Protein AF-A0A317CF37-F1 (afdb_monomer)

Organism: NCBI:txid1481894

Nearest PDB structures (foldseek):
  3x17-assembly2_A  TM=9.361E-01  e=3.477E-43  uncultured bacterium
  5u2o-assembly1_A  TM=9.368E-01  e=4.829E-37  Thermobacillus composti KWC4
  5u0h-assembly1_A  TM=9.350E-01  e=5.138E-36  Thermobacillus composti KWC4
  6dht-assembly1_A  TM=8.889E-01  e=1.097E-35  Bacteroides ovatus ATCC 8483
  4jgg-assembly2_B  TM=7.522E-01  e=2.903E-05  Pseudomonas aeruginosa PAO1

Sequence (832 aa):
MSYLTTQLSSRVRLSALFVTLSMVVLLPFKAHAEGIKPVIVVNQAGYHPDWPKRAMIMNKAGREPIALINAENGELVQMLSAQDSVTGPEDSTVQVLDLSAVKDTGRFYLEGDDLRSATFSIDKNTYKEATRLLLRSFYLQRCGHELRDAETGLSHLACHLDDGVYPRDDEANKDGQHRDATGGWHDAGDYGKYIAPAAVTVNRLMSLYLMAPERYPDGALSIPESGNGQSDLLDELTVELDWMLKMQRSDGAVYRKVSGTKWTSAIAPEDDSQTRYVYGISSPETGKFISSMAMAARVFKSSDAARAKRYLTAAEKSWSWLKFQSEQTVDWKKEDDSGSGSYLSSDTDQEVQLDTDHDDRLTAVIELFLTTNQQTYLEYIKTFEPEQTFSLYEWKDASSLSLLHLMEQDTTPELKDIREDIQKKLIARADMLLEKVTASSLNLANDKFIWGSNKMTAEEGITLAHAWRLSGDKKYLNAAIDQLDFIMGRNPFNLSFVTGVGENAVKNPVHLFGRAIKRTLPGLMVGGPNNAAQDNIAPKNKGMMSYVDNERAYSVNEYAIDYNSALIGLLEVLAIYQQQIDESDEIGNYSTVDTANNDVAKKVLFIGNSFTYYNNSLHYHVEQLRRNTMSTKAFADYNFRAATIAGGYWFEQQASLDSLTHKKGWSVVVMQGHSREAIDESKQLTFKSALSESLELLHERGIKPMLFMTWAYKHRPEMIKQLEPRYIELAHELETTLVPVGSAFARALERRPDLTLHAKDGIHPSRAGTYLAASVFYAMLYKESPVGLKYTMGLDLKDATFLQEVAHSTVAEVATLQSDYARSKSLAMKDQ

Structure (mmCIF, N/CA/C/O backbone):
data_AF-A0A317CF37-F1
#
_entry.id   AF-A0A317CF37-F1
#
loop_
_atom_site.group_PDB
_atom_site.id
_atom_site.type_symbol
_atom_site.label_atom_id
_atom_site.label_alt_id
_atom_site.label_comp_id
_atom_site.label_asym_id
_atom_site.label_entity_id
_atom_site.label_seq_id
_atom_site.pdbx_PDB_ins_code
_atom_site.Cartn_x
_atom_site.Cartn_y
_atom_site.Cartn_z
_atom_site.occupancy
_atom_site.B_iso_or_equiv
_atom_site.auth_seq_id
_atom_site.auth_comp_id
_atom_site.auth_asym_id
_atom_site.auth_atom_id
_atom_site.pdbx_PDB_model_num
ATOM 1 N N . MET A 1 1 ? 35.698 -60.235 29.004 1.00 33.81 1 MET A N 1
ATOM 2 C CA . MET A 1 1 ? 36.298 -61.369 28.264 1.00 33.81 1 MET A CA 1
ATOM 3 C C . MET A 1 1 ? 36.759 -60.812 26.921 1.00 33.81 1 MET A C 1
ATOM 5 O O . MET A 1 1 ? 35.893 -60.534 26.115 1.00 33.81 1 MET A O 1
ATOM 9 N N . SER A 1 2 ? 37.980 -60.324 26.699 1.00 30.66 2 SER A N 1
ATOM 10 C CA . SER A 1 2 ? 39.358 -60.810 26.914 1.00 30.66 2 SER A CA 1
ATOM 11 C C . SER A 1 2 ? 40.000 -61.226 25.579 1.00 30.66 2 SER A C 1
ATOM 13 O O . SER A 1 2 ? 39.352 -61.908 24.794 1.00 30.66 2 SER A O 1
ATOM 15 N N . TYR A 1 3 ? 41.287 -60.869 25.446 1.00 29.16 3 TYR A N 1
ATOM 16 C CA . TYR A 1 3 ? 42.331 -61.301 24.490 1.00 29.16 3 TYR A CA 1
ATOM 17 C C . TYR A 1 3 ? 42.510 -60.467 23.200 1.00 29.16 3 TYR A C 1
ATOM 19 O O . TYR A 1 3 ? 41.621 -60.432 22.361 1.00 29.16 3 TYR A O 1
ATOM 27 N N . LEU A 1 4 ? 43.542 -59.601 23.101 1.00 32.72 4 LEU A N 1
ATOM 28 C CA . LEU A 1 4 ? 45.023 -59.784 22.953 1.00 32.72 4 LEU A CA 1
ATOM 29 C C . LEU A 1 4 ? 45.430 -59.803 21.453 1.00 32.72 4 LEU A C 1
ATOM 31 O O . LEU A 1 4 ? 44.904 -60.617 20.709 1.00 32.72 4 LEU A O 1
ATOM 35 N N . THR A 1 5 ? 46.149 -58.798 20.913 1.00 34.62 5 THR A N 1
ATOM 36 C CA . THR A 1 5 ? 47.636 -58.633 20.809 1.00 34.62 5 THR A CA 1
ATOM 37 C C . THR A 1 5 ? 48.333 -59.792 20.047 1.00 34.62 5 THR A C 1
ATOM 39 O O . THR A 1 5 ? 47.916 -60.929 20.177 1.00 34.62 5 THR A O 1
ATOM 42 N N . THR A 1 6 ? 49.408 -59.683 19.245 1.00 33.22 6 THR A N 1
ATOM 43 C CA . THR A 1 6 ? 50.588 -58.792 19.225 1.00 33.22 6 THR A CA 1
ATOM 44 C C . THR A 1 6 ? 51.507 -59.180 18.029 1.00 33.22 6 THR A C 1
ATOM 46 O O . THR A 1 6 ? 51.558 -60.354 17.689 1.00 33.22 6 THR A O 1
ATOM 49 N N . GLN A 1 7 ? 52.289 -58.214 17.508 1.00 29.86 7 GLN A N 1
ATOM 50 C CA . GLN A 1 7 ? 53.734 -58.268 17.130 1.00 29.86 7 GLN A CA 1
ATOM 51 C C . GLN A 1 7 ? 54.290 -59.229 16.039 1.00 29.86 7 GLN A C 1
ATOM 53 O O . GLN A 1 7 ? 54.049 -60.425 16.057 1.00 29.86 7 GLN A O 1
ATOM 58 N N . LEU A 1 8 ? 54.987 -58.676 15.018 1.00 27.59 8 LEU A N 1
ATOM 59 C CA . LEU A 1 8 ? 56.467 -58.660 14.781 1.00 27.59 8 LEU A CA 1
ATOM 60 C C . LEU A 1 8 ? 57.102 -60.068 14.656 1.00 27.59 8 LEU A C 1
ATOM 62 O O . LEU A 1 8 ? 56.892 -60.913 15.501 1.00 27.59 8 LEU A O 1
ATOM 66 N N . SER A 1 9 ? 57.985 -60.423 13.719 1.00 28.22 9 SER A N 1
ATOM 67 C CA . SER A 1 9 ? 58.965 -59.691 12.914 1.00 28.22 9 SER A CA 1
ATOM 68 C C . SER A 1 9 ? 59.669 -60.678 11.961 1.00 28.22 9 SER A C 1
ATOM 70 O O . SER A 1 9 ? 59.636 -61.886 12.182 1.00 28.22 9 SER A O 1
ATOM 72 N N . SER A 1 10 ? 60.401 -60.136 10.985 1.00 28.67 10 SER A N 1
ATOM 73 C CA . SER A 1 10 ? 61.794 -60.483 10.630 1.00 28.67 10 SER A CA 1
ATOM 74 C C . SER A 1 10 ? 62.042 -60.652 9.126 1.00 28.67 10 SER A C 1
ATOM 76 O O . SER A 1 10 ? 61.253 -61.198 8.365 1.00 28.67 10 SER A O 1
ATOM 78 N N . ARG A 1 11 ? 63.151 -60.035 8.715 1.00 31.14 11 ARG A N 1
ATOM 79 C CA . ARG A 1 11 ? 63.608 -59.750 7.354 1.00 31.14 11 ARG A CA 1
ATOM 80 C C . ARG A 1 11 ? 64.646 -60.783 6.924 1.00 31.14 11 ARG A C 1
ATOM 82 O O . ARG A 1 11 ? 65.524 -61.061 7.730 1.00 31.14 11 ARG A O 1
ATOM 89 N N . VAL A 1 12 ? 64.689 -61.124 5.632 1.00 31.73 12 VAL A N 1
ATOM 90 C CA . VAL A 1 12 ? 65.937 -61.330 4.861 1.00 31.73 12 VAL A CA 1
ATOM 91 C C . VAL A 1 12 ? 65.709 -60.848 3.416 1.00 31.73 12 VAL A C 1
ATOM 93 O O . VAL A 1 12 ? 64.654 -61.088 2.837 1.00 31.73 12 VAL A O 1
ATOM 96 N N . ARG A 1 13 ? 66.680 -60.098 2.871 1.00 29.47 13 ARG A N 1
ATOM 97 C CA . ARG A 1 13 ? 66.731 -59.486 1.524 1.00 29.47 13 ARG A CA 1
ATOM 98 C C . ARG A 1 13 ? 67.696 -60.250 0.601 1.00 29.47 13 ARG A C 1
ATOM 100 O O . ARG A 1 13 ? 68.639 -60.827 1.129 1.00 29.47 13 ARG A O 1
ATOM 107 N N . LEU A 1 14 ? 67.512 -60.038 -0.718 1.00 30.58 14 LEU A N 1
ATOM 108 C CA . LEU A 1 14 ? 68.448 -59.944 -1.881 1.00 30.58 14 LEU A CA 1
ATOM 109 C C . LEU A 1 14 ? 67.923 -60.803 -3.070 1.00 30.58 14 LEU A C 1
ATOM 111 O O . LEU A 1 14 ? 67.593 -61.954 -2.840 1.00 30.58 14 LEU A O 1
ATOM 115 N N . SER A 1 15 ? 67.791 -60.385 -4.346 1.00 30.38 15 SER A N 1
ATOM 116 C CA . SER A 1 15 ? 68.310 -59.231 -5.117 1.00 30.38 15 SER A CA 1
ATOM 117 C C . SER A 1 15 ? 67.549 -59.020 -6.455 1.00 30.38 15 SER A C 1
ATOM 119 O O . SER A 1 15 ? 67.203 -60.014 -7.079 1.00 30.38 15 SER A O 1
ATOM 121 N N . ALA A 1 16 ? 67.442 -57.747 -6.895 1.00 30.42 16 ALA A N 1
ATOM 122 C CA . ALA A 1 16 ? 67.492 -57.178 -8.274 1.00 30.42 16 ALA A CA 1
ATOM 123 C C . ALA A 1 16 ? 66.519 -57.685 -9.386 1.00 30.42 16 ALA A C 1
ATOM 125 O O . ALA A 1 16 ? 66.372 -58.879 -9.572 1.00 30.42 16 ALA A O 1
ATOM 126 N N . LEU A 1 17 ? 65.869 -56.870 -10.241 1.00 28.78 17 LEU A N 1
ATOM 127 C CA . LEU A 1 17 ? 66.208 -55.546 -10.800 1.00 28.78 17 LEU A CA 1
ATOM 128 C C . LEU A 1 17 ? 64.962 -54.872 -11.471 1.00 28.78 17 LEU A C 1
ATOM 130 O O . LEU A 1 17 ? 64.083 -55.573 -11.957 1.00 28.78 17 LEU A O 1
ATOM 134 N N . PHE A 1 18 ? 64.978 -53.528 -11.562 1.00 28.78 18 PHE A N 1
ATOM 135 C CA . PHE A 1 18 ? 64.104 -52.579 -12.303 1.00 28.78 18 PHE A CA 1
ATOM 136 C C . PHE A 1 18 ? 62.705 -52.187 -11.763 1.00 28.78 18 PHE A C 1
ATOM 138 O O . PHE A 1 18 ? 61.679 -52.666 -12.227 1.00 28.78 18 PHE A O 1
ATOM 145 N N . VAL A 1 19 ? 62.674 -51.147 -10.913 1.00 31.91 19 VAL A N 1
ATOM 146 C CA . VAL A 1 19 ? 61.614 -50.113 -10.903 1.00 31.91 19 VAL A CA 1
ATOM 147 C C . VAL A 1 19 ? 62.302 -48.752 -10.788 1.00 31.91 19 VAL A C 1
ATOM 149 O O . VAL A 1 19 ? 63.004 -48.484 -9.813 1.00 31.91 19 VAL A O 1
ATOM 152 N N . THR A 1 20 ? 62.145 -47.901 -11.799 1.00 31.27 20 THR A N 1
ATOM 153 C CA . THR A 1 20 ? 62.609 -46.512 -11.767 1.00 31.27 20 THR A CA 1
ATOM 154 C C . THR A 1 20 ? 61.702 -45.661 -10.886 1.00 31.27 20 THR A C 1
ATOM 156 O O . THR A 1 20 ? 60.483 -45.642 -11.024 1.00 31.27 20 THR A O 1
ATOM 159 N N . LEU A 1 21 ? 62.366 -44.961 -9.976 1.00 30.95 21 LEU A N 1
ATOM 160 C CA . LEU A 1 21 ? 61.873 -44.010 -8.996 1.00 30.95 21 LEU A CA 1
ATOM 161 C C . LEU A 1 21 ? 61.359 -42.739 -9.695 1.00 30.95 21 LEU A C 1
ATOM 163 O O . LEU A 1 21 ? 62.085 -42.130 -10.476 1.00 30.95 21 LEU A O 1
ATOM 167 N N . SER A 1 22 ? 60.145 -42.293 -9.381 1.00 31.48 22 SER A N 1
ATOM 168 C CA . SER A 1 22 ? 59.756 -40.887 -9.535 1.00 31.48 22 SER A CA 1
ATOM 169 C C . SER A 1 22 ? 59.209 -40.389 -8.205 1.00 31.48 22 SER A C 1
ATOM 171 O O . SER A 1 22 ? 58.325 -41.001 -7.611 1.00 31.48 22 SER A O 1
ATOM 173 N N . MET A 1 23 ? 59.824 -39.312 -7.718 1.00 29.70 23 MET A N 1
ATOM 174 C CA . MET A 1 23 ? 59.418 -38.522 -6.560 1.00 29.70 23 MET A CA 1
ATOM 175 C C . MET A 1 23 ? 57.910 -38.250 -6.592 1.00 29.70 23 MET A C 1
ATOM 177 O O . MET A 1 23 ? 57.432 -37.510 -7.448 1.00 29.70 23 MET A O 1
ATOM 181 N N . VAL A 1 24 ? 57.171 -38.792 -5.625 1.00 35.25 24 VAL A N 1
ATOM 182 C CA . VAL A 1 24 ? 55.838 -38.284 -5.293 1.00 35.25 24 VAL A CA 1
ATOM 183 C C . VAL A 1 24 ? 56.052 -37.015 -4.478 1.00 35.25 24 VAL A C 1
ATOM 185 O O . VAL A 1 24 ? 56.343 -37.060 -3.284 1.00 35.25 24 VAL A O 1
ATOM 188 N N . VAL A 1 25 ? 55.966 -35.873 -5.153 1.00 35.69 25 VAL A N 1
ATOM 189 C CA . VAL A 1 25 ? 55.750 -34.584 -4.501 1.00 35.69 25 VAL A CA 1
ATOM 190 C C . VAL A 1 25 ? 54.359 -34.648 -3.871 1.00 35.69 25 VAL A C 1
ATOM 192 O O . VAL A 1 25 ? 53.360 -34.778 -4.575 1.00 35.69 25 VAL A O 1
ATOM 195 N N . LEU A 1 26 ? 54.296 -34.587 -2.541 1.00 39.00 26 LEU A N 1
ATOM 196 C CA . LEU A 1 26 ? 53.075 -34.281 -1.798 1.00 39.00 26 LEU A CA 1
ATOM 197 C C . LEU A 1 26 ? 52.641 -32.860 -2.180 1.00 39.00 26 LEU A C 1
ATOM 199 O O . LEU A 1 26 ? 53.077 -31.881 -1.579 1.00 39.00 26 LEU A O 1
ATOM 203 N N . LEU A 1 27 ? 51.818 -32.746 -3.222 1.00 33.50 27 LEU A N 1
ATOM 204 C CA . LEU A 1 27 ? 51.060 -31.532 -3.484 1.00 33.50 27 LEU A CA 1
ATOM 205 C C . LEU A 1 27 ? 49.997 -31.406 -2.382 1.00 33.50 27 LEU A C 1
ATOM 207 O O . LEU A 1 27 ? 49.279 -32.377 -2.126 1.00 33.50 27 LEU A O 1
ATOM 211 N N . PRO A 1 28 ? 49.875 -30.247 -1.716 1.00 35.94 28 PRO A N 1
ATOM 212 C CA . PRO A 1 28 ? 48.754 -30.015 -0.826 1.00 35.94 28 PRO A CA 1
ATOM 213 C C . PRO A 1 28 ? 47.481 -30.071 -1.673 1.00 35.94 28 PRO A C 1
ATOM 215 O O . PRO A 1 28 ? 47.368 -29.365 -2.677 1.00 35.94 28 PRO A O 1
ATOM 218 N N . PHE A 1 29 ? 46.520 -30.905 -1.273 1.00 34.19 29 PHE A N 1
ATOM 219 C CA . PHE A 1 29 ? 45.144 -30.775 -1.738 1.00 34.19 29 PHE A CA 1
ATOM 220 C C . PHE A 1 29 ? 44.657 -29.386 -1.307 1.00 34.19 29 PHE A C 1
ATOM 222 O O . PHE A 1 29 ? 44.198 -29.190 -0.184 1.00 34.19 29 PHE A O 1
ATOM 229 N N . LYS A 1 30 ? 44.788 -28.393 -2.193 1.00 32.56 30 LYS A N 1
ATOM 230 C CA . LYS A 1 30 ? 43.943 -27.206 -2.143 1.00 32.56 30 LYS A CA 1
ATOM 231 C C . LYS A 1 30 ? 42.534 -27.702 -2.430 1.00 32.56 30 LYS A C 1
ATOM 233 O O . LYS A 1 30 ? 42.199 -27.963 -3.586 1.00 32.56 30 LYS A O 1
ATOM 238 N N . ALA A 1 31 ? 41.735 -27.855 -1.377 1.00 33.03 31 ALA A N 1
ATOM 239 C CA . ALA A 1 31 ? 40.293 -27.763 -1.508 1.00 33.03 31 ALA A CA 1
ATOM 240 C C . ALA A 1 31 ? 40.024 -26.456 -2.265 1.00 33.03 31 ALA A C 1
ATOM 242 O O . ALA A 1 31 ? 40.288 -25.369 -1.752 1.00 33.03 31 ALA A O 1
ATOM 243 N N . HIS A 1 32 ? 39.638 -26.566 -3.534 1.00 31.86 32 HIS A N 1
ATOM 244 C CA . HIS A 1 32 ? 39.066 -25.431 -4.229 1.00 31.86 32 HIS A CA 1
ATOM 245 C C . HIS A 1 32 ? 37.741 -25.184 -3.521 1.00 31.86 32 HIS A C 1
ATOM 247 O O . HIS A 1 32 ? 36.900 -26.081 -3.478 1.00 31.86 32 HIS A O 1
ATOM 253 N N . ALA A 1 33 ? 37.588 -24.012 -2.905 1.00 35.84 33 ALA A N 1
ATOM 254 C CA . ALA A 1 33 ? 36.260 -23.498 -2.632 1.00 35.84 33 ALA A CA 1
ATOM 255 C C . ALA A 1 33 ? 35.502 -23.575 -3.965 1.00 35.84 33 ALA A C 1
ATOM 257 O O . ALA A 1 33 ? 35.985 -23.031 -4.961 1.00 35.84 33 ALA A O 1
ATOM 258 N N . GLU A 1 34 ? 34.396 -24.318 -4.027 1.00 40.53 34 GLU A N 1
ATOM 259 C CA . GLU A 1 34 ? 33.471 -24.170 -5.148 1.00 40.53 34 GLU A CA 1
ATOM 260 C C . GLU A 1 34 ? 33.036 -22.704 -5.127 1.00 40.53 34 GLU A C 1
ATOM 262 O O . GLU A 1 34 ? 32.319 -22.275 -4.226 1.00 40.53 34 GLU A O 1
ATOM 267 N N . GLY A 1 35 ? 33.583 -21.903 -6.044 1.00 54.75 35 GLY A N 1
ATOM 268 C CA . GLY A 1 35 ? 33.215 -20.500 -6.169 1.00 54.75 35 GLY A CA 1
ATOM 269 C C . GLY A 1 35 ? 31.713 -20.381 -6.412 1.00 54.75 35 GLY A C 1
ATOM 270 O O . GLY A 1 35 ? 31.109 -21.259 -7.035 1.00 54.75 35 GLY A O 1
ATOM 271 N N . ILE A 1 36 ? 31.107 -19.301 -5.917 1.00 70.38 36 ILE A N 1
ATOM 272 C CA . ILE A 1 36 ? 29.697 -19.003 -6.180 1.00 70.38 36 ILE A CA 1
ATOM 273 C C . ILE A 1 36 ? 29.510 -18.961 -7.702 1.00 70.38 36 ILE A C 1
ATOM 275 O O . ILE A 1 36 ? 30.273 -18.301 -8.409 1.00 70.38 36 ILE A O 1
ATOM 279 N N . LYS A 1 37 ? 28.542 -19.723 -8.219 1.00 86.50 37 LYS A N 1
ATOM 280 C CA . LYS A 1 37 ? 28.370 -19.878 -9.666 1.00 86.50 37 LYS A CA 1
ATOM 281 C C . LYS A 1 37 ? 27.967 -18.541 -10.310 1.00 86.50 37 LYS A C 1
ATOM 283 O O . LYS A 1 37 ? 27.132 -17.830 -9.741 1.00 86.50 37 LYS A O 1
ATOM 288 N N . PRO A 1 38 ? 28.521 -18.213 -11.491 1.00 92.44 38 PRO A N 1
ATOM 289 C CA . PRO A 1 38 ? 28.015 -17.136 -12.330 1.00 92.44 38 PRO A CA 1
ATOM 290 C C . PRO A 1 38 ? 26.508 -17.267 -12.586 1.00 92.44 38 PRO A C 1
ATOM 292 O O . PRO A 1 38 ? 26.027 -18.370 -12.849 1.00 92.44 38 PRO A O 1
ATOM 295 N N . VAL A 1 39 ? 25.764 -16.162 -12.520 1.00 95.00 39 VAL A N 1
ATOM 296 C CA . VAL A 1 39 ? 24.306 -16.157 -12.737 1.00 95.00 39 VAL A CA 1
ATOM 297 C C . VAL A 1 39 ? 23.821 -14.800 -13.251 1.00 95.00 39 VAL A C 1
ATOM 299 O O . VAL A 1 39 ? 24.391 -13.768 -12.902 1.00 95.00 39 VAL A O 1
ATOM 302 N N . ILE A 1 40 ? 22.764 -14.802 -14.071 1.00 97.00 40 ILE A N 1
ATOM 303 C CA . ILE A 1 40 ? 22.005 -13.597 -14.433 1.00 97.00 40 ILE A CA 1
ATOM 304 C C . ILE A 1 40 ? 20.711 -13.599 -13.620 1.00 97.00 40 ILE A C 1
ATOM 306 O O . ILE A 1 40 ? 19.894 -14.509 -13.766 1.00 97.00 40 ILE A O 1
ATOM 310 N N . VAL A 1 41 ? 20.529 -12.587 -12.777 1.00 97.75 41 VAL A N 1
ATOM 311 C CA . VAL A 1 41 ? 19.360 -12.435 -11.903 1.00 97.75 41 VAL A CA 1
ATOM 312 C C . VAL A 1 41 ? 18.479 -11.287 -12.383 1.00 97.75 41 VAL A C 1
ATOM 314 O O . VAL A 1 41 ? 18.967 -10.237 -12.811 1.00 97.75 41 VAL A O 1
ATOM 317 N N . VAL A 1 42 ? 17.169 -11.507 -12.339 1.00 98.69 42 VAL A N 1
ATOM 318 C CA . VAL A 1 42 ? 16.128 -10.636 -12.906 1.00 98.69 42 VAL A CA 1
ATOM 319 C C . VAL A 1 42 ? 14.949 -10.551 -11.943 1.00 98.69 42 VAL A C 1
ATOM 321 O O . VAL A 1 42 ? 14.796 -11.414 -11.079 1.00 98.69 42 VAL A O 1
ATOM 324 N N . ASN A 1 43 ? 14.084 -9.555 -12.127 1.00 98.56 43 ASN A N 1
ATOM 325 C CA . ASN A 1 43 ? 12.748 -9.585 -11.546 1.00 98.56 43 ASN A CA 1
ATOM 326 C C . ASN A 1 43 ? 11.941 -10.687 -12.249 1.00 98.56 43 ASN A C 1
ATOM 328 O O . ASN A 1 43 ? 11.640 -10.586 -13.438 1.00 98.56 43 ASN A O 1
ATOM 332 N N . GLN A 1 44 ? 11.636 -11.765 -11.532 1.00 98.25 44 GLN A N 1
ATOM 333 C CA . GLN A 1 44 ? 10.994 -12.951 -12.100 1.00 98.25 44 GLN A CA 1
ATOM 334 C C . GLN A 1 44 ? 9.474 -12.803 -12.227 1.00 98.25 44 GLN A C 1
ATOM 336 O O . GLN A 1 44 ? 8.859 -13.581 -12.954 1.00 98.25 44 GLN A O 1
ATOM 341 N N . ALA A 1 45 ? 8.866 -11.814 -11.561 1.00 96.56 45 ALA A N 1
ATOM 342 C CA . ALA A 1 45 ? 7.482 -11.431 -11.836 1.00 96.56 45 ALA A CA 1
ATOM 343 C C . ALA A 1 45 ? 7.391 -10.707 -13.192 1.00 96.56 45 ALA A C 1
ATOM 345 O O . ALA A 1 45 ? 6.492 -10.978 -13.988 1.00 96.56 45 ALA A O 1
ATOM 346 N N . GLY A 1 46 ? 8.379 -9.860 -13.493 1.00 97.31 46 GLY A N 1
ATOM 347 C CA . GLY A 1 46 ? 8.514 -9.145 -14.757 1.00 97.31 46 GLY A CA 1
ATOM 348 C C . GLY A 1 46 ? 8.843 -7.674 -14.558 1.00 97.31 46 GLY A C 1
ATOM 349 O O . GLY A 1 46 ? 9.280 -7.259 -13.487 1.00 97.31 46 GLY A O 1
ATOM 350 N N . TYR A 1 47 ? 8.603 -6.883 -15.599 1.00 98.31 47 TYR A N 1
ATOM 351 C CA . TYR A 1 47 ? 8.786 -5.440 -15.598 1.00 98.31 47 TYR A CA 1
ATOM 352 C C . TYR A 1 47 ? 7.576 -4.714 -16.195 1.00 98.31 47 TYR A C 1
ATOM 354 O O . TYR A 1 47 ? 6.951 -5.195 -17.143 1.00 98.31 47 TYR A O 1
ATOM 362 N N . HIS A 1 48 ? 7.284 -3.518 -15.683 1.00 96.75 48 HIS A N 1
ATOM 363 C CA . HIS A 1 48 ? 6.382 -2.578 -16.348 1.00 96.75 48 HIS A CA 1
ATOM 364 C C . HIS A 1 48 ? 7.126 -1.866 -17.502 1.00 96.75 48 HIS A C 1
ATOM 366 O O . HIS A 1 48 ? 8.281 -1.460 -17.313 1.00 96.75 48 HIS A O 1
ATOM 372 N N . PRO A 1 49 ? 6.511 -1.654 -18.684 1.00 95.69 49 PRO A N 1
ATOM 373 C CA . PRO A 1 49 ? 7.158 -1.011 -19.829 1.00 95.69 49 PRO A CA 1
ATOM 374 C C . PRO A 1 49 ? 7.735 0.370 -19.508 1.00 95.69 49 PRO A C 1
ATOM 376 O O . PRO A 1 49 ? 8.803 0.725 -20.006 1.00 95.69 49 PRO A O 1
ATOM 379 N N . ASP A 1 50 ? 7.091 1.141 -18.636 1.00 93.31 50 ASP A N 1
ATOM 380 C CA . ASP A 1 50 ? 7.491 2.522 -18.319 1.00 93.31 50 ASP A CA 1
ATOM 381 C C . ASP A 1 50 ? 8.391 2.688 -17.103 1.00 93.31 50 ASP A C 1
ATOM 383 O O . ASP A 1 50 ? 8.900 3.779 -16.849 1.00 93.31 50 ASP A O 1
ATOM 387 N N . TRP A 1 51 ? 8.691 1.587 -16.424 1.00 95.75 51 TRP A N 1
ATOM 388 C CA . TRP A 1 51 ? 9.611 1.577 -15.297 1.00 95.75 51 TRP A CA 1
ATOM 389 C C . TRP A 1 51 ? 11.044 1.266 -15.743 1.00 95.75 51 TRP A C 1
ATOM 391 O O . TRP A 1 51 ? 11.262 0.737 -16.846 1.00 95.75 51 TRP A O 1
ATOM 401 N N . PRO A 1 52 ? 12.046 1.614 -14.916 1.00 96.50 52 PRO A N 1
ATOM 402 C CA . PRO A 1 52 ? 13.395 1.096 -15.086 1.00 96.50 52 PRO A CA 1
ATOM 403 C C . PRO A 1 52 ? 13.388 -0.433 -15.028 1.00 96.50 52 PRO A C 1
ATOM 405 O O . PRO A 1 52 ? 12.645 -1.040 -14.262 1.00 96.50 52 PRO A O 1
ATOM 408 N N . LYS A 1 53 ? 14.238 -1.053 -15.842 1.00 97.88 53 LYS A N 1
ATOM 409 C CA . LYS A 1 53 ? 14.330 -2.507 -15.988 1.00 97.88 53 LYS A CA 1
ATOM 410 C C . LYS A 1 53 ? 15.790 -2.878 -15.900 1.00 97.88 53 LYS A C 1
ATOM 412 O O . LYS A 1 53 ? 16.565 -2.594 -16.815 1.00 97.88 53 LYS A O 1
ATOM 417 N N . ARG A 1 54 ? 16.180 -3.452 -14.767 1.00 97.19 54 ARG A N 1
ATOM 418 C CA . ARG A 1 54 ? 17.574 -3.788 -14.489 1.00 97.19 54 ARG A CA 1
ATOM 419 C C . ARG A 1 54 ? 17.689 -5.254 -14.116 1.00 97.19 54 ARG A C 1
ATOM 421 O O . ARG A 1 54 ? 17.008 -5.732 -13.212 1.00 97.19 54 ARG A O 1
ATOM 428 N N . ALA A 1 55 ? 18.573 -5.944 -14.815 1.00 97.81 55 ALA A N 1
ATOM 429 C CA . ALA A 1 55 ? 19.070 -7.258 -14.445 1.00 97.81 55 ALA A CA 1
ATOM 430 C C . ALA A 1 55 ? 20.482 -7.118 -13.866 1.00 97.81 55 ALA A C 1
ATOM 432 O O . ALA A 1 55 ? 21.121 -6.071 -14.006 1.00 97.81 55 ALA A O 1
ATOM 433 N N . MET A 1 56 ? 20.984 -8.166 -13.219 1.00 96.62 56 MET A N 1
ATOM 434 C CA . MET A 1 56 ? 22.354 -8.192 -12.710 1.00 96.62 56 MET A CA 1
ATOM 435 C C . MET A 1 56 ? 23.063 -9.482 -13.105 1.00 96.62 56 MET A C 1
ATOM 437 O O . MET A 1 56 ? 22.487 -10.564 -13.026 1.00 96.62 56 MET A O 1
ATOM 441 N N . ILE A 1 57 ? 24.326 -9.369 -13.508 1.00 95.62 57 ILE A N 1
ATOM 442 C CA . ILE A 1 57 ? 25.239 -10.504 -13.642 1.00 95.62 57 ILE A CA 1
ATOM 443 C C . ILE A 1 57 ? 26.029 -10.592 -12.342 1.00 95.62 57 ILE A C 1
ATOM 445 O O . ILE A 1 57 ? 26.658 -9.612 -11.937 1.00 95.62 57 ILE A O 1
ATOM 449 N N . MET A 1 58 ? 26.000 -11.752 -11.695 1.00 94.00 58 MET A N 1
ATOM 450 C CA . MET A 1 58 ? 26.719 -11.999 -10.450 1.00 94.00 58 MET A CA 1
ATOM 451 C C . MET A 1 58 ? 27.807 -13.055 -10.627 1.00 94.00 58 MET A C 1
ATOM 453 O O . MET A 1 58 ? 27.657 -13.981 -11.423 1.00 94.00 58 MET A O 1
ATOM 457 N N . ASN A 1 59 ? 28.888 -12.925 -9.853 1.00 91.19 59 ASN A N 1
ATOM 458 C CA . ASN A 1 59 ? 30.019 -13.864 -9.769 1.00 91.19 59 ASN A CA 1
ATOM 459 C C . ASN A 1 59 ? 30.726 -14.134 -11.100 1.00 91.19 59 ASN A C 1
ATOM 461 O O . ASN A 1 59 ? 31.343 -15.181 -11.297 1.00 91.19 59 ASN A O 1
ATOM 465 N N . LYS A 1 60 ? 30.641 -13.180 -12.022 1.00 84.19 60 LYS A N 1
ATOM 466 C CA . LYS A 1 60 ? 31.357 -13.195 -13.287 1.00 84.19 60 LYS A CA 1
ATOM 467 C C . LYS A 1 60 ? 32.076 -11.871 -13.499 1.00 84.19 60 LYS A C 1
ATOM 469 O O . LYS A 1 60 ? 31.601 -10.825 -13.062 1.00 84.19 60 LYS A O 1
ATOM 474 N N . ALA A 1 61 ? 33.231 -11.942 -14.149 1.00 70.56 61 ALA A N 1
ATOM 475 C CA . ALA A 1 61 ? 33.955 -10.788 -14.655 1.00 70.56 61 ALA A CA 1
ATOM 476 C C . ALA A 1 61 ? 33.948 -10.853 -16.184 1.00 70.56 61 ALA A C 1
ATOM 478 O O . ALA A 1 61 ? 34.190 -11.921 -16.745 1.00 70.56 61 ALA A O 1
ATOM 479 N N . GLY A 1 62 ? 33.663 -9.731 -16.840 1.00 74.62 62 GLY A N 1
ATOM 480 C CA . GLY A 1 62 ? 33.556 -9.673 -18.295 1.00 74.62 62 GLY A CA 1
ATOM 481 C C . GLY A 1 62 ? 32.667 -8.525 -18.763 1.00 74.62 62 GLY A C 1
ATOM 482 O O . GLY A 1 62 ? 32.021 -7.862 -17.957 1.00 74.62 62 GLY A O 1
ATOM 483 N N . ARG A 1 63 ? 32.668 -8.228 -20.060 1.00 76.12 63 ARG A N 1
ATOM 484 C CA . ARG A 1 63 ? 31.739 -7.259 -20.686 1.00 76.12 63 ARG A CA 1
ATOM 485 C C . ARG A 1 63 ? 31.192 -7.806 -21.999 1.00 76.12 63 ARG A C 1
ATOM 487 O O . ARG A 1 63 ? 30.865 -7.047 -22.911 1.00 76.12 63 ARG A O 1
ATOM 494 N N . GLU A 1 64 ? 31.167 -9.126 -22.114 1.00 86.44 64 GLU A N 1
ATOM 495 C CA . GLU A 1 64 ? 30.593 -9.820 -23.247 1.00 86.44 64 GLU A CA 1
ATOM 496 C C . GLU A 1 64 ? 29.115 -9.420 -23.374 1.00 86.44 64 GLU A C 1
ATOM 498 O O . GLU A 1 64 ? 28.403 -9.351 -22.365 1.00 86.44 64 GLU A O 1
ATOM 503 N N . PRO A 1 65 ? 28.648 -9.098 -24.591 1.00 90.62 65 PRO A N 1
ATOM 504 C CA . PRO A 1 65 ? 27.259 -8.727 -24.794 1.00 90.62 65 PRO A CA 1
ATOM 505 C C . PRO A 1 65 ? 26.298 -9.854 -24.394 1.00 90.62 65 PRO A C 1
ATOM 507 O O . PRO A 1 65 ? 26.477 -11.000 -24.799 1.00 90.62 65 PRO A O 1
ATOM 510 N N . ILE A 1 66 ? 25.245 -9.508 -23.656 1.00 96.38 66 ILE A N 1
ATOM 511 C CA . ILE A 1 66 ? 24.158 -10.416 -23.274 1.00 96.38 66 ILE A CA 1
ATOM 512 C C . ILE A 1 66 ? 22.973 -10.185 -24.209 1.00 96.38 66 ILE A C 1
ATOM 514 O O . ILE A 1 66 ? 22.539 -9.050 -24.401 1.00 96.38 66 ILE A O 1
ATOM 518 N N . ALA A 1 67 ? 22.446 -11.249 -24.799 1.00 97.69 67 ALA A N 1
ATOM 519 C CA . ALA A 1 67 ? 21.277 -11.196 -25.660 1.00 97.69 67 ALA A CA 1
ATOM 520 C C . ALA A 1 67 ? 19.988 -11.173 -24.830 1.00 97.69 67 ALA A C 1
ATOM 522 O O . ALA A 1 67 ? 19.800 -12.003 -23.945 1.00 97.69 67 ALA A O 1
ATOM 523 N N . LEU A 1 68 ? 19.080 -10.254 -25.147 1.00 98.25 68 LEU A N 1
ATOM 524 C CA . LEU A 1 68 ? 17.674 -10.330 -24.766 1.00 98.25 68 LEU A CA 1
ATOM 525 C C . LEU A 1 68 ? 16.920 -11.082 -25.861 1.00 98.25 68 LEU A C 1
ATOM 527 O O . LEU A 1 68 ? 16.875 -10.623 -27.004 1.00 98.25 68 LEU A O 1
ATOM 531 N N . ILE A 1 69 ? 16.331 -12.219 -25.509 1.00 98.50 69 ILE A N 1
ATOM 532 C CA . ILE A 1 69 ? 15.637 -13.112 -26.437 1.00 98.50 69 ILE A CA 1
ATOM 533 C C . ILE A 1 69 ? 14.150 -13.155 -26.092 1.00 98.50 69 ILE A C 1
ATOM 535 O O . ILE A 1 69 ? 13.787 -13.281 -24.920 1.00 98.50 69 ILE A O 1
ATOM 539 N N . ASN A 1 70 ? 13.288 -13.084 -27.105 1.00 97.88 70 ASN A N 1
ATOM 540 C CA . ASN A 1 70 ? 11.863 -13.354 -26.950 1.00 97.88 70 ASN A CA 1
ATOM 541 C C . ASN A 1 70 ? 11.652 -14.861 -26.716 1.00 97.88 70 ASN A C 1
ATOM 543 O O . ASN A 1 70 ? 12.055 -15.706 -27.515 1.00 97.88 70 ASN A O 1
ATOM 547 N N . ALA A 1 71 ? 11.028 -15.203 -25.593 1.00 97.19 71 ALA A N 1
ATOM 548 C CA . ALA A 1 71 ? 10.877 -16.576 -25.128 1.00 97.19 71 ALA A CA 1
ATOM 549 C C . ALA A 1 71 ? 9.878 -17.404 -25.954 1.00 97.19 71 ALA A C 1
ATOM 551 O O . ALA A 1 71 ? 9.895 -18.630 -25.864 1.00 97.19 71 ALA A O 1
ATOM 552 N N . GLU A 1 72 ? 9.003 -16.760 -26.726 1.00 95.50 72 GLU A N 1
ATOM 553 C CA . GLU A 1 72 ? 7.955 -17.430 -27.500 1.00 95.50 72 GLU A CA 1
ATOM 554 C C . GLU A 1 72 ? 8.444 -17.855 -28.885 1.00 95.50 72 GLU A C 1
ATOM 556 O O . GLU A 1 72 ? 8.141 -18.962 -29.331 1.00 95.50 72 GLU A O 1
ATOM 561 N N . ASN A 1 73 ? 9.215 -17.001 -29.563 1.00 95.50 73 ASN A N 1
ATOM 562 C CA . ASN A 1 73 ? 9.673 -17.243 -30.934 1.00 95.50 73 ASN A CA 1
ATOM 563 C C . ASN A 1 73 ? 11.199 -17.429 -31.068 1.00 95.50 73 ASN A C 1
ATOM 565 O O . ASN A 1 73 ? 11.668 -17.822 -32.136 1.00 95.50 73 ASN A O 1
ATOM 569 N N . GLY A 1 74 ? 11.969 -17.193 -30.000 1.00 96.12 74 GLY A N 1
ATOM 570 C CA . GLY A 1 74 ? 13.429 -17.316 -29.989 1.00 96.12 74 GLY A CA 1
ATOM 571 C C . GLY A 1 74 ? 14.165 -16.180 -30.707 1.00 96.12 74 GLY A C 1
ATOM 572 O O . GLY A 1 74 ? 15.360 -16.305 -30.973 1.00 96.12 74 GLY A O 1
ATOM 573 N N . GLU A 1 75 ? 13.481 -15.088 -31.053 1.00 96.75 75 GLU A N 1
ATOM 574 C CA . GLU A 1 75 ? 14.086 -13.961 -31.760 1.00 96.75 75 GLU A CA 1
ATOM 575 C C . GLU A 1 75 ? 14.947 -13.100 -30.830 1.00 96.75 75 GLU A C 1
ATOM 577 O O . GLU A 1 75 ? 14.580 -12.797 -29.691 1.00 96.75 75 GLU A O 1
ATOM 582 N N . LEU A 1 76 ? 16.098 -12.665 -31.348 1.00 96.88 76 LEU A N 1
ATOM 583 C CA . LEU A 1 76 ? 16.941 -11.665 -30.701 1.00 96.88 76 LEU A CA 1
ATOM 584 C C . LEU A 1 76 ? 16.248 -10.300 -30.736 1.00 96.88 76 LEU A C 1
ATOM 586 O O . LEU A 1 76 ? 16.023 -9.748 -31.810 1.00 96.88 76 LEU A O 1
ATOM 590 N N . VAL A 1 77 ? 15.992 -9.736 -29.558 1.00 96.62 77 VAL A N 1
ATOM 591 C CA . VAL A 1 77 ? 15.378 -8.412 -29.385 1.00 96.62 77 VAL A CA 1
ATOM 592 C C . VAL A 1 77 ? 16.455 -7.336 -29.318 1.00 96.62 77 VAL A C 1
ATOM 594 O O . VAL A 1 77 ? 16.412 -6.347 -30.045 1.00 96.62 77 VAL A O 1
ATOM 597 N N . GLN A 1 78 ? 17.454 -7.530 -28.452 1.00 96.00 78 GLN A N 1
ATOM 598 C CA . GLN A 1 78 ? 18.519 -6.554 -28.235 1.00 96.00 78 GLN A CA 1
ATOM 599 C C . GLN A 1 78 ? 19.787 -7.220 -27.691 1.00 96.00 78 GLN A C 1
ATOM 601 O O . GLN A 1 78 ? 19.711 -8.143 -26.887 1.00 96.00 78 GLN A O 1
ATOM 606 N N . MET A 1 79 ? 20.960 -6.713 -28.080 1.00 96.06 79 MET A N 1
ATOM 607 C CA . MET A 1 79 ? 22.220 -7.000 -27.384 1.00 96.06 79 MET A CA 1
ATOM 608 C C . MET A 1 79 ? 22.476 -5.929 -26.321 1.00 96.06 79 MET A C 1
ATOM 610 O O . MET A 1 79 ? 22.459 -4.733 -26.622 1.00 96.06 79 MET A O 1
ATOM 614 N N . LEU A 1 80 ? 22.725 -6.357 -25.089 1.00 94.81 80 LEU A N 1
ATOM 615 C CA . LEU A 1 80 ? 22.959 -5.510 -23.926 1.00 94.81 80 LEU A CA 1
ATOM 616 C C . LEU A 1 80 ? 24.423 -5.592 -23.502 1.00 94.81 80 LEU A C 1
ATOM 618 O O . LEU A 1 80 ? 25.025 -6.664 -23.515 1.00 94.81 80 LEU A O 1
ATOM 622 N N . SER A 1 81 ? 24.978 -4.465 -23.071 1.00 92.62 81 SER A N 1
ATOM 623 C CA . SER A 1 81 ? 26.323 -4.405 -22.501 1.00 92.62 81 SER A CA 1
ATOM 624 C C . SER A 1 81 ? 26.230 -4.200 -20.997 1.00 92.62 81 SER A C 1
ATOM 626 O O . SER A 1 81 ? 25.552 -3.280 -20.537 1.00 92.62 81 SER A O 1
ATOM 628 N N . ALA A 1 82 ? 26.930 -5.037 -20.236 1.00 92.19 82 ALA A N 1
ATOM 629 C CA . ALA A 1 82 ? 27.026 -4.885 -18.792 1.00 92.19 82 ALA A CA 1
ATOM 630 C C . ALA A 1 82 ? 27.787 -3.604 -18.419 1.00 92.19 82 ALA A C 1
ATOM 632 O O . ALA A 1 82 ? 28.781 -3.240 -19.057 1.00 92.19 82 ALA A O 1
ATOM 633 N N . GLN A 1 83 ? 27.326 -2.939 -17.361 1.00 92.62 83 GLN A N 1
ATOM 634 C CA . GLN A 1 83 ? 28.050 -1.841 -16.733 1.00 92.62 83 GLN A CA 1
ATOM 635 C C . GLN A 1 83 ? 29.322 -2.346 -16.030 1.00 92.62 83 GLN A C 1
ATOM 637 O O . GLN A 1 83 ? 29.590 -3.551 -15.922 1.00 92.62 83 GLN A O 1
ATOM 642 N N . ASP A 1 84 ? 30.125 -1.396 -15.559 1.00 91.31 84 ASP A N 1
ATOM 643 C CA . ASP A 1 84 ? 31.331 -1.664 -14.786 1.00 91.31 84 ASP A CA 1
ATOM 644 C C . ASP A 1 84 ? 31.004 -2.514 -13.548 1.00 91.31 84 ASP A C 1
ATOM 646 O O . ASP A 1 84 ? 29.992 -2.310 -12.878 1.00 91.31 84 ASP A O 1
ATOM 650 N N . SER A 1 85 ? 31.862 -3.495 -13.262 1.00 92.06 85 SER A N 1
ATOM 651 C CA . SER A 1 85 ? 31.679 -4.378 -12.115 1.00 92.06 85 SER A CA 1
ATOM 652 C C . SER A 1 85 ? 31.969 -3.666 -10.805 1.00 92.06 85 SER A C 1
ATOM 654 O O . SER A 1 85 ? 33.004 -3.008 -10.676 1.00 92.06 85 SER A O 1
ATOM 656 N N . VAL A 1 86 ? 31.118 -3.903 -9.815 1.00 93.75 86 VAL A N 1
ATOM 657 C CA . VAL A 1 86 ? 31.319 -3.495 -8.423 1.00 93.75 86 VAL A CA 1
ATOM 658 C C . VAL A 1 86 ? 31.478 -4.722 -7.528 1.00 93.75 86 VAL A C 1
ATOM 660 O O . VAL A 1 86 ? 31.053 -5.827 -7.881 1.00 93.75 86 VAL A O 1
ATOM 663 N N . THR A 1 87 ? 32.099 -4.533 -6.364 1.00 93.75 87 THR A N 1
ATOM 664 C CA . THR A 1 87 ? 32.187 -5.580 -5.341 1.00 93.75 87 THR A CA 1
ATOM 665 C C . THR A 1 87 ? 30.835 -5.734 -4.650 1.00 93.75 87 THR A C 1
ATOM 667 O O . THR A 1 87 ? 30.290 -4.788 -4.081 1.00 93.75 87 THR A O 1
ATOM 670 N N . GLY A 1 88 ? 30.293 -6.939 -4.731 1.00 90.56 88 GLY A N 1
ATOM 671 C CA . GLY A 1 88 ? 29.063 -7.377 -4.102 1.00 90.56 88 GLY A CA 1
ATOM 672 C C . GLY A 1 88 ? 29.261 -7.947 -2.693 1.00 90.56 88 GLY A C 1
ATOM 673 O O . GLY A 1 88 ? 30.361 -7.915 -2.138 1.00 90.56 88 GLY A O 1
ATOM 674 N N . PRO A 1 89 ? 28.191 -8.501 -2.102 1.00 87.81 89 PRO A N 1
ATOM 675 C CA . PRO A 1 89 ? 28.254 -9.229 -0.835 1.00 87.81 89 PRO A CA 1
ATOM 676 C C . PRO A 1 89 ? 29.240 -10.400 -0.906 1.00 87.81 89 PRO A C 1
ATOM 678 O O . PRO A 1 89 ? 29.318 -11.062 -1.941 1.00 87.81 89 PRO A O 1
ATOM 681 N N . GLU A 1 90 ? 29.947 -10.686 0.191 1.00 88.50 90 GLU A N 1
ATOM 682 C CA . GLU A 1 90 ? 30.897 -11.815 0.282 1.00 88.50 90 GLU A CA 1
ATOM 683 C C . GLU A 1 90 ? 31.937 -11.832 -0.860 1.00 88.50 90 GLU A C 1
ATOM 685 O O . GLU A 1 90 ? 32.244 -12.884 -1.419 1.00 88.50 90 GLU A O 1
ATOM 690 N N . ASP A 1 91 ? 32.449 -10.652 -1.232 1.00 87.31 91 ASP A N 1
ATOM 691 C CA . ASP A 1 91 ? 33.421 -10.445 -2.319 1.00 87.31 91 ASP A CA 1
ATOM 692 C C . ASP A 1 91 ? 32.953 -10.953 -3.700 1.00 87.31 91 ASP A C 1
ATOM 694 O O . ASP A 1 91 ? 33.765 -11.187 -4.601 1.00 87.31 91 ASP A O 1
ATOM 698 N N . SER A 1 92 ? 31.637 -11.105 -3.897 1.00 90.69 92 SER A N 1
ATOM 699 C CA . SER A 1 92 ? 31.061 -11.377 -5.217 1.00 90.69 92 SER A CA 1
ATOM 700 C C . SER A 1 92 ? 31.321 -10.220 -6.184 1.00 90.69 92 SER A C 1
ATOM 702 O O . SER A 1 92 ? 31.596 -9.089 -5.788 1.00 90.69 92 SER A O 1
ATOM 704 N N . THR A 1 93 ? 31.229 -10.480 -7.484 1.00 93.44 93 THR A N 1
ATOM 705 C CA . THR A 1 93 ? 31.197 -9.419 -8.498 1.00 93.44 93 THR A CA 1
ATOM 706 C C . THR A 1 93 ? 29.758 -9.183 -8.923 1.00 93.44 93 THR A C 1
ATOM 708 O O . THR A 1 93 ? 29.020 -10.145 -9.122 1.00 93.44 93 THR A O 1
ATOM 711 N N . VAL A 1 94 ? 29.358 -7.920 -9.071 1.00 95.38 94 VAL A N 1
ATOM 712 C CA . VAL A 1 94 ? 28.027 -7.536 -9.562 1.00 95.38 94 VAL A CA 1
ATOM 713 C C . VAL A 1 94 ? 28.180 -6.582 -10.735 1.00 95.38 94 VAL A C 1
ATOM 715 O O . VAL A 1 94 ? 28.955 -5.629 -10.668 1.00 95.38 94 VAL A O 1
ATOM 718 N N . GLN A 1 95 ? 27.433 -6.826 -11.807 1.00 94.62 95 GLN A N 1
ATOM 719 C CA . GLN A 1 95 ? 27.339 -5.936 -12.961 1.00 94.62 95 GLN A CA 1
ATOM 720 C C . GLN A 1 95 ? 25.878 -5.690 -13.307 1.00 94.62 95 GLN A C 1
ATOM 722 O O . GLN A 1 95 ? 25.103 -6.639 -13.409 1.00 94.62 95 GLN A O 1
ATOM 727 N N . VAL A 1 96 ? 25.504 -4.433 -13.529 1.00 95.31 96 VAL A N 1
ATOM 728 C CA . VAL A 1 96 ? 24.137 -4.072 -13.920 1.00 95.31 96 VAL A CA 1
ATOM 729 C C . VAL A 1 96 ? 23.972 -4.192 -15.434 1.00 95.31 96 VAL A C 1
ATOM 731 O O . VAL A 1 96 ? 24.815 -3.730 -16.204 1.00 95.31 96 VAL A O 1
ATOM 734 N N . LEU A 1 97 ? 22.856 -4.781 -15.854 1.00 95.44 97 LEU A N 1
ATOM 735 C CA . LEU A 1 97 ? 22.350 -4.770 -17.222 1.00 95.44 97 LEU A CA 1
ATOM 736 C C . LEU A 1 97 ? 21.081 -3.921 -17.253 1.00 95.44 97 LEU A C 1
ATOM 738 O O . LEU A 1 97 ? 20.094 -4.261 -16.603 1.00 95.44 97 LEU A O 1
ATOM 742 N N . ASP A 1 98 ? 21.106 -2.825 -18.005 1.00 96.19 98 ASP A N 1
ATOM 743 C CA . ASP A 1 98 ? 19.950 -1.945 -18.168 1.00 96.19 98 ASP A CA 1
ATOM 744 C C . ASP A 1 98 ? 19.233 -2.259 -19.485 1.00 96.19 98 ASP A C 1
ATOM 746 O O . ASP A 1 98 ? 19.803 -2.107 -20.566 1.00 96.19 98 ASP A O 1
ATOM 750 N N . LEU A 1 99 ? 17.981 -2.701 -19.381 1.00 96.62 99 LEU A N 1
ATOM 751 C CA . LEU A 1 99 ? 17.090 -2.977 -20.507 1.00 96.62 99 LEU A CA 1
ATOM 752 C C . LEU A 1 99 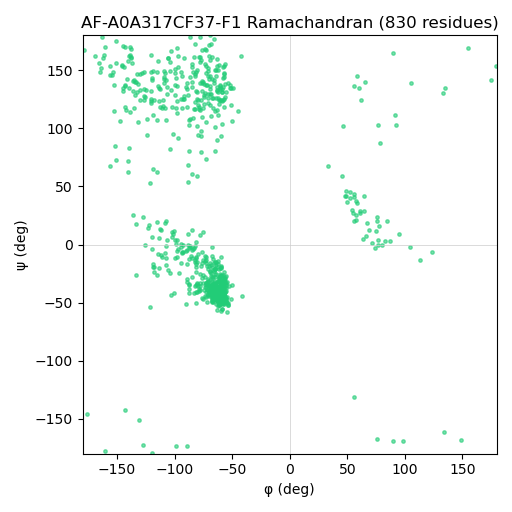? 15.881 -2.027 -20.518 1.00 96.62 99 LEU A C 1
ATOM 754 O O . LEU A 1 99 ? 14.870 -2.301 -21.158 1.00 96.62 99 LEU A O 1
ATOM 758 N N . SER A 1 100 ? 15.969 -0.883 -19.831 1.00 96.38 100 SER A N 1
ATOM 759 C CA . SER A 1 100 ? 14.867 0.079 -19.688 1.00 96.38 100 SER A CA 1
ATOM 760 C C . SER A 1 100 ? 14.377 0.643 -21.023 1.00 96.38 100 SER A C 1
ATOM 762 O O . SER A 1 100 ? 13.209 1.026 -21.121 1.00 96.38 100 SER A O 1
ATOM 764 N N . ALA A 1 101 ? 15.245 0.664 -22.042 1.00 95.19 101 ALA A N 1
ATOM 765 C CA . ALA A 1 101 ? 14.919 1.082 -23.405 1.00 95.19 101 ALA A CA 1
ATOM 766 C C . ALA A 1 101 ? 13.935 0.136 -24.116 1.00 95.19 101 ALA A C 1
ATOM 768 O O . ALA A 1 101 ? 13.264 0.562 -25.053 1.00 95.19 101 ALA A O 1
ATOM 769 N N . VAL A 1 102 ? 13.827 -1.119 -23.671 1.00 94.44 102 VAL A N 1
ATOM 770 C CA . VAL A 1 102 ? 12.897 -2.098 -24.238 1.00 94.44 102 VAL A CA 1
ATOM 771 C C . VAL A 1 102 ? 11.491 -1.802 -23.736 1.00 94.44 102 VAL A C 1
ATOM 773 O O . VAL A 1 102 ? 11.249 -1.714 -22.529 1.00 94.44 102 VAL A O 1
ATOM 776 N N . LYS A 1 103 ? 10.572 -1.625 -24.684 1.00 92.31 103 LYS A N 1
ATOM 777 C CA . LYS A 1 103 ? 9.155 -1.327 -24.438 1.00 92.31 103 LYS A CA 1
ATOM 778 C C . LYS A 1 103 ? 8.217 -2.398 -24.983 1.00 92.31 103 LYS A C 1
ATOM 780 O O . LYS A 1 103 ? 7.060 -2.423 -24.574 1.00 92.31 103 LYS A O 1
ATOM 785 N N . ASP A 1 104 ? 8.715 -3.254 -25.873 1.00 91.88 104 ASP A N 1
ATOM 786 C CA . ASP A 1 104 ? 7.938 -4.331 -26.474 1.00 91.88 104 ASP A CA 1
ATOM 787 C C . ASP A 1 104 ? 7.400 -5.255 -25.388 1.00 91.88 104 ASP A C 1
ATOM 789 O O . ASP A 1 104 ? 8.134 -5.681 -24.489 1.00 91.88 104 ASP A O 1
ATOM 793 N N . THR A 1 105 ? 6.105 -5.543 -25.474 1.00 96.69 105 THR A N 1
ATOM 794 C CA . THR A 1 105 ? 5.462 -6.453 -24.540 1.00 96.69 105 THR A CA 1
ATOM 795 C C . THR A 1 105 ? 5.705 -7.898 -24.945 1.00 96.69 105 THR A C 1
ATOM 797 O O . THR A 1 105 ? 5.852 -8.225 -26.125 1.00 96.69 105 THR A O 1
ATOM 800 N N . GLY A 1 106 ? 5.771 -8.782 -23.955 1.00 96.50 106 GLY A N 1
ATOM 801 C CA . GLY A 1 106 ? 5.988 -10.205 -24.190 1.00 96.50 106 GLY A CA 1
ATOM 802 C C . GLY A 1 106 ? 6.758 -10.883 -23.071 1.00 96.50 106 GLY A C 1
ATOM 803 O O . GLY A 1 106 ? 6.952 -10.331 -21.986 1.00 96.50 106 GLY A O 1
ATOM 804 N N . ARG A 1 107 ? 7.196 -12.112 -23.344 1.00 97.81 107 ARG A N 1
ATOM 805 C CA . ARG A 1 107 ? 8.031 -12.906 -22.441 1.00 97.81 107 ARG A CA 1
ATOM 806 C C . ARG A 1 107 ? 9.449 -12.970 -22.971 1.00 97.81 107 ARG A C 1
ATOM 808 O O . ARG A 1 107 ? 9.655 -13.244 -24.149 1.00 97.81 107 ARG A O 1
ATOM 815 N N . PHE A 1 108 ? 10.421 -12.780 -22.091 1.00 98.50 108 PHE A N 1
ATOM 816 C CA . PHE A 1 108 ? 11.824 -12.684 -22.460 1.00 98.50 108 PHE A CA 1
ATOM 817 C C . PHE A 1 108 ? 12.722 -13.454 -21.497 1.00 98.50 108 PHE A C 1
ATOM 819 O O . PHE A 1 108 ? 12.342 -13.759 -20.365 1.00 98.50 108 PHE A O 1
ATOM 826 N N . TYR A 1 109 ? 13.932 -13.750 -21.954 1.00 98.50 109 TYR A N 1
ATOM 827 C CA . TYR A 1 109 ? 15.042 -14.162 -21.104 1.00 98.50 109 TYR A CA 1
ATOM 828 C C . TYR A 1 109 ? 16.344 -13.524 -21.596 1.00 98.50 109 TYR A C 1
ATOM 830 O O . TYR A 1 109 ? 16.461 -13.128 -22.757 1.00 98.50 109 TYR A O 1
ATOM 838 N N . LEU A 1 110 ? 17.320 -13.419 -20.699 1.00 98.31 110 LEU A N 1
ATOM 839 C CA . LEU A 1 110 ? 18.675 -12.975 -21.007 1.00 98.31 110 LEU A CA 1
ATOM 840 C C . LEU A 1 110 ? 19.585 -14.189 -21.186 1.00 98.31 110 LEU A C 1
ATOM 842 O O . LEU A 1 110 ? 19.512 -15.122 -20.387 1.00 98.31 110 LEU A O 1
ATOM 846 N N . GLU A 1 111 ? 20.444 -14.175 -22.201 1.00 97.12 111 GLU A N 1
ATOM 847 C CA . GLU A 1 111 ? 21.368 -15.270 -22.505 1.00 97.12 111 GLU A CA 1
ATOM 848 C C . GLU A 1 111 ? 22.723 -14.760 -23.005 1.00 97.12 111 GLU A C 1
ATOM 850 O O . GLU A 1 111 ? 22.803 -13.835 -23.812 1.00 97.12 111 GLU A O 1
ATOM 855 N N . GLY A 1 112 ? 23.808 -15.365 -22.526 1.00 92.75 112 GLY A N 1
ATOM 856 C CA . GLY A 1 112 ? 25.162 -15.068 -22.987 1.00 92.75 112 GLY A CA 1
ATOM 857 C C . GLY A 1 112 ? 26.217 -15.807 -22.173 1.00 92.75 112 GLY A C 1
ATOM 858 O O . GLY A 1 112 ? 26.077 -15.944 -20.957 1.00 92.75 112 GLY A O 1
ATOM 859 N N . ASP A 1 113 ? 27.271 -16.281 -22.848 1.00 80.62 113 ASP A N 1
ATOM 860 C CA . ASP A 1 113 ? 28.399 -17.016 -22.256 1.00 80.62 113 ASP A CA 1
ATOM 861 C C . ASP A 1 113 ? 27.968 -18.114 -21.264 1.00 80.62 113 ASP A C 1
ATOM 863 O O . ASP A 1 113 ? 28.306 -18.082 -20.075 1.00 80.62 113 ASP A O 1
ATOM 867 N N . ASP A 1 114 ? 27.175 -19.058 -21.768 1.00 86.25 114 ASP A N 1
ATOM 868 C CA . ASP A 1 114 ? 26.620 -20.210 -21.045 1.00 86.25 114 ASP A CA 1
ATOM 869 C C . ASP A 1 114 ? 25.652 -19.873 -19.892 1.00 86.25 114 ASP A C 1
ATOM 871 O O . ASP A 1 114 ? 25.182 -20.777 -19.196 1.00 86.25 114 ASP A O 1
ATOM 875 N N . LEU A 1 115 ? 25.312 -18.595 -19.687 1.00 93.44 115 LEU A N 1
ATOM 876 C CA . LEU A 1 115 ? 24.320 -18.162 -18.705 1.00 93.44 115 LEU A CA 1
ATOM 877 C C . LEU A 1 115 ? 22.974 -17.898 -19.361 1.00 93.44 115 LEU A C 1
ATOM 879 O O . LEU A 1 115 ? 22.901 -17.320 -20.443 1.00 93.44 115 LEU A O 1
ATOM 883 N N . ARG A 1 116 ? 21.909 -18.249 -18.639 1.00 95.69 116 ARG A N 1
ATOM 884 C CA . ARG A 1 116 ? 20.529 -17.909 -18.976 1.00 95.69 116 ARG A CA 1
ATOM 885 C C . ARG A 1 116 ? 19.796 -17.443 -17.720 1.00 95.69 116 ARG A C 1
ATOM 887 O O . ARG A 1 116 ? 19.907 -18.092 -16.679 1.00 95.69 116 ARG A O 1
ATOM 894 N N . SER A 1 117 ? 19.083 -16.322 -17.798 1.00 98.25 117 SER A N 1
ATOM 895 C CA . SER A 1 117 ? 18.226 -15.855 -16.700 1.00 98.25 117 SER A CA 1
ATOM 896 C C . SER A 1 117 ? 16.954 -16.697 -16.584 1.00 98.25 117 SER A C 1
ATOM 898 O O . SER A 1 117 ? 16.588 -17.422 -17.510 1.00 98.25 117 SER A O 1
ATOM 900 N N . ALA A 1 118 ? 16.223 -16.527 -15.480 1.00 98.12 118 ALA A N 1
ATOM 901 C CA . ALA A 1 118 ? 14.808 -16.887 -15.450 1.00 98.12 118 ALA A CA 1
ATOM 902 C C . ALA A 1 118 ? 14.035 -16.137 -16.551 1.00 98.12 118 ALA A C 1
ATOM 904 O O . ALA A 1 118 ? 14.438 -15.046 -16.978 1.00 98.12 118 ALA A O 1
ATOM 905 N N . THR A 1 119 ? 12.924 -16.718 -16.995 1.00 98.00 119 THR A N 1
ATOM 906 C CA . THR A 1 119 ? 11.994 -16.057 -17.917 1.00 98.00 119 THR A CA 1
ATOM 907 C C . THR A 1 119 ? 11.190 -14.994 -17.173 1.00 98.00 119 THR A C 1
ATOM 909 O O . THR A 1 119 ? 10.701 -15.250 -16.075 1.00 98.00 119 THR A O 1
ATOM 912 N N . PHE A 1 120 ? 10.994 -13.830 -17.785 1.00 98.12 120 PHE A N 1
ATOM 913 C CA . PHE A 1 120 ? 10.228 -12.722 -17.213 1.00 98.12 120 PHE A CA 1
ATOM 914 C C . PHE A 1 120 ? 9.320 -12.071 -18.262 1.00 98.12 120 PHE A C 1
ATOM 916 O O . PHE A 1 120 ? 9.520 -12.250 -19.464 1.00 98.12 120 PHE A O 1
ATOM 923 N N . SER A 1 121 ? 8.299 -11.341 -17.815 1.00 97.56 121 SER A N 1
ATOM 924 C CA . SER A 1 121 ? 7.393 -10.595 -18.695 1.00 97.56 121 SER A CA 1
ATOM 925 C C . SER A 1 121 ? 7.758 -9.109 -18.749 1.00 97.56 121 SER A C 1
ATOM 927 O O . SER A 1 121 ? 8.314 -8.566 -17.795 1.00 97.56 121 SER A O 1
ATOM 929 N N . ILE A 1 122 ? 7.470 -8.446 -19.867 1.00 98.31 122 ILE A N 1
ATOM 930 C CA . ILE A 1 122 ? 7.368 -6.986 -19.944 1.00 98.31 122 ILE A CA 1
ATOM 931 C C . ILE A 1 122 ? 5.933 -6.693 -20.376 1.00 98.31 122 ILE A C 1
ATOM 933 O O . ILE A 1 122 ? 5.547 -7.046 -21.485 1.00 98.31 122 ILE A O 1
ATOM 937 N N . ASP A 1 123 ? 5.124 -6.120 -19.490 1.00 96.62 123 ASP A N 1
ATOM 938 C CA . ASP A 1 123 ? 3.712 -5.807 -19.741 1.00 96.62 123 ASP A CA 1
ATOM 939 C C . ASP A 1 123 ? 3.187 -4.822 -18.689 1.00 96.62 123 ASP A C 1
ATOM 941 O O . ASP A 1 123 ? 3.661 -4.807 -17.549 1.00 96.62 123 ASP A O 1
ATOM 945 N N . LYS A 1 124 ? 2.192 -3.999 -19.042 1.00 94.12 124 LYS A N 1
ATOM 946 C CA . LYS A 1 124 ? 1.560 -3.086 -18.074 1.00 94.12 124 LYS A CA 1
ATOM 947 C C . LYS A 1 124 ? 0.883 -3.841 -16.919 1.00 94.12 124 LYS A C 1
ATOM 949 O O . LYS A 1 124 ? 0.825 -3.341 -15.802 1.00 94.12 124 LYS A O 1
ATOM 954 N N . ASN A 1 125 ? 0.423 -5.066 -17.167 1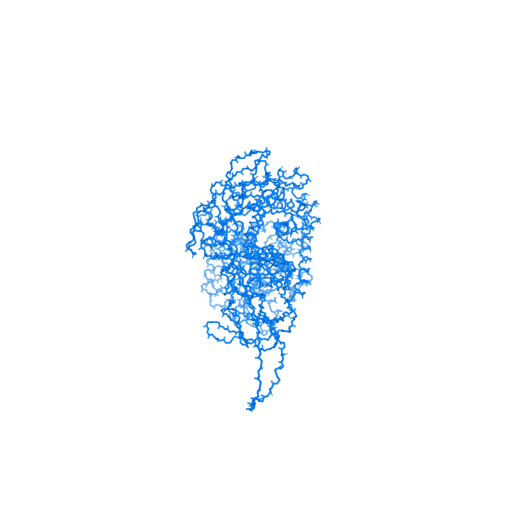.00 93.06 125 ASN A N 1
ATOM 955 C CA . ASN A 1 125 ? -0.248 -5.936 -16.203 1.00 93.06 125 ASN A CA 1
ATOM 956 C C . ASN A 1 125 ? 0.666 -7.014 -15.602 1.00 93.06 125 ASN A C 1
ATOM 958 O O . ASN A 1 125 ? 0.161 -7.912 -14.930 1.00 93.06 125 ASN A O 1
ATOM 962 N N . THR A 1 126 ? 1.985 -6.930 -15.810 1.00 95.19 126 THR A N 1
ATOM 963 C CA . THR A 1 126 ? 2.997 -7.875 -15.298 1.00 95.19 126 THR A CA 1
ATOM 964 C C . THR A 1 126 ? 2.740 -8.319 -13.852 1.00 95.19 126 THR A C 1
ATOM 966 O O . THR A 1 126 ? 2.829 -9.502 -13.535 1.00 95.19 126 THR A O 1
ATOM 969 N N . TYR A 1 127 ? 2.396 -7.379 -12.964 1.00 97.06 127 TYR A N 1
ATOM 970 C CA . TYR A 1 127 ? 2.259 -7.656 -11.532 1.00 97.06 127 TYR A CA 1
ATOM 971 C C . TYR A 1 127 ? 0.839 -8.032 -11.101 1.00 97.06 127 TYR A C 1
ATOM 973 O O . TYR A 1 127 ? 0.656 -8.433 -9.957 1.00 97.06 127 TYR A O 1
ATOM 981 N N . LYS A 1 128 ? -0.163 -7.960 -11.991 1.00 94.94 128 LYS A N 1
ATOM 982 C CA . LYS A 1 128 ? -1.578 -8.168 -11.634 1.00 94.94 128 LYS A CA 1
ATOM 983 C C . LYS A 1 128 ? -1.811 -9.526 -10.972 1.00 94.94 128 LYS A C 1
ATOM 985 O O . LYS A 1 128 ? -2.504 -9.614 -9.964 1.00 94.94 128 LYS A O 1
ATOM 990 N N . GLU A 1 129 ? -1.210 -10.576 -11.525 1.00 95.81 129 GLU A N 1
ATOM 991 C CA . GLU A 1 129 ? -1.336 -11.925 -10.975 1.00 95.81 129 GLU A CA 1
ATOM 992 C C . GLU A 1 129 ? -0.571 -12.084 -9.656 1.00 95.81 129 GLU A C 1
ATOM 994 O O . GLU A 1 129 ? -1.086 -12.690 -8.721 1.00 95.81 129 GLU A O 1
ATOM 999 N N . ALA A 1 130 ? 0.619 -11.487 -9.536 1.00 97.62 130 ALA A N 1
ATOM 1000 C CA . ALA A 1 130 ? 1.373 -11.499 -8.284 1.00 97.62 130 ALA A CA 1
ATOM 1001 C C . ALA A 1 130 ? 0.592 -10.801 -7.157 1.00 97.62 130 ALA A C 1
ATOM 1003 O O . ALA A 1 130 ? 0.437 -11.383 -6.084 1.00 97.62 130 ALA A O 1
ATOM 1004 N N . THR A 1 131 ? 0.027 -9.613 -7.413 1.00 97.88 131 THR A N 1
ATOM 1005 C CA . THR A 1 131 ? -0.850 -8.916 -6.459 1.00 97.88 131 THR A CA 1
ATOM 1006 C C . THR A 1 131 ? -2.070 -9.772 -6.108 1.00 97.88 131 THR A C 1
ATOM 1008 O O . THR A 1 131 ? -2.403 -9.899 -4.932 1.00 97.88 131 THR A O 1
ATOM 1011 N N . ARG A 1 132 ? -2.722 -10.407 -7.095 1.00 97.75 132 ARG A N 1
ATOM 1012 C CA . ARG A 1 132 ? -3.886 -11.278 -6.857 1.00 97.75 132 ARG A CA 1
ATOM 1013 C C . ARG A 1 132 ? -3.545 -12.443 -5.930 1.00 97.75 132 ARG A C 1
ATOM 1015 O O . ARG A 1 132 ? -4.303 -12.708 -5.002 1.00 97.75 132 ARG A O 1
ATOM 1022 N N . LEU A 1 133 ? -2.418 -13.122 -6.153 1.00 98.31 133 LEU A N 1
ATOM 1023 C CA . LEU A 1 133 ? -1.966 -14.219 -5.293 1.00 98.31 133 LEU A CA 1
ATOM 1024 C C . LEU A 1 133 ? -1.640 -13.735 -3.875 1.00 98.31 133 LEU A C 1
ATOM 1026 O O . LEU A 1 133 ? -2.050 -14.383 -2.916 1.00 98.31 133 LEU A O 1
ATOM 1030 N N . LEU A 1 134 ? -0.958 -12.592 -3.741 1.00 98.69 134 LEU A N 1
ATOM 1031 C CA . LEU A 1 134 ? -0.656 -11.985 -2.440 1.00 98.69 134 LEU A CA 1
ATOM 1032 C C . LEU A 1 134 ? -1.933 -11.612 -1.670 1.00 98.69 134 LEU A C 1
ATOM 1034 O O . LEU A 1 134 ? -2.010 -11.852 -0.474 1.00 98.69 134 LEU A O 1
ATOM 1038 N N . LEU A 1 135 ? -2.948 -11.059 -2.342 1.00 98.56 135 LEU A N 1
ATOM 1039 C CA . LEU A 1 135 ? -4.244 -10.747 -1.727 1.00 98.56 135 LEU A CA 1
ATOM 1040 C C . LEU A 1 135 ? -5.031 -12.014 -1.369 1.00 98.56 135 LEU A C 1
ATOM 1042 O O . LEU A 1 135 ? -5.626 -12.100 -0.298 1.00 98.56 135 LEU A O 1
ATOM 1046 N N . ARG A 1 136 ? -5.007 -13.031 -2.237 1.00 97.81 136 ARG A N 1
ATOM 1047 C CA . ARG A 1 136 ? -5.654 -14.326 -1.979 1.00 97.81 136 ARG A CA 1
ATOM 1048 C C . ARG A 1 136 ? -5.033 -15.085 -0.815 1.00 97.81 136 ARG A C 1
ATOM 1050 O O . ARG A 1 136 ? -5.707 -15.947 -0.258 1.00 97.81 136 ARG A O 1
ATOM 1057 N N . SER A 1 137 ? -3.791 -14.796 -0.425 1.00 98.12 137 SER A N 1
ATOM 1058 C CA . SER A 1 137 ? -3.188 -15.477 0.722 1.00 98.12 137 SER A CA 1
ATOM 1059 C C . SER A 1 137 ? -3.979 -15.241 2.007 1.00 98.12 137 SER A C 1
ATOM 1061 O O . SER A 1 137 ? -4.079 -16.160 2.807 1.00 98.12 137 SER A O 1
ATOM 1063 N N . PHE A 1 138 ? -4.601 -14.069 2.186 1.00 98.75 138 PHE A N 1
ATOM 1064 C CA . PHE A 1 138 ? -5.422 -13.774 3.363 1.00 98.75 138 PHE A CA 1
ATOM 1065 C C . PHE A 1 138 ? -6.626 -14.723 3.474 1.00 98.75 138 PHE A C 1
ATOM 1067 O O . PHE A 1 138 ? -6.869 -15.276 4.546 1.00 98.75 138 PHE A O 1
ATOM 1074 N N . TYR A 1 139 ? -7.278 -15.046 2.348 1.00 98.62 139 TYR A N 1
ATOM 1075 C CA . TYR A 1 139 ? -8.320 -16.079 2.299 1.00 98.62 139 TYR A CA 1
ATOM 1076 C C . TYR A 1 139 ? -7.793 -17.449 2.757 1.00 98.62 139 TYR A C 1
ATOM 1078 O O . TYR A 1 139 ? -8.450 -18.147 3.532 1.00 98.62 139 TYR A O 1
ATOM 1086 N N . LEU A 1 140 ? -6.587 -17.822 2.317 1.00 98.12 140 LEU A N 1
ATOM 1087 C CA . LEU A 1 140 ? -5.949 -19.086 2.705 1.00 98.12 140 LEU A CA 1
ATOM 1088 C C . LEU A 1 140 ? -5.518 -19.118 4.182 1.00 98.12 140 LEU A C 1
ATOM 1090 O O . LEU A 1 140 ? -5.276 -20.203 4.705 1.00 98.12 140 LEU A O 1
ATOM 1094 N N . GLN A 1 141 ? -5.457 -17.955 4.836 1.00 98.44 141 GLN A N 1
ATOM 1095 C CA . GLN A 1 141 ? -5.111 -17.788 6.247 1.00 98.44 141 GLN A CA 1
ATOM 1096 C C . GLN A 1 141 ? -6.327 -17.633 7.167 1.00 98.44 141 GLN A C 1
ATOM 1098 O O . GLN A 1 141 ? -6.147 -17.457 8.371 1.00 98.44 141 GLN A O 1
ATOM 1103 N N . ARG A 1 142 ? -7.567 -17.669 6.662 1.00 98.69 142 ARG A N 1
ATOM 1104 C CA . ARG A 1 142 ? -8.752 -17.463 7.513 1.00 98.69 142 ARG A CA 1
ATOM 1105 C C . ARG A 1 142 ? -8.852 -18.521 8.622 1.00 98.69 142 ARG A C 1
ATOM 1107 O O . ARG A 1 142 ? -8.945 -19.721 8.374 1.00 98.69 142 ARG A O 1
ATOM 1114 N N . CYS A 1 143 ? -8.928 -18.053 9.861 1.00 98.75 143 CYS A N 1
ATOM 1115 C CA . CYS A 1 143 ? -9.157 -18.836 11.070 1.00 98.75 143 CYS A CA 1
ATOM 1116 C C . CYS A 1 143 ? -10.655 -18.874 11.411 1.00 98.75 143 CYS A C 1
ATOM 1118 O O . CYS A 1 143 ? -11.362 -17.891 11.210 1.00 98.75 143 CYS A O 1
ATOM 1120 N N . GLY A 1 144 ? -11.179 -19.980 11.948 1.00 98.06 144 GLY A N 1
ATOM 1121 C CA . GLY A 1 144 ? -12.615 -20.099 12.256 1.00 98.06 144 GLY A CA 1
ATOM 1122 C C . GLY A 1 144 ? -13.508 -20.425 11.055 1.00 98.06 144 GLY A C 1
ATOM 1123 O O . GLY A 1 144 ? -14.717 -20.584 11.221 1.00 98.06 144 GLY A O 1
ATOM 1124 N N . HIS A 1 145 ? -12.931 -20.559 9.859 1.00 97.06 145 HIS A N 1
ATOM 1125 C CA . HIS A 1 145 ? -13.647 -20.827 8.614 1.00 97.06 145 HIS A CA 1
ATOM 1126 C C . HIS A 1 145 ? -13.181 -22.133 7.975 1.00 97.06 145 HIS A C 1
ATOM 1128 O O . HIS A 1 145 ? -12.027 -22.534 8.103 1.00 97.06 145 HIS A O 1
ATOM 1134 N N . GLU A 1 146 ? -14.096 -22.804 7.279 1.00 97.19 146 GLU A N 1
ATOM 1135 C CA . GLU A 1 146 ? -13.733 -23.918 6.408 1.00 97.19 146 GLU A CA 1
ATOM 1136 C C . GLU A 1 146 ? -13.045 -23.377 5.149 1.00 97.19 146 GLU A C 1
ATOM 1138 O O . GLU A 1 146 ? -13.580 -22.485 4.485 1.00 97.19 146 GLU A O 1
ATOM 1143 N N . LEU A 1 147 ? -11.892 -23.945 4.792 1.00 97.81 147 LEU A N 1
ATOM 1144 C CA . LEU A 1 147 ? -11.216 -23.642 3.535 1.00 97.81 147 LEU A CA 1
ATOM 1145 C C . LEU A 1 147 ? -11.657 -24.645 2.467 1.00 97.81 147 LEU A C 1
ATOM 1147 O O . LEU A 1 147 ? -11.528 -25.858 2.642 1.00 97.81 147 LEU A O 1
ATOM 1151 N N . ARG A 1 148 ? -12.157 -24.135 1.340 1.00 95.88 148 ARG A N 1
ATOM 1152 C CA . ARG A 1 148 ? -12.509 -24.916 0.145 1.00 95.88 148 ARG A CA 1
ATOM 1153 C C . ARG A 1 148 ? -12.109 -24.145 -1.103 1.00 95.88 148 ARG A C 1
ATOM 1155 O O . ARG A 1 148 ? -12.961 -23.625 -1.821 1.00 95.88 148 ARG A O 1
ATOM 1162 N N . ASP A 1 149 ? -10.811 -24.069 -1.354 1.00 96.88 149 ASP A N 1
ATOM 1163 C CA . ASP A 1 149 ? -10.310 -23.314 -2.491 1.00 96.88 149 ASP A CA 1
ATOM 1164 C C . ASP A 1 149 ? -10.351 -24.160 -3.766 1.00 96.88 149 ASP A C 1
ATOM 1166 O O . ASP A 1 149 ? -9.570 -25.097 -3.932 1.00 96.88 149 ASP A O 1
ATOM 1170 N N . ALA A 1 150 ? -11.258 -23.834 -4.685 1.00 92.81 150 ALA A N 1
ATOM 1171 C CA . ALA A 1 150 ? -11.380 -24.546 -5.956 1.00 92.81 150 ALA A CA 1
ATOM 1172 C C . ALA A 1 150 ? -10.178 -24.309 -6.886 1.00 92.81 150 ALA A C 1
ATOM 1174 O O . ALA A 1 150 ? -9.871 -25.171 -7.709 1.00 92.81 150 ALA A O 1
ATOM 1175 N N . GLU A 1 151 ? -9.496 -23.166 -6.755 1.00 94.25 151 GLU A N 1
ATOM 1176 C CA . GLU A 1 151 ? -8.375 -22.797 -7.622 1.00 94.25 151 GLU A CA 1
ATOM 1177 C C . GLU A 1 151 ? -7.135 -23.645 -7.325 1.00 94.25 151 GLU A C 1
ATOM 1179 O O . GLU A 1 151 ? -6.537 -24.229 -8.229 1.00 94.25 151 GLU A O 1
ATOM 1184 N N . THR A 1 152 ? -6.760 -23.760 -6.050 1.00 94.12 152 THR A N 1
ATOM 1185 C CA . THR A 1 152 ? -5.605 -24.566 -5.640 1.00 94.12 152 THR A CA 1
ATOM 1186 C C . THR A 1 152 ? -5.991 -25.986 -5.224 1.00 94.12 152 THR A C 1
ATOM 1188 O O . THR A 1 152 ? -5.120 -26.850 -5.104 1.00 94.12 152 THR A O 1
ATOM 1191 N N . GLY A 1 153 ? -7.266 -26.270 -4.958 1.00 95.69 153 GLY A N 1
ATOM 1192 C CA . GLY A 1 153 ? -7.712 -27.517 -4.332 1.00 95.69 153 GLY A CA 1
ATOM 1193 C C . GLY A 1 153 ? -7.255 -27.665 -2.876 1.00 95.69 153 GLY A C 1
ATOM 1194 O O . GLY A 1 153 ? -7.158 -28.790 -2.385 1.00 95.69 153 GLY A O 1
ATOM 1195 N N . LEU A 1 154 ? -6.856 -26.575 -2.213 1.00 96.69 154 LEU A N 1
ATOM 1196 C CA . LEU A 1 154 ? -6.548 -26.573 -0.784 1.00 96.69 154 LEU A CA 1
ATOM 1197 C C . LEU A 1 154 ? -7.841 -26.623 0.029 1.00 96.69 154 LEU A C 1
ATOM 1199 O O . LEU A 1 154 ? -8.827 -25.962 -0.299 1.00 96.69 154 LEU A O 1
ATOM 1203 N N . SER A 1 155 ? -7.826 -27.405 1.106 1.00 97.00 155 SER A N 1
ATOM 1204 C CA . SER A 1 155 ? -8.970 -27.507 2.001 1.00 97.00 155 SER A CA 1
ATOM 1205 C C . SER A 1 155 ? -8.575 -27.916 3.408 1.00 97.00 155 SER A C 1
ATOM 1207 O O . SER A 1 155 ? -7.687 -28.755 3.570 1.00 97.00 155 SER A O 1
ATOM 1209 N N . HIS A 1 156 ? -9.303 -27.396 4.386 1.00 97.94 156 HIS A N 1
ATOM 1210 C CA . HIS A 1 156 ? -9.299 -27.849 5.772 1.00 97.94 156 HIS A CA 1
ATOM 1211 C C . HIS A 1 156 ? -10.671 -27.567 6.398 1.00 97.94 156 HIS A C 1
ATOM 1213 O O . HIS A 1 156 ? -11.399 -26.683 5.935 1.00 97.94 156 HIS A O 1
ATOM 1219 N N . LEU A 1 157 ? -11.042 -28.312 7.441 1.00 98.12 157 LEU A N 1
ATOM 1220 C CA . LEU A 1 157 ? -12.266 -28.036 8.199 1.00 98.12 157 LEU A CA 1
ATOM 1221 C C . LEU A 1 157 ? -12.147 -26.713 8.962 1.00 98.12 157 LEU A C 1
ATOM 1223 O O . LEU A 1 157 ? -11.047 -26.221 9.205 1.00 98.12 157 LEU A O 1
ATOM 1227 N N . ALA A 1 158 ? -13.277 -26.139 9.376 1.00 98.00 158 ALA A N 1
ATOM 1228 C CA . ALA A 1 158 ? -13.248 -24.947 10.214 1.00 98.00 158 ALA A CA 1
ATOM 1229 C C . ALA A 1 158 ? -12.449 -25.201 11.505 1.00 98.00 158 ALA A C 1
ATOM 1231 O O . ALA A 1 158 ? -12.712 -26.158 12.235 1.00 98.00 158 ALA A O 1
ATOM 1232 N N . CYS A 1 159 ? -11.456 -24.352 11.754 1.00 98.31 159 CYS A N 1
ATOM 1233 C CA . CYS A 1 159 ? -10.462 -24.512 12.811 1.00 98.31 159 CYS A CA 1
ATOM 1234 C C . CYS A 1 159 ? -10.707 -23.557 13.986 1.00 98.31 159 CYS A C 1
ATOM 1236 O O . CYS A 1 159 ? -11.411 -22.562 13.840 1.00 98.31 159 CYS A O 1
ATOM 1238 N N . HIS A 1 160 ? -10.135 -23.863 15.158 1.00 98.44 160 HIS A N 1
ATOM 1239 C CA . HIS A 1 160 ? -10.125 -22.973 16.336 1.00 98.44 160 HIS A CA 1
ATOM 1240 C C . HIS A 1 160 ? -11.502 -22.394 16.734 1.00 98.44 160 HIS A C 1
ATOM 1242 O O . HIS A 1 160 ? -11.614 -21.262 17.199 1.00 98.44 160 HIS A O 1
ATOM 1248 N N . LEU A 1 161 ? -12.570 -23.186 16.582 1.00 97.75 161 LEU A N 1
ATOM 1249 C CA . LEU A 1 161 ? -13.956 -22.770 16.860 1.00 97.75 161 LEU A CA 1
ATOM 1250 C C . LEU A 1 161 ? -14.254 -22.498 18.347 1.00 97.75 161 LEU A C 1
ATOM 1252 O O . LEU A 1 161 ? -15.324 -21.985 18.664 1.00 97.75 161 LEU A O 1
ATOM 1256 N N . ASP A 1 162 ? -13.330 -22.856 19.241 1.00 97.25 162 ASP A N 1
ATOM 1257 C CA . ASP A 1 162 ? -13.417 -22.612 20.687 1.00 97.25 162 ASP A CA 1
ATOM 1258 C C . ASP A 1 162 ? -12.552 -21.422 21.147 1.00 97.25 162 ASP A C 1
ATOM 1260 O O . ASP A 1 162 ? -12.369 -21.217 22.345 1.00 97.25 162 ASP A O 1
ATOM 1264 N N . ASP A 1 163 ? -12.015 -20.624 20.215 1.00 98.31 163 ASP A N 1
ATOM 1265 C CA . ASP A 1 163 ? -11.378 -19.349 20.558 1.00 98.31 163 ASP A CA 1
ATOM 1266 C C . ASP A 1 163 ? -12.390 -18.465 21.316 1.00 98.31 163 ASP A C 1
ATOM 1268 O O . ASP A 1 163 ? -13.428 -18.093 20.767 1.00 98.31 163 ASP A O 1
ATOM 1272 N N . GLY A 1 164 ? -12.143 -18.069 22.565 1.00 96.75 164 GLY A N 1
ATOM 1273 C CA . GLY A 1 164 ? -10.997 -18.351 23.423 1.00 96.75 164 GLY A CA 1
ATOM 1274 C C . GLY A 1 164 ? -11.293 -18.133 24.910 1.00 96.75 164 GLY A C 1
ATOM 1275 O O . GLY A 1 164 ? -12.408 -17.813 25.326 1.00 96.75 164 GLY A O 1
ATOM 1276 N N . VAL A 1 165 ? -10.265 -18.326 25.735 1.00 98.31 165 VAL A N 1
ATOM 1277 C CA . VAL A 1 165 ? -10.364 -18.326 27.202 1.00 98.31 165 VAL A CA 1
ATOM 1278 C C . VAL A 1 165 ? -9.494 -17.226 27.806 1.00 98.31 165 VAL A C 1
ATOM 1280 O O . VAL A 1 165 ? -8.377 -16.986 27.353 1.00 98.31 165 VAL A O 1
ATOM 1283 N N . TYR A 1 166 ? -9.957 -16.555 28.855 1.00 98.06 166 TYR A N 1
ATOM 1284 C CA . TYR A 1 166 ? -9.102 -15.625 29.591 1.00 98.06 166 TYR A CA 1
ATOM 1285 C C . TYR A 1 166 ? -8.090 -16.380 30.467 1.00 98.06 166 TYR A C 1
ATOM 1287 O O . TYR A 1 166 ? -8.503 -17.223 31.262 1.00 98.06 166 TYR A O 1
ATOM 1295 N N . PRO A 1 167 ? -6.775 -16.096 30.362 1.00 96.38 167 PRO A N 1
ATOM 1296 C CA . PRO A 1 167 ? -5.740 -16.811 31.115 1.00 96.38 167 PRO A CA 1
ATOM 1297 C C . PRO A 1 167 ? -5.539 -16.277 32.545 1.00 96.38 167 PRO A C 1
ATOM 1299 O O . PRO A 1 167 ? -4.640 -16.736 33.252 1.00 96.38 167 PRO A O 1
ATOM 1302 N N . ARG A 1 168 ? -6.263 -15.215 32.922 1.00 95.69 168 ARG A N 1
ATOM 1303 C CA . ARG A 1 168 ? -6.195 -14.540 34.225 1.00 95.69 168 ARG A CA 1
ATOM 1304 C C . ARG A 1 168 ? -7.352 -13.553 34.391 1.00 95.69 168 ARG A C 1
ATOM 1306 O O . ARG A 1 168 ? -7.954 -13.135 33.406 1.00 95.69 168 ARG A O 1
ATOM 1313 N N . ASP A 1 169 ? -7.611 -13.160 35.636 1.00 96.81 169 ASP A N 1
ATOM 1314 C CA . ASP A 1 169 ? -8.505 -12.047 35.969 1.00 96.81 169 ASP A CA 1
ATOM 1315 C C . ASP A 1 169 ? -7.992 -10.727 35.368 1.00 96.81 169 ASP A C 1
ATOM 1317 O O . ASP A 1 169 ? -6.806 -10.409 35.486 1.00 96.81 169 ASP A O 1
ATOM 1321 N N . ASP A 1 170 ? -8.905 -9.932 34.809 1.00 94.69 170 ASP A N 1
ATOM 1322 C CA . ASP A 1 170 ? -8.697 -8.517 34.495 1.00 94.69 170 ASP A CA 1
ATOM 1323 C C . ASP A 1 170 ? -9.828 -7.656 35.100 1.00 94.69 170 ASP A C 1
ATOM 1325 O O . ASP A 1 170 ? -10.639 -8.130 35.900 1.00 94.69 170 ASP A O 1
ATOM 1329 N N . GLU A 1 171 ? -9.872 -6.362 34.779 1.00 93.25 171 GLU A N 1
ATOM 1330 C CA . GLU A 1 171 ? -10.874 -5.440 35.339 1.00 93.25 171 GLU A CA 1
ATOM 1331 C C . GLU A 1 171 ? -12.321 -5.763 34.929 1.00 93.25 171 GLU A C 1
ATOM 1333 O O . GLU A 1 171 ? -13.258 -5.336 35.605 1.00 93.25 171 GLU A O 1
ATOM 1338 N N . ALA A 1 172 ? -12.521 -6.505 33.836 1.00 94.50 172 ALA A N 1
AT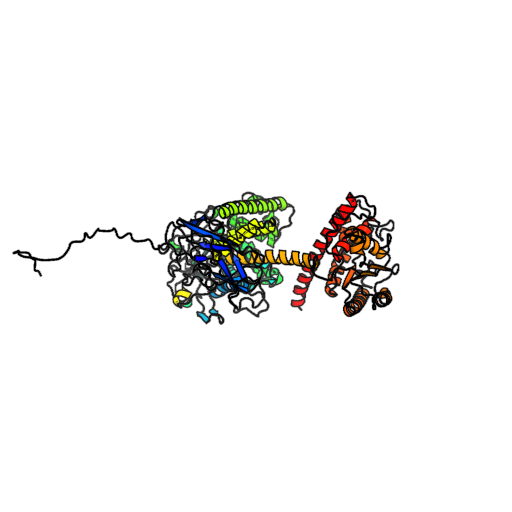OM 1339 C CA . ALA A 1 172 ? -13.833 -6.792 33.263 1.00 94.50 172 ALA A CA 1
ATOM 1340 C C . ALA A 1 172 ? -14.188 -8.289 33.229 1.00 94.50 172 ALA A C 1
ATOM 1342 O O . ALA A 1 172 ? -15.370 -8.618 33.118 1.00 94.50 172 ALA A O 1
ATOM 1343 N N . ASN A 1 173 ? -13.207 -9.187 33.325 1.00 95.75 173 ASN A N 1
ATOM 1344 C CA . ASN A 1 173 ? -13.362 -10.619 33.080 1.00 95.75 173 ASN A CA 1
ATOM 1345 C C . ASN A 1 173 ? -12.583 -11.468 34.092 1.00 95.75 173 ASN A C 1
ATOM 1347 O O . ASN A 1 173 ? -11.686 -10.991 34.791 1.00 95.75 173 ASN A O 1
ATOM 1351 N N . LYS A 1 174 ? -12.956 -12.747 34.185 1.00 97.25 174 LYS A N 1
ATOM 1352 C CA . LYS A 1 174 ? -12.386 -13.712 35.134 1.00 97.25 174 LYS A CA 1
ATOM 1353 C C . LYS A 1 174 ? -11.521 -14.765 34.459 1.00 97.25 174 LYS A C 1
ATOM 1355 O O . LYS A 1 174 ? -11.798 -15.165 33.334 1.00 97.25 174 LYS A O 1
ATOM 1360 N N . ASP A 1 175 ? -10.516 -15.249 35.181 1.00 97.06 175 ASP A N 1
ATOM 1361 C CA . ASP A 1 175 ? -9.724 -16.407 34.774 1.00 97.06 175 ASP A CA 1
ATOM 1362 C C . ASP A 1 175 ? -10.632 -17.597 34.419 1.00 97.06 175 ASP A C 1
ATOM 1364 O O . ASP A 1 175 ? -11.605 -17.896 35.119 1.00 97.06 175 ASP A O 1
ATOM 1368 N N . GLY A 1 176 ? -10.340 -18.251 33.295 1.00 97.19 176 GLY A N 1
ATOM 1369 C CA . GLY A 1 176 ? -11.113 -19.374 32.772 1.00 97.19 176 GLY A CA 1
ATOM 1370 C C . GLY A 1 176 ? -12.461 -19.001 32.145 1.00 97.19 176 GLY A C 1
ATOM 1371 O O . GLY A 1 176 ? -13.145 -19.884 31.627 1.00 97.19 176 GLY A O 1
ATOM 1372 N N . GLN A 1 177 ? -12.867 -17.726 32.159 1.00 97.69 177 GLN A N 1
ATOM 1373 C CA . GLN A 1 177 ? -14.070 -17.289 31.456 1.00 97.69 177 GLN A CA 1
ATOM 1374 C C . GLN A 1 177 ? -13.850 -17.371 29.939 1.00 97.69 177 GLN A C 1
ATOM 1376 O O . GLN A 1 177 ? -12.833 -16.919 29.413 1.00 97.69 177 GLN A O 1
ATOM 1381 N N . HIS A 1 178 ? -14.832 -17.942 29.242 1.00 97.56 178 HIS A N 1
ATOM 1382 C CA . HIS A 1 178 ? -14.848 -18.036 27.783 1.00 97.56 178 HIS A CA 1
ATOM 1383 C C . HIS A 1 178 ? -15.358 -16.741 27.138 1.00 97.56 178 HIS A C 1
ATOM 1385 O O . HIS A 1 178 ? -16.246 -16.070 27.681 1.00 97.56 178 HIS A O 1
ATOM 1391 N N . ARG A 1 179 ? -14.815 -16.413 25.966 1.00 93.69 179 ARG A N 1
ATOM 1392 C CA . ARG A 1 179 ? -15.249 -15.327 25.086 1.00 93.69 179 ARG A CA 1
ATOM 1393 C C . ARG A 1 179 ? -15.115 -15.766 23.636 1.00 93.69 179 ARG A C 1
ATOM 1395 O O . ARG A 1 179 ? -14.054 -16.232 23.260 1.00 93.69 179 ARG A O 1
ATOM 1402 N N . ASP A 1 180 ? -16.112 -15.484 22.799 1.00 97.88 180 ASP A N 1
ATOM 1403 C CA . ASP A 1 180 ? -15.942 -15.629 21.348 1.00 97.88 180 ASP A CA 1
ATOM 1404 C C . ASP A 1 180 ? -14.844 -14.684 20.831 1.00 97.88 180 ASP A C 1
ATOM 1406 O O . ASP A 1 180 ? -15.007 -13.460 20.819 1.00 97.88 180 ASP A O 1
ATOM 1410 N N . ALA A 1 181 ? -13.740 -15.282 20.393 1.00 98.06 181 ALA A N 1
ATOM 1411 C CA . ALA A 1 181 ? -12.627 -14.650 19.700 1.00 98.06 181 ALA A CA 1
ATOM 1412 C C . ALA A 1 181 ? -12.300 -15.385 18.381 1.00 98.06 181 ALA A C 1
ATOM 1414 O O . ALA A 1 181 ? -11.177 -15.298 17.878 1.00 98.06 181 ALA A O 1
ATOM 1415 N N . THR A 1 182 ? -13.275 -16.111 17.818 1.00 98.50 182 THR A N 1
ATOM 1416 C CA . THR A 1 182 ? -13.175 -16.824 16.530 1.00 98.50 182 THR A CA 1
ATOM 1417 C C . THR A 1 182 ? -13.105 -15.854 15.342 1.00 98.50 182 THR A C 1
ATOM 1419 O O . THR A 1 182 ? -13.558 -14.710 15.449 1.00 98.50 182 THR A O 1
ATOM 1422 N N . GLY A 1 183 ? -12.590 -16.311 14.196 1.00 98.25 183 GLY A N 1
ATOM 1423 C CA . GLY A 1 183 ? -12.412 -15.492 12.988 1.00 98.25 183 GLY A CA 1
ATOM 1424 C C . GLY A 1 183 ? -10.986 -14.958 12.828 1.00 98.25 183 GLY A C 1
ATOM 1425 O O . GLY A 1 183 ? -10.089 -15.352 13.585 1.00 98.25 183 GLY A O 1
ATOM 1426 N N . GLY A 1 184 ? -10.820 -14.034 11.880 1.00 98.62 184 GLY A N 1
ATOM 1427 C CA . GLY A 1 184 ? -9.557 -13.364 11.564 1.00 98.62 184 GLY A CA 1
ATOM 1428 C C . GLY A 1 184 ? -8.590 -14.239 10.773 1.00 98.62 184 GLY A C 1
ATOM 1429 O O . GLY A 1 184 ? -8.971 -15.305 10.285 1.00 98.62 184 GLY A O 1
ATOM 1430 N N . TRP A 1 185 ? -7.338 -13.813 10.669 1.00 98.88 185 TRP A N 1
ATOM 1431 C CA . TRP A 1 185 ? -6.279 -14.516 9.953 1.00 98.88 185 TRP A CA 1
ATOM 1432 C C . TRP A 1 185 ? -5.273 -15.156 10.907 1.00 98.88 185 TRP A C 1
ATOM 1434 O O . TRP A 1 185 ? -4.891 -14.578 11.923 1.00 98.88 185 TRP A O 1
ATOM 1444 N N . HIS A 1 186 ? -4.807 -16.354 10.557 1.00 98.88 186 HIS A N 1
ATOM 1445 C CA . HIS A 1 186 ? -3.544 -16.881 11.061 1.00 98.88 186 HIS A CA 1
ATOM 1446 C C . HIS A 1 186 ? -2.417 -15.944 10.620 1.00 98.88 186 HIS A C 1
ATOM 1448 O O . HIS A 1 186 ? -2.224 -15.700 9.426 1.00 98.88 186 HIS A O 1
ATOM 1454 N N . ASP A 1 187 ? -1.703 -15.407 11.600 1.00 98.62 187 ASP A N 1
ATOM 1455 C CA . ASP A 1 187 ? -0.755 -14.307 11.431 1.00 98.62 187 ASP A CA 1
ATOM 1456 C C . ASP A 1 187 ? 0.411 -14.649 10.513 1.00 98.62 187 ASP A C 1
ATOM 1458 O O . ASP A 1 187 ? 0.803 -13.852 9.662 1.00 98.62 187 ASP A O 1
ATOM 1462 N N . ALA A 1 188 ? 0.953 -15.851 10.681 1.00 98.25 188 ALA A N 1
ATOM 1463 C CA . ALA A 1 188 ? 2.195 -16.240 10.052 1.00 98.25 188 ALA A CA 1
ATOM 1464 C C . ALA A 1 188 ? 2.167 -17.708 9.620 1.00 98.25 188 ALA A C 1
ATOM 1466 O O . ALA A 1 188 ? 1.156 -18.221 9.129 1.00 98.25 188 ALA A O 1
ATOM 1467 N N . GLY A 1 189 ? 3.302 -18.393 9.755 1.00 96.38 189 GLY A N 1
ATOM 1468 C CA . GLY A 1 189 ? 3.370 -19.832 9.580 1.00 96.38 189 GLY A CA 1
ATOM 1469 C C . GLY A 1 189 ? 2.659 -20.594 10.700 1.00 96.38 189 GLY A C 1
ATOM 1470 O O . GLY A 1 189 ? 2.272 -21.744 10.471 1.00 96.38 189 GLY A O 1
ATOM 1471 N N . ASP A 1 190 ? 2.489 -19.983 11.878 1.00 97.50 190 ASP A N 1
ATOM 1472 C CA . ASP A 1 190 ? 1.714 -20.490 13.009 1.00 97.50 190 ASP A CA 1
ATOM 1473 C C . ASP A 1 190 ? 0.222 -20.124 12.922 1.00 97.50 190 ASP A C 1
ATOM 1475 O O . ASP A 1 190 ? -0.233 -19.467 11.992 1.00 97.50 190 ASP A O 1
ATOM 1479 N N . TYR A 1 191 ? -0.563 -20.572 13.905 1.00 98.44 191 TYR A N 1
ATOM 1480 C CA . TYR A 1 191 ? -2.002 -20.299 13.958 1.00 98.44 191 TYR A CA 1
ATOM 1481 C C . TYR A 1 191 ? -2.381 -19.152 14.904 1.00 98.44 191 TYR A C 1
ATOM 1483 O O . TYR A 1 191 ? -3.573 -18.899 15.103 1.00 98.44 191 TYR A O 1
ATOM 1491 N N . GLY A 1 192 ? -1.411 -18.467 15.518 1.00 98.50 192 GLY A N 1
ATOM 1492 C CA . GLY A 1 192 ? -1.617 -17.276 16.340 1.00 98.50 192 GLY A CA 1
ATOM 1493 C C . GLY A 1 192 ? -2.341 -16.153 15.593 1.00 98.50 192 GLY A C 1
ATOM 1494 O O . GLY A 1 192 ? -2.327 -16.100 14.368 1.00 98.50 192 GLY A O 1
ATOM 1495 N N . LYS A 1 193 ? -3.010 -15.273 16.344 1.00 98.81 193 LYS A N 1
ATOM 1496 C CA . LYS A 1 193 ? -3.681 -14.072 15.818 1.00 98.81 193 LYS A CA 1
ATOM 1497 C C . LYS A 1 193 ? -3.329 -12.891 16.710 1.00 98.81 193 LYS A C 1
ATOM 1499 O O . LYS A 1 193 ? -3.478 -13.012 17.928 1.00 98.81 193 LYS A O 1
ATOM 1504 N N . TYR A 1 194 ? -2.868 -11.775 16.153 1.00 98.88 194 TYR A N 1
ATOM 1505 C CA . TYR A 1 194 ? -2.262 -10.689 16.934 1.00 98.88 194 TYR A CA 1
ATOM 1506 C C . TYR A 1 194 ? -2.717 -9.326 16.409 1.00 98.88 194 TYR A C 1
ATOM 1508 O O . TYR A 1 194 ? -2.701 -9.086 15.208 1.00 98.88 194 TYR A O 1
ATOM 1516 N N . ILE A 1 195 ? -3.102 -8.412 17.305 1.00 98.81 195 ILE A N 1
ATOM 1517 C CA . ILE A 1 195 ? -3.635 -7.100 16.910 1.00 98.81 195 ILE A CA 1
ATOM 1518 C C . ILE A 1 195 ? -2.571 -6.216 16.256 1.00 98.81 195 ILE A C 1
ATOM 1520 O O . ILE A 1 195 ? -2.895 -5.490 15.322 1.00 98.81 195 ILE A O 1
ATOM 1524 N N . ALA A 1 196 ? -1.317 -6.265 16.712 1.00 98.38 196 ALA A N 1
ATOM 1525 C CA . ALA A 1 196 ? -0.254 -5.413 16.178 1.00 98.38 196 ALA A CA 1
ATOM 1526 C C . ALA A 1 196 ? 0.005 -5.624 14.663 1.00 98.38 196 ALA A C 1
ATOM 1528 O O . ALA A 1 196 ? -0.142 -4.653 13.915 1.00 98.38 196 ALA A O 1
ATOM 1529 N N . PRO A 1 197 ? 0.323 -6.842 14.173 1.00 98.62 197 PRO A N 1
ATOM 1530 C CA . PRO A 1 197 ? 0.475 -7.106 12.737 1.00 98.62 197 PRO A CA 1
ATOM 1531 C C . PRO A 1 197 ? -0.854 -7.015 11.969 1.00 98.62 197 PRO A C 1
ATOM 1533 O O . PRO A 1 197 ? -0.870 -6.507 10.845 1.00 98.62 197 PRO A O 1
ATOM 1536 N N . ALA A 1 198 ? -1.982 -7.411 12.573 1.00 98.88 198 ALA A N 1
ATOM 1537 C CA . ALA A 1 198 ? -3.304 -7.270 11.961 1.00 98.88 198 ALA A CA 1
ATOM 1538 C C . ALA A 1 198 ? -3.630 -5.813 11.624 1.00 98.88 198 ALA A C 1
ATOM 1540 O O . ALA A 1 198 ? -4.004 -5.504 10.494 1.00 98.88 198 ALA A O 1
ATOM 1541 N N . ALA A 1 199 ? -3.431 -4.902 12.580 1.00 98.88 199 ALA A N 1
ATOM 1542 C CA . ALA A 1 199 ? -3.744 -3.490 12.418 1.00 98.88 199 ALA A CA 1
ATOM 1543 C C . ALA A 1 199 ? -2.944 -2.850 11.279 1.00 98.88 199 ALA A C 1
ATOM 1545 O O . ALA A 1 199 ? -3.517 -2.152 10.445 1.00 98.88 199 ALA A O 1
ATOM 1546 N N . VAL A 1 200 ? -1.634 -3.105 11.193 1.00 98.75 200 VAL A N 1
ATOM 1547 C CA . VAL A 1 200 ? -0.825 -2.541 10.099 1.00 98.75 200 VAL A CA 1
ATOM 1548 C C . VAL A 1 200 ? -1.174 -3.152 8.740 1.00 98.75 200 VAL A C 1
ATOM 1550 O O . VAL A 1 200 ? -1.212 -2.441 7.736 1.00 98.75 200 VAL A O 1
ATOM 1553 N N . THR A 1 201 ? -1.541 -4.436 8.721 1.00 98.94 201 THR A N 1
ATOM 1554 C CA . THR A 1 201 ? -2.008 -5.137 7.518 1.00 98.94 201 THR A CA 1
ATOM 1555 C C . THR A 1 201 ? -3.300 -4.514 6.990 1.00 98.94 201 THR A C 1
ATOM 1557 O O . THR A 1 201 ? -3.348 -4.058 5.845 1.00 98.94 201 THR A O 1
ATOM 1560 N N . VAL A 1 202 ? -4.348 -4.432 7.820 1.00 98.94 202 VAL A N 1
ATOM 1561 C CA . VAL A 1 202 ? -5.645 -3.890 7.383 1.00 98.94 202 VAL A CA 1
ATOM 1562 C C . VAL A 1 202 ? -5.549 -2.406 7.046 1.00 98.94 202 VAL A C 1
ATOM 1564 O O . VAL A 1 202 ? -6.166 -1.968 6.078 1.00 98.94 202 VAL A O 1
ATOM 1567 N N . ASN A 1 203 ? -4.742 -1.629 7.775 1.00 98.94 203 ASN A N 1
ATOM 1568 C CA . ASN A 1 203 ? -4.553 -0.205 7.503 1.00 98.94 203 ASN A CA 1
ATOM 1569 C C . ASN A 1 203 ? -3.891 0.035 6.146 1.00 98.94 203 ASN A C 1
ATOM 1571 O O . ASN A 1 203 ? -4.367 0.878 5.383 1.00 98.94 203 ASN A O 1
ATOM 1575 N N . ARG A 1 204 ? -2.848 -0.729 5.799 1.00 98.81 204 ARG A N 1
ATOM 1576 C CA . ARG A 1 204 ? -2.210 -0.648 4.478 1.00 98.81 204 ARG A CA 1
ATOM 1577 C C . ARG A 1 204 ? -3.202 -0.971 3.361 1.00 98.81 204 ARG A C 1
ATOM 1579 O O . ARG A 1 204 ? -3.318 -0.201 2.411 1.00 98.81 204 ARG A O 1
ATOM 1586 N N . LEU A 1 205 ? -3.956 -2.061 3.491 1.00 98.88 205 LEU A N 1
ATOM 1587 C CA . LEU A 1 205 ? -4.942 -2.480 2.490 1.00 98.88 205 LEU A CA 1
ATOM 1588 C C . LEU A 1 205 ? -6.106 -1.482 2.350 1.00 98.88 205 LEU A C 1
ATOM 1590 O O . LEU A 1 205 ? -6.504 -1.140 1.237 1.00 98.88 205 LEU A O 1
ATOM 1594 N N . MET A 1 206 ? -6.615 -0.949 3.464 1.00 98.81 206 MET A N 1
ATOM 1595 C CA . MET A 1 206 ? -7.639 0.100 3.460 1.00 98.81 206 MET A CA 1
ATOM 1596 C C . MET A 1 206 ? -7.126 1.410 2.853 1.00 98.81 206 MET A C 1
ATOM 1598 O O . MET A 1 206 ? -7.874 2.076 2.141 1.00 98.81 206 MET A O 1
ATOM 1602 N N . SER A 1 207 ? -5.865 1.776 3.099 1.00 98.62 207 SER A N 1
ATOM 1603 C CA . SER A 1 207 ? -5.227 2.943 2.477 1.00 98.62 207 SER A CA 1
ATOM 1604 C C . SER A 1 207 ? -5.214 2.816 0.951 1.00 98.62 207 SER A C 1
ATOM 1606 O O . SER A 1 207 ? -5.692 3.709 0.253 1.00 98.62 207 SER A O 1
ATOM 1608 N N . LEU A 1 208 ? -4.796 1.657 0.429 1.00 98.44 208 LEU A N 1
ATOM 1609 C CA . LEU A 1 208 ? -4.823 1.374 -1.007 1.00 98.44 208 LEU A CA 1
ATOM 1610 C C . LEU A 1 208 ? -6.240 1.436 -1.594 1.00 98.44 208 LEU A C 1
ATOM 1612 O O . LEU A 1 208 ? -6.436 1.997 -2.673 1.00 98.44 208 LEU A O 1
ATOM 1616 N N . TYR A 1 209 ? -7.237 0.897 -0.884 1.00 97.56 209 TYR A N 1
ATOM 1617 C CA . TYR A 1 209 ? -8.636 0.992 -1.304 1.00 97.56 209 TYR A CA 1
ATOM 1618 C C . TYR A 1 209 ? -9.127 2.445 -1.339 1.00 97.56 209 TYR A C 1
ATOM 1620 O O . TYR A 1 209 ? -9.834 2.826 -2.265 1.00 97.56 209 TYR A O 1
ATOM 1628 N N . LEU A 1 210 ? -8.747 3.282 -0.367 1.00 94.75 210 LEU A N 1
ATOM 1629 C CA . LEU A 1 210 ? -9.098 4.707 -0.362 1.00 94.75 210 LEU A CA 1
ATOM 1630 C C . LEU A 1 210 ? -8.427 5.474 -1.511 1.00 94.75 210 LEU A C 1
ATOM 1632 O O . LEU A 1 210 ? -9.033 6.398 -2.053 1.00 94.75 210 LEU A O 1
ATOM 1636 N N . MET A 1 211 ? -7.209 5.086 -1.900 1.00 93.75 211 MET A N 1
ATOM 1637 C CA . MET A 1 211 ? -6.506 5.673 -3.043 1.00 93.75 211 MET A CA 1
ATOM 1638 C C . MET A 1 211 ? -7.179 5.325 -4.380 1.00 93.75 211 MET A C 1
ATOM 1640 O O . MET A 1 211 ? -7.322 6.202 -5.233 1.00 93.75 211 MET A O 1
ATOM 1644 N N . ALA A 1 212 ? -7.580 4.063 -4.570 1.00 91.56 212 ALA A N 1
ATOM 1645 C CA . ALA A 1 212 ? -8.071 3.548 -5.852 1.00 91.56 212 ALA A CA 1
ATOM 1646 C C . ALA A 1 212 ? -9.088 2.389 -5.677 1.00 91.56 212 ALA A C 1
ATOM 1648 O O . ALA A 1 212 ? -8.764 1.227 -5.941 1.00 91.56 212 ALA A O 1
ATOM 1649 N N . PRO A 1 213 ? -10.329 2.666 -5.229 1.00 89.06 213 PRO A N 1
ATOM 1650 C CA . PRO A 1 213 ? -11.337 1.646 -4.920 1.00 89.06 213 PRO A CA 1
ATOM 1651 C C . PRO A 1 213 ? -11.720 0.784 -6.132 1.00 89.06 213 PRO A C 1
ATOM 1653 O O . PRO A 1 213 ? -12.005 -0.402 -5.990 1.00 89.06 213 PRO A O 1
ATOM 1656 N N . GLU A 1 214 ? -11.689 1.349 -7.340 1.00 86.19 214 GLU A N 1
ATOM 1657 C CA . GLU A 1 214 ? -11.991 0.636 -8.586 1.00 86.19 214 GLU A CA 1
ATOM 1658 C C . GLU A 1 214 ? -10.981 -0.466 -8.950 1.00 86.19 214 GLU A C 1
ATOM 1660 O O . GLU A 1 214 ? -11.306 -1.333 -9.762 1.00 86.19 214 GLU A O 1
ATOM 1665 N N . ARG A 1 215 ? -9.786 -0.475 -8.340 1.00 88.69 215 ARG A N 1
ATOM 1666 C CA . ARG A 1 215 ? -8.770 -1.518 -8.569 1.00 88.69 215 ARG A CA 1
ATOM 1667 C C . ARG A 1 215 ? -9.117 -2.858 -7.927 1.00 88.69 215 ARG A C 1
ATOM 1669 O O . ARG A 1 215 ? -8.555 -3.877 -8.324 1.00 88.69 215 ARG A O 1
ATOM 1676 N N . TYR A 1 216 ? -10.066 -2.872 -6.992 1.00 90.31 216 TYR A N 1
ATOM 1677 C CA . TYR A 1 216 ? -10.453 -4.056 -6.228 1.00 90.31 216 TYR A CA 1
ATOM 1678 C C . TYR A 1 216 ? -11.926 -4.410 -6.474 1.00 90.31 216 TYR A C 1
ATOM 1680 O O . TYR A 1 216 ? -12.745 -4.277 -5.566 1.00 90.31 216 TYR A O 1
ATOM 1688 N N . PRO A 1 217 ? -12.320 -4.801 -7.698 1.00 92.94 217 PRO A N 1
ATOM 1689 C CA . PRO A 1 217 ? -13.713 -5.114 -7.992 1.00 92.94 217 PRO A CA 1
ATOM 1690 C C . PRO A 1 217 ? -14.153 -6.446 -7.367 1.00 92.94 217 PRO A C 1
ATOM 1692 O O . PRO A 1 217 ? -13.333 -7.265 -6.950 1.00 92.94 217 PRO A O 1
ATOM 1695 N N . ASP A 1 218 ? -15.467 -6.663 -7.363 1.00 96.06 218 ASP A N 1
ATOM 1696 C CA . ASP A 1 218 ? -16.081 -7.971 -7.118 1.00 96.06 218 ASP A CA 1
ATOM 1697 C C . ASP A 1 218 ? -15.504 -9.039 -8.067 1.00 96.06 218 ASP A C 1
ATOM 1699 O O . ASP A 1 218 ? -15.271 -8.779 -9.256 1.00 96.06 218 ASP A O 1
ATOM 1703 N N . GLY A 1 219 ? -15.254 -10.236 -7.542 1.00 94.44 219 GLY A N 1
ATOM 1704 C CA . GLY A 1 219 ? -14.769 -11.398 -8.281 1.00 94.44 219 GLY A CA 1
ATOM 1705 C C . GLY A 1 219 ? -13.281 -11.373 -8.633 1.00 94.44 219 GLY A C 1
ATOM 1706 O O . GLY A 1 219 ? -12.806 -12.276 -9.327 1.00 94.44 219 GLY A O 1
ATOM 1707 N N . ALA A 1 220 ? -12.528 -10.367 -8.179 1.00 93.31 220 ALA A N 1
ATOM 1708 C CA . ALA A 1 220 ? -11.097 -10.238 -8.453 1.00 93.31 220 ALA A CA 1
ATOM 1709 C C . ALA A 1 220 ? -10.247 -11.322 -7.776 1.00 93.31 220 ALA A C 1
ATOM 1711 O O . ALA A 1 220 ? -9.195 -11.704 -8.297 1.00 93.31 220 ALA A O 1
ATOM 1712 N N . LEU A 1 221 ? -10.684 -11.802 -6.613 1.00 95.75 221 LEU A N 1
ATOM 1713 C CA . LEU A 1 221 ? -9.927 -12.695 -5.756 1.00 95.75 221 LEU A CA 1
ATOM 1714 C C . LEU A 1 221 ? -10.470 -14.110 -5.748 1.00 95.75 221 LEU A C 1
ATOM 1716 O O . LEU A 1 221 ? -9.762 -14.931 -5.207 1.00 95.75 221 LEU A O 1
ATOM 1720 N N . SER A 1 222 ? -11.621 -14.450 -6.341 1.00 94.31 222 SER A N 1
ATOM 1721 C CA . SER A 1 222 ? -12.154 -15.835 -6.352 1.00 94.31 222 SER A CA 1
ATOM 1722 C C . SER A 1 222 ? -12.246 -16.465 -4.948 1.00 94.31 222 SER A C 1
ATOM 1724 O O . SER A 1 222 ? -11.821 -17.602 -4.721 1.00 94.31 222 SER A O 1
ATOM 1726 N N . ILE A 1 223 ? -12.760 -15.686 -4.001 1.00 96.06 223 ILE A N 1
ATOM 1727 C CA . ILE A 1 223 ? -13.020 -16.065 -2.606 1.00 96.06 223 ILE A CA 1
ATOM 1728 C C . ILE A 1 223 ? -14.505 -16.443 -2.438 1.00 96.06 223 ILE A C 1
ATOM 1730 O O . ILE A 1 223 ? -15.288 -16.237 -3.367 1.00 96.06 223 ILE A O 1
ATOM 1734 N N . PRO A 1 224 ? -14.937 -17.024 -1.302 1.00 96.75 224 PRO A N 1
ATOM 1735 C CA . PRO A 1 224 ? -16.328 -17.448 -1.119 1.00 96.75 224 PRO A CA 1
ATOM 1736 C C . PRO A 1 224 ? -17.363 -16.333 -1.306 1.00 96.75 224 PRO A C 1
ATOM 1738 O O . PRO A 1 224 ? -18.491 -16.613 -1.708 1.00 96.75 224 PRO A O 1
ATOM 1741 N N . GLU A 1 225 ? -16.986 -15.093 -1.001 1.00 97.19 225 GLU A N 1
ATOM 1742 C CA . GLU A 1 225 ? -17.831 -13.909 -1.129 1.00 97.19 225 GLU A CA 1
ATOM 1743 C C . GLU A 1 225 ? -17.910 -13.357 -2.564 1.00 97.19 225 GLU A C 1
ATOM 1745 O O . GLU A 1 225 ? -18.845 -12.618 -2.864 1.00 97.19 225 GLU A O 1
ATOM 1750 N N . SER A 1 226 ? -17.012 -13.767 -3.469 1.00 96.75 226 SER A N 1
ATOM 1751 C CA . SER A 1 226 ? -17.000 -13.303 -4.860 1.00 96.75 226 SER A CA 1
ATOM 1752 C C . SER A 1 226 ? -18.345 -13.538 -5.565 1.00 96.75 226 SER A C 1
ATOM 1754 O O . SER A 1 226 ? -18.887 -14.647 -5.585 1.00 96.75 226 SER A O 1
ATOM 1756 N N . GLY A 1 227 ? -18.849 -12.501 -6.227 1.00 96.00 227 GLY A N 1
ATOM 1757 C CA . GLY A 1 227 ? -20.141 -12.441 -6.909 1.00 96.00 227 GLY A CA 1
ATOM 1758 C C . GLY A 1 227 ? -21.272 -11.853 -6.059 1.00 96.00 227 GLY A C 1
ATOM 1759 O O . GLY A 1 227 ? -22.437 -11.943 -6.461 1.00 96.00 227 GLY A O 1
ATOM 1760 N N . ASN A 1 228 ? -20.966 -11.286 -4.888 1.00 94.38 228 ASN A N 1
ATOM 1761 C CA . ASN A 1 228 ? -21.943 -10.662 -3.989 1.00 94.38 228 ASN A CA 1
ATOM 1762 C C . ASN A 1 228 ? -22.220 -9.175 -4.311 1.00 94.38 228 ASN A C 1
ATOM 1764 O O . ASN A 1 228 ? -23.061 -8.560 -3.650 1.00 94.38 228 ASN A O 1
ATOM 1768 N N . GLY A 1 229 ? -21.548 -8.595 -5.312 1.00 91.31 229 GLY A N 1
ATOM 1769 C CA . GLY A 1 229 ? -21.641 -7.181 -5.680 1.00 91.31 229 GLY A CA 1
ATOM 1770 C C . GLY A 1 229 ? -20.761 -6.233 -4.854 1.00 91.31 229 GLY A C 1
ATOM 1771 O O . GLY A 1 229 ? -20.821 -5.020 -5.072 1.00 91.31 229 GLY A O 1
ATOM 1772 N N . GLN A 1 230 ? -19.952 -6.746 -3.924 1.00 92.69 230 GLN A N 1
ATOM 1773 C CA . GLN A 1 230 ? -18.982 -6.012 -3.113 1.00 92.69 230 GLN A CA 1
ATOM 1774 C C . GLN A 1 230 ? -17.554 -6.263 -3.618 1.00 92.69 230 GLN A C 1
ATOM 1776 O O . GLN A 1 230 ? -17.265 -7.219 -4.319 1.00 92.69 230 GLN A O 1
ATOM 1781 N N . SER A 1 231 ? -16.652 -5.332 -3.316 1.00 96.62 231 SER A N 1
ATOM 1782 C CA . SER A 1 231 ? -15.221 -5.528 -3.528 1.00 96.62 231 SER A CA 1
ATOM 1783 C C . SER A 1 231 ? -14.724 -6.737 -2.735 1.00 96.62 231 SER A C 1
ATOM 1785 O O . SER A 1 231 ? -14.804 -6.717 -1.507 1.00 96.62 231 SER A O 1
ATOM 1787 N N . ASP A 1 232 ? -14.095 -7.701 -3.410 1.00 97.69 232 ASP A N 1
ATOM 1788 C CA . ASP A 1 232 ? -13.487 -8.862 -2.747 1.00 97.69 232 ASP A CA 1
ATOM 1789 C C . ASP A 1 232 ? -12.440 -8.452 -1.686 1.00 97.69 232 ASP A C 1
ATOM 1791 O O . ASP A 1 232 ? -12.232 -9.157 -0.701 1.00 97.69 232 ASP A O 1
ATOM 1795 N N . LEU A 1 233 ? -11.778 -7.296 -1.852 1.00 98.25 233 LEU A N 1
ATOM 1796 C CA . LEU A 1 233 ? -10.864 -6.763 -0.835 1.00 98.25 233 LEU A CA 1
ATOM 1797 C C . LEU A 1 233 ? -11.617 -6.342 0.434 1.00 98.25 233 LEU A C 1
ATOM 1799 O O . LEU A 1 233 ? -11.126 -6.565 1.538 1.00 98.25 233 LEU A O 1
ATOM 1803 N N . LEU A 1 234 ? -12.795 -5.727 0.295 1.00 98.31 234 LEU A N 1
ATOM 1804 C CA . LEU A 1 234 ? -13.623 -5.356 1.443 1.00 98.31 234 LEU A CA 1
ATOM 1805 C C . LEU A 1 234 ? -14.226 -6.580 2.136 1.00 98.31 234 LEU A C 1
ATOM 1807 O O . LEU A 1 234 ? -14.340 -6.575 3.365 1.00 98.31 234 LEU A O 1
ATOM 1811 N N . ASP A 1 235 ? -14.566 -7.620 1.376 1.00 98.50 235 ASP A N 1
ATOM 1812 C CA . ASP A 1 235 ? -14.997 -8.903 1.931 1.00 98.50 235 ASP A CA 1
ATOM 1813 C C . ASP A 1 235 ? -13.881 -9.544 2.765 1.00 98.50 235 ASP A C 1
ATOM 1815 O O . ASP A 1 235 ? -14.101 -9.921 3.916 1.00 98.50 235 ASP A O 1
ATOM 1819 N N . GLU A 1 236 ? -12.654 -9.591 2.240 1.00 98.75 236 GLU A N 1
ATOM 1820 C CA . GLU A 1 236 ? -11.513 -10.139 2.976 1.00 98.75 236 GLU A CA 1
ATOM 1821 C C . GLU A 1 236 ? -11.170 -9.286 4.211 1.00 98.75 236 GLU A C 1
ATOM 1823 O O . GLU A 1 236 ? -11.025 -9.818 5.310 1.00 98.75 236 GLU A O 1
ATOM 1828 N N . LEU A 1 237 ? -11.144 -7.952 4.085 1.00 98.75 237 LEU A N 1
ATOM 1829 C CA . LEU A 1 237 ? -10.945 -7.034 5.218 1.00 98.75 237 LEU A CA 1
ATOM 1830 C C . LEU A 1 237 ? -12.007 -7.201 6.309 1.00 98.75 237 LEU A C 1
ATOM 1832 O O . LEU A 1 237 ? -11.706 -7.041 7.492 1.00 98.75 237 LEU A O 1
ATOM 1836 N N . THR A 1 238 ? -13.245 -7.520 5.930 1.00 98.62 238 THR A N 1
ATOM 1837 C CA . THR A 1 238 ? -14.336 -7.749 6.879 1.00 98.62 238 THR A CA 1
ATOM 1838 C C . THR A 1 238 ? -14.031 -8.915 7.817 1.00 98.62 238 THR A C 1
ATOM 1840 O O . THR A 1 238 ? -14.347 -8.821 9.005 1.00 98.62 238 THR A O 1
ATOM 1843 N N . VAL A 1 239 ? -13.377 -9.976 7.332 1.00 98.81 239 VAL A N 1
ATOM 1844 C CA . VAL A 1 239 ? -13.007 -11.137 8.158 1.00 98.81 239 VAL A CA 1
ATOM 1845 C C . VAL A 1 239 ? -12.084 -10.732 9.304 1.00 98.81 239 VAL A C 1
ATOM 1847 O O . VAL A 1 239 ? -12.328 -11.110 10.455 1.00 98.81 239 VAL A O 1
ATOM 1850 N N . GLU A 1 240 ? -11.069 -9.919 9.014 1.00 98.94 240 GLU A N 1
ATOM 1851 C CA . GLU A 1 240 ? -10.112 -9.473 10.025 1.00 98.94 240 GLU A CA 1
ATOM 1852 C C . GLU A 1 240 ? -10.687 -8.386 10.932 1.00 98.94 240 GLU A C 1
ATOM 1854 O O . GLU A 1 240 ? -10.611 -8.491 12.156 1.00 98.94 240 GLU A O 1
ATOM 1859 N N . LEU A 1 241 ? -11.342 -7.367 10.367 1.00 98.94 241 LEU A N 1
ATOM 1860 C CA . LEU A 1 241 ? -11.926 -6.270 11.144 1.00 98.94 241 LEU A CA 1
ATOM 1861 C C . LEU A 1 241 ? -13.006 -6.765 12.119 1.00 98.94 241 LEU A C 1
ATOM 1863 O O . LEU A 1 241 ? -13.110 -6.259 13.242 1.00 98.94 241 LEU A O 1
ATOM 1867 N N . ASP A 1 242 ? -13.796 -7.771 11.731 1.00 98.62 242 ASP A N 1
ATOM 1868 C CA . ASP A 1 242 ? -14.801 -8.360 12.616 1.00 98.62 242 ASP A CA 1
ATOM 1869 C C . ASP A 1 242 ? -14.169 -9.199 13.734 1.00 98.62 242 ASP A C 1
ATOM 1871 O O . ASP A 1 242 ? -14.696 -9.195 14.852 1.00 98.62 242 ASP A O 1
ATOM 1875 N N . TRP A 1 243 ? -13.022 -9.846 13.496 1.00 98.88 243 TRP A N 1
ATOM 1876 C CA . TRP A 1 243 ? -12.231 -10.459 14.566 1.00 98.88 243 TRP A CA 1
ATOM 1877 C C . TRP A 1 243 ? -11.622 -9.408 15.499 1.00 98.88 243 TRP A C 1
ATOM 1879 O O . TRP A 1 243 ? -11.770 -9.518 16.718 1.00 98.88 243 TRP A O 1
ATOM 1889 N N . MET A 1 244 ? -11.031 -8.337 14.962 1.00 98.94 244 MET A N 1
ATOM 1890 C CA . MET A 1 244 ? -10.479 -7.246 15.769 1.00 98.94 244 MET A CA 1
ATOM 1891 C C . MET A 1 244 ? -11.543 -6.646 16.703 1.00 98.94 244 MET A C 1
ATOM 1893 O O . MET A 1 244 ? -11.268 -6.401 17.877 1.00 98.94 244 MET A O 1
ATOM 1897 N N . LEU A 1 245 ? -12.791 -6.469 16.243 1.00 98.88 245 LEU A N 1
ATOM 1898 C CA . LEU A 1 245 ? -13.902 -6.025 17.101 1.00 98.88 245 LEU A CA 1
ATOM 1899 C C . LEU A 1 245 ? -14.144 -6.960 18.298 1.00 98.88 245 LEU A C 1
ATOM 1901 O O . LEU A 1 245 ? -14.492 -6.493 19.387 1.00 98.88 245 LEU A O 1
ATOM 1905 N N . LYS A 1 246 ? -13.957 -8.275 18.128 1.00 98.75 246 LYS A N 1
ATOM 1906 C CA . LYS A 1 246 ? -14.067 -9.254 19.221 1.00 98.75 246 LYS A CA 1
ATOM 1907 C C . LYS A 1 246 ? -12.925 -9.133 20.229 1.00 98.75 246 LYS A C 1
ATOM 1909 O O . LYS A 1 246 ? -13.105 -9.556 21.371 1.00 98.75 246 LYS A O 1
ATOM 1914 N N . MET A 1 247 ? -11.814 -8.494 19.875 1.00 98.81 247 MET A N 1
ATOM 1915 C CA . MET A 1 247 ? -10.679 -8.243 20.771 1.00 98.81 247 MET A CA 1
ATOM 1916 C C . MET A 1 247 ? -10.843 -6.980 21.633 1.00 98.81 247 MET A C 1
ATOM 1918 O O . MET A 1 247 ? -10.037 -6.742 22.532 1.00 98.81 247 MET A O 1
ATOM 1922 N N . GLN A 1 248 ? -11.904 -6.190 21.434 1.00 98.75 248 GLN A N 1
ATOM 1923 C CA . GLN A 1 248 ? -12.206 -5.034 22.280 1.00 98.75 248 GLN A CA 1
ATOM 1924 C C . GLN A 1 248 ? -12.892 -5.455 23.594 1.00 98.75 248 GLN A C 1
ATOM 1926 O O . GLN A 1 248 ? -13.963 -6.077 23.606 1.00 98.75 248 GLN A O 1
ATOM 1931 N N . ARG A 1 249 ? -12.315 -5.066 24.731 1.00 97.94 249 ARG A N 1
ATOM 1932 C CA . ARG A 1 249 ? -12.891 -5.226 26.070 1.00 97.94 249 ARG A CA 1
ATOM 1933 C C . ARG A 1 249 ? -14.094 -4.296 26.275 1.00 97.94 249 ARG A C 1
ATOM 1935 O O . ARG A 1 249 ? -14.330 -3.332 25.544 1.00 97.94 249 ARG A O 1
ATOM 1942 N N . SER A 1 250 ? -14.915 -4.596 27.278 1.00 96.81 250 SER A N 1
ATOM 1943 C CA . SER A 1 250 ? -16.166 -3.879 27.552 1.00 96.81 250 SER A CA 1
ATOM 1944 C C . SER A 1 250 ? -15.985 -2.393 27.886 1.00 96.81 250 SER A C 1
ATOM 1946 O O . SER A 1 250 ? -16.931 -1.634 27.682 1.00 96.81 250 SER A O 1
ATOM 1948 N N . ASP A 1 251 ? -14.804 -1.962 28.315 1.00 97.44 251 ASP A N 1
ATOM 1949 C CA . ASP A 1 251 ? -14.448 -0.575 28.631 1.00 97.44 251 ASP A CA 1
ATOM 1950 C C . ASP A 1 251 ? -13.705 0.157 27.499 1.00 97.44 251 ASP A C 1
ATOM 1952 O O . ASP A 1 251 ? -13.601 1.377 27.544 1.00 97.44 251 ASP A O 1
ATOM 1956 N N . GLY A 1 252 ? -13.257 -0.558 26.461 1.00 98.44 252 GLY A N 1
ATOM 1957 C CA . GLY A 1 252 ? -12.562 0.005 25.300 1.00 98.44 252 GLY A CA 1
ATOM 1958 C C . GLY A 1 252 ? -11.092 -0.399 25.169 1.00 98.44 252 GLY A C 1
ATOM 1959 O O . GLY A 1 252 ? -10.539 -0.225 24.086 1.00 98.44 252 GLY A O 1
ATOM 1960 N N . ALA A 1 253 ? -10.466 -0.978 26.197 1.00 98.56 253 ALA A N 1
ATOM 1961 C CA . ALA A 1 253 ? -9.129 -1.559 26.053 1.00 98.56 253 ALA A CA 1
ATOM 1962 C C . ALA A 1 253 ? -9.131 -2.708 25.028 1.00 98.56 253 ALA A C 1
ATOM 1964 O O . ALA A 1 253 ? -10.164 -3.351 24.829 1.00 98.56 253 ALA A O 1
ATOM 1965 N N . VAL A 1 254 ? -7.998 -2.994 24.392 1.00 98.81 254 VAL A N 1
ATOM 1966 C CA . VAL A 1 254 ? -7.897 -4.041 23.360 1.00 98.81 254 VAL A CA 1
ATOM 1967 C C . VAL A 1 254 ? -6.877 -5.095 23.766 1.00 98.81 254 VAL A C 1
ATOM 1969 O O . VAL A 1 254 ? -5.776 -4.761 24.197 1.00 98.81 254 VAL A O 1
ATOM 1972 N N . TYR A 1 255 ? -7.270 -6.366 23.656 1.00 98.75 255 TYR A N 1
ATOM 1973 C CA . TYR A 1 255 ? -6.409 -7.523 23.915 1.00 98.75 255 TYR A CA 1
ATOM 1974 C C . TYR A 1 255 ? -5.350 -7.679 22.827 1.00 98.75 255 TYR A C 1
ATOM 1976 O O . TYR A 1 255 ? -5.628 -7.448 21.655 1.00 98.75 255 TYR A O 1
ATOM 1984 N N . ARG A 1 256 ? -4.151 -8.130 23.197 1.00 98.38 256 ARG A N 1
ATOM 1985 C CA . ARG A 1 256 ? -2.997 -8.183 22.288 1.00 98.38 256 ARG A CA 1
ATOM 1986 C C . ARG A 1 256 ? -3.090 -9.289 21.246 1.00 98.38 256 ARG A C 1
ATOM 1988 O O . ARG A 1 256 ? -2.758 -9.075 20.082 1.00 98.38 256 ARG A O 1
ATOM 1995 N N . LYS A 1 257 ? -3.492 -10.492 21.666 1.00 98.56 257 LYS A N 1
ATOM 1996 C CA . LYS A 1 257 ? -3.413 -11.696 20.827 1.00 98.56 257 LYS A CA 1
ATOM 1997 C C . LYS A 1 257 ? -4.311 -12.835 21.295 1.00 98.56 257 LYS A C 1
ATOM 1999 O O . LYS A 1 257 ? -4.728 -12.874 22.452 1.00 98.56 257 LYS A O 1
ATOM 2004 N N . VAL A 1 258 ? -4.543 -13.786 20.394 1.00 98.75 258 VAL A N 1
ATOM 2005 C CA . VAL A 1 258 ? -5.138 -15.095 20.671 1.00 98.75 258 VAL A CA 1
ATOM 2006 C C . VAL A 1 258 ? -4.155 -16.182 20.267 1.00 98.75 258 VAL A C 1
ATOM 2008 O O . VAL A 1 258 ? -3.754 -16.250 19.106 1.00 98.75 258 VAL A O 1
ATOM 2011 N N . SER A 1 259 ? -3.787 -17.075 21.181 1.00 98.31 259 SER A N 1
ATOM 2012 C CA . SER A 1 259 ? -2.871 -18.187 20.885 1.00 98.31 259 SER A CA 1
ATOM 2013 C C . SER A 1 259 ? -2.967 -19.308 21.916 1.00 98.31 259 SER A C 1
ATOM 2015 O O . SER A 1 259 ? -3.634 -19.180 22.940 1.00 98.31 259 SER A O 1
ATOM 2017 N N . GLY A 1 260 ? -2.340 -20.443 21.621 1.00 97.69 260 GLY A N 1
ATOM 2018 C CA . GLY A 1 260 ? -2.185 -21.537 22.571 1.00 97.69 260 GLY A CA 1
ATOM 2019 C C . GLY A 1 260 ? -1.012 -21.334 23.535 1.00 97.69 260 GLY A C 1
ATOM 2020 O O . GLY A 1 260 ? -0.182 -20.442 23.371 1.00 97.69 260 GLY A O 1
ATOM 2021 N N . THR A 1 261 ? -0.901 -22.219 24.526 1.00 96.56 261 THR A N 1
ATOM 2022 C CA . THR A 1 261 ? 0.228 -22.221 25.485 1.00 96.56 261 THR A CA 1
ATOM 2023 C C . THR A 1 261 ? 1.461 -22.955 24.960 1.00 96.56 261 THR A C 1
ATOM 2025 O O . THR A 1 261 ? 2.488 -23.027 25.635 1.00 96.56 261 THR A O 1
ATOM 2028 N N . LYS A 1 262 ? 1.367 -23.569 23.776 1.00 97.06 262 LYS A N 1
ATOM 2029 C CA . LYS A 1 262 ? 2.471 -24.278 23.132 1.00 97.06 262 LYS A CA 1
ATOM 2030 C C . LYS A 1 262 ? 2.445 -24.019 21.637 1.00 97.06 262 LYS A C 1
ATOM 2032 O O . LYS A 1 262 ? 1.383 -24.028 21.022 1.00 97.06 262 LYS A O 1
ATOM 2037 N N . TRP A 1 263 ? 3.632 -23.882 21.058 1.00 96.19 263 TRP A N 1
ATOM 2038 C CA . TRP A 1 263 ? 3.793 -23.842 19.612 1.00 96.19 263 TRP A CA 1
ATOM 2039 C C . TRP A 1 263 ? 3.251 -25.130 18.988 1.00 96.19 263 TRP A C 1
ATOM 2041 O O . TRP A 1 263 ? 3.660 -26.237 19.360 1.00 96.19 263 TRP A O 1
ATOM 2051 N N . THR A 1 264 ? 2.310 -24.980 18.060 1.00 95.38 264 THR A N 1
ATOM 2052 C CA . THR A 1 264 ? 1.649 -26.098 17.387 1.00 95.38 264 THR A CA 1
ATOM 2053 C C . THR A 1 264 ? 2.644 -26.836 16.485 1.00 95.38 264 THR A C 1
ATOM 2055 O O . THR A 1 264 ? 3.534 -26.249 15.870 1.00 95.38 264 THR A O 1
ATOM 2058 N N . SER A 1 265 ? 2.526 -28.164 16.419 1.00 93.81 265 SER A N 1
ATOM 2059 C CA . SER A 1 265 ? 3.293 -28.966 15.454 1.00 93.81 265 SER A CA 1
ATOM 2060 C C . SER A 1 265 ? 2.789 -28.735 14.022 1.00 93.81 265 SER A C 1
ATOM 2062 O O . SER A 1 265 ? 1.755 -28.111 13.819 1.00 93.81 265 SER A O 1
ATOM 2064 N N . ALA A 1 266 ? 3.488 -29.255 13.009 1.00 95.00 266 ALA A N 1
ATOM 2065 C CA . ALA A 1 266 ? 3.033 -29.196 11.613 1.00 95.00 266 ALA A CA 1
ATOM 2066 C C . ALA A 1 266 ? 1.851 -30.156 11.367 1.00 95.00 266 ALA A C 1
ATOM 2068 O O . ALA A 1 266 ? 2.013 -31.227 10.783 1.00 95.00 266 ALA A O 1
ATOM 2069 N N . ILE A 1 267 ? 0.683 -29.775 11.878 1.00 97.31 267 ILE A N 1
ATOM 2070 C CA . ILE A 1 267 ? -0.617 -30.440 11.732 1.00 97.31 267 ILE A CA 1
ATOM 2071 C C . ILE A 1 267 ? -1.605 -29.479 11.067 1.00 97.31 267 ILE A C 1
ATOM 2073 O O . ILE A 1 267 ? -1.350 -28.274 11.021 1.00 97.31 267 ILE A O 1
ATOM 2077 N N . ALA A 1 268 ? -2.709 -30.003 10.537 1.00 97.19 268 ALA A N 1
ATOM 2078 C CA . ALA A 1 268 ? -3.766 -29.171 9.972 1.00 97.19 268 ALA A CA 1
ATOM 2079 C C . ALA A 1 268 ? -4.420 -28.311 11.079 1.00 97.19 268 ALA A C 1
ATOM 2081 O O . ALA A 1 268 ? -4.396 -28.711 12.248 1.00 97.19 268 ALA A O 1
ATOM 2082 N N . PRO A 1 269 ? -4.940 -27.110 10.773 1.00 97.94 269 PRO A N 1
ATOM 2083 C CA . PRO A 1 269 ? -5.415 -26.182 11.801 1.00 97.94 269 PRO A CA 1
ATOM 2084 C C . PRO A 1 269 ? -6.623 -26.707 12.592 1.00 97.94 269 PRO A C 1
ATOM 2086 O O . PRO A 1 269 ? -6.781 -26.365 13.760 1.00 97.94 269 PRO A O 1
ATOM 2089 N N . GLU A 1 270 ? -7.458 -27.564 12.005 1.00 97.81 270 GLU A N 1
ATOM 2090 C CA . GLU A 1 270 ? -8.567 -28.240 12.689 1.00 97.81 270 GLU A CA 1
ATOM 2091 C C . GLU A 1 270 ? -8.111 -29.317 13.687 1.00 97.81 270 GLU A C 1
ATOM 2093 O O . GLU A 1 270 ? -8.857 -29.651 14.608 1.00 97.81 270 GLU A O 1
ATOM 2098 N N . ASP A 1 271 ? -6.888 -29.832 13.535 1.00 98.06 271 ASP A N 1
ATOM 2099 C CA . ASP A 1 271 ? -6.298 -30.821 14.442 1.00 98.06 271 ASP A CA 1
ATOM 2100 C C . ASP A 1 271 ? -5.611 -30.160 15.655 1.00 98.06 271 ASP A C 1
ATOM 2102 O O . ASP A 1 271 ? -5.224 -30.845 16.608 1.00 98.06 271 ASP A O 1
ATOM 2106 N N . ASP A 1 272 ? -5.452 -28.831 15.651 1.00 97.69 272 ASP A N 1
ATOM 2107 C CA . ASP A 1 272 ? -4.921 -28.066 16.780 1.00 97.69 272 ASP A CA 1
ATOM 2108 C C . ASP A 1 272 ? -5.983 -27.898 17.873 1.00 97.69 272 ASP A C 1
ATOM 2110 O O . ASP A 1 272 ? -6.644 -26.869 18.010 1.00 97.69 272 ASP A O 1
ATOM 2114 N N . SER A 1 273 ? -6.152 -28.954 18.666 1.00 95.38 273 SER A N 1
ATOM 2115 C CA . SER A 1 273 ? -7.179 -29.041 19.704 1.00 95.38 273 SER A CA 1
ATOM 2116 C C . SER A 1 273 ? -6.774 -28.406 21.042 1.00 95.38 273 SER A C 1
ATOM 2118 O O . SER A 1 273 ? -7.382 -28.719 22.070 1.00 95.38 273 SER A O 1
ATOM 2120 N N . GLN A 1 274 ? -5.689 -27.626 21.095 1.00 97.06 274 GLN A N 1
ATOM 2121 C CA . GLN A 1 274 ? -5.267 -27.004 22.349 1.00 97.06 274 GLN A CA 1
ATOM 2122 C C . GLN A 1 274 ? -6.208 -25.858 22.732 1.00 97.06 274 GLN A C 1
ATOM 2124 O O . GLN A 1 274 ? -6.714 -25.142 21.872 1.00 97.06 274 GLN A O 1
ATOM 2129 N N . THR A 1 275 ? -6.401 -25.638 24.034 1.00 97.88 275 THR A N 1
ATOM 2130 C CA . THR A 1 275 ? -7.085 -24.429 24.502 1.00 97.88 275 THR A CA 1
ATOM 2131 C C . THR A 1 275 ? -6.283 -23.201 24.093 1.00 97.88 275 THR A C 1
ATOM 2133 O O . THR A 1 275 ? -5.071 -23.135 24.328 1.00 97.88 275 THR A O 1
ATOM 2136 N N . ARG A 1 276 ? -6.977 -22.224 23.510 1.00 98.56 276 ARG A N 1
ATOM 2137 C CA . ARG A 1 276 ? -6.411 -20.940 23.115 1.00 98.56 276 ARG A CA 1
ATOM 2138 C C . ARG A 1 276 ? -6.928 -19.824 24.004 1.00 98.56 276 ARG A C 1
ATOM 2140 O O . ARG A 1 276 ? -8.076 -19.833 24.448 1.00 98.56 276 ARG A O 1
ATOM 2147 N N . TYR A 1 277 ? -6.051 -18.869 24.269 1.00 98.62 277 TYR A N 1
ATOM 2148 C CA . TYR A 1 277 ? -6.253 -17.832 25.259 1.00 98.62 277 TYR A CA 1
ATOM 2149 C C . TYR A 1 277 ? -6.228 -16.449 24.634 1.00 98.62 277 TYR A C 1
ATOM 2151 O O . TYR A 1 277 ? -5.436 -16.186 23.732 1.00 98.62 277 TYR A O 1
ATOM 2159 N N . VAL A 1 278 ? -7.080 -15.566 25.150 1.00 98.56 278 VAL A N 1
ATOM 2160 C CA . VAL A 1 278 ? -7.091 -14.136 24.833 1.00 98.56 278 VAL A CA 1
ATOM 2161 C C . VAL A 1 278 ? -6.124 -13.447 25.794 1.00 98.56 278 VAL A C 1
ATOM 2163 O O . VAL A 1 278 ? -6.422 -13.286 26.979 1.00 98.56 278 VAL A O 1
ATOM 2166 N N . TYR A 1 279 ? -4.937 -13.095 25.307 1.00 98.38 279 TYR A N 1
ATOM 2167 C CA . TYR A 1 279 ? -3.865 -12.535 26.128 1.00 98.38 279 TYR A CA 1
ATOM 2168 C C . TYR A 1 279 ? -4.008 -11.026 26.310 1.00 98.38 279 TYR A C 1
ATOM 2170 O O . TYR A 1 279 ? -4.586 -10.354 25.459 1.00 98.38 279 TYR A O 1
ATOM 2178 N N . GLY A 1 280 ? -3.471 -10.546 27.437 1.00 97.25 280 GLY A N 1
ATOM 2179 C CA . GLY A 1 280 ? -3.735 -9.257 28.084 1.00 97.25 280 GLY A CA 1
ATOM 2180 C C . GLY A 1 280 ? -3.831 -8.022 27.189 1.00 97.25 280 GLY A C 1
ATOM 2181 O O . GLY A 1 280 ? -3.407 -8.012 26.038 1.00 97.25 280 GLY A O 1
ATOM 2182 N N . ILE A 1 281 ? -4.431 -6.969 27.738 1.00 98.06 281 ILE A N 1
ATOM 2183 C CA . ILE A 1 281 ? -4.619 -5.694 27.042 1.00 98.06 281 ILE A CA 1
ATOM 2184 C C . ILE A 1 281 ? -3.341 -4.856 26.998 1.00 98.06 281 ILE A C 1
ATOM 2186 O O . ILE A 1 281 ? -2.441 -5.023 27.823 1.00 98.06 281 ILE A O 1
ATOM 2190 N N . SER A 1 282 ? -3.291 -3.894 26.088 1.00 98.25 282 SER A N 1
ATOM 2191 C CA . SER A 1 282 ? -2.198 -2.923 26.039 1.00 98.25 282 SER A CA 1
ATOM 2192 C C . SER A 1 282 ? -2.612 -1.626 25.347 1.00 98.25 282 SER A C 1
ATOM 2194 O O . SER A 1 282 ? -3.529 -1.594 24.517 1.00 98.25 282 SER A O 1
ATOM 2196 N N . SER A 1 283 ? -1.951 -0.527 25.705 1.00 98.50 283 SER A N 1
ATOM 2197 C CA . SER A 1 283 ? -2.215 0.777 25.105 1.00 98.50 283 SER A CA 1
ATOM 2198 C C . SER A 1 283 ? -1.697 0.936 23.663 1.00 98.50 283 SER A C 1
ATOM 2200 O O . SER A 1 283 ? -2.468 1.503 22.882 1.00 98.50 283 SER A O 1
ATOM 2202 N N . PRO A 1 284 ? -0.537 0.374 23.247 1.00 98.12 284 PRO A N 1
ATOM 2203 C CA . PRO A 1 284 ? -0.117 0.325 21.841 1.00 98.12 284 PRO A CA 1
ATOM 2204 C C . PRO A 1 284 ? -1.164 -0.322 20.921 1.00 98.12 284 PRO A C 1
ATOM 2206 O O . PRO A 1 284 ? -1.705 0.321 20.020 1.00 98.12 284 PRO A O 1
ATOM 2209 N N . GLU A 1 285 ? -1.556 -1.572 21.193 1.00 98.56 285 GLU A N 1
ATOM 2210 C CA . GLU A 1 285 ? -2.562 -2.295 20.405 1.00 98.56 285 GLU A CA 1
ATOM 2211 C C . GLU A 1 285 ? -3.934 -1.613 20.446 1.00 98.56 285 GLU A C 1
ATOM 2213 O O . GLU A 1 285 ? -4.662 -1.638 19.453 1.00 98.56 285 GLU A O 1
ATOM 2218 N N . THR A 1 286 ? -4.280 -0.936 21.547 1.00 98.88 286 THR A N 1
ATOM 2219 C CA . THR A 1 286 ? -5.494 -0.111 21.596 1.00 98.88 286 THR A CA 1
ATOM 2220 C C . THR A 1 286 ? -5.404 1.085 20.639 1.00 98.88 286 THR A C 1
ATOM 2222 O O . THR A 1 286 ? -6.379 1.367 19.944 1.00 98.88 286 THR A O 1
ATOM 2225 N N . GLY A 1 287 ? -4.257 1.766 20.545 1.00 98.75 287 GLY A N 1
ATOM 2226 C CA . GLY A 1 287 ? -4.025 2.842 19.572 1.00 98.75 287 GLY A CA 1
ATOM 2227 C C . GLY A 1 287 ? -4.134 2.360 18.120 1.00 98.75 287 GLY A C 1
ATOM 2228 O O . GLY A 1 287 ? -4.896 2.920 17.328 1.00 98.75 287 GLY A O 1
ATOM 2229 N N . LYS A 1 288 ? -3.471 1.245 17.798 1.00 98.75 288 LYS A N 1
ATOM 2230 C CA . LYS A 1 288 ? -3.520 0.606 16.469 1.00 98.75 288 LYS A CA 1
ATOM 2231 C C . LYS A 1 288 ? -4.920 0.108 16.091 1.00 98.75 288 LYS A C 1
ATOM 2233 O O . LYS A 1 288 ? -5.346 0.197 14.938 1.00 98.75 288 LYS A O 1
ATOM 2238 N N . PHE A 1 289 ? -5.680 -0.390 17.061 1.00 98.94 289 PHE A N 1
ATOM 2239 C CA . PHE A 1 289 ? -7.077 -0.755 16.854 1.00 98.94 289 PHE A CA 1
ATOM 2240 C C . PHE A 1 289 ? -7.944 0.469 16.541 1.00 98.94 289 PHE A C 1
ATOM 2242 O O . PHE A 1 289 ? -8.770 0.415 15.630 1.00 98.94 289 PHE A O 1
ATOM 2249 N N . ILE A 1 290 ? -7.756 1.584 17.258 1.00 98.94 290 ILE A N 1
ATOM 2250 C CA . ILE A 1 290 ? -8.506 2.823 17.004 1.00 98.94 290 ILE A CA 1
ATOM 2251 C C . ILE A 1 290 ? -8.274 3.308 15.574 1.00 98.94 290 ILE A C 1
ATOM 2253 O O . ILE A 1 290 ? -9.251 3.635 14.899 1.00 98.94 290 ILE A O 1
ATOM 2257 N N . SER A 1 291 ? -7.021 3.326 15.106 1.00 98.88 291 SER A N 1
ATOM 2258 C CA . SER A 1 291 ? -6.708 3.741 13.735 1.00 98.88 291 SER A CA 1
ATOM 2259 C C . SER A 1 291 ? -7.405 2.845 12.710 1.00 98.88 291 SER A C 1
ATOM 2261 O O . SER A 1 291 ? -8.116 3.351 11.842 1.00 98.88 291 SER A O 1
ATOM 2263 N N . SER A 1 292 ? -7.341 1.526 12.907 1.00 98.94 292 SER A N 1
ATOM 2264 C CA . SER A 1 292 ? -8.008 0.536 12.050 1.00 98.94 292 SER A CA 1
ATOM 2265 C C . SER A 1 292 ? -9.518 0.732 11.985 1.00 98.94 292 SER A C 1
ATOM 2267 O O . SER A 1 292 ? -10.104 0.817 10.907 1.00 98.94 292 SER A O 1
ATOM 2269 N N . MET A 1 293 ? -10.170 0.878 13.136 1.00 98.94 293 MET A N 1
ATOM 2270 C CA . MET A 1 293 ? -11.617 1.062 13.196 1.00 98.94 293 MET A CA 1
ATOM 2271 C C . MET A 1 293 ? -12.060 2.425 12.638 1.00 98.94 293 MET A C 1
ATOM 2273 O O . MET A 1 293 ? -13.104 2.525 11.988 1.00 98.94 293 MET A O 1
ATOM 2277 N N . ALA A 1 294 ? -11.275 3.485 12.850 1.00 98.94 294 ALA A N 1
ATOM 2278 C CA . ALA A 1 294 ? -11.559 4.804 12.292 1.00 98.94 294 ALA A CA 1
ATOM 2279 C C . ALA A 1 294 ? -11.408 4.821 10.762 1.00 98.94 294 ALA A C 1
ATOM 2281 O O . ALA A 1 294 ? -12.261 5.398 10.082 1.00 98.94 294 ALA A O 1
ATOM 2282 N N . MET A 1 295 ? -10.381 4.162 10.217 1.00 98.81 295 MET A N 1
ATOM 2283 C CA . MET A 1 295 ? -10.195 3.983 8.774 1.00 98.81 295 MET A CA 1
ATOM 2284 C C . MET A 1 295 ? -11.318 3.144 8.163 1.00 98.81 295 MET A C 1
ATOM 2286 O O . MET A 1 295 ? -11.932 3.568 7.180 1.00 98.81 295 MET A O 1
ATOM 2290 N N . ALA A 1 296 ? -11.662 2.013 8.785 1.00 98.88 296 ALA A N 1
ATOM 2291 C CA . ALA A 1 296 ? -12.752 1.151 8.336 1.00 98.88 296 ALA A CA 1
ATOM 2292 C C . ALA A 1 296 ? -14.086 1.910 8.279 1.00 98.88 296 ALA A C 1
ATOM 2294 O O . ALA A 1 296 ? -14.850 1.778 7.323 1.00 98.88 296 ALA A O 1
ATOM 2295 N N . ALA A 1 297 ? -14.352 2.792 9.244 1.00 98.81 297 ALA A N 1
ATOM 2296 C CA . ALA A 1 297 ? -15.531 3.648 9.199 1.00 98.81 297 ALA A CA 1
ATOM 2297 C C . ALA A 1 297 ? -15.576 4.580 7.973 1.00 98.81 297 ALA A C 1
ATOM 2299 O O . ALA A 1 297 ? -16.668 4.867 7.484 1.00 98.81 297 ALA A O 1
ATOM 2300 N N . ARG A 1 298 ? -14.430 5.047 7.450 1.00 96.75 298 ARG A N 1
ATOM 2301 C CA . ARG A 1 298 ? -14.386 5.830 6.198 1.00 96.75 298 ARG A CA 1
ATOM 2302 C C . ARG A 1 298 ? -14.585 4.942 4.979 1.00 96.75 298 ARG A C 1
ATOM 2304 O O . ARG A 1 298 ? -15.403 5.277 4.127 1.00 96.75 298 ARG A O 1
ATOM 2311 N N . VAL A 1 299 ? -13.881 3.812 4.936 1.00 97.56 299 VAL A N 1
ATOM 2312 C CA . VAL A 1 299 ? -13.909 2.844 3.829 1.00 97.56 299 VAL A CA 1
ATOM 2313 C C . VAL A 1 299 ? -15.320 2.314 3.574 1.00 97.56 299 VAL A C 1
ATOM 2315 O O . VAL A 1 299 ? -15.794 2.343 2.442 1.00 97.56 299 VAL A O 1
ATOM 2318 N N . PHE A 1 300 ? -16.023 1.891 4.626 1.00 97.12 300 PHE A N 1
ATOM 2319 C CA . PHE A 1 300 ? -17.351 1.282 4.510 1.00 97.12 300 PHE A CA 1
ATOM 2320 C C . PHE A 1 300 ? -18.499 2.300 4.486 1.00 97.12 300 PHE A C 1
ATOM 2322 O O . PHE A 1 300 ? -19.659 1.914 4.383 1.00 97.12 300 PHE A O 1
ATOM 2329 N N . LYS A 1 301 ? -18.227 3.609 4.589 1.00 93.25 301 LYS A N 1
ATOM 2330 C CA . LYS A 1 301 ? -19.273 4.633 4.766 1.00 93.25 301 LYS A CA 1
ATOM 2331 C C . LYS A 1 301 ? -20.341 4.610 3.670 1.00 93.25 301 LYS A C 1
ATOM 2333 O O . LYS A 1 301 ? -21.514 4.824 3.973 1.00 93.25 301 LYS A O 1
ATOM 2338 N N . SER A 1 302 ? -19.931 4.409 2.418 1.00 87.50 302 SER A N 1
ATOM 2339 C CA . SER A 1 302 ? -20.827 4.385 1.257 1.00 87.50 302 SER A CA 1
ATOM 2340 C C . SER A 1 302 ? -21.425 3.006 0.987 1.00 87.50 302 SER A C 1
ATOM 2342 O O . SER A 1 302 ? -22.573 2.941 0.566 1.00 87.50 302 SER A O 1
ATOM 2344 N N . SER A 1 303 ? -20.683 1.924 1.234 1.00 89.19 303 SER A N 1
ATOM 2345 C CA . SER A 1 303 ? -21.111 0.552 0.925 1.00 89.19 303 SER A CA 1
ATOM 2346 C C . SER A 1 303 ? -21.917 -0.114 2.046 1.00 89.19 303 SER A C 1
ATOM 2348 O O . SER A 1 303 ? -22.825 -0.888 1.765 1.00 89.19 303 SER A O 1
ATOM 2350 N N . ASP A 1 304 ? -21.620 0.188 3.313 1.00 94.81 304 ASP A N 1
ATOM 2351 C CA . ASP A 1 304 ? -22.307 -0.352 4.491 1.00 94.81 304 ASP A CA 1
ATOM 2352 C C . ASP A 1 304 ? -22.248 0.647 5.662 1.00 94.81 304 ASP A C 1
ATOM 2354 O O . ASP A 1 304 ? -21.405 0.586 6.566 1.00 94.81 304 ASP A O 1
ATOM 2358 N N . ALA A 1 305 ? -23.190 1.592 5.667 1.00 95.00 305 ALA A N 1
ATOM 2359 C CA . ALA A 1 305 ? -23.254 2.645 6.679 1.00 95.00 305 ALA A CA 1
ATOM 2360 C C . ALA A 1 305 ? -23.456 2.112 8.115 1.00 95.00 305 ALA A C 1
ATOM 2362 O O . ALA A 1 305 ? -23.040 2.759 9.083 1.00 95.00 305 ALA A O 1
ATOM 2363 N N . ALA A 1 306 ? -24.095 0.947 8.283 1.00 97.50 306 ALA A N 1
ATOM 2364 C CA . ALA A 1 306 ? -24.321 0.351 9.598 1.00 97.50 306 ALA A CA 1
ATOM 2365 C C . ALA A 1 306 ? -23.017 -0.218 10.170 1.00 97.50 306 ALA A C 1
ATOM 2367 O O . ALA A 1 306 ? -22.677 0.054 11.328 1.00 97.50 306 ALA A O 1
ATOM 2368 N N . ARG A 1 307 ? -22.257 -0.943 9.345 1.00 98.00 307 ARG A N 1
ATOM 2369 C CA . ARG A 1 307 ? -20.920 -1.438 9.680 1.00 98.00 307 ARG A CA 1
ATOM 2370 C C . ARG A 1 307 ? -19.940 -0.295 9.915 1.00 98.00 307 ARG A C 1
ATOM 2372 O O . ARG A 1 307 ? -19.270 -0.283 10.945 1.00 98.00 307 ARG A O 1
ATOM 2379 N N . ALA A 1 308 ? -19.939 0.722 9.055 1.00 98.44 308 ALA A N 1
ATOM 2380 C CA . ALA A 1 308 ? -19.121 1.918 9.241 1.00 98.44 308 ALA A CA 1
ATOM 2381 C C . ALA A 1 308 ? -19.367 2.583 10.607 1.00 98.44 308 ALA A C 1
ATOM 2383 O O . ALA A 1 308 ? -18.428 2.898 11.341 1.00 98.44 308 ALA A O 1
ATOM 2384 N N . LYS A 1 309 ? -20.639 2.731 11.005 1.00 98.50 309 LYS A N 1
ATOM 2385 C CA . LYS A 1 309 ? -21.005 3.259 12.326 1.00 98.50 309 LYS A CA 1
ATOM 2386 C C . LYS A 1 309 ? -20.531 2.357 13.468 1.00 98.50 309 LYS A C 1
ATOM 2388 O O . LYS A 1 309 ? -20.115 2.872 14.509 1.00 98.50 309 LYS A O 1
ATOM 2393 N N . ARG A 1 310 ? -20.601 1.032 13.304 1.00 98.81 310 ARG A N 1
ATOM 2394 C CA . ARG A 1 310 ? -20.116 0.061 14.298 1.00 98.81 310 ARG A CA 1
ATOM 2395 C C . ARG A 1 310 ? -18.611 0.207 14.520 1.00 98.81 310 ARG A C 1
ATOM 2397 O O . ARG A 1 310 ? -18.200 0.290 15.675 1.00 98.81 310 ARG A O 1
ATOM 2404 N N . TYR A 1 311 ? -17.825 0.307 13.449 1.00 98.88 311 TYR A N 1
ATOM 2405 C CA . TYR A 1 311 ? -16.382 0.531 13.547 1.00 98.88 311 TYR A CA 1
ATOM 2406 C C . TYR A 1 311 ? -16.064 1.877 14.207 1.00 98.88 311 TYR A C 1
ATOM 2408 O O . TYR A 1 311 ? -15.330 1.905 15.191 1.00 98.88 311 TYR A O 1
ATOM 2416 N N . LEU A 1 312 ? -16.708 2.975 13.793 1.00 98.88 312 LEU A N 1
ATOM 2417 C CA . LEU A 1 312 ? -16.477 4.279 14.429 1.00 98.88 312 LEU A CA 1
ATOM 2418 C C . LEU A 1 312 ? -16.808 4.267 15.930 1.00 98.88 312 LEU A C 1
ATOM 2420 O O . LEU A 1 312 ? -16.036 4.767 16.742 1.00 98.88 312 LEU A O 1
ATOM 2424 N N . THR A 1 313 ? -17.923 3.635 16.309 1.00 98.88 313 THR A N 1
ATOM 2425 C CA . THR A 1 313 ? -18.318 3.502 17.720 1.00 98.88 313 THR A CA 1
ATOM 2426 C C . THR A 1 313 ? -17.263 2.736 18.523 1.00 98.88 313 THR A C 1
ATOM 2428 O O . THR A 1 313 ? -16.967 3.097 19.663 1.00 98.88 313 THR A O 1
ATOM 2431 N N . ALA A 1 314 ? -16.679 1.684 17.942 1.00 98.94 314 ALA A N 1
ATOM 2432 C CA . ALA A 1 314 ? -15.595 0.945 18.576 1.00 98.94 314 ALA A CA 1
ATOM 2433 C C . ALA A 1 314 ? -14.337 1.818 18.728 1.00 98.94 314 ALA A C 1
ATOM 2435 O O . ALA A 1 314 ? -13.774 1.861 19.821 1.00 98.94 314 ALA A O 1
ATOM 2436 N N . ALA A 1 315 ? -13.950 2.568 17.692 1.00 98.94 315 ALA A N 1
ATOM 2437 C CA . ALA A 1 315 ? -12.813 3.490 17.734 1.00 98.94 315 ALA A CA 1
ATOM 2438 C C . ALA A 1 315 ? -12.963 4.545 18.849 1.00 98.94 315 ALA A C 1
ATOM 2440 O O . ALA A 1 315 ? -12.081 4.703 19.692 1.00 98.94 315 ALA A O 1
ATOM 2441 N N . GLU A 1 316 ? -14.109 5.229 18.917 1.00 98.81 316 GLU A N 1
ATOM 2442 C CA . GLU A 1 316 ? -14.378 6.268 19.924 1.00 98.81 316 GLU A CA 1
ATOM 2443 C C . GLU A 1 316 ? -14.424 5.706 21.354 1.00 98.81 316 GLU A C 1
ATOM 2445 O O . GLU A 1 316 ? -13.998 6.364 22.314 1.00 98.81 316 GLU A O 1
ATOM 2450 N N . LYS A 1 317 ? -14.907 4.468 21.512 1.00 98.81 317 LYS A N 1
ATOM 2451 C CA . LYS A 1 317 ? -14.907 3.762 22.795 1.00 98.81 317 LYS A CA 1
ATOM 2452 C C . LYS A 1 317 ? -13.488 3.428 23.253 1.00 98.81 317 LYS A C 1
ATOM 2454 O O . LYS A 1 317 ? -13.148 3.711 24.399 1.00 98.81 317 LYS A O 1
ATOM 2459 N N . SER A 1 318 ? -12.651 2.894 22.367 1.00 98.88 318 SER A N 1
ATOM 2460 C CA . SER A 1 318 ? -11.243 2.632 22.676 1.00 98.88 318 SER A CA 1
ATOM 2461 C C . SER A 1 318 ? -10.474 3.915 22.972 1.00 98.88 318 SER A C 1
ATOM 2463 O O . SER A 1 318 ? -9.726 3.963 23.946 1.00 98.88 318 SER A O 1
ATOM 2465 N N . TRP A 1 319 ? -10.728 4.997 22.230 1.00 98.62 319 TRP A N 1
ATOM 2466 C CA . TRP A 1 319 ? -10.153 6.305 22.549 1.00 98.62 319 TRP A CA 1
ATOM 2467 C C . TRP A 1 319 ? -10.579 6.807 23.931 1.00 98.62 319 TRP A C 1
ATOM 2469 O O . TRP A 1 319 ? -9.782 7.385 24.670 1.00 98.62 319 TRP A O 1
ATOM 2479 N N . SER A 1 320 ? -11.835 6.559 24.311 1.00 97.88 320 SER A N 1
ATOM 2480 C CA . SER A 1 320 ? -12.349 6.937 25.627 1.00 97.88 320 SER A CA 1
ATOM 2481 C C . SER A 1 320 ? -11.650 6.217 26.778 1.00 97.88 320 SER A C 1
ATOM 2483 O O . SER A 1 320 ? -11.602 6.796 27.858 1.00 97.88 320 SER A O 1
ATOM 2485 N N . TRP A 1 321 ? -11.085 5.027 26.554 1.00 98.19 321 TRP A N 1
ATOM 2486 C CA . TRP A 1 321 ? -10.192 4.352 27.499 1.00 98.19 321 TRP A CA 1
ATOM 2487 C C . TRP A 1 321 ? -8.754 4.888 27.406 1.00 98.19 321 TRP A C 1
ATOM 2489 O O . TRP A 1 321 ? -8.177 5.294 28.416 1.00 98.19 321 TRP A O 1
ATOM 2499 N N . LEU A 1 322 ? -8.196 4.957 26.192 1.00 98.38 322 LEU A N 1
ATOM 2500 C CA . LEU A 1 322 ? -6.784 5.277 25.951 1.00 98.38 322 LEU A CA 1
ATOM 2501 C C . LEU A 1 322 ? -6.399 6.679 26.440 1.00 98.38 322 LEU A C 1
ATOM 2503 O O . LEU A 1 322 ? -5.333 6.861 27.026 1.00 98.38 322 LEU A O 1
ATOM 2507 N N . LYS A 1 323 ? -7.278 7.672 26.267 1.00 95.38 323 LYS A N 1
ATOM 2508 C CA . LYS A 1 323 ? -7.017 9.066 26.671 1.00 95.38 323 LYS A CA 1
ATOM 2509 C C . LYS A 1 323 ? -6.808 9.265 28.179 1.00 95.38 323 LYS A C 1
ATOM 2511 O O . LYS A 1 323 ? -6.337 10.325 28.578 1.00 95.38 323 LYS A O 1
ATOM 2516 N N . PHE A 1 324 ? -7.196 8.294 29.010 1.00 95.12 324 PHE A N 1
ATOM 2517 C CA . PHE A 1 324 ? -6.985 8.334 30.462 1.00 95.12 324 PHE A CA 1
ATOM 2518 C C . PHE A 1 324 ? -5.749 7.551 30.920 1.00 95.12 324 PHE A C 1
ATOM 2520 O O . PHE A 1 324 ? -5.401 7.622 32.095 1.00 95.12 324 PHE A O 1
ATOM 2527 N N . GLN A 1 325 ? -5.072 6.846 30.012 1.00 95.69 325 GLN A N 1
ATOM 2528 C CA . GLN A 1 325 ? -3.791 6.203 30.292 1.00 95.69 325 GLN A CA 1
ATOM 2529 C C . GLN A 1 325 ? -2.677 7.242 30.142 1.00 95.69 325 GLN A C 1
ATOM 2531 O O . GLN A 1 325 ? -2.495 7.777 29.050 1.00 95.69 325 GLN A O 1
ATOM 2536 N N . SER A 1 326 ? -1.955 7.547 31.223 1.00 91.44 326 SER A N 1
ATOM 2537 C CA . SER A 1 326 ? -0.903 8.579 31.236 1.00 91.44 326 SER A CA 1
ATOM 2538 C C . SER A 1 326 ? 0.445 8.119 30.680 1.00 91.44 326 SER A C 1
ATOM 2540 O O . SER A 1 326 ? 1.274 8.957 30.349 1.00 91.44 326 SER A O 1
ATOM 2542 N N . GLU A 1 327 ? 0.667 6.810 30.613 1.00 93.94 327 GLU A N 1
ATOM 2543 C CA . GLU A 1 327 ? 1.882 6.169 30.110 1.00 93.94 327 GLU A CA 1
ATOM 2544 C C . GLU A 1 327 ? 1.514 4.889 29.350 1.00 93.94 327 GLU A C 1
ATOM 2546 O O . GLU A 1 327 ? 0.356 4.448 29.393 1.00 93.94 327 GLU A O 1
ATOM 2551 N N . GLN A 1 328 ? 2.490 4.296 28.658 1.00 95.88 328 GLN A N 1
ATOM 2552 C CA . GLN A 1 328 ? 2.316 2.990 28.034 1.00 95.88 328 GLN A CA 1
ATOM 2553 C C . GLN A 1 328 ? 1.952 1.944 29.093 1.00 95.88 328 GLN A C 1
ATOM 2555 O O . GLN A 1 328 ? 2.624 1.802 30.112 1.00 95.88 328 GLN A O 1
ATOM 2560 N N . THR A 1 329 ? 0.909 1.165 28.820 1.00 95.69 329 THR A N 1
ATOM 2561 C CA . THR A 1 329 ? 0.474 0.056 29.672 1.00 95.69 329 THR A CA 1
ATOM 2562 C C . THR A 1 329 ? 0.422 -1.228 28.860 1.00 95.69 329 THR A C 1
ATOM 2564 O O . THR A 1 329 ? -0.113 -1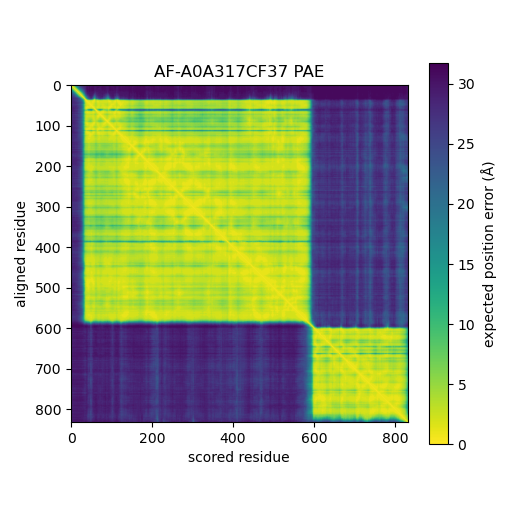.256 27.754 1.00 95.69 329 THR A O 1
ATOM 2567 N N . VAL A 1 330 ? 0.988 -2.305 29.405 1.00 96.88 330 VAL A N 1
ATOM 2568 C CA . VAL A 1 330 ? 0.997 -3.630 28.776 1.00 96.88 330 VAL A CA 1
ATOM 2569 C C . VAL A 1 330 ? 0.734 -4.683 29.852 1.00 96.88 330 VAL A C 1
ATOM 2571 O O . VAL A 1 330 ? 1.559 -4.885 30.742 1.00 96.88 330 VAL A O 1
ATOM 2574 N N . ASP A 1 331 ? -0.407 -5.372 29.778 1.00 96.56 331 ASP A N 1
ATOM 2575 C CA . ASP A 1 331 ? -0.648 -6.594 30.549 1.00 96.56 331 ASP A CA 1
ATOM 2576 C C . ASP A 1 331 ? 0.051 -7.762 29.850 1.00 96.56 331 ASP A C 1
ATOM 2578 O O . ASP A 1 331 ? -0.480 -8.403 28.938 1.00 96.56 331 ASP A O 1
ATOM 2582 N N . TRP A 1 332 ? 1.272 -8.028 30.300 1.00 96.00 332 TRP A N 1
ATOM 2583 C CA . TRP A 1 332 ? 2.103 -9.103 29.790 1.00 96.00 332 TRP A CA 1
ATOM 2584 C C . TRP A 1 332 ? 2.740 -9.898 30.922 1.00 96.00 332 TRP A C 1
ATOM 2586 O O . TRP A 1 332 ? 3.228 -9.355 31.918 1.00 96.00 332 TRP A O 1
ATOM 2596 N N . LYS A 1 333 ? 2.769 -11.215 30.730 1.00 95.50 333 LYS A N 1
ATOM 2597 C CA . LYS A 1 333 ? 3.589 -12.142 31.501 1.00 95.50 333 LYS A CA 1
ATOM 2598 C C . LYS A 1 333 ? 4.416 -12.977 30.542 1.00 95.50 333 LYS A C 1
ATOM 2600 O O . LYS A 1 333 ? 3.953 -13.332 29.465 1.00 95.50 333 LYS A O 1
ATOM 2605 N N . LYS A 1 334 ? 5.613 -13.372 30.970 1.00 94.25 334 LYS A N 1
ATOM 2606 C CA . LYS A 1 334 ? 6.525 -14.183 30.153 1.00 94.25 334 LYS A CA 1
ATOM 2607 C C . LYS A 1 334 ? 5.880 -15.479 29.643 1.00 94.25 334 LYS A C 1
ATOM 2609 O O . LYS A 1 334 ? 6.214 -15.952 28.562 1.00 94.25 334 LYS A O 1
ATOM 2614 N N . GLU A 1 335 ? 4.965 -16.066 30.411 1.00 95.00 335 GLU A N 1
ATOM 2615 C CA . GLU A 1 335 ? 4.256 -17.292 30.037 1.00 95.00 335 GLU A CA 1
ATOM 2616 C C . GLU A 1 335 ? 3.301 -17.099 28.846 1.00 95.00 335 GLU A C 1
ATOM 2618 O O . GLU A 1 335 ? 2.977 -18.080 28.175 1.00 95.00 335 GLU A O 1
ATOM 2623 N N . ASP A 1 336 ? 2.899 -15.862 28.539 1.00 96.25 336 ASP A N 1
ATOM 2624 C CA . ASP A 1 336 ? 2.034 -15.536 27.396 1.00 96.25 336 ASP A CA 1
ATOM 2625 C C . ASP A 1 336 ? 2.705 -15.842 26.050 1.00 96.25 336 ASP A C 1
ATOM 2627 O O . ASP A 1 336 ? 2.033 -16.027 25.036 1.00 96.25 336 ASP A O 1
ATOM 2631 N N . ASP A 1 337 ? 4.035 -15.927 26.038 1.00 95.88 337 ASP A N 1
ATOM 2632 C CA . ASP A 1 337 ? 4.844 -16.145 24.835 1.00 95.88 337 ASP A CA 1
ATOM 2633 C C . ASP A 1 337 ? 5.318 -17.605 24.710 1.00 95.88 337 ASP A C 1
ATOM 2635 O O . ASP A 1 337 ? 6.130 -17.957 23.858 1.00 95.88 337 ASP A O 1
ATOM 2639 N N . SER A 1 338 ? 4.803 -18.498 25.564 1.00 95.44 338 SER A N 1
ATOM 2640 C CA . SER A 1 338 ? 5.174 -19.922 25.575 1.00 95.44 338 SER A CA 1
ATOM 2641 C C . SER A 1 338 ? 4.773 -20.685 24.304 1.00 95.44 338 SER A C 1
ATOM 2643 O O . SER A 1 338 ? 5.420 -21.676 23.951 1.00 95.44 338 SER A O 1
ATOM 2645 N N . GLY A 1 339 ? 3.739 -20.214 23.604 1.00 96.19 339 GLY A N 1
ATOM 2646 C CA . GLY A 1 339 ? 3.252 -20.793 22.352 1.00 96.19 339 GLY A CA 1
ATOM 2647 C C . GLY A 1 339 ? 2.985 -19.788 21.239 1.00 96.19 339 GLY A C 1
ATOM 2648 O O . GLY A 1 339 ? 2.226 -20.106 20.331 1.00 96.19 339 GLY A O 1
ATOM 2649 N N . SER A 1 340 ? 3.529 -18.572 21.342 1.00 96.38 340 SER A N 1
ATOM 2650 C CA . SER A 1 340 ? 3.277 -17.492 20.381 1.00 96.38 340 SER A CA 1
ATOM 2651 C C . SER A 1 340 ? 4.318 -16.376 20.461 1.00 96.38 340 SER A C 1
ATOM 2653 O O . SER A 1 340 ? 4.984 -16.227 21.486 1.00 96.38 340 SER A O 1
ATOM 2655 N N . GLY A 1 341 ? 4.429 -15.567 19.403 1.00 94.06 341 GLY A N 1
ATOM 2656 C CA . GLY A 1 341 ? 5.299 -14.387 19.375 1.00 94.06 341 GLY A CA 1
ATOM 2657 C C . GLY A 1 341 ? 4.861 -13.320 20.385 1.00 94.06 341 GLY A C 1
ATOM 2658 O O . GLY A 1 341 ? 3.677 -13.220 20.724 1.00 94.06 341 GLY A O 1
ATOM 2659 N N . SER A 1 342 ? 5.805 -12.527 20.901 1.00 93.81 342 SER A N 1
ATOM 2660 C CA . SER A 1 342 ? 5.504 -11.507 21.917 1.00 93.81 342 SER A CA 1
ATOM 2661 C C . SER A 1 342 ? 4.878 -10.242 21.330 1.00 93.81 342 SER A C 1
ATOM 2663 O O . SER A 1 342 ? 3.981 -9.684 21.969 1.00 93.81 342 SER A O 1
ATOM 2665 N N . TYR A 1 343 ? 5.338 -9.818 20.141 1.00 95.56 343 TYR A N 1
ATOM 2666 C CA . TYR A 1 343 ? 5.083 -8.495 19.549 1.00 95.56 343 TYR A CA 1
ATOM 2667 C C . TYR A 1 343 ? 5.348 -7.356 20.549 1.00 95.56 343 TYR A C 1
ATOM 2669 O O . TYR A 1 343 ? 4.543 -6.452 20.736 1.00 95.56 343 TYR A O 1
ATOM 2677 N N . LEU A 1 344 ? 6.486 -7.449 21.242 1.00 94.75 344 LEU A N 1
ATOM 2678 C CA . LEU A 1 344 ? 6.968 -6.501 22.250 1.00 94.75 344 LEU A CA 1
ATOM 2679 C C . LEU A 1 344 ? 8.474 -6.280 22.076 1.00 94.75 344 LEU A C 1
ATOM 2681 O O . LEU A 1 344 ? 9.135 -7.047 21.372 1.00 94.75 344 LEU A O 1
ATOM 2685 N N . SER A 1 345 ? 9.010 -5.282 22.782 1.00 91.25 345 SER A N 1
ATOM 2686 C CA . SER A 1 345 ? 10.456 -5.079 22.944 1.00 91.25 345 SER A CA 1
ATOM 2687 C C . SER A 1 345 ? 11.161 -6.377 23.360 1.00 91.25 345 SER A C 1
ATOM 2689 O O . SER A 1 345 ? 10.677 -7.127 24.218 1.00 91.25 345 SER A O 1
ATOM 2691 N N . SER A 1 346 ? 12.290 -6.670 22.717 1.00 88.12 346 SER A N 1
ATOM 2692 C CA . SER A 1 346 ? 13.051 -7.906 22.897 1.00 88.12 346 SER A CA 1
ATOM 2693 C C . SER A 1 346 ? 14.546 -7.687 22.638 1.00 88.12 346 SER A C 1
ATOM 2695 O O . SER A 1 346 ? 14.974 -6.629 22.181 1.00 88.12 346 SER A O 1
ATOM 2697 N N . ASP A 1 347 ? 15.370 -8.716 22.862 1.00 84.00 347 ASP A N 1
ATOM 2698 C CA . ASP A 1 347 ? 16.798 -8.659 22.515 1.00 84.00 347 ASP A CA 1
ATOM 2699 C C . ASP A 1 347 ? 17.035 -8.411 21.011 1.00 84.00 347 ASP A C 1
ATOM 2701 O O . ASP A 1 347 ? 18.120 -7.970 20.631 1.00 84.00 347 ASP A O 1
ATOM 2705 N N . THR A 1 348 ? 16.043 -8.686 20.156 1.00 81.25 348 THR A N 1
ATOM 2706 C CA . THR A 1 348 ? 16.109 -8.486 18.700 1.00 81.25 348 THR A CA 1
ATOM 2707 C C . THR A 1 348 ? 15.219 -7.358 18.182 1.00 81.25 348 THR A C 1
ATOM 2709 O O . THR A 1 348 ? 15.383 -6.963 17.030 1.00 81.25 348 THR A O 1
ATOM 2712 N N . ASP A 1 349 ? 14.333 -6.817 19.019 1.00 86.88 349 ASP A N 1
ATOM 2713 C CA . ASP A 1 349 ? 13.396 -5.737 18.699 1.00 86.88 349 ASP A CA 1
ATOM 2714 C C . ASP A 1 349 ? 13.607 -4.600 19.698 1.00 86.88 349 ASP A C 1
ATOM 2716 O O . ASP A 1 349 ? 13.096 -4.635 20.813 1.00 86.88 349 ASP A O 1
ATOM 2720 N N . GLN A 1 350 ? 14.437 -3.633 19.311 1.00 88.56 350 GLN A N 1
ATOM 2721 C CA . GLN A 1 350 ? 15.001 -2.606 20.200 1.00 88.56 350 GLN A CA 1
ATOM 2722 C C . GLN A 1 350 ? 14.655 -1.182 19.746 1.00 88.56 350 GLN A C 1
ATOM 2724 O O . GLN A 1 350 ? 15.323 -0.213 20.110 1.00 88.56 350 GLN A O 1
ATOM 2729 N N . GLU A 1 351 ? 13.664 -1.047 18.872 1.00 90.69 351 GLU A N 1
ATOM 2730 C CA . GLU A 1 351 ? 13.149 0.237 18.429 1.00 90.69 351 GLU A CA 1
ATOM 2731 C C . GLU A 1 351 ? 12.552 0.995 19.620 1.00 90.69 351 GLU A C 1
ATOM 2733 O O . GLU A 1 351 ? 11.776 0.440 20.393 1.00 90.69 351 GLU A O 1
ATOM 2738 N N . VAL A 1 352 ? 12.902 2.278 19.757 1.00 90.06 352 VAL A N 1
ATOM 2739 C CA . VAL A 1 352 ? 12.479 3.123 20.890 1.00 90.06 352 VAL A CA 1
ATOM 2740 C C . VAL A 1 352 ? 10.955 3.243 20.999 1.00 90.06 352 VAL A C 1
ATOM 2742 O O . VAL A 1 352 ? 10.426 3.426 22.090 1.00 90.06 352 VAL A O 1
ATOM 2745 N N . GLN A 1 353 ? 10.245 3.083 19.883 1.00 91.25 353 GLN A N 1
ATOM 2746 C CA . GLN A 1 353 ? 8.785 3.038 19.817 1.00 91.25 353 GLN A CA 1
ATOM 2747 C C . GLN A 1 353 ? 8.177 1.840 20.557 1.00 91.25 353 GLN A C 1
ATOM 2749 O O . GLN A 1 353 ? 6.997 1.847 20.850 1.00 91.25 353 GLN A O 1
ATOM 2754 N N . LEU A 1 354 ? 8.953 0.815 20.918 1.00 93.50 354 LEU A N 1
ATOM 2755 C CA . LEU A 1 354 ? 8.445 -0.287 21.743 1.00 93.50 354 LEU A CA 1
ATOM 2756 C C . LEU A 1 354 ? 8.436 0.046 23.246 1.00 93.50 354 LEU A C 1
ATOM 2758 O O . LEU A 1 354 ? 7.801 -0.665 24.033 1.00 93.50 354 LEU A O 1
ATOM 2762 N N . ASP A 1 355 ? 9.109 1.130 23.643 1.00 91.88 355 ASP A N 1
ATOM 2763 C CA . ASP A 1 355 ? 9.188 1.604 25.027 1.00 91.88 355 ASP A CA 1
ATOM 2764 C C . ASP A 1 355 ? 8.159 2.718 25.338 1.00 91.88 355 ASP A C 1
ATOM 2766 O O . ASP A 1 355 ? 8.069 3.179 26.479 1.00 91.88 355 ASP A O 1
ATOM 2770 N N . THR A 1 356 ? 7.391 3.178 24.341 1.00 92.44 356 THR A N 1
ATOM 2771 C CA . THR A 1 356 ? 6.382 4.252 24.450 1.00 92.44 356 THR A CA 1
ATOM 2772 C C . THR A 1 356 ? 5.199 3.977 23.517 1.00 92.44 356 THR A C 1
ATOM 2774 O O . THR A 1 356 ? 5.395 3.404 22.463 1.00 92.44 356 THR A O 1
ATOM 2777 N N . ASP A 1 357 ? 4.002 4.489 23.816 1.00 94.75 357 ASP A N 1
ATOM 2778 C CA . ASP A 1 357 ? 2.826 4.373 22.934 1.00 94.75 357 ASP A CA 1
ATOM 2779 C C . ASP A 1 357 ? 2.453 5.699 22.235 1.00 94.75 357 ASP A C 1
ATOM 2781 O O . ASP A 1 357 ? 1.307 5.908 21.823 1.00 94.75 357 ASP A O 1
ATOM 2785 N N . HIS A 1 358 ? 3.393 6.648 2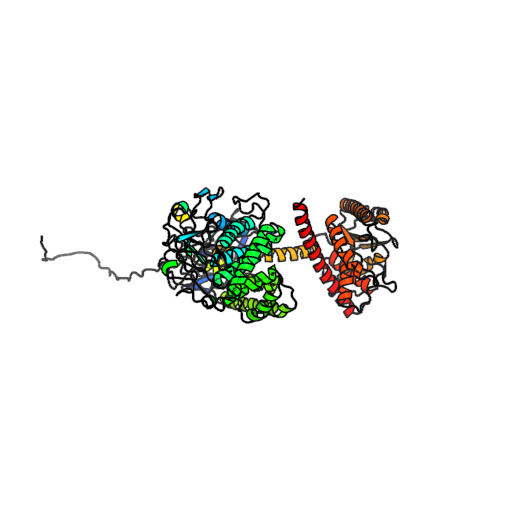2.145 1.00 94.19 358 HIS A N 1
ATOM 2786 C CA . HIS A 1 358 ? 3.137 7.980 21.589 1.00 94.19 358 HIS A CA 1
ATOM 2787 C C . HIS A 1 358 ? 2.774 7.950 20.099 1.00 94.19 358 HIS A C 1
ATOM 2789 O O . HIS A 1 358 ? 1.844 8.646 19.684 1.00 94.19 358 HIS A O 1
ATOM 2795 N N . ASP A 1 359 ? 3.485 7.156 19.300 1.00 94.25 359 ASP A N 1
ATOM 2796 C CA . ASP A 1 359 ? 3.213 6.971 17.873 1.00 94.25 359 ASP A CA 1
ATOM 2797 C C . ASP A 1 359 ? 1.846 6.302 17.656 1.00 94.25 359 ASP A C 1
ATOM 2799 O O . ASP A 1 359 ? 1.066 6.738 16.805 1.00 94.25 359 ASP A O 1
ATOM 2803 N N . ASP A 1 360 ? 1.484 5.336 18.500 1.00 97.00 360 ASP A N 1
ATOM 2804 C CA . ASP A 1 360 ? 0.187 4.660 18.458 1.00 97.00 360 ASP A CA 1
ATOM 2805 C C . ASP A 1 360 ? -0.981 5.581 18.802 1.00 97.00 360 ASP A C 1
ATOM 2807 O O . ASP A 1 360 ? -2.022 5.570 18.135 1.00 97.00 360 ASP A O 1
ATOM 2811 N N . ARG A 1 361 ? -0.812 6.427 19.824 1.00 97.69 361 ARG A N 1
ATOM 2812 C CA . ARG A 1 361 ? -1.792 7.463 20.173 1.00 97.69 361 ARG A CA 1
ATOM 2813 C C . ARG A 1 361 ? -1.937 8.481 19.058 1.00 97.69 361 ARG A C 1
ATOM 2815 O O . ARG A 1 361 ? -3.061 8.878 18.751 1.00 97.69 361 ARG A O 1
ATOM 2822 N N . LEU A 1 362 ? -0.832 8.903 18.447 1.00 96.25 362 LEU A N 1
ATOM 2823 C CA . LEU A 1 362 ? -0.892 9.852 17.347 1.00 96.25 362 LEU A CA 1
ATOM 2824 C C . LEU A 1 362 ? -1.612 9.248 16.137 1.00 96.25 362 LEU A C 1
ATOM 2826 O O . LEU A 1 362 ? -2.519 9.881 15.600 1.00 96.25 362 LEU A O 1
ATOM 2830 N N . THR A 1 363 ? -1.273 8.013 15.766 1.00 97.69 363 THR A N 1
ATOM 2831 C CA . THR A 1 363 ? -1.944 7.248 14.703 1.00 97.69 363 THR A CA 1
ATOM 2832 C C . THR A 1 363 ? -3.453 7.183 14.957 1.00 97.69 363 THR A C 1
ATOM 2834 O O . THR A 1 363 ? -4.254 7.551 14.097 1.00 97.69 363 THR A O 1
ATOM 2837 N N . ALA A 1 364 ? -3.863 6.803 16.171 1.00 98.75 364 ALA A N 1
ATOM 2838 C CA . ALA A 1 364 ? -5.265 6.749 16.581 1.00 98.75 364 ALA A CA 1
ATOM 2839 C C . ALA A 1 364 ? -5.995 8.091 16.400 1.00 98.75 364 ALA A C 1
ATOM 2841 O O . ALA A 1 364 ? -7.098 8.146 15.851 1.00 98.75 364 ALA A O 1
ATOM 2842 N N . VAL A 1 365 ? -5.381 9.180 16.867 1.00 98.44 365 VAL A N 1
ATOM 2843 C CA . VAL A 1 365 ? -5.966 10.524 16.830 1.00 98.44 365 VAL A CA 1
ATOM 2844 C C . VAL A 1 365 ? -6.060 11.060 15.410 1.00 98.44 365 VAL A C 1
ATOM 2846 O O . VAL A 1 365 ? -7.084 11.651 15.069 1.00 98.44 365 VAL A O 1
ATOM 2849 N N . ILE A 1 366 ? -5.028 10.866 14.587 1.00 98.75 366 ILE A N 1
ATOM 2850 C CA . ILE A 1 366 ? -5.040 11.307 13.190 1.00 98.75 366 ILE A CA 1
ATOM 2851 C C . ILE A 1 366 ? -6.192 10.641 12.446 1.00 98.75 366 ILE A C 1
ATOM 2853 O O . ILE A 1 366 ? -6.995 11.329 11.817 1.00 98.75 366 ILE A O 1
ATOM 2857 N N . GLU A 1 367 ? -6.337 9.323 12.564 1.00 98.81 367 GLU A N 1
ATOM 2858 C CA . GLU A 1 367 ? -7.403 8.631 11.847 1.00 98.81 367 GLU A CA 1
ATOM 2859 C C . GLU A 1 367 ? -8.794 9.001 12.367 1.00 98.81 367 GLU A C 1
ATOM 2861 O O . GLU A 1 367 ? -9.718 9.189 11.574 1.00 98.81 367 GLU A O 1
ATOM 2866 N N . LEU A 1 368 ? -8.956 9.191 13.680 1.00 98.88 368 LEU A N 1
ATOM 2867 C CA . LEU A 1 368 ? -10.199 9.714 14.250 1.00 98.88 368 LEU A CA 1
ATOM 2868 C C . LEU A 1 368 ? -10.511 11.129 13.754 1.00 98.88 368 LEU A C 1
ATOM 2870 O O . LEU A 1 368 ? -11.670 11.425 13.449 1.00 98.88 368 LEU A O 1
ATOM 2874 N N . PHE A 1 369 ? -9.506 11.999 13.646 1.00 98.81 369 PHE A N 1
ATOM 2875 C CA . PHE A 1 369 ? -9.664 13.341 13.097 1.00 98.81 369 PHE A CA 1
ATOM 2876 C C . PHE A 1 369 ? -10.127 13.288 11.640 1.00 98.81 369 PHE A C 1
ATOM 2878 O O . PHE A 1 369 ? -11.166 13.863 11.324 1.00 98.81 369 PHE A O 1
ATOM 2885 N N . LEU A 1 370 ? -9.439 12.529 10.783 1.00 98.50 370 LEU A N 1
ATOM 2886 C CA . LEU A 1 370 ? -9.798 12.381 9.369 1.00 98.50 370 LEU A CA 1
ATOM 2887 C C . LEU A 1 370 ? -11.201 11.784 9.176 1.00 98.50 370 LEU A C 1
ATOM 2889 O O . LEU A 1 370 ? -11.894 12.102 8.210 1.00 98.50 370 LEU A O 1
ATOM 2893 N N . THR A 1 371 ? -11.658 10.937 10.102 1.00 98.44 371 THR A N 1
ATOM 2894 C CA . THR A 1 371 ? -12.997 10.330 10.043 1.00 98.44 371 THR A CA 1
ATOM 2895 C C . THR A 1 371 ? -14.107 11.240 10.568 1.00 98.44 371 THR A C 1
ATOM 2897 O O . THR A 1 371 ? -15.229 11.189 10.059 1.00 98.44 371 THR A O 1
ATOM 2900 N N . THR A 1 372 ? -13.835 12.054 11.591 1.00 97.44 372 THR A N 1
ATOM 2901 C CA . THR A 1 372 ? -14.886 12.747 12.362 1.00 97.44 372 THR A CA 1
ATOM 2902 C C . THR A 1 372 ? -14.830 14.269 12.304 1.00 97.44 372 THR A C 1
ATOM 2904 O O . THR A 1 372 ? -15.827 14.921 12.615 1.00 97.44 372 THR A O 1
ATOM 2907 N N . ASN A 1 373 ? -13.685 14.839 11.929 1.00 95.81 373 ASN A N 1
ATOM 2908 C CA . ASN A 1 373 ? -13.393 16.270 11.951 1.00 95.81 373 ASN A CA 1
ATOM 2909 C C . ASN A 1 373 ? -13.633 16.941 13.326 1.00 95.81 373 ASN A C 1
ATOM 2911 O O . ASN A 1 373 ? -14.019 18.107 13.410 1.00 95.81 373 ASN A O 1
ATOM 2915 N N . GLN A 1 374 ? -13.469 16.203 14.433 1.00 96.50 374 GLN A N 1
ATOM 2916 C CA . GLN A 1 374 ? -13.677 16.749 15.780 1.00 96.50 374 GLN A CA 1
ATOM 2917 C C . GLN A 1 374 ? -12.460 17.555 16.266 1.00 96.50 374 GLN A C 1
ATOM 2919 O O . GLN A 1 374 ? -11.332 17.060 16.282 1.00 96.50 374 GLN A O 1
ATOM 2924 N N . GLN A 1 375 ? -12.713 18.765 16.783 1.00 95.69 375 GLN A N 1
ATOM 2925 C CA . GLN A 1 375 ? -11.681 19.703 17.258 1.00 95.69 375 GLN A CA 1
ATOM 2926 C C . GLN A 1 375 ? -10.746 19.110 18.324 1.00 95.69 375 GLN A C 1
ATOM 2928 O O . GLN A 1 375 ? -9.569 19.451 18.376 1.00 95.69 375 GLN A O 1
ATOM 2933 N N . THR A 1 376 ? -11.248 18.215 19.182 1.00 95.00 376 THR A N 1
ATOM 2934 C CA . THR A 1 376 ? -10.427 17.614 20.245 1.00 95.00 376 THR A CA 1
ATOM 2935 C C . THR A 1 376 ? -9.252 16.805 19.700 1.00 95.00 376 THR A C 1
ATOM 2937 O O . THR A 1 376 ? -8.221 16.737 20.362 1.00 95.00 376 THR A O 1
ATOM 2940 N N . TYR A 1 377 ? -9.402 16.193 18.523 1.00 97.50 377 TYR A N 1
ATOM 2941 C CA . TYR A 1 377 ? -8.336 15.429 17.884 1.00 97.50 377 TYR A CA 1
ATOM 2942 C C . TYR A 1 377 ? -7.345 16.363 17.194 1.00 97.50 377 TYR A C 1
ATOM 2944 O O . TYR A 1 377 ? -6.140 16.186 17.334 1.00 97.50 377 TYR A O 1
ATOM 2952 N N . LEU A 1 378 ? -7.848 17.423 16.554 1.00 96.56 378 LEU A N 1
ATOM 2953 C CA . LEU A 1 378 ? -7.030 18.472 15.947 1.00 96.56 378 LEU A CA 1
ATOM 2954 C C . LEU A 1 378 ? -6.053 19.092 16.960 1.00 96.56 378 LEU A C 1
ATOM 2956 O O . LEU A 1 378 ? -4.861 19.194 16.675 1.00 96.56 378 LEU A O 1
ATOM 2960 N N . GLU A 1 379 ? -6.516 19.472 18.157 1.00 95.06 379 GLU A N 1
ATOM 2961 C CA . GLU A 1 379 ? -5.617 20.055 19.170 1.00 95.06 379 GLU A CA 1
ATOM 2962 C C . GLU A 1 379 ? -4.572 19.054 19.684 1.00 95.06 379 GLU A C 1
ATOM 2964 O O . GLU A 1 379 ? -3.442 19.440 19.993 1.00 95.06 379 GLU A O 1
ATOM 2969 N N . TYR A 1 380 ? -4.914 17.763 19.733 1.00 95.19 380 TYR A N 1
ATOM 2970 C CA . TYR A 1 380 ? -3.957 16.720 20.090 1.00 95.19 380 TYR A CA 1
ATOM 2971 C C . TYR A 1 380 ? -2.873 16.589 19.009 1.00 95.19 380 TYR A C 1
ATOM 2973 O O . TYR A 1 380 ? -1.689 16.627 19.334 1.00 95.19 380 TYR A O 1
ATOM 2981 N N . ILE A 1 381 ? -3.252 16.546 17.726 1.00 97.06 381 ILE A N 1
ATOM 2982 C CA . ILE A 1 381 ? -2.305 16.513 16.595 1.00 97.06 381 ILE A CA 1
ATOM 2983 C C . ILE A 1 381 ? -1.338 17.697 16.671 1.00 97.06 381 ILE A C 1
ATOM 2985 O O . ILE A 1 381 ? -0.128 17.500 16.634 1.00 97.06 381 ILE A O 1
ATOM 2989 N N . LYS A 1 382 ? -1.851 18.919 16.867 1.00 95.81 382 LYS A N 1
ATOM 2990 C CA . LYS A 1 382 ? -1.009 20.124 16.986 1.00 95.81 382 LYS A CA 1
ATOM 2991 C C . LYS A 1 382 ? 0.006 20.059 18.117 1.00 95.81 382 LYS A C 1
ATOM 2993 O O . LYS A 1 382 ? 1.055 20.688 18.022 1.00 95.81 382 LYS A O 1
ATOM 2998 N N . THR A 1 383 ? -0.333 19.359 19.193 1.00 91.50 383 THR A N 1
ATOM 2999 C CA . THR A 1 383 ? 0.531 19.260 20.366 1.00 91.50 383 THR A CA 1
ATOM 3000 C C . THR A 1 383 ? 1.624 18.214 20.167 1.00 91.50 383 THR A C 1
ATOM 3002 O O . THR A 1 383 ? 2.758 18.466 20.555 1.00 91.50 383 THR A O 1
ATOM 3005 N N . PHE A 1 384 ? 1.297 17.063 19.571 1.00 89.06 384 PHE A N 1
ATOM 3006 C CA . PHE A 1 384 ? 2.153 15.873 19.631 1.00 89.06 384 PHE A CA 1
ATOM 3007 C C . PHE A 1 384 ? 2.760 15.439 18.292 1.00 89.06 384 PHE A C 1
ATOM 3009 O O . PHE A 1 384 ? 3.758 14.726 18.301 1.00 89.06 384 PHE A O 1
ATOM 3016 N N . GLU A 1 385 ? 2.212 15.851 17.143 1.00 90.88 385 GLU A N 1
ATOM 3017 C CA . GLU A 1 385 ? 2.820 15.524 15.842 1.00 90.88 385 GLU A CA 1
ATOM 3018 C C . GLU A 1 385 ? 4.199 16.167 15.636 1.00 90.88 385 GLU A C 1
ATOM 3020 O O . GLU A 1 385 ? 5.086 15.444 15.183 1.00 90.88 385 GLU A O 1
ATOM 3025 N N . PRO A 1 386 ? 4.453 17.451 15.979 1.00 82.94 386 PRO A N 1
ATOM 3026 C CA . PRO A 1 386 ? 5.720 18.097 15.621 1.00 82.94 386 PRO A CA 1
ATOM 3027 C C . PRO A 1 386 ? 6.976 17.385 16.146 1.00 82.94 386 PRO A C 1
ATOM 3029 O O . PRO A 1 386 ? 8.053 17.536 15.572 1.00 82.94 386 PRO A O 1
ATOM 3032 N N . GLU A 1 387 ? 6.846 16.594 17.213 1.00 78.25 387 GLU A N 1
ATOM 3033 C CA . GLU A 1 387 ? 7.931 15.812 17.816 1.00 78.25 387 GLU A CA 1
ATOM 3034 C C . GLU A 1 387 ? 8.205 14.479 17.097 1.00 78.25 387 GLU A C 1
ATOM 3036 O O . GLU A 1 387 ? 9.224 13.839 17.362 1.00 78.25 387 GLU A O 1
ATOM 3041 N N . GLN A 1 388 ? 7.331 14.056 16.180 1.00 84.50 388 GLN A N 1
ATOM 3042 C CA . GLN A 1 388 ? 7.443 12.768 15.506 1.00 84.50 388 GLN A CA 1
ATOM 3043 C C . GLN A 1 388 ? 8.368 12.788 14.299 1.00 84.50 388 GLN A C 1
ATOM 3045 O O . GLN A 1 388 ? 8.477 13.764 13.556 1.00 84.50 388 GLN A O 1
ATOM 3050 N N . THR A 1 389 ? 9.010 11.647 14.070 1.00 87.88 389 THR A N 1
ATOM 3051 C CA . THR A 1 389 ? 9.811 11.397 12.870 1.00 87.88 389 THR A CA 1
ATOM 3052 C C . THR A 1 389 ? 9.000 10.633 11.834 1.00 87.88 389 THR A C 1
ATOM 3054 O O . THR A 1 389 ? 8.128 9.851 12.193 1.00 87.88 389 THR A O 1
ATOM 3057 N N . PHE A 1 390 ? 9.333 10.793 10.552 1.00 94.25 390 PHE A N 1
ATOM 3058 C CA . PHE A 1 390 ? 8.834 9.882 9.523 1.00 94.25 390 PHE A CA 1
ATOM 3059 C C . PHE A 1 390 ? 9.702 8.613 9.544 1.00 94.25 390 PHE A C 1
ATOM 3061 O O . PHE A 1 390 ? 10.863 8.615 9.117 1.00 94.25 390 PHE A O 1
ATOM 3068 N N . SER A 1 391 ? 9.174 7.553 10.143 1.00 93.69 391 SER A N 1
ATOM 3069 C CA . SER A 1 391 ? 9.856 6.292 10.439 1.00 93.69 391 SER A CA 1
ATOM 3070 C C . SER A 1 391 ? 9.542 5.207 9.394 1.00 93.69 391 SER A C 1
ATOM 3072 O O . SER A 1 391 ? 8.986 5.486 8.334 1.00 93.69 391 SER A O 1
ATOM 3074 N N . LEU A 1 392 ? 9.995 3.973 9.638 1.00 95.56 392 LEU A N 1
ATOM 3075 C CA . LEU A 1 392 ? 9.569 2.822 8.842 1.00 95.56 392 LEU A CA 1
ATOM 3076 C C . LEU A 1 392 ? 8.159 2.442 9.301 1.00 95.56 392 LEU A C 1
ATOM 3078 O O . LEU A 1 392 ? 7.945 2.307 10.500 1.00 95.56 392 LEU A O 1
ATOM 3082 N N . TYR A 1 393 ? 7.225 2.242 8.374 1.00 97.62 393 TYR A N 1
ATOM 3083 C CA . TYR A 1 393 ? 5.898 1.749 8.731 1.00 97.62 393 TYR A CA 1
ATOM 3084 C C . TYR A 1 393 ? 5.946 0.250 9.044 1.00 97.62 393 TYR A C 1
ATOM 3086 O O . TYR A 1 393 ? 6.286 -0.558 8.181 1.00 97.62 393 TYR A O 1
ATOM 3094 N N . GLU A 1 394 ? 5.619 -0.132 10.277 1.00 96.31 394 GLU A N 1
ATOM 3095 C CA . GLU A 1 394 ? 5.540 -1.532 10.701 1.00 96.31 394 GLU A CA 1
ATOM 3096 C C . GLU A 1 394 ? 4.747 -1.691 12.007 1.00 96.31 394 GLU A C 1
ATOM 3098 O O . GLU A 1 394 ? 4.309 -0.719 12.612 1.00 96.31 394 GLU A O 1
ATOM 3103 N N . TRP A 1 395 ? 4.578 -2.925 12.492 1.00 95.88 395 TRP A N 1
ATOM 3104 C CA . TRP A 1 395 ? 3.871 -3.192 13.753 1.00 95.88 395 TRP A CA 1
ATOM 3105 C C . TRP A 1 395 ? 4.505 -2.509 14.981 1.00 95.88 395 TRP A C 1
ATOM 3107 O O . TRP A 1 395 ? 3.838 -2.352 16.000 1.00 95.88 395 TRP A O 1
ATOM 3117 N N . LYS A 1 396 ? 5.778 -2.106 14.901 1.00 95.50 396 LYS A N 1
ATOM 3118 C CA . LYS A 1 396 ? 6.492 -1.374 15.958 1.00 95.50 396 LYS A CA 1
ATOM 3119 C C . LYS A 1 396 ? 6.164 0.117 15.962 1.00 95.50 396 LYS A C 1
ATOM 3121 O O . LYS A 1 396 ? 6.142 0.707 17.028 1.00 95.50 396 LYS A O 1
ATOM 3126 N N . ASP A 1 397 ? 5.921 0.692 14.785 1.00 95.94 397 ASP A N 1
ATOM 3127 C CA . ASP A 1 397 ? 5.587 2.103 14.590 1.00 95.94 397 ASP A CA 1
ATOM 3128 C C . ASP A 1 397 ? 4.641 2.241 13.388 1.00 95.94 397 ASP A C 1
ATOM 3130 O O . ASP A 1 397 ? 5.029 2.095 12.223 1.00 95.94 397 ASP A O 1
ATOM 3134 N N . ALA A 1 398 ? 3.371 2.516 13.682 1.00 95.44 398 ALA A N 1
ATOM 3135 C CA . ALA A 1 398 ? 2.324 2.641 12.672 1.00 95.44 398 ALA A CA 1
ATOM 3136 C C . ALA A 1 398 ? 2.122 4.091 12.186 1.00 95.44 398 ALA A C 1
ATOM 3138 O O . ALA A 1 398 ? 1.281 4.336 11.314 1.00 95.44 398 ALA A O 1
ATOM 3139 N N . SER A 1 399 ? 2.875 5.059 12.720 1.00 96.25 399 SER A N 1
ATOM 3140 C CA . SER A 1 399 ? 2.577 6.486 12.548 1.00 96.25 399 SER A CA 1
ATOM 3141 C C . SER A 1 399 ? 2.749 6.981 11.119 1.00 96.25 399 SER A C 1
ATOM 3143 O O . SER A 1 399 ? 1.935 7.774 10.646 1.00 96.25 399 SER A O 1
ATOM 3145 N N . SER A 1 400 ? 3.751 6.482 10.394 1.00 97.12 400 SER A N 1
ATOM 3146 C CA . SER A 1 400 ? 4.114 7.001 9.069 1.00 97.12 400 SER A CA 1
ATOM 3147 C C . SER A 1 400 ? 2.977 6.916 8.041 1.00 97.12 400 SER A C 1
ATOM 3149 O O . SER A 1 400 ? 2.834 7.817 7.213 1.00 97.12 400 SER A O 1
ATOM 3151 N N . LEU A 1 401 ? 2.113 5.895 8.123 1.00 98.38 401 LEU A N 1
ATOM 3152 C CA . LEU A 1 401 ? 0.939 5.794 7.250 1.00 98.38 401 LEU A CA 1
ATOM 3153 C C . LEU A 1 401 ? -0.129 6.844 7.595 1.00 98.38 401 LEU A C 1
ATOM 3155 O O . LEU A 1 401 ? -0.678 7.484 6.702 1.00 98.38 401 LEU A O 1
ATOM 3159 N N . SER A 1 402 ? -0.406 7.067 8.880 1.00 98.44 402 SER A N 1
ATOM 3160 C CA . SER A 1 402 ? -1.372 8.088 9.299 1.00 98.44 402 SER A CA 1
ATOM 3161 C C . SER A 1 402 ? -0.857 9.506 9.058 1.00 98.44 402 SER A C 1
ATOM 3163 O O . SER A 1 402 ? -1.622 10.364 8.625 1.00 98.44 402 SER A O 1
ATOM 3165 N N . LEU A 1 403 ? 0.442 9.759 9.245 1.00 98.31 403 LEU A N 1
ATOM 3166 C CA . LEU A 1 403 ? 1.070 11.029 8.865 1.00 98.31 403 LEU A CA 1
ATOM 3167 C C . LEU A 1 403 ? 0.892 11.307 7.366 1.00 98.31 403 LEU A C 1
ATOM 3169 O O . LEU A 1 403 ? 0.508 12.415 6.990 1.00 98.31 403 LEU A O 1
ATOM 3173 N N . LEU A 1 404 ? 1.095 10.294 6.517 1.00 98.00 404 LEU A N 1
ATOM 3174 C CA . LEU A 1 404 ? 0.815 10.390 5.084 1.00 98.00 404 LEU A CA 1
ATOM 3175 C C . LEU A 1 404 ? -0.662 10.727 4.822 1.00 98.00 404 LEU A C 1
ATOM 3177 O O . LEU A 1 404 ? -0.941 11.665 4.078 1.00 98.00 404 LEU A O 1
ATOM 3181 N N . HIS A 1 405 ? -1.610 10.030 5.458 1.00 98.44 405 HIS A N 1
ATOM 3182 C CA . HIS A 1 405 ? -3.033 10.342 5.299 1.00 98.44 405 HIS A CA 1
ATOM 3183 C C . HIS A 1 405 ? -3.368 11.771 5.728 1.00 98.44 405 HIS A C 1
ATOM 3185 O O . HIS A 1 405 ? -4.130 12.443 5.040 1.00 98.44 405 HIS A O 1
ATOM 3191 N N . LEU A 1 406 ? -2.793 12.263 6.831 1.00 98.19 406 LEU A N 1
ATOM 3192 C CA . LEU A 1 406 ? -2.995 13.642 7.265 1.00 98.19 406 LEU A CA 1
ATOM 3193 C C . LEU A 1 406 ? -2.469 14.629 6.219 1.00 98.19 406 LEU A C 1
ATOM 3195 O O . LEU A 1 406 ? -3.148 15.594 5.885 1.00 98.19 406 LEU A O 1
ATOM 3199 N N . MET A 1 407 ? -1.278 14.382 5.675 1.00 96.75 407 MET A N 1
ATOM 3200 C CA . MET A 1 407 ? -0.687 15.222 4.635 1.00 96.75 407 MET A CA 1
ATOM 3201 C C . MET A 1 407 ? -1.528 15.236 3.347 1.00 96.75 407 MET A C 1
ATOM 3203 O O . MET A 1 407 ? -1.686 16.298 2.747 1.00 96.75 407 MET A O 1
ATOM 3207 N N . GLU A 1 408 ? -2.065 14.089 2.923 1.00 92.12 408 GLU A N 1
ATOM 3208 C CA . GLU A 1 408 ? -2.760 13.944 1.635 1.00 92.12 408 GLU A CA 1
ATOM 3209 C C . GLU A 1 408 ? -4.267 14.245 1.688 1.00 92.12 408 GLU A C 1
ATOM 3211 O O . GLU A 1 408 ? -4.827 14.716 0.698 1.00 92.12 408 GLU A O 1
ATOM 3216 N N . GLN A 1 409 ? -4.940 13.959 2.806 1.00 93.12 409 GLN A N 1
ATOM 3217 C CA . GLN A 1 409 ? -6.409 13.967 2.895 1.00 93.12 409 GLN A CA 1
ATOM 3218 C C . GLN A 1 409 ? -6.967 15.175 3.657 1.00 93.12 409 GLN A C 1
ATOM 3220 O O . GLN A 1 409 ? -8.133 15.523 3.467 1.00 93.12 409 GLN A O 1
ATOM 3225 N N . ASP A 1 410 ? -6.174 15.822 4.517 1.00 94.50 410 ASP A N 1
ATOM 3226 C CA . ASP A 1 410 ? -6.628 16.986 5.279 1.00 94.50 410 ASP A CA 1
ATOM 3227 C C . ASP A 1 410 ? -6.385 18.312 4.540 1.00 94.50 410 ASP A C 1
ATOM 3229 O O . ASP A 1 410 ? -5.329 18.576 3.967 1.00 94.50 410 ASP A O 1
ATOM 3233 N N . THR A 1 411 ? -7.371 19.204 4.621 1.00 89.75 411 THR A N 1
ATOM 3234 C CA . THR A 1 411 ? -7.314 20.558 4.049 1.00 89.75 411 THR A CA 1
ATOM 3235 C C . THR A 1 411 ? -7.470 21.655 5.100 1.00 89.75 411 THR A C 1
ATOM 3237 O O . THR A 1 411 ? -7.577 22.833 4.755 1.00 89.75 411 THR A O 1
ATOM 3240 N N . THR A 1 412 ? -7.505 21.301 6.385 1.00 91.00 412 THR A N 1
ATOM 3241 C CA . THR A 1 412 ? -7.773 22.233 7.483 1.00 91.00 412 THR A CA 1
ATOM 3242 C C . THR A 1 412 ? -6.663 23.291 7.581 1.00 91.00 412 THR A C 1
ATOM 3244 O O . THR A 1 412 ? -5.482 22.932 7.645 1.00 91.00 412 THR A O 1
ATOM 3247 N N . PRO A 1 413 ? -6.970 24.603 7.566 1.00 92.31 413 PRO A N 1
ATOM 3248 C CA . PRO A 1 413 ? -5.943 25.650 7.588 1.00 92.31 413 PRO A CA 1
ATOM 3249 C C . PRO A 1 413 ? -4.984 25.567 8.784 1.00 92.31 413 PRO A C 1
ATOM 3251 O O . PRO A 1 413 ? -3.791 25.813 8.633 1.00 92.31 413 PRO A O 1
ATOM 3254 N N . GLU A 1 414 ? -5.487 25.175 9.952 1.00 94.56 414 GLU A N 1
ATOM 3255 C CA . GLU A 1 414 ? -4.765 25.100 11.225 1.00 94.56 414 GLU A CA 1
ATOM 3256 C C . GLU A 1 414 ? -3.654 24.044 11.242 1.00 94.56 414 GLU A C 1
ATOM 3258 O O . GLU A 1 414 ? -2.724 24.158 12.037 1.00 94.56 414 GLU A O 1
ATOM 3263 N N . LEU A 1 415 ? -3.745 23.030 10.378 1.00 94.56 415 LEU A N 1
ATOM 3264 C CA . LEU A 1 415 ? -2.761 21.950 10.264 1.00 94.56 415 LEU A CA 1
ATOM 3265 C C . LEU A 1 415 ? -1.825 22.131 9.061 1.00 94.56 415 LEU A C 1
ATOM 3267 O O . LEU A 1 415 ? -1.011 21.256 8.785 1.00 94.56 415 LEU A O 1
ATOM 3271 N N . LYS A 1 416 ? -1.906 23.262 8.344 1.00 94.50 416 LYS A N 1
ATOM 3272 C CA . LYS A 1 416 ? -1.109 23.497 7.131 1.00 94.50 416 LYS A CA 1
ATOM 3273 C C . LYS A 1 416 ? 0.391 23.315 7.371 1.00 94.50 416 LYS A C 1
ATOM 3275 O O . LYS A 1 416 ? 1.029 22.578 6.625 1.00 94.50 416 LYS A O 1
ATOM 3280 N N . ASP A 1 417 ? 0.931 23.955 8.403 1.00 95.00 417 ASP A N 1
ATOM 3281 C CA . ASP A 1 417 ? 2.369 23.906 8.688 1.00 95.00 417 ASP A CA 1
ATOM 3282 C C . ASP A 1 417 ? 2.817 22.489 9.083 1.00 95.00 417 ASP A C 1
ATOM 3284 O O . ASP A 1 417 ? 3.904 22.066 8.704 1.00 95.00 417 ASP A O 1
ATOM 3288 N N . ILE A 1 418 ? 1.948 21.732 9.764 1.00 96.69 418 ILE A N 1
ATOM 3289 C CA . ILE A 1 418 ? 2.166 20.318 10.105 1.00 96.69 418 ILE A CA 1
ATOM 3290 C C . ILE A 1 418 ? 2.207 19.457 8.841 1.00 96.69 418 ILE A C 1
ATOM 3292 O O . ILE A 1 418 ? 3.136 18.679 8.662 1.00 96.69 418 ILE A O 1
ATOM 3296 N N . ARG A 1 419 ? 1.259 19.629 7.910 1.00 96.38 419 ARG A N 1
ATOM 3297 C CA . ARG A 1 419 ? 1.273 18.886 6.637 1.00 96.38 419 ARG A CA 1
ATOM 3298 C C . ARG A 1 419 ? 2.532 19.185 5.817 1.00 96.38 419 ARG A C 1
ATOM 3300 O O . ARG A 1 419 ? 3.143 18.268 5.273 1.00 96.38 419 ARG A O 1
ATOM 3307 N N . GLU A 1 420 ? 2.950 20.450 5.755 1.00 95.12 420 GLU A N 1
ATOM 3308 C CA . GLU A 1 420 ? 4.197 20.840 5.083 1.00 95.12 420 GLU A CA 1
ATOM 3309 C C . GLU A 1 420 ? 5.444 20.262 5.776 1.00 95.12 420 GLU A C 1
ATOM 3311 O O . GLU A 1 420 ? 6.426 19.937 5.106 1.00 95.12 420 GLU A O 1
ATOM 3316 N N . ASP A 1 421 ? 5.429 20.138 7.103 1.00 96.50 421 ASP A N 1
ATOM 3317 C CA . ASP A 1 421 ? 6.512 19.529 7.875 1.00 96.50 421 ASP A CA 1
ATOM 3318 C C . ASP A 1 421 ? 6.589 18.008 7.675 1.00 96.50 421 ASP A C 1
ATOM 3320 O O . ASP A 1 421 ? 7.668 17.485 7.396 1.00 96.50 421 ASP A O 1
ATOM 3324 N N . ILE A 1 422 ? 5.450 17.308 7.678 1.00 97.88 422 ILE A N 1
ATOM 3325 C CA . ILE A 1 422 ? 5.363 15.880 7.335 1.00 97.88 422 ILE A CA 1
ATOM 3326 C C . ILE A 1 422 ? 5.950 15.627 5.944 1.00 97.88 422 ILE A C 1
ATOM 3328 O O . ILE A 1 422 ? 6.786 14.735 5.782 1.00 97.88 422 ILE A O 1
ATOM 3332 N N . GLN A 1 423 ? 5.589 16.448 4.951 1.00 97.25 423 GLN A N 1
ATOM 3333 C CA . GLN A 1 423 ? 6.146 16.337 3.601 1.00 97.25 423 GLN A CA 1
ATOM 3334 C C . GLN A 1 423 ? 7.678 16.473 3.606 1.00 97.25 423 GLN A C 1
ATOM 3336 O O . GLN A 1 423 ? 8.374 15.706 2.936 1.00 97.25 423 GLN A O 1
ATOM 3341 N N . LYS A 1 424 ? 8.230 17.422 4.376 1.00 96.88 424 LYS A N 1
ATOM 3342 C CA . LYS A 1 424 ? 9.687 17.596 4.515 1.00 96.88 424 LYS A CA 1
ATOM 3343 C C . LYS A 1 424 ? 10.340 16.392 5.190 1.00 96.88 424 LYS A C 1
ATOM 3345 O O . LYS A 1 424 ? 11.371 15.934 4.701 1.00 96.88 424 LYS A O 1
ATOM 3350 N N . LYS A 1 425 ? 9.753 15.867 6.270 1.00 97.81 425 LYS A N 1
ATOM 3351 C CA . LYS A 1 425 ? 10.242 14.675 6.985 1.00 97.81 425 LYS A CA 1
ATOM 3352 C C . LYS A 1 425 ? 10.262 13.444 6.068 1.00 97.81 425 LYS A C 1
ATOM 3354 O O . LYS A 1 425 ? 11.261 12.728 6.047 1.00 97.81 425 LYS A O 1
ATOM 3359 N N . LEU A 1 426 ? 9.213 13.241 5.265 1.00 98.38 426 LEU A N 1
ATOM 3360 C CA . LEU A 1 426 ? 9.127 12.157 4.280 1.00 98.38 426 LEU A CA 1
ATOM 3361 C C . LEU A 1 426 ? 10.235 12.273 3.225 1.00 98.38 426 LEU A C 1
ATOM 3363 O O . LEU A 1 426 ? 10.971 11.313 3.000 1.00 98.38 426 LEU A O 1
ATOM 3367 N N . ILE A 1 427 ? 10.404 13.450 2.610 1.00 98.31 427 ILE A N 1
ATOM 3368 C CA . ILE A 1 427 ? 11.457 13.671 1.603 1.00 98.31 427 ILE A CA 1
ATOM 3369 C C . ILE A 1 427 ? 12.854 13.502 2.216 1.00 98.31 427 ILE A C 1
ATOM 3371 O O . ILE A 1 427 ? 13.701 12.847 1.615 1.00 98.31 427 ILE A O 1
ATOM 3375 N N . ALA A 1 428 ? 13.082 14.005 3.433 1.00 97.94 428 ALA A N 1
ATOM 3376 C CA . ALA A 1 428 ? 14.349 13.825 4.138 1.00 97.94 428 ALA A CA 1
ATOM 3377 C C . ALA A 1 428 ? 14.654 12.343 4.407 1.00 97.94 428 ALA A C 1
ATOM 3379 O O . ALA A 1 428 ? 15.786 11.899 4.211 1.00 97.94 428 ALA A O 1
ATOM 3380 N N . ARG A 1 429 ? 13.646 11.549 4.798 1.00 97.69 429 ARG A N 1
ATOM 3381 C CA . ARG A 1 429 ? 13.786 10.093 4.898 1.00 97.69 429 ARG A CA 1
ATOM 3382 C C . ARG A 1 429 ? 14.156 9.483 3.550 1.00 97.69 429 ARG A C 1
ATOM 3384 O O . ARG A 1 429 ? 15.114 8.721 3.483 1.00 97.69 429 ARG A O 1
ATOM 3391 N N . ALA A 1 430 ? 13.436 9.826 2.486 1.00 98.62 430 ALA A N 1
ATOM 3392 C CA . ALA A 1 430 ? 13.698 9.297 1.151 1.00 98.62 430 ALA A CA 1
ATOM 3393 C C . ALA A 1 430 ? 15.113 9.630 0.647 1.00 98.62 430 ALA A C 1
ATOM 3395 O O . ALA A 1 430 ? 15.755 8.779 0.034 1.00 98.62 430 ALA A O 1
ATOM 3396 N N . ASP A 1 431 ? 15.633 10.821 0.948 1.00 98.44 431 ASP A N 1
ATOM 3397 C CA . ASP A 1 431 ? 17.016 11.191 0.637 1.00 98.44 431 ASP A CA 1
ATOM 3398 C C . ASP A 1 431 ? 18.029 10.318 1.395 1.00 98.44 431 ASP A C 1
ATOM 3400 O O . ASP A 1 431 ? 18.964 9.807 0.780 1.00 98.44 431 ASP A O 1
ATOM 3404 N N . MET A 1 432 ? 17.806 10.038 2.687 1.00 98.31 432 MET A N 1
ATOM 3405 C CA . MET A 1 432 ? 18.642 9.084 3.435 1.00 98.31 432 MET A CA 1
ATOM 3406 C C . MET A 1 432 ? 18.590 7.670 2.834 1.00 98.31 432 MET A C 1
ATOM 3408 O O . MET A 1 432 ? 19.601 6.970 2.787 1.00 98.31 432 MET A O 1
ATOM 3412 N N . LEU A 1 433 ? 17.424 7.231 2.353 1.00 98.56 433 LEU A N 1
ATOM 3413 C CA . LEU A 1 433 ? 17.286 5.932 1.688 1.00 98.56 433 LEU A CA 1
ATOM 3414 C C . LEU A 1 433 ? 18.034 5.892 0.351 1.00 98.56 433 LEU A C 1
ATOM 3416 O O . LEU A 1 433 ? 18.649 4.876 0.032 1.00 98.56 433 LEU A O 1
ATOM 3420 N N . LEU A 1 434 ? 18.049 6.989 -0.412 1.00 98.44 434 LEU A N 1
ATOM 3421 C CA . LEU A 1 434 ? 18.833 7.084 -1.647 1.00 98.44 434 LEU A CA 1
ATOM 3422 C C . LEU A 1 434 ? 20.339 6.965 -1.402 1.00 98.44 434 LEU A C 1
ATOM 3424 O O . LEU A 1 434 ? 21.039 6.366 -2.223 1.00 98.44 434 LEU A O 1
ATOM 3428 N N . GLU A 1 435 ? 20.847 7.503 -0.292 1.00 98.25 435 GLU A N 1
ATOM 3429 C CA . GLU A 1 435 ? 22.252 7.325 0.091 1.00 98.25 435 GLU A CA 1
ATOM 3430 C C . GLU A 1 435 ? 22.580 5.839 0.295 1.00 98.25 435 GLU A C 1
ATOM 3432 O O . GLU A 1 435 ? 23.587 5.351 -0.223 1.00 98.25 435 GLU A O 1
ATOM 3437 N N . LYS A 1 436 ? 21.688 5.092 0.960 1.00 98.06 436 LYS A N 1
ATOM 3438 C CA . LYS A 1 436 ? 21.831 3.640 1.153 1.00 98.06 436 LYS A CA 1
ATOM 3439 C C . LYS A 1 436 ? 21.756 2.866 -0.160 1.00 98.06 436 LYS A C 1
ATOM 3441 O O . LYS A 1 436 ? 22.618 2.029 -0.419 1.00 98.06 436 LYS A O 1
ATOM 3446 N N . VAL A 1 437 ? 20.792 3.204 -1.018 1.00 97.94 437 VAL A N 1
ATOM 3447 C CA . VAL A 1 437 ? 20.662 2.630 -2.368 1.00 97.94 437 VAL A CA 1
ATOM 3448 C C . VAL A 1 437 ? 21.948 2.834 -3.162 1.00 97.94 437 VAL A C 1
ATOM 3450 O O . VAL A 1 437 ? 22.456 1.888 -3.750 1.00 97.94 437 VAL A O 1
ATOM 3453 N N . THR A 1 438 ? 22.513 4.041 -3.125 1.00 95.69 438 THR A N 1
ATOM 3454 C CA . THR A 1 438 ? 23.755 4.378 -3.838 1.00 95.69 438 THR A CA 1
ATOM 3455 C C . THR A 1 438 ? 24.968 3.627 -3.281 1.00 95.69 438 THR A C 1
ATOM 3457 O O . THR A 1 438 ? 25.868 3.262 -4.035 1.00 95.69 438 THR A O 1
ATOM 3460 N N . ALA A 1 439 ? 25.008 3.390 -1.969 1.00 95.19 439 ALA A N 1
ATOM 3461 C CA . ALA A 1 439 ? 26.083 2.644 -1.316 1.00 95.19 439 ALA A CA 1
ATOM 3462 C C . ALA A 1 439 ? 25.974 1.118 -1.503 1.00 95.19 439 ALA A C 1
ATOM 3464 O O . ALA A 1 439 ? 26.954 0.398 -1.296 1.00 95.19 439 ALA A O 1
ATOM 3465 N N . SER A 1 440 ? 24.798 0.611 -1.876 1.00 95.62 440 SER A N 1
ATOM 3466 C CA . SER A 1 440 ? 24.525 -0.814 -2.023 1.00 95.62 440 SER A CA 1
ATOM 3467 C C . SER A 1 440 ? 24.858 -1.314 -3.426 1.00 95.62 440 SER A C 1
ATOM 3469 O O . SER A 1 440 ? 24.342 -0.819 -4.422 1.00 95.62 440 SER A O 1
ATOM 3471 N N . SER A 1 441 ? 25.644 -2.387 -3.520 1.00 94.19 441 SER A N 1
ATOM 3472 C CA . SER A 1 441 ? 25.953 -3.055 -4.795 1.00 94.19 441 SER A CA 1
ATOM 3473 C C . SER A 1 441 ? 24.745 -3.726 -5.460 1.00 94.19 441 SER A C 1
ATOM 3475 O O . SER A 1 441 ? 24.823 -4.086 -6.633 1.00 94.19 441 SER A O 1
ATOM 3477 N N . LEU A 1 442 ? 23.630 -3.877 -4.735 1.00 95.38 442 LEU A N 1
ATOM 3478 C CA . LEU A 1 442 ? 22.347 -4.365 -5.253 1.00 95.38 442 LEU A CA 1
ATOM 3479 C C . LEU A 1 442 ? 21.254 -3.281 -5.267 1.00 95.38 442 LEU A C 1
ATOM 3481 O O . LEU A 1 442 ? 20.082 -3.603 -5.467 1.00 95.38 442 LEU A O 1
ATOM 3485 N N . ASN A 1 443 ? 21.628 -2.011 -5.070 1.00 96.50 443 ASN A N 1
ATOM 3486 C CA . ASN A 1 443 ? 20.727 -0.855 -5.029 1.00 96.50 443 ASN A CA 1
ATOM 3487 C C . ASN A 1 443 ? 19.632 -0.947 -3.944 1.00 96.50 443 ASN A C 1
ATOM 3489 O O . ASN A 1 443 ? 18.497 -0.518 -4.148 1.00 96.50 443 ASN A O 1
ATOM 3493 N N . LEU A 1 444 ? 19.946 -1.529 -2.785 1.00 97.19 444 LEU A N 1
ATOM 3494 C CA . LEU A 1 444 ? 18.994 -1.662 -1.679 1.00 97.19 444 LEU A CA 1
ATOM 3495 C C . LEU A 1 444 ? 19.019 -0.476 -0.720 1.00 97.19 444 LEU A C 1
ATOM 3497 O O . LEU A 1 444 ? 20.084 -0.055 -0.276 1.00 97.19 444 LEU A O 1
ATOM 3501 N N . ALA A 1 445 ? 17.828 -0.008 -0.351 1.00 97.38 445 ALA A N 1
ATOM 3502 C CA . ALA A 1 445 ? 17.622 0.958 0.721 1.00 97.38 445 ALA A CA 1
ATOM 3503 C C . ALA A 1 445 ? 17.713 0.291 2.101 1.00 97.38 445 ALA A C 1
ATOM 3505 O O . ALA A 1 445 ? 18.175 0.908 3.060 1.00 97.38 445 ALA A O 1
ATOM 3506 N N . ASN A 1 446 ? 17.293 -0.974 2.204 1.00 94.00 446 ASN A N 1
ATOM 3507 C CA . ASN A 1 446 ? 17.404 -1.727 3.442 1.00 94.00 446 ASN A CA 1
ATOM 3508 C C . ASN A 1 446 ? 18.841 -2.238 3.650 1.00 94.00 446 ASN A C 1
ATOM 3510 O O . ASN A 1 446 ? 19.344 -3.073 2.898 1.00 94.00 446 ASN A O 1
ATOM 3514 N N . ASP A 1 447 ? 19.481 -1.753 4.709 1.00 90.50 447 ASP A N 1
ATOM 3515 C CA . ASP A 1 447 ? 20.786 -2.194 5.208 1.00 90.50 447 ASP A CA 1
ATOM 3516 C C . ASP A 1 447 ? 20.678 -3.011 6.511 1.00 90.50 447 ASP A C 1
ATOM 3518 O O . ASP A 1 447 ? 21.681 -3.518 7.023 1.00 90.50 447 ASP A O 1
ATOM 3522 N N . LYS A 1 448 ? 19.457 -3.192 7.031 1.00 91.56 448 LYS A N 1
ATOM 3523 C CA . LYS A 1 448 ? 19.142 -3.979 8.225 1.00 91.56 448 LYS A CA 1
ATOM 3524 C C . LYS A 1 448 ? 18.586 -5.349 7.825 1.00 91.56 448 LYS A C 1
ATOM 3526 O O . LYS A 1 448 ? 17.390 -5.541 7.616 1.00 91.56 448 LYS A O 1
ATOM 3531 N N . PHE A 1 449 ? 19.470 -6.342 7.764 1.00 94.88 449 PHE A N 1
ATOM 3532 C CA . PHE A 1 449 ? 19.084 -7.740 7.530 1.00 94.88 449 PHE A CA 1
ATOM 3533 C C . PHE A 1 449 ? 18.761 -8.439 8.851 1.00 94.88 449 PHE A C 1
ATOM 3535 O O . PHE A 1 449 ? 19.608 -9.129 9.425 1.00 94.88 449 PHE A O 1
ATOM 3542 N N . ILE A 1 450 ? 17.542 -8.209 9.337 1.00 94.81 450 ILE A N 1
ATOM 3543 C CA . ILE A 1 450 ? 16.935 -8.829 10.525 1.00 94.81 450 ILE A CA 1
ATOM 3544 C C . ILE A 1 450 ? 15.658 -9.593 10.132 1.00 94.81 450 ILE A C 1
ATOM 3546 O O . ILE A 1 450 ? 15.311 -9.653 8.953 1.00 94.81 450 ILE A O 1
ATOM 3550 N N . TRP A 1 451 ? 14.971 -10.211 11.095 1.00 95.69 451 TRP A N 1
ATOM 3551 C CA . TRP A 1 451 ? 13.725 -10.938 10.828 1.00 95.69 451 TRP A CA 1
ATOM 3552 C C . TRP A 1 451 ? 12.690 -10.002 10.185 1.00 95.69 451 TRP A C 1
ATOM 3554 O O . TRP A 1 451 ? 12.392 -8.938 10.722 1.00 95.69 451 TRP A O 1
ATOM 3564 N N . GLY A 1 452 ? 12.170 -10.386 9.016 1.00 96.44 452 GLY A N 1
ATOM 3565 C CA . GLY A 1 452 ? 11.213 -9.577 8.259 1.00 96.44 452 GLY A CA 1
ATOM 3566 C C . GLY A 1 452 ? 11.881 -8.522 7.373 1.00 96.44 452 GLY A C 1
ATOM 3567 O O . GLY A 1 452 ? 11.234 -7.556 6.975 1.00 96.44 452 GLY A O 1
ATOM 3568 N N . SER A 1 453 ? 13.167 -8.676 7.045 1.00 98.00 453 SER A N 1
ATOM 3569 C CA . SER A 1 453 ? 13.903 -7.733 6.196 1.00 98.00 453 SER A CA 1
ATOM 3570 C C . SER A 1 453 ? 13.270 -7.504 4.820 1.00 98.00 453 SER A C 1
ATOM 3572 O O . SER A 1 453 ? 13.376 -6.394 4.304 1.00 98.00 453 SER A O 1
ATOM 3574 N N . ASN A 1 454 ? 12.566 -8.478 4.234 1.00 98.69 454 ASN A N 1
ATOM 3575 C CA . ASN A 1 454 ? 11.839 -8.281 2.974 1.00 98.69 454 ASN A CA 1
ATOM 3576 C C . ASN A 1 454 ? 10.662 -7.306 3.122 1.00 98.69 454 ASN A C 1
ATOM 3578 O O . ASN A 1 454 ? 10.475 -6.454 2.255 1.00 98.69 454 ASN A O 1
ATOM 3582 N N . LYS A 1 455 ? 9.916 -7.371 4.233 1.00 98.25 455 LYS A N 1
ATOM 3583 C CA . LYS A 1 455 ? 8.882 -6.377 4.570 1.00 98.25 455 LYS A CA 1
ATOM 3584 C C . LYS A 1 455 ? 9.503 -4.987 4.681 1.00 98.25 455 LYS A C 1
ATOM 3586 O O . LYS A 1 455 ? 9.003 -4.045 4.081 1.00 98.25 455 LYS A O 1
ATOM 3591 N N . MET A 1 456 ? 10.628 -4.870 5.390 1.00 98.19 456 MET A N 1
ATOM 3592 C CA . MET A 1 456 ? 11.339 -3.592 5.522 1.00 98.19 456 MET A CA 1
ATOM 3593 C C . MET A 1 456 ? 11.780 -3.057 4.153 1.00 98.19 456 MET A C 1
ATOM 3595 O O . MET A 1 456 ? 11.568 -1.889 3.854 1.00 98.19 456 MET A O 1
ATOM 3599 N N . THR A 1 457 ? 12.331 -3.914 3.289 1.00 98.75 457 THR A N 1
ATOM 3600 C CA . THR A 1 457 ? 12.694 -3.558 1.909 1.00 98.75 457 THR A CA 1
ATOM 3601 C C . THR A 1 457 ? 11.490 -3.026 1.125 1.00 98.75 457 THR A C 1
ATOM 3603 O O . THR A 1 457 ? 11.615 -2.009 0.443 1.00 98.75 457 THR A O 1
ATOM 3606 N N . ALA A 1 458 ? 10.320 -3.661 1.248 1.00 98.88 458 ALA A N 1
ATOM 3607 C CA . ALA A 1 458 ? 9.099 -3.197 0.596 1.00 98.88 458 ALA A CA 1
ATOM 3608 C C . ALA A 1 458 ? 8.628 -1.830 1.133 1.00 98.88 458 ALA A C 1
ATOM 3610 O O . ALA A 1 458 ? 8.356 -0.926 0.345 1.00 98.88 458 ALA A O 1
ATOM 3611 N N . GLU A 1 459 ? 8.607 -1.646 2.454 1.00 98.62 459 GLU A N 1
ATOM 3612 C CA . GLU A 1 459 ? 8.164 -0.407 3.116 1.00 98.62 459 GLU A CA 1
ATOM 3613 C C . GLU A 1 459 ? 9.086 0.797 2.843 1.00 98.62 459 GLU A C 1
ATOM 3615 O O . GLU A 1 459 ? 8.619 1.920 2.618 1.00 98.62 459 GLU A O 1
ATOM 3620 N N . GLU A 1 460 ? 10.402 0.585 2.750 1.00 98.62 460 GLU A N 1
ATOM 3621 C CA . GLU A 1 460 ? 11.317 1.637 2.282 1.00 98.62 460 GLU A CA 1
ATOM 3622 C C . GLU A 1 460 ? 11.074 1.974 0.802 1.00 98.62 460 GLU A C 1
ATOM 3624 O O . GLU A 1 460 ? 11.132 3.141 0.405 1.00 98.62 460 GLU A O 1
ATOM 3629 N N . GLY A 1 461 ? 10.736 0.972 -0.017 1.00 98.81 461 GLY A N 1
ATOM 3630 C CA . GLY A 1 461 ? 10.290 1.174 -1.396 1.00 98.81 461 GLY A CA 1
ATOM 3631 C C . GLY A 1 461 ? 9.029 2.040 -1.487 1.00 98.81 461 GLY A C 1
ATOM 3632 O O . GLY A 1 461 ? 8.955 2.919 -2.345 1.00 98.81 461 GLY A O 1
ATOM 3633 N N . ILE A 1 462 ? 8.066 1.851 -0.580 1.00 98.88 462 ILE A N 1
ATOM 3634 C CA . ILE A 1 462 ? 6.838 2.657 -0.509 1.00 98.88 462 ILE A CA 1
ATOM 3635 C C . ILE A 1 462 ? 7.166 4.112 -0.157 1.00 98.88 462 ILE A C 1
ATOM 3637 O O . ILE A 1 462 ? 6.679 5.030 -0.816 1.00 98.88 462 ILE A O 1
ATOM 3641 N N . THR A 1 463 ? 8.050 4.341 0.819 1.00 98.75 463 THR A N 1
ATOM 3642 C CA . THR A 1 463 ? 8.528 5.694 1.163 1.00 98.75 463 THR A CA 1
ATOM 3643 C C . THR A 1 463 ? 9.131 6.398 -0.058 1.00 98.75 463 THR A C 1
ATOM 3645 O O . THR A 1 463 ? 8.807 7.553 -0.347 1.00 98.75 463 THR A O 1
ATOM 3648 N N . LEU A 1 464 ? 9.977 5.693 -0.815 1.00 98.88 464 LEU A N 1
ATOM 3649 C CA . LEU A 1 464 ? 10.561 6.199 -2.058 1.00 98.88 464 LEU A CA 1
ATOM 3650 C C . LEU A 1 464 ? 9.483 6.467 -3.127 1.00 98.88 464 LEU A C 1
ATOM 3652 O O . LEU A 1 464 ? 9.542 7.487 -3.812 1.00 98.88 464 LEU A O 1
ATOM 3656 N N . ALA A 1 465 ? 8.461 5.619 -3.246 1.00 98.81 465 ALA A N 1
ATOM 3657 C CA . ALA A 1 465 ? 7.351 5.837 -4.175 1.00 98.81 465 ALA A CA 1
ATOM 3658 C C . ALA A 1 465 ? 6.531 7.098 -3.828 1.00 98.81 465 ALA A C 1
ATOM 3660 O O . ALA A 1 465 ? 6.198 7.877 -4.724 1.00 98.81 465 ALA A O 1
ATOM 3661 N N . HIS A 1 466 ? 6.271 7.368 -2.544 1.00 98.50 466 HIS A N 1
ATOM 3662 C CA . HIS A 1 466 ? 5.644 8.625 -2.115 1.00 98.50 466 HIS A CA 1
ATOM 3663 C C . HIS A 1 466 ? 6.529 9.840 -2.425 1.00 98.50 466 HIS A C 1
ATOM 3665 O O . HIS A 1 466 ? 6.047 10.841 -2.958 1.00 98.50 466 HIS A O 1
ATOM 3671 N N . ALA A 1 467 ? 7.840 9.751 -2.178 1.00 98.56 467 ALA A N 1
ATOM 3672 C CA . ALA A 1 467 ? 8.776 10.819 -2.528 1.00 98.56 467 ALA A CA 1
ATOM 3673 C C . ALA A 1 467 ? 8.809 11.094 -4.040 1.00 98.56 467 ALA A C 1
ATOM 3675 O O . ALA A 1 467 ? 8.850 12.255 -4.457 1.00 98.56 467 ALA A O 1
ATOM 3676 N N . TRP A 1 468 ? 8.726 10.050 -4.870 1.00 98.12 468 TRP A N 1
ATOM 3677 C CA . TRP A 1 468 ? 8.557 10.187 -6.317 1.00 98.12 468 TRP A CA 1
ATOM 3678 C C . TRP A 1 468 ? 7.271 10.940 -6.666 1.00 98.12 468 TRP A C 1
ATOM 3680 O O . TRP A 1 468 ? 7.330 11.913 -7.416 1.00 98.12 468 TRP A O 1
ATOM 3690 N N . ARG A 1 469 ? 6.127 10.560 -6.087 1.00 95.94 469 ARG A N 1
ATOM 3691 C CA . ARG A 1 469 ? 4.839 11.221 -6.348 1.00 95.94 469 ARG A CA 1
ATOM 3692 C C . ARG A 1 469 ? 4.826 12.698 -5.956 1.00 95.94 469 ARG A C 1
ATOM 3694 O O . ARG A 1 469 ? 4.189 13.499 -6.643 1.00 95.94 469 ARG A O 1
ATOM 3701 N N . LEU A 1 470 ? 5.495 13.046 -4.859 1.00 92.19 470 LEU A N 1
ATOM 3702 C CA . LEU A 1 470 ? 5.554 14.409 -4.329 1.00 92.19 470 LEU A CA 1
ATOM 3703 C C . LEU A 1 470 ? 6.526 15.307 -5.101 1.00 92.19 470 LEU A C 1
ATOM 3705 O O . LEU A 1 470 ? 6.247 16.487 -5.301 1.00 92.19 470 LEU A O 1
ATOM 3709 N N . SER A 1 471 ? 7.673 14.766 -5.517 1.00 93.44 471 SER A N 1
ATOM 3710 C CA . SER A 1 471 ? 8.743 15.541 -6.163 1.00 93.44 471 SER A CA 1
ATOM 3711 C C . SER A 1 471 ? 8.714 15.498 -7.693 1.00 93.44 471 SER A C 1
ATOM 3713 O O . SER A 1 471 ? 9.268 16.385 -8.339 1.00 93.44 471 SER A O 1
ATOM 3715 N N . GLY A 1 472 ? 8.125 14.453 -8.280 1.00 89.88 472 GLY A N 1
ATOM 3716 C CA . GLY A 1 472 ? 8.243 14.121 -9.701 1.00 89.88 472 GLY A CA 1
ATOM 3717 C C . GLY A 1 472 ? 9.621 13.579 -10.112 1.00 89.88 472 GLY A C 1
ATOM 3718 O O . GLY A 1 472 ? 9.837 13.288 -11.290 1.00 89.88 472 GLY A O 1
ATOM 3719 N N . ASP A 1 473 ? 10.568 13.427 -9.179 1.00 93.62 473 ASP A N 1
ATOM 3720 C CA . ASP A 1 473 ? 11.938 13.017 -9.487 1.00 93.62 473 ASP A CA 1
ATOM 3721 C C . ASP A 1 473 ? 12.048 11.491 -9.635 1.00 93.62 473 ASP A C 1
ATOM 3723 O O . ASP A 1 473 ? 11.851 10.718 -8.690 1.00 93.62 473 ASP A O 1
ATOM 3727 N N . LYS A 1 474 ? 12.407 11.045 -10.845 1.00 95.38 474 LYS A N 1
ATOM 3728 C CA . LYS A 1 474 ? 12.527 9.624 -11.200 1.00 95.38 474 LYS A CA 1
ATOM 3729 C C . LYS A 1 474 ? 13.628 8.892 -10.434 1.00 95.38 474 LYS A C 1
ATOM 3731 O O . LYS A 1 474 ? 13.612 7.665 -10.425 1.00 95.38 474 LYS A O 1
ATOM 3736 N N . LYS A 1 475 ? 14.561 9.585 -9.767 1.00 97.31 475 LYS A N 1
ATOM 3737 C CA . LYS A 1 475 ? 15.553 8.912 -8.909 1.00 97.31 475 LYS A CA 1
ATOM 3738 C C . LYS A 1 475 ? 14.881 8.088 -7.802 1.00 97.31 475 LYS A C 1
ATOM 3740 O O . LYS A 1 475 ? 15.331 6.980 -7.520 1.00 97.31 475 LYS A O 1
ATOM 3745 N N . TYR A 1 476 ? 13.778 8.587 -7.234 1.00 98.62 476 TYR A N 1
ATOM 3746 C CA . TYR A 1 476 ? 13.041 7.876 -6.191 1.00 98.62 476 TYR A CA 1
ATOM 3747 C C . TYR A 1 476 ? 12.245 6.702 -6.771 1.00 98.62 476 TYR A C 1
ATOM 3749 O O . TYR A 1 476 ? 12.267 5.624 -6.186 1.00 98.62 476 TYR A O 1
ATOM 3757 N N . LEU A 1 477 ? 11.639 6.859 -7.959 1.00 98.38 477 LEU A N 1
ATOM 3758 C CA . LEU A 1 477 ? 11.022 5.741 -8.687 1.00 98.38 477 LEU A CA 1
ATOM 3759 C C . LEU A 1 477 ? 12.046 4.630 -8.937 1.00 98.38 477 LEU A C 1
ATOM 3761 O O . LEU A 1 477 ? 11.790 3.470 -8.638 1.00 98.38 477 LEU A O 1
ATOM 3765 N N . ASN A 1 478 ? 13.230 4.983 -9.442 1.00 98.31 478 ASN A N 1
ATOM 3766 C CA . ASN A 1 478 ? 14.281 4.009 -9.709 1.00 98.31 478 ASN A CA 1
ATOM 3767 C C . ASN A 1 478 ? 14.681 3.243 -8.449 1.00 98.31 478 ASN A C 1
ATOM 3769 O O . ASN A 1 478 ? 14.770 2.017 -8.485 1.00 98.31 478 ASN A O 1
ATOM 3773 N N . ALA A 1 479 ? 14.862 3.950 -7.339 1.00 98.69 479 ALA A N 1
ATOM 3774 C CA . ALA A 1 479 ? 15.182 3.343 -6.059 1.00 98.69 479 ALA A CA 1
ATOM 3775 C C . ALA A 1 479 ? 14.043 2.457 -5.518 1.00 98.69 479 ALA A C 1
ATOM 3777 O O . ALA A 1 479 ? 14.315 1.375 -5.004 1.00 98.69 479 ALA A O 1
ATOM 3778 N N . ALA A 1 480 ? 12.777 2.859 -5.670 1.00 98.81 480 ALA A N 1
ATOM 3779 C CA . ALA A 1 480 ? 11.624 2.050 -5.270 1.00 98.81 480 ALA A CA 1
ATOM 3780 C C . ALA A 1 480 ? 11.546 0.736 -6.069 1.00 98.81 480 ALA A C 1
ATOM 3782 O O . ALA A 1 480 ? 11.384 -0.338 -5.489 1.00 98.81 480 ALA A O 1
ATOM 3783 N N . ILE A 1 481 ? 11.752 0.801 -7.391 1.00 98.69 481 ILE A N 1
ATOM 3784 C CA . ILE A 1 481 ? 11.782 -0.386 -8.260 1.00 98.69 481 ILE A CA 1
ATOM 3785 C C . ILE A 1 481 ? 12.951 -1.313 -7.925 1.00 98.69 481 ILE A C 1
ATOM 3787 O O . ILE A 1 481 ? 12.788 -2.527 -7.985 1.00 98.69 481 ILE A O 1
ATOM 3791 N N . ASP A 1 482 ? 14.107 -0.786 -7.507 1.00 98.56 482 ASP A N 1
ATOM 3792 C CA . ASP A 1 482 ? 15.214 -1.637 -7.048 1.00 98.56 482 ASP A CA 1
ATOM 3793 C C . ASP A 1 482 ? 14.827 -2.521 -5.848 1.00 98.56 482 ASP A C 1
ATOM 3795 O O . ASP A 1 482 ? 15.294 -3.659 -5.759 1.00 98.56 482 ASP A O 1
ATOM 3799 N N . GLN A 1 483 ? 13.960 -2.025 -4.956 1.00 98.81 483 GLN A N 1
ATOM 3800 C CA . GLN A 1 483 ? 13.485 -2.791 -3.799 1.00 98.81 483 GLN A CA 1
ATOM 3801 C C . GLN A 1 483 ? 12.553 -3.924 -4.244 1.00 98.81 483 GLN A C 1
ATOM 3803 O O . GLN A 1 483 ? 12.708 -5.069 -3.815 1.00 98.81 483 GLN A O 1
ATOM 3808 N N . LEU A 1 484 ? 11.629 -3.619 -5.163 1.00 98.69 484 LEU A N 1
ATOM 3809 C CA . LEU A 1 484 ? 10.727 -4.602 -5.764 1.00 98.69 484 LEU A CA 1
ATOM 3810 C C . LEU A 1 484 ? 11.502 -5.689 -6.524 1.00 98.69 484 LEU A C 1
ATOM 3812 O O . LEU A 1 484 ? 11.256 -6.879 -6.329 1.00 98.69 484 LEU A O 1
ATOM 3816 N N . ASP A 1 485 ? 12.460 -5.286 -7.360 1.00 98.75 485 ASP A N 1
ATOM 3817 C CA . ASP A 1 485 ? 13.291 -6.194 -8.149 1.00 98.75 485 ASP A CA 1
ATOM 3818 C C . ASP A 1 485 ? 14.036 -7.188 -7.255 1.00 98.75 485 ASP A C 1
ATOM 3820 O O . ASP A 1 485 ? 14.091 -8.378 -7.573 1.00 98.75 485 ASP A O 1
ATOM 3824 N N . PHE A 1 486 ? 14.585 -6.725 -6.126 1.00 98.69 486 PHE A N 1
ATOM 3825 C CA . PHE A 1 486 ? 15.260 -7.596 -5.167 1.00 98.69 486 PHE A CA 1
ATOM 3826 C C . PHE A 1 486 ? 14.321 -8.654 -4.591 1.00 98.69 486 PHE A C 1
ATOM 3828 O O . PHE A 1 486 ? 14.678 -9.834 -4.579 1.00 98.69 486 PHE A O 1
ATOM 3835 N N . ILE A 1 487 ? 13.122 -8.258 -4.153 1.00 98.81 487 ILE A N 1
ATOM 3836 C CA . ILE A 1 487 ? 12.143 -9.187 -3.571 1.00 98.81 487 ILE A CA 1
ATOM 3837 C C . ILE A 1 487 ? 11.709 -10.240 -4.605 1.00 98.81 487 ILE A C 1
ATOM 3839 O O . ILE A 1 487 ? 11.574 -11.422 -4.284 1.00 98.81 487 ILE A O 1
ATOM 3843 N N . MET A 1 488 ? 11.565 -9.824 -5.865 1.00 98.56 488 MET A N 1
ATOM 3844 C CA . MET A 1 488 ? 11.061 -10.654 -6.961 1.00 98.56 488 MET A CA 1
ATOM 384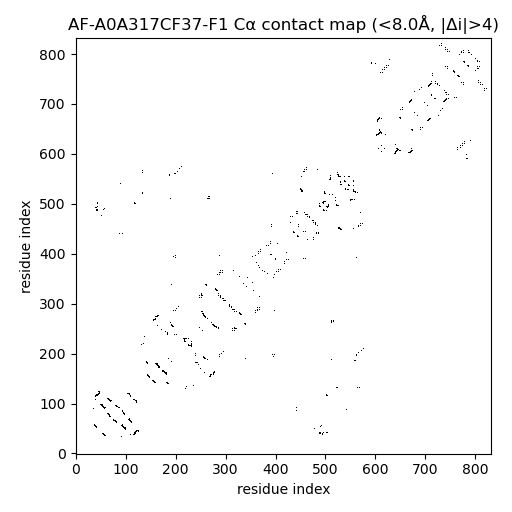5 C C . MET A 1 488 ? 12.139 -11.457 -7.708 1.00 98.56 488 MET A C 1
ATOM 3847 O O . MET A 1 488 ? 11.842 -12.061 -8.738 1.00 98.56 488 MET A O 1
ATOM 3851 N N . GLY A 1 489 ? 13.381 -11.503 -7.219 1.00 97.94 489 GLY A N 1
ATOM 3852 C CA . GLY A 1 489 ? 14.399 -12.437 -7.721 1.00 97.94 489 GLY A CA 1
ATOM 3853 C C . GLY A 1 489 ? 15.701 -11.829 -8.225 1.00 97.94 489 GLY A C 1
ATOM 3854 O O . GLY A 1 489 ? 16.646 -12.580 -8.476 1.00 97.94 489 GLY A O 1
ATOM 3855 N N . ARG A 1 490 ? 15.817 -10.497 -8.305 1.00 97.94 490 ARG A N 1
ATOM 3856 C CA . ARG A 1 490 ? 17.080 -9.797 -8.596 1.00 97.94 490 ARG A CA 1
ATOM 3857 C C . ARG A 1 490 ? 17.933 -9.693 -7.329 1.00 97.94 490 ARG A C 1
ATOM 3859 O O . ARG A 1 490 ? 18.268 -8.608 -6.854 1.00 97.94 490 ARG A O 1
ATOM 3866 N N . ASN A 1 491 ? 18.248 -10.849 -6.765 1.00 96.88 491 ASN A N 1
ATOM 3867 C CA . ASN A 1 491 ? 18.985 -11.014 -5.521 1.00 96.88 491 ASN A CA 1
ATOM 3868 C C . ASN A 1 491 ? 20.017 -12.150 -5.655 1.00 96.88 491 ASN A C 1
ATOM 3870 O O . ASN A 1 491 ? 19.961 -12.918 -6.618 1.00 96.88 491 ASN A O 1
ATOM 3874 N N . PRO A 1 492 ? 20.948 -12.302 -4.696 1.00 94.88 492 PRO A N 1
ATOM 3875 C CA . PRO A 1 492 ? 22.034 -13.281 -4.790 1.00 94.88 492 PRO A CA 1
ATOM 3876 C C . PRO A 1 492 ? 21.594 -14.748 -4.855 1.00 94.88 492 PRO A C 1
ATOM 3878 O O . PRO A 1 492 ? 22.404 -15.615 -5.178 1.00 94.88 492 PRO A O 1
ATOM 3881 N N . PHE A 1 493 ? 20.332 -15.037 -4.539 1.00 95.44 493 PHE A N 1
ATOM 3882 C CA . PHE A 1 493 ? 19.775 -16.385 -4.533 1.00 95.44 493 PHE A CA 1
ATOM 3883 C C . PHE A 1 493 ? 19.097 -16.748 -5.858 1.00 95.44 493 PHE A C 1
ATOM 3885 O O . PHE A 1 493 ? 18.707 -17.901 -6.027 1.00 95.44 493 PHE A O 1
ATOM 3892 N N . ASN A 1 494 ? 18.960 -15.790 -6.791 1.00 96.62 494 ASN A N 1
ATOM 3893 C CA . ASN A 1 494 ? 18.142 -15.927 -8.000 1.00 96.62 494 ASN A CA 1
ATOM 3894 C C . ASN A 1 494 ? 16.739 -16.471 -7.671 1.00 96.62 494 ASN A C 1
ATOM 3896 O O . ASN A 1 494 ? 16.233 -17.375 -8.344 1.00 96.62 494 ASN A O 1
ATOM 3900 N N . LEU A 1 495 ? 16.146 -15.965 -6.586 1.00 97.75 495 LEU A N 1
ATOM 3901 C CA . LEU A 1 495 ? 14.951 -16.531 -5.969 1.00 97.75 495 LEU A CA 1
ATOM 3902 C C . LEU A 1 495 ? 13.897 -15.449 -5.743 1.00 97.75 495 LEU A C 1
ATOM 3904 O O . LEU A 1 495 ? 14.169 -14.474 -5.051 1.00 97.75 495 LEU A O 1
ATOM 3908 N N . SER A 1 496 ? 12.688 -15.630 -6.264 1.00 98.62 496 SER A N 1
ATOM 3909 C CA . SER A 1 496 ? 11.545 -14.825 -5.826 1.00 98.62 496 SER A CA 1
ATOM 3910 C C . SER A 1 496 ? 11.148 -15.240 -4.409 1.00 98.62 496 SER A C 1
ATOM 3912 O O . SER A 1 496 ? 10.897 -16.419 -4.144 1.00 98.62 496 SER A O 1
ATOM 3914 N N . PHE A 1 497 ? 11.071 -14.276 -3.491 1.00 98.88 497 PHE A N 1
ATOM 3915 C CA . PHE A 1 497 ? 10.674 -14.525 -2.101 1.00 98.88 497 PHE A CA 1
ATOM 3916 C C . PHE A 1 497 ? 9.158 -14.699 -1.917 1.00 98.88 497 PHE A C 1
ATOM 3918 O O . PHE A 1 497 ? 8.693 -14.769 -0.781 1.00 98.88 497 PHE A O 1
ATOM 3925 N N . VAL A 1 498 ? 8.388 -14.781 -3.008 1.00 98.81 498 VAL A N 1
ATOM 3926 C CA . VAL A 1 498 ? 6.937 -14.998 -2.990 1.00 98.81 498 VAL A CA 1
ATOM 3927 C C . VAL A 1 498 ? 6.614 -16.359 -3.593 1.00 98.81 498 VAL A C 1
ATOM 3929 O O . VAL A 1 498 ? 6.974 -16.642 -4.738 1.00 98.81 498 VAL A O 1
ATOM 3932 N N . THR A 1 499 ? 5.916 -17.213 -2.846 1.00 98.81 499 THR A N 1
ATOM 3933 C CA . THR A 1 499 ? 5.531 -18.538 -3.347 1.00 98.81 499 THR A CA 1
ATOM 3934 C C . THR A 1 499 ? 4.641 -18.425 -4.590 1.00 98.81 499 THR A C 1
ATOM 3936 O O . THR A 1 499 ? 3.687 -17.650 -4.643 1.00 98.81 499 THR A O 1
ATOM 3939 N N . GLY A 1 500 ? 4.935 -19.226 -5.616 1.00 97.31 500 GLY A N 1
ATOM 3940 C CA . GLY A 1 500 ? 4.140 -19.269 -6.850 1.00 97.31 500 GLY A CA 1
ATOM 3941 C C . GLY A 1 500 ? 4.352 -18.101 -7.824 1.00 97.31 500 GLY A C 1
ATOM 3942 O O . GLY A 1 500 ? 3.750 -18.119 -8.894 1.00 97.31 500 GLY A O 1
ATOM 3943 N N . VAL A 1 501 ? 5.218 -17.129 -7.512 1.00 98.00 501 VAL A N 1
ATOM 3944 C CA . VAL A 1 501 ? 5.537 -16.001 -8.404 1.00 98.00 501 VAL A CA 1
ATOM 3945 C C . VAL A 1 501 ? 6.965 -16.132 -8.928 1.00 98.00 501 VAL A C 1
ATOM 3947 O O . VAL A 1 501 ? 7.918 -16.092 -8.153 1.00 98.00 501 VAL A O 1
ATOM 3950 N N . GLY A 1 502 ? 7.119 -16.232 -10.249 1.00 96.88 502 GLY A N 1
ATOM 3951 C CA . GLY A 1 502 ? 8.416 -16.394 -10.911 1.00 96.88 502 GLY A CA 1
ATOM 3952 C C . GLY A 1 502 ? 8.848 -17.855 -11.093 1.00 96.88 502 GLY A C 1
ATOM 3953 O O . GLY A 1 502 ? 8.292 -18.779 -10.501 1.00 96.88 502 GLY A O 1
ATOM 3954 N N . GLU A 1 503 ? 9.844 -18.075 -11.954 1.00 96.56 503 GLU A N 1
ATOM 3955 C CA . GLU A 1 503 ? 10.342 -19.415 -12.312 1.00 96.56 503 GLU A CA 1
ATOM 3956 C C . GLU A 1 503 ? 11.029 -20.123 -11.130 1.00 96.56 503 GLU A C 1
ATOM 3958 O O . GLU A 1 503 ? 10.857 -21.326 -10.917 1.00 96.56 503 GLU A O 1
ATOM 3963 N N . ASN A 1 504 ? 11.759 -19.354 -10.322 1.00 97.12 504 ASN A N 1
ATOM 3964 C CA . ASN A 1 504 ? 12.451 -19.792 -9.118 1.00 97.12 504 ASN A CA 1
ATOM 3965 C C . ASN A 1 504 ? 11.837 -19.103 -7.892 1.00 97.12 504 ASN A C 1
ATOM 3967 O O . ASN A 1 504 ? 12.495 -18.337 -7.196 1.00 97.12 504 ASN A O 1
ATOM 3971 N N . ALA A 1 505 ? 10.558 -19.358 -7.634 1.00 98.19 505 ALA A N 1
ATOM 3972 C CA . ALA A 1 505 ? 9.912 -18.973 -6.382 1.00 98.19 505 ALA A CA 1
ATOM 3973 C C . ALA A 1 505 ? 10.410 -19.822 -5.201 1.00 98.19 505 ALA A C 1
ATOM 3975 O O . ALA A 1 505 ? 10.752 -20.996 -5.381 1.00 98.19 505 ALA A O 1
ATOM 3976 N N . VAL A 1 506 ? 10.381 -19.252 -3.994 1.00 98.06 506 VAL A N 1
ATOM 3977 C CA . VAL A 1 506 ? 10.527 -19.984 -2.726 1.00 98.06 506 VAL A CA 1
ATOM 3978 C C . VAL A 1 506 ? 9.553 -21.171 -2.675 1.00 98.06 506 VAL A C 1
ATOM 3980 O O . VAL A 1 506 ? 8.383 -21.050 -3.054 1.00 98.06 506 VAL A O 1
ATOM 3983 N N . LYS A 1 507 ? 10.037 -22.348 -2.250 1.00 97.69 507 LYS A N 1
ATOM 3984 C CA . LYS A 1 507 ? 9.264 -23.605 -2.312 1.00 97.69 507 LYS A CA 1
ATOM 3985 C C . LYS A 1 507 ? 8.955 -24.191 -0.947 1.00 97.69 507 LYS A C 1
ATOM 3987 O O . LYS A 1 507 ? 7.959 -24.898 -0.821 1.00 97.69 507 LYS A O 1
ATOM 3992 N N . ASN A 1 508 ? 9.776 -23.910 0.060 1.00 97.56 508 ASN A N 1
ATOM 3993 C CA . ASN A 1 508 ? 9.705 -24.557 1.364 1.00 97.56 508 ASN A CA 1
ATOM 3994 C C . ASN A 1 508 ? 9.475 -23.533 2.489 1.00 97.56 508 ASN A C 1
ATOM 3996 O O . ASN A 1 508 ? 10.255 -23.526 3.444 1.00 97.56 508 ASN A O 1
ATOM 4000 N N . PRO A 1 509 ? 8.448 -22.661 2.412 1.00 97.88 509 PRO A N 1
ATOM 4001 C CA . PRO A 1 509 ? 8.189 -21.699 3.476 1.00 97.88 509 PRO A CA 1
ATOM 4002 C C . PRO A 1 509 ? 7.862 -22.422 4.790 1.00 97.88 509 PRO A C 1
ATOM 4004 O O . PRO A 1 509 ? 7.301 -23.525 4.799 1.00 97.88 509 PRO A O 1
ATOM 4007 N N . VAL A 1 510 ? 8.188 -21.793 5.918 1.00 98.06 510 VAL A N 1
ATOM 4008 C CA . VAL A 1 510 ? 7.700 -22.245 7.223 1.00 98.06 510 VAL A CA 1
ATOM 4009 C C . VAL A 1 510 ? 6.221 -21.898 7.315 1.00 98.06 510 VAL A C 1
ATOM 4011 O O . VAL A 1 510 ? 5.856 -20.737 7.442 1.00 98.06 510 VAL A O 1
ATOM 4014 N N . HIS A 1 511 ? 5.377 -22.922 7.192 1.00 98.25 511 HIS A N 1
ATOM 4015 C CA . HIS A 1 511 ? 3.926 -22.788 7.254 1.00 98.25 511 HIS A CA 1
ATOM 4016 C C . HIS A 1 511 ? 3.295 -24.093 7.743 1.00 98.25 511 HIS A C 1
ATOM 4018 O O . HIS A 1 511 ? 3.389 -25.112 7.056 1.00 98.25 511 HIS A O 1
ATOM 4024 N N . LEU A 1 512 ? 2.657 -24.105 8.918 1.00 97.88 512 LEU A N 1
ATOM 4025 C CA . LEU A 1 512 ? 2.207 -25.345 9.565 1.00 97.88 512 LEU A CA 1
ATOM 4026 C C . LEU A 1 512 ? 1.221 -26.133 8.696 1.00 97.88 512 LEU A C 1
ATOM 4028 O O . LEU A 1 512 ? 1.462 -27.315 8.445 1.00 97.88 512 LEU A O 1
ATOM 4032 N N . PHE A 1 513 ? 0.186 -25.474 8.162 1.00 97.94 513 PHE A N 1
ATOM 4033 C CA . PHE A 1 513 ? -0.794 -26.125 7.288 1.00 97.94 513 PHE A CA 1
ATOM 4034 C C . PHE A 1 513 ? -0.147 -26.682 6.013 1.00 97.94 513 PHE A C 1
ATOM 4036 O O . PHE A 1 513 ? -0.264 -27.876 5.739 1.00 97.94 513 PHE A O 1
ATOM 4043 N N . GLY A 1 514 ? 0.619 -25.859 5.284 1.00 97.56 514 GLY A N 1
ATOM 4044 C CA . GLY A 1 514 ? 1.348 -26.282 4.086 1.00 97.56 514 GLY A CA 1
ATOM 4045 C C . GLY A 1 514 ? 2.276 -27.477 4.328 1.00 97.56 514 GLY A C 1
ATOM 4046 O O . GLY A 1 514 ? 2.306 -28.420 3.535 1.00 97.56 514 GLY A O 1
ATOM 4047 N N . ARG A 1 515 ? 2.973 -27.510 5.469 1.00 97.25 515 ARG A N 1
ATOM 4048 C CA . ARG A 1 515 ? 3.820 -28.645 5.870 1.00 97.25 515 ARG A CA 1
ATOM 4049 C C . ARG A 1 515 ? 3.007 -29.892 6.212 1.00 97.25 515 ARG A C 1
ATOM 4051 O O . ARG A 1 515 ? 3.393 -30.988 5.806 1.00 97.25 515 ARG A O 1
ATOM 4058 N N . ALA A 1 516 ? 1.876 -29.738 6.900 1.00 97.31 516 ALA A N 1
ATOM 4059 C CA . ALA A 1 516 ? 0.984 -30.842 7.250 1.00 97.31 516 ALA A CA 1
ATOM 4060 C C . ALA A 1 516 ? 0.446 -31.555 5.999 1.00 97.31 516 ALA A C 1
ATOM 4062 O O . ALA A 1 516 ? 0.485 -32.784 5.908 1.00 97.31 516 ALA A O 1
ATOM 4063 N N . ILE A 1 517 ? 0.023 -30.781 4.996 1.00 96.56 517 ILE A N 1
ATOM 4064 C CA . ILE A 1 517 ? -0.510 -31.311 3.732 1.00 96.56 517 ILE A CA 1
ATOM 4065 C C . ILE A 1 517 ? 0.570 -31.553 2.667 1.00 96.56 517 ILE A C 1
ATOM 4067 O O . ILE A 1 517 ? 0.267 -32.079 1.597 1.00 96.56 517 ILE A O 1
ATOM 4071 N N . LYS A 1 518 ? 1.825 -31.177 2.947 1.00 96.19 518 LYS A N 1
ATOM 4072 C CA . LYS A 1 518 ? 2.980 -31.246 2.033 1.00 96.19 518 LYS A CA 1
ATOM 4073 C C . LYS A 1 518 ? 2.752 -30.497 0.718 1.00 96.19 518 LYS A C 1
ATOM 4075 O O . LYS A 1 518 ? 3.074 -30.998 -0.361 1.00 96.19 518 LYS A O 1
ATOM 4080 N N . ARG A 1 519 ? 2.176 -29.300 0.808 1.00 96.06 519 ARG A N 1
ATOM 4081 C CA . ARG A 1 519 ? 1.940 -28.406 -0.326 1.00 96.06 519 ARG A CA 1
ATOM 4082 C C . ARG A 1 519 ? 2.341 -26.986 0.034 1.00 96.06 519 ARG A C 1
ATOM 4084 O O . ARG A 1 519 ? 2.072 -26.513 1.132 1.00 96.06 519 ARG A O 1
ATOM 4091 N N . THR A 1 520 ? 2.932 -26.297 -0.927 1.00 96.25 520 THR A N 1
ATOM 4092 C CA . THR A 1 520 ? 3.233 -24.872 -0.820 1.00 96.25 520 THR A CA 1
ATOM 4093 C C . THR A 1 520 ? 1.981 -24.080 -1.173 1.00 96.25 520 THR A C 1
ATOM 4095 O O . THR A 1 520 ? 1.429 -24.249 -2.262 1.00 96.25 520 THR A O 1
ATOM 4098 N N . LEU A 1 521 ? 1.526 -23.238 -0.250 1.00 97.75 521 LEU A N 1
ATOM 4099 C CA . LEU A 1 521 ? 0.462 -22.271 -0.509 1.00 97.75 521 LEU A CA 1
ATOM 4100 C C . LEU A 1 521 ? 1.012 -21.159 -1.414 1.00 97.75 521 LEU A C 1
ATOM 4102 O O . LEU A 1 521 ? 2.151 -20.742 -1.190 1.00 97.75 521 LEU A O 1
ATOM 4106 N N . PRO A 1 522 ? 0.274 -20.700 -2.439 1.00 97.94 522 PRO A N 1
ATOM 4107 C CA . PRO A 1 522 ? 0.717 -19.609 -3.304 1.00 97.94 522 PRO A CA 1
ATOM 4108 C C . PRO A 1 522 ? 0.547 -18.239 -2.632 1.00 97.94 522 PRO A C 1
ATOM 4110 O O . PRO A 1 522 ? -0.273 -18.084 -1.730 1.00 97.94 522 PRO A O 1
ATOM 4113 N N . GLY A 1 523 ? 1.295 -17.242 -3.109 1.00 98.25 523 GLY A N 1
ATOM 4114 C CA . GLY A 1 523 ? 1.140 -15.852 -2.690 1.00 98.25 523 GLY A CA 1
ATOM 4115 C C . GLY A 1 523 ? 1.701 -15.526 -1.310 1.00 98.25 523 GLY A C 1
ATOM 4116 O O . GLY A 1 523 ? 1.301 -14.529 -0.735 1.00 98.25 523 GLY A O 1
ATOM 4117 N N . LEU A 1 524 ? 2.606 -16.330 -0.756 1.00 98.69 524 LEU A N 1
ATOM 4118 C CA . LEU A 1 524 ? 3.213 -16.090 0.553 1.00 98.69 524 LEU A CA 1
ATOM 4119 C C . LEU A 1 524 ? 4.581 -15.419 0.390 1.00 98.69 524 LEU A C 1
ATOM 4121 O O . LEU A 1 524 ? 5.507 -16.059 -0.116 1.00 98.69 524 LEU A O 1
ATOM 4125 N N . MET A 1 525 ? 4.731 -14.164 0.828 1.00 98.75 525 MET A N 1
ATOM 4126 C CA . MET A 1 525 ? 6.045 -13.528 0.947 1.00 98.75 525 MET A CA 1
ATOM 4127 C C . MET A 1 525 ? 6.731 -13.962 2.244 1.00 98.75 525 MET A C 1
ATOM 4129 O O . MET A 1 525 ? 6.190 -13.781 3.334 1.00 98.75 525 MET A O 1
ATOM 4133 N N . VAL A 1 526 ? 7.948 -14.498 2.131 1.00 98.81 526 VAL A N 1
ATOM 4134 C CA . VAL A 1 526 ? 8.755 -14.877 3.299 1.00 98.81 526 VAL A CA 1
ATOM 4135 C C . VAL A 1 526 ? 9.557 -13.706 3.871 1.00 98.81 526 VAL A C 1
ATOM 4137 O O . VAL A 1 526 ? 9.924 -12.776 3.147 1.00 98.81 526 VAL A O 1
ATOM 4140 N N . GLY A 1 527 ? 9.889 -13.786 5.163 1.00 98.38 527 GLY A N 1
ATOM 4141 C CA . GLY A 1 527 ? 10.574 -12.727 5.911 1.00 98.38 527 GLY A CA 1
ATOM 4142 C C . GLY A 1 527 ? 11.919 -12.276 5.332 1.00 98.38 527 GLY A C 1
ATOM 4143 O O . GLY A 1 527 ? 12.253 -11.098 5.440 1.00 98.38 527 GLY A O 1
ATOM 4144 N N . GLY A 1 528 ? 12.663 -13.164 4.670 1.00 98.31 528 GLY A N 1
ATOM 4145 C CA . GLY A 1 528 ? 13.903 -12.830 3.970 1.00 98.31 528 GLY A CA 1
ATOM 4146 C C . GLY A 1 528 ? 15.165 -12.929 4.831 1.00 98.31 528 GLY A C 1
ATOM 4147 O O . GLY A 1 528 ? 15.145 -13.505 5.918 1.00 98.31 528 GLY A O 1
ATOM 4148 N N . PRO A 1 529 ? 16.309 -12.422 4.342 1.00 98.00 529 PRO A N 1
ATOM 4149 C CA . PRO A 1 529 ? 17.590 -12.590 5.020 1.00 98.00 529 PRO A CA 1
ATOM 4150 C C . PRO A 1 529 ? 17.639 -11.997 6.430 1.00 98.00 529 PRO A C 1
ATOM 4152 O O . PRO A 1 529 ? 17.244 -10.853 6.650 1.00 98.00 529 PRO A O 1
ATOM 4155 N N . ASN A 1 530 ? 18.212 -12.743 7.372 1.00 97.44 530 ASN A N 1
ATOM 4156 C CA . ASN A 1 530 ? 18.317 -12.350 8.774 1.00 97.44 530 ASN A CA 1
ATOM 4157 C C . ASN A 1 530 ? 19.662 -12.793 9.365 1.00 97.44 530 ASN A C 1
ATOM 4159 O O . ASN A 1 530 ? 19.935 -13.982 9.522 1.00 97.44 530 ASN A O 1
ATOM 4163 N N . ASN A 1 531 ? 20.488 -11.818 9.747 1.00 95.31 531 ASN A N 1
ATOM 4164 C CA . ASN A 1 531 ? 21.825 -12.022 10.304 1.00 95.31 531 ASN A CA 1
ATOM 4165 C C . ASN A 1 531 ? 21.860 -12.910 11.548 1.00 95.31 531 ASN A C 1
ATOM 4167 O O . ASN A 1 531 ? 22.848 -13.622 11.762 1.00 95.31 531 ASN A O 1
ATOM 4171 N N . ALA A 1 532 ? 20.824 -12.831 12.382 1.00 94.88 532 ALA A N 1
ATOM 4172 C CA . ALA A 1 532 ? 20.785 -13.529 13.657 1.00 94.88 532 ALA A CA 1
ATOM 4173 C C . ALA A 1 532 ? 20.493 -15.026 13.489 1.00 94.88 532 ALA A C 1
ATOM 4175 O O . ALA A 1 532 ? 20.962 -15.818 14.317 1.00 94.88 532 ALA A O 1
ATOM 4176 N N . ALA A 1 533 ? 19.755 -15.393 12.429 1.00 94.75 533 ALA A N 1
ATOM 4177 C CA . ALA A 1 533 ? 19.240 -16.732 12.136 1.00 94.75 533 ALA A CA 1
ATOM 4178 C C . ALA A 1 533 ? 18.886 -17.498 13.425 1.00 94.75 533 ALA A C 1
ATOM 4180 O O . ALA A 1 533 ? 19.604 -18.417 13.837 1.00 94.75 533 ALA A O 1
ATOM 4181 N N . GLN A 1 534 ? 17.850 -17.042 14.134 1.00 94.44 534 GLN A N 1
ATOM 4182 C CA . GLN A 1 534 ? 17.496 -17.474 15.493 1.00 94.44 534 GLN A CA 1
ATOM 4183 C C . GLN A 1 534 ? 17.298 -18.999 15.586 1.00 94.44 534 GLN A C 1
ATOM 4185 O O . GLN A 1 534 ? 17.666 -19.618 16.586 1.00 94.44 534 GLN A O 1
ATOM 4190 N N . ASP A 1 535 ? 16.813 -19.618 14.509 1.00 94.75 535 ASP A N 1
ATOM 4191 C CA . ASP A 1 535 ? 16.657 -21.072 14.360 1.00 94.75 535 ASP A CA 1
ATOM 4192 C C . ASP A 1 535 ? 17.974 -21.853 14.167 1.00 94.75 535 ASP A C 1
ATOM 4194 O O . ASP A 1 535 ? 17.994 -23.073 14.335 1.00 94.75 535 ASP A O 1
ATOM 4198 N N . ASN A 1 536 ? 19.089 -21.172 13.887 1.00 96.56 536 ASN A N 1
ATOM 4199 C CA . ASN A 1 536 ? 20.405 -21.732 13.553 1.00 96.56 536 ASN A CA 1
ATOM 4200 C C . ASN A 1 536 ? 20.432 -22.600 12.279 1.00 96.56 536 ASN A C 1
ATOM 4202 O O . ASN A 1 536 ? 21.252 -23.515 12.180 1.00 96.56 536 ASN A O 1
ATOM 4206 N N . ILE A 1 537 ? 19.556 -22.329 11.311 1.00 97.69 537 ILE A N 1
ATOM 4207 C CA . ILE A 1 537 ? 19.483 -23.065 10.041 1.00 97.69 537 ILE A CA 1
ATOM 4208 C C . ILE A 1 537 ? 20.103 -22.257 8.900 1.00 97.69 537 ILE A C 1
ATOM 4210 O O . ILE A 1 537 ? 20.858 -22.813 8.100 1.00 97.69 537 ILE A O 1
ATOM 4214 N N . ALA A 1 538 ? 19.822 -20.954 8.830 1.00 97.31 538 ALA A N 1
ATOM 4215 C CA . ALA A 1 538 ? 20.452 -20.066 7.856 1.00 97.31 538 ALA A CA 1
ATOM 4216 C C . ALA A 1 538 ? 21.893 -19.680 8.267 1.00 97.31 538 ALA A C 1
ATOM 4218 O O . ALA A 1 538 ? 22.235 -19.720 9.456 1.00 97.31 538 ALA A O 1
ATOM 4219 N N . PRO A 1 539 ? 22.760 -19.281 7.314 1.00 96.19 539 PRO A N 1
ATOM 4220 C CA . PRO A 1 539 ? 24.073 -18.718 7.631 1.00 96.19 539 PRO A CA 1
ATOM 4221 C C . PRO A 1 539 ? 23.955 -17.465 8.512 1.00 96.19 539 PRO A C 1
ATOM 4223 O O . PRO A 1 539 ? 23.150 -16.589 8.223 1.00 96.19 539 PRO A O 1
ATOM 4226 N N . LYS A 1 540 ? 24.782 -17.353 9.559 1.00 96.31 540 LYS A N 1
ATOM 4227 C CA . LYS A 1 540 ? 24.793 -16.200 10.480 1.00 96.31 540 LYS A CA 1
ATOM 4228 C C . LYS A 1 540 ? 25.822 -15.149 10.100 1.00 96.31 540 LYS A C 1
ATOM 4230 O O . LYS A 1 540 ? 26.920 -15.502 9.671 1.00 96.31 540 LYS A O 1
ATOM 4235 N N . ASN A 1 541 ? 25.517 -13.885 10.399 1.00 94.75 541 ASN A N 1
ATOM 4236 C CA . ASN A 1 541 ? 26.415 -12.737 10.212 1.00 94.75 541 ASN A CA 1
ATOM 4237 C C . ASN A 1 541 ? 26.897 -12.571 8.760 1.00 94.75 541 ASN A C 1
ATOM 4239 O O . ASN A 1 541 ? 28.059 -12.244 8.517 1.00 94.75 541 ASN A O 1
ATOM 4243 N N . LYS A 1 542 ? 26.015 -12.846 7.795 1.00 94.31 542 LYS A N 1
ATOM 4244 C CA . LYS A 1 542 ? 26.302 -12.797 6.356 1.00 94.31 542 LYS A CA 1
ATOM 4245 C C . LYS A 1 542 ? 25.547 -11.672 5.635 1.00 94.31 542 LYS A C 1
ATOM 4247 O O . LYS A 1 542 ? 25.480 -11.635 4.409 1.00 94.31 542 LYS A O 1
ATOM 4252 N N . GLY A 1 543 ? 24.963 -10.738 6.382 1.00 93.44 543 GLY A N 1
ATOM 4253 C CA . GLY A 1 543 ? 24.105 -9.675 5.863 1.00 93.44 543 GLY A CA 1
ATOM 4254 C C . GLY A 1 543 ? 22.944 -10.263 5.070 1.00 93.44 543 GLY A C 1
ATOM 4255 O O . GLY A 1 543 ? 22.319 -11.237 5.494 1.00 93.44 543 GLY A O 1
ATOM 4256 N N . MET A 1 544 ? 22.729 -9.730 3.870 1.00 94.00 544 MET A N 1
ATOM 4257 C CA . MET A 1 544 ? 21.750 -10.241 2.908 1.00 94.00 544 MET A CA 1
ATOM 4258 C C . MET A 1 544 ? 21.978 -11.689 2.466 1.00 94.00 544 MET A C 1
ATOM 4260 O O . MET A 1 544 ? 21.054 -12.314 1.961 1.00 94.00 544 MET A O 1
ATOM 4264 N N . MET A 1 545 ? 23.179 -12.243 2.662 1.00 95.25 545 MET A N 1
ATOM 4265 C CA . MET A 1 545 ? 23.474 -13.645 2.352 1.00 95.25 545 MET A CA 1
ATOM 4266 C C . MET A 1 545 ? 23.007 -14.608 3.466 1.00 95.25 545 MET A C 1
ATOM 4268 O O . MET A 1 545 ? 23.202 -15.817 3.361 1.00 95.25 545 MET A O 1
ATOM 4272 N N . SER A 1 546 ? 22.378 -14.095 4.532 1.00 96.81 546 SER A N 1
ATOM 4273 C CA . SER A 1 546 ? 21.860 -14.868 5.672 1.00 96.81 546 SER A CA 1
ATOM 4274 C C . SER A 1 546 ? 20.450 -15.417 5.402 1.00 96.81 546 SER A C 1
ATOM 4276 O O . SER A 1 546 ? 19.499 -15.052 6.087 1.00 96.81 546 SER A O 1
ATOM 4278 N N . TYR A 1 547 ? 20.285 -16.253 4.375 1.00 98.12 547 TYR A N 1
ATOM 4279 C CA . TYR A 1 547 ? 18.988 -16.833 3.995 1.00 98.12 547 TYR A CA 1
ATOM 4280 C C . TYR A 1 547 ? 19.133 -18.275 3.489 1.00 98.12 547 TYR A C 1
ATOM 4282 O O . TYR A 1 547 ? 20.174 -18.662 2.954 1.00 98.12 547 TYR A O 1
ATOM 4290 N N . VAL A 1 548 ? 18.074 -19.072 3.656 1.00 98.19 548 VAL A N 1
ATOM 4291 C CA . VAL A 1 548 ? 17.930 -20.411 3.073 1.00 98.19 548 VAL A CA 1
ATOM 4292 C C . VAL A 1 548 ? 16.448 -20.738 2.872 1.00 98.19 548 VAL A C 1
ATOM 4294 O O . VAL A 1 548 ? 15.640 -20.510 3.770 1.00 98.19 548 VAL A O 1
ATOM 4297 N N . ASP A 1 549 ? 16.094 -21.322 1.724 1.00 98.38 549 ASP A N 1
ATOM 4298 C CA . ASP A 1 549 ? 14.753 -21.875 1.503 1.00 98.38 549 ASP A CA 1
ATOM 4299 C C . ASP A 1 549 ? 14.627 -23.227 2.229 1.00 98.38 549 ASP A C 1
ATOM 4301 O O . ASP A 1 549 ? 15.046 -24.274 1.725 1.00 98.38 549 ASP A O 1
ATOM 4305 N N . ASN A 1 550 ? 14.123 -23.201 3.464 1.00 97.75 550 ASN A N 1
ATOM 4306 C CA . ASN A 1 550 ? 13.950 -24.385 4.300 1.00 97.75 550 ASN A CA 1
ATOM 4307 C C . ASN A 1 550 ? 12.686 -24.292 5.165 1.00 97.75 550 ASN A C 1
ATOM 4309 O O . ASN A 1 550 ? 12.510 -23.328 5.905 1.00 97.75 550 ASN A O 1
ATOM 4313 N N . GLU A 1 551 ? 11.877 -25.356 5.173 1.00 96.19 551 GLU A N 1
ATOM 4314 C CA . GLU A 1 551 ? 10.590 -25.427 5.895 1.00 96.19 551 GLU A CA 1
ATOM 4315 C C . GLU A 1 551 ? 10.708 -25.407 7.432 1.00 96.19 551 GLU A C 1
ATOM 4317 O O . GLU A 1 551 ? 9.703 -25.451 8.144 1.00 96.19 551 GLU A O 1
ATOM 4322 N N . ARG A 1 552 ? 11.934 -25.368 7.966 1.00 95.81 552 ARG A N 1
ATOM 4323 C CA . ARG A 1 552 ? 12.214 -25.228 9.402 1.00 95.81 552 ARG A CA 1
ATOM 4324 C C . ARG A 1 552 ? 12.860 -23.890 9.775 1.00 95.81 552 ARG A C 1
ATOM 4326 O O . ARG A 1 552 ? 13.000 -23.629 10.966 1.00 95.81 552 ARG A O 1
ATOM 4333 N N . ALA A 1 553 ? 13.278 -23.080 8.802 1.00 97.81 553 ALA A N 1
ATOM 4334 C CA . ALA A 1 553 ? 14.030 -21.845 9.030 1.00 97.81 553 ALA A CA 1
ATOM 4335 C C . ALA A 1 553 ? 13.094 -20.644 9.248 1.00 97.81 553 ALA A C 1
ATOM 4337 O O . ALA A 1 553 ? 12.988 -19.769 8.390 1.00 97.81 553 ALA A O 1
ATOM 4338 N N . TYR A 1 554 ? 12.377 -20.626 10.377 1.00 96.94 554 TYR A N 1
ATOM 4339 C CA . TYR A 1 554 ? 11.333 -19.630 10.656 1.00 96.94 554 TYR A CA 1
ATOM 4340 C C . TYR A 1 554 ? 11.873 -18.192 10.634 1.00 96.94 554 TYR A C 1
ATOM 4342 O O . TYR A 1 554 ? 11.204 -17.276 10.175 1.00 96.94 554 TYR A O 1
ATOM 4350 N N . SER A 1 555 ? 13.133 -17.992 11.025 1.00 96.81 555 SER A N 1
ATOM 4351 C CA . SER A 1 555 ? 13.724 -16.658 11.159 1.00 96.81 555 SER A CA 1
ATOM 4352 C C . SER A 1 555 ? 14.026 -15.966 9.825 1.00 96.81 555 SER A C 1
ATOM 4354 O O . SER A 1 555 ? 14.366 -14.780 9.826 1.00 96.81 555 SER A O 1
ATOM 4356 N N . VAL A 1 556 ? 13.944 -16.702 8.706 1.00 98.25 556 VAL A N 1
ATOM 4357 C CA . VAL A 1 556 ? 14.228 -16.208 7.346 1.00 98.25 556 VAL A CA 1
ATOM 4358 C C . VAL A 1 556 ? 13.180 -16.608 6.304 1.00 98.25 556 VAL A C 1
ATOM 4360 O O . VAL A 1 556 ? 13.039 -15.929 5.289 1.00 98.25 556 VAL A O 1
ATOM 4363 N N . ASN A 1 557 ? 12.464 -17.715 6.516 1.00 98.62 557 ASN A N 1
ATOM 4364 C CA . ASN A 1 557 ? 11.619 -18.350 5.502 1.00 98.62 557 ASN A CA 1
ATOM 4365 C C . ASN A 1 557 ? 10.151 -18.509 5.926 1.00 98.62 557 ASN A C 1
ATOM 4367 O O . ASN A 1 557 ? 9.415 -19.280 5.313 1.00 98.62 557 ASN A O 1
ATOM 4371 N N . GLU A 1 558 ? 9.730 -17.835 6.992 1.00 98.56 558 GLU A N 1
ATOM 4372 C CA . GLU A 1 558 ? 8.335 -17.789 7.432 1.00 98.56 558 GLU A CA 1
ATOM 4373 C C . GLU A 1 558 ? 7.561 -16.670 6.726 1.00 98.56 558 GLU A C 1
ATOM 4375 O O . GLU A 1 558 ? 8.115 -15.607 6.437 1.00 98.56 558 GLU A O 1
ATOM 4380 N N . TYR A 1 559 ? 6.292 -16.942 6.433 1.00 97.69 559 TYR A N 1
ATOM 4381 C CA . TYR A 1 559 ? 5.303 -15.975 5.954 1.00 97.69 559 TYR A CA 1
ATOM 4382 C C . TYR A 1 559 ? 4.724 -15.165 7.118 1.00 97.69 559 TYR A C 1
ATOM 4384 O O . TYR A 1 559 ? 4.576 -15.728 8.194 1.00 97.69 559 TYR A O 1
ATOM 4392 N N . ALA A 1 560 ? 4.312 -13.916 6.883 1.00 98.75 560 ALA A N 1
ATOM 4393 C CA . ALA A 1 560 ? 3.427 -13.182 7.790 1.00 98.75 560 ALA A CA 1
ATOM 4394 C C . ALA A 1 560 ? 2.467 -12.249 7.028 1.00 98.75 560 ALA A C 1
ATOM 4396 O O . ALA A 1 560 ? 2.775 -11.793 5.921 1.00 98.75 560 ALA A O 1
ATOM 4397 N N . ILE A 1 561 ? 1.305 -11.953 7.618 1.00 98.81 561 ILE A N 1
ATOM 4398 C CA . ILE A 1 561 ? 0.281 -11.076 7.026 1.00 98.81 561 ILE A CA 1
ATOM 4399 C C . ILE A 1 561 ? 0.814 -9.663 6.744 1.00 98.81 561 ILE A C 1
ATOM 4401 O O . ILE A 1 561 ? 0.551 -9.101 5.675 1.00 98.81 561 ILE A O 1
ATOM 4405 N N . ASP A 1 562 ? 1.634 -9.117 7.646 1.00 98.69 562 ASP A N 1
ATOM 4406 C CA . ASP A 1 562 ? 2.209 -7.782 7.502 1.00 98.69 562 ASP A CA 1
ATOM 4407 C C . ASP A 1 562 ? 3.274 -7.757 6.397 1.00 98.69 562 ASP A C 1
ATOM 4409 O O . ASP A 1 562 ? 3.369 -6.775 5.660 1.00 98.69 562 ASP A O 1
ATOM 4413 N N . TYR A 1 563 ? 3.994 -8.863 6.183 1.00 98.75 563 TYR A N 1
ATOM 4414 C CA . TYR A 1 563 ? 4.933 -9.007 5.067 1.00 98.75 563 TYR A CA 1
ATOM 4415 C C . TYR A 1 563 ? 4.189 -8.877 3.737 1.00 98.75 563 TYR A C 1
ATOM 4417 O O . TYR A 1 563 ? 4.559 -8.065 2.884 1.00 98.75 563 TYR A O 1
ATOM 4425 N N . ASN A 1 564 ? 3.106 -9.635 3.573 1.00 98.62 564 ASN A N 1
ATOM 4426 C CA . ASN A 1 564 ? 2.298 -9.574 2.363 1.00 98.62 564 ASN A CA 1
ATOM 4427 C C . ASN A 1 564 ? 1.711 -8.185 2.120 1.00 98.62 564 ASN A C 1
ATOM 4429 O O . ASN A 1 564 ? 1.813 -7.680 1.001 1.00 98.62 564 ASN A O 1
ATOM 4433 N N . SER A 1 565 ? 1.154 -7.540 3.151 1.00 98.75 565 SER A N 1
ATOM 4434 C CA . SER A 1 565 ? 0.607 -6.186 3.009 1.00 98.75 565 SER A CA 1
ATOM 4435 C C . SER A 1 565 ? 1.648 -5.165 2.549 1.00 98.75 565 SER A C 1
ATOM 4437 O O . SER A 1 565 ? 1.325 -4.321 1.714 1.00 98.75 565 SER A O 1
ATOM 4439 N N . ALA A 1 566 ? 2.898 -5.274 3.010 1.00 98.81 566 ALA A N 1
ATOM 4440 C CA . ALA A 1 566 ? 3.981 -4.387 2.602 1.00 98.81 566 ALA A CA 1
ATOM 4441 C C . ALA A 1 566 ? 4.310 -4.545 1.111 1.00 98.81 566 ALA A C 1
ATOM 4443 O O . ALA A 1 566 ? 4.434 -3.559 0.384 1.00 98.81 566 ALA A O 1
ATOM 4444 N N . LEU A 1 567 ? 4.403 -5.782 0.611 1.00 98.88 567 LEU A N 1
ATOM 4445 C CA . LEU A 1 567 ? 4.670 -6.009 -0.811 1.00 98.88 567 LEU A CA 1
ATOM 4446 C C . LEU A 1 567 ? 3.485 -5.616 -1.702 1.00 98.88 567 LEU A C 1
ATOM 4448 O O . LEU A 1 567 ? 3.698 -5.008 -2.751 1.00 98.88 567 LEU A O 1
ATOM 4452 N N . ILE A 1 568 ? 2.251 -5.913 -1.277 1.00 98.88 568 ILE A N 1
ATOM 4453 C CA . ILE A 1 568 ? 1.034 -5.422 -1.943 1.00 98.88 568 ILE A CA 1
ATOM 4454 C C . ILE A 1 568 ? 1.063 -3.891 -1.986 1.00 98.88 568 ILE A C 1
ATOM 4456 O O . ILE A 1 568 ? 0.832 -3.303 -3.038 1.00 98.88 568 ILE A O 1
ATOM 4460 N N . GLY A 1 569 ? 1.422 -3.254 -0.869 1.00 98.81 569 GLY A N 1
ATOM 4461 C CA . GLY A 1 569 ? 1.617 -1.814 -0.751 1.00 98.81 569 GLY A CA 1
ATOM 4462 C C . GLY A 1 569 ? 2.582 -1.265 -1.793 1.00 98.81 569 GLY A C 1
ATOM 4463 O O . GLY A 1 569 ? 2.225 -0.341 -2.517 1.00 98.81 569 GLY A O 1
ATOM 4464 N N . LEU A 1 570 ? 3.777 -1.847 -1.919 1.00 98.88 570 LEU A N 1
ATOM 4465 C CA . LEU A 1 570 ? 4.770 -1.392 -2.891 1.00 98.88 570 LEU A CA 1
ATOM 4466 C C . LEU A 1 570 ? 4.262 -1.528 -4.331 1.00 98.88 570 LEU A C 1
ATOM 4468 O O . LEU A 1 570 ? 4.351 -0.574 -5.104 1.00 98.88 570 LEU A O 1
ATOM 4472 N N . LEU A 1 571 ? 3.711 -2.694 -4.679 1.00 98.75 571 LEU A N 1
ATOM 4473 C CA . LEU A 1 571 ? 3.172 -2.965 -6.012 1.00 98.75 571 LEU A CA 1
ATOM 4474 C C . LEU A 1 571 ? 2.049 -1.990 -6.380 1.00 98.75 571 LEU A C 1
ATOM 4476 O O . LEU A 1 571 ? 2.094 -1.363 -7.441 1.00 98.75 571 LEU A O 1
ATOM 4480 N N . GLU A 1 572 ? 1.062 -1.839 -5.499 1.00 98.31 572 GLU A N 1
ATOM 4481 C CA . GLU A 1 572 ? -0.137 -1.061 -5.789 1.00 98.31 572 GLU A CA 1
ATOM 4482 C C . GLU A 1 572 ? 0.101 0.445 -5.677 1.00 98.31 572 GLU A C 1
ATOM 4484 O O . GLU A 1 572 ? -0.407 1.174 -6.520 1.00 98.31 572 GLU A O 1
ATOM 4489 N N . VAL A 1 573 ? 0.926 0.943 -4.744 1.00 98.56 573 VAL A N 1
ATOM 4490 C CA . VAL A 1 573 ? 1.285 2.377 -4.706 1.00 98.56 573 VAL A CA 1
ATOM 4491 C C . VAL A 1 573 ? 1.987 2.789 -6.001 1.00 98.56 573 VAL A C 1
ATOM 4493 O O . VAL A 1 573 ? 1.612 3.789 -6.615 1.00 98.56 573 VAL A O 1
ATOM 4496 N N . LEU A 1 574 ? 2.967 2.003 -6.461 1.00 98.31 574 LEU A N 1
ATOM 4497 C CA . LEU A 1 574 ? 3.653 2.266 -7.728 1.00 98.31 574 LEU A CA 1
ATOM 4498 C C . LEU A 1 574 ? 2.687 2.209 -8.917 1.00 98.31 574 LEU A C 1
ATOM 4500 O O . LEU A 1 574 ? 2.725 3.091 -9.776 1.00 98.31 574 LEU A O 1
ATOM 4504 N N . ALA A 1 575 ? 1.815 1.198 -8.967 1.00 96.69 575 ALA A N 1
ATOM 4505 C CA . ALA A 1 575 ? 0.844 1.038 -10.044 1.00 96.69 575 ALA A CA 1
ATOM 4506 C C . ALA A 1 575 ? -0.201 2.164 -10.065 1.00 96.69 575 ALA A C 1
ATOM 4508 O O . ALA A 1 575 ? -0.497 2.685 -11.135 1.00 96.69 575 ALA A O 1
ATOM 4509 N N . ILE A 1 576 ? -0.723 2.576 -8.905 1.00 95.81 576 ILE A N 1
ATOM 4510 C CA . ILE A 1 576 ? -1.679 3.683 -8.770 1.00 95.81 576 ILE A CA 1
ATOM 4511 C C . ILE A 1 576 ? -1.037 4.990 -9.234 1.00 95.81 576 ILE A C 1
ATOM 4513 O O . ILE A 1 576 ? -1.632 5.719 -10.021 1.00 95.81 576 ILE A O 1
ATOM 4517 N N . TYR A 1 577 ? 0.187 5.291 -8.797 1.00 95.44 577 TYR A N 1
ATOM 4518 C CA . TYR A 1 577 ? 0.876 6.509 -9.225 1.00 95.44 577 TYR A CA 1
ATOM 4519 C C . TYR A 1 577 ? 1.244 6.487 -10.706 1.00 95.44 577 TYR A C 1
ATOM 4521 O O . TYR A 1 577 ? 1.093 7.509 -11.374 1.00 95.44 577 TYR A O 1
ATOM 4529 N N . GLN A 1 578 ? 1.659 5.339 -11.248 1.00 93.31 578 GLN A N 1
ATOM 4530 C CA . GLN A 1 578 ? 1.872 5.205 -12.686 1.00 93.31 578 GLN A CA 1
ATOM 4531 C C . GLN A 1 578 ? 0.565 5.383 -13.458 1.00 93.31 578 GLN A C 1
ATOM 4533 O O . GLN A 1 578 ? 0.567 6.096 -14.448 1.00 93.31 578 GLN A O 1
ATOM 4538 N N . GLN A 1 579 ? -0.546 4.804 -12.997 1.00 88.50 579 GLN A N 1
ATOM 4539 C CA . GLN A 1 579 ? -1.856 4.983 -13.620 1.00 88.50 579 GLN A CA 1
ATOM 4540 C C . GLN A 1 579 ? -2.292 6.450 -13.583 1.00 88.50 579 GLN A C 1
ATOM 4542 O O . GLN A 1 579 ? -2.748 6.957 -14.593 1.00 88.50 579 GLN A O 1
ATOM 4547 N N . GLN A 1 580 ? -2.104 7.160 -12.469 1.00 84.62 580 GLN A N 1
ATOM 4548 C CA . GLN A 1 580 ? -2.398 8.595 -12.386 1.00 84.62 580 GLN A CA 1
ATOM 4549 C C . GLN A 1 580 ? -1.535 9.418 -13.347 1.00 84.62 580 GLN A C 1
ATOM 4551 O O . GLN A 1 580 ? -2.018 10.392 -13.919 1.00 84.62 580 GLN A O 1
ATOM 4556 N N . ILE A 1 581 ? -0.263 9.045 -13.527 1.00 82.25 581 ILE A N 1
ATOM 4557 C CA . ILE A 1 581 ? 0.616 9.681 -14.511 1.00 82.25 581 ILE A CA 1
ATOM 4558 C C . ILE A 1 581 ? 0.136 9.358 -15.917 1.00 82.25 581 ILE A C 1
ATOM 4560 O O . ILE A 1 581 ? -0.055 10.292 -16.677 1.00 82.25 581 ILE A O 1
ATOM 4564 N N . ASP A 1 582 ? -0.125 8.091 -16.232 1.00 77.06 582 ASP A N 1
ATOM 4565 C CA . ASP A 1 582 ? -0.646 7.643 -17.522 1.00 77.06 582 ASP A CA 1
ATOM 4566 C C . ASP A 1 582 ? -1.980 8.320 -17.831 1.00 77.06 582 ASP A C 1
ATOM 4568 O O . ASP A 1 582 ? -2.163 8.757 -18.947 1.00 77.06 582 ASP A O 1
ATOM 4572 N N . GLU A 1 583 ? -2.882 8.485 -16.864 1.00 70.62 583 GLU A N 1
ATOM 4573 C CA . GLU A 1 583 ? -4.145 9.213 -17.008 1.00 70.62 583 GLU A CA 1
ATOM 4574 C C . GLU A 1 583 ? -3.917 10.717 -17.134 1.00 70.62 583 GLU A C 1
ATOM 4576 O O . GLU A 1 583 ? -4.638 11.375 -17.867 1.00 70.62 583 GLU A O 1
ATOM 4581 N N . SER A 1 584 ? -2.918 11.295 -16.466 1.00 58.16 584 SER A N 1
ATOM 4582 C CA . SER A 1 584 ? -2.564 12.707 -16.650 1.00 58.16 584 SER A CA 1
ATOM 4583 C C . SER A 1 584 ? -1.883 12.959 -17.994 1.00 58.16 584 SER A C 1
ATOM 4585 O O . SER A 1 584 ? -2.118 13.997 -18.606 1.00 58.16 584 SER A O 1
ATOM 4587 N N . ASP A 1 585 ? -1.111 11.987 -18.477 1.00 47.56 585 ASP A N 1
ATOM 4588 C CA . ASP A 1 585 ? -0.448 11.943 -19.769 1.00 47.56 585 ASP A CA 1
ATOM 4589 C C . ASP A 1 585 ? -1.425 11.505 -20.848 1.00 47.56 585 ASP A C 1
ATOM 4591 O O . ASP A 1 585 ? -1.189 11.846 -21.984 1.00 47.56 585 ASP A O 1
ATOM 4595 N N . GLU A 1 586 ? -2.514 10.795 -20.549 1.00 38.75 586 GLU A N 1
ATOM 4596 C CA . GLU A 1 586 ? -3.604 10.437 -21.458 1.00 38.75 586 GLU A CA 1
ATOM 4597 C C . GLU A 1 586 ? -4.641 11.535 -21.485 1.00 38.75 586 GLU A C 1
ATOM 4599 O O . GLU A 1 586 ? -5.099 11.863 -22.550 1.00 38.75 586 GLU A O 1
ATOM 4604 N N . ILE A 1 587 ? -4.978 12.206 -20.395 1.00 35.75 587 ILE A N 1
ATOM 4605 C CA . ILE A 1 587 ? -5.709 13.477 -20.442 1.00 35.75 587 ILE A CA 1
ATOM 4606 C C . ILE A 1 587 ? -4.825 14.503 -21.146 1.00 35.75 587 ILE A C 1
ATOM 4608 O O . ILE A 1 587 ? -5.330 15.264 -21.968 1.00 35.75 587 ILE A O 1
ATOM 4612 N N . GLY A 1 588 ? -3.514 14.434 -20.895 1.00 32.09 588 GLY A N 1
ATOM 4613 C CA . GLY A 1 588 ? -2.416 15.131 -21.548 1.00 32.09 588 GLY A CA 1
ATOM 4614 C C . GLY A 1 588 ? -2.155 14.706 -22.997 1.00 32.09 588 GLY A C 1
ATOM 4615 O O . GLY A 1 588 ? -1.707 15.555 -23.745 1.00 32.09 588 GLY A O 1
ATOM 4616 N N . ASN A 1 589 ? -2.526 13.492 -23.433 1.00 27.95 589 ASN A N 1
ATOM 4617 C CA . ASN A 1 589 ? -2.357 12.905 -24.783 1.00 27.95 589 ASN A CA 1
ATOM 4618 C C . ASN A 1 589 ? -3.691 12.818 -25.541 1.00 27.95 589 ASN A C 1
ATOM 4620 O O . ASN A 1 589 ? -3.708 12.852 -26.749 1.00 27.95 589 ASN A O 1
ATOM 4624 N N . TYR A 1 590 ? -4.839 12.896 -24.892 1.00 31.55 590 TYR A N 1
ATOM 4625 C CA . TYR A 1 590 ? -6.051 13.527 -25.405 1.00 31.55 590 TYR A CA 1
ATOM 4626 C C . TYR A 1 590 ? -5.819 15.036 -25.488 1.00 31.55 590 TYR A C 1
ATOM 4628 O O . TYR A 1 590 ? -6.535 15.731 -26.214 1.00 31.55 590 TYR A O 1
ATOM 4636 N N . SER A 1 591 ? -4.788 15.526 -24.782 1.00 30.59 591 SER A N 1
ATOM 4637 C CA . SER A 1 591 ? -4.136 16.803 -25.008 1.00 30.59 591 SER A CA 1
ATOM 4638 C C . SER A 1 591 ? -2.937 16.775 -25.999 1.00 30.59 591 SER A C 1
ATOM 4640 O O . SER A 1 591 ? -2.430 17.795 -26.438 1.00 30.59 591 SER A O 1
ATOM 4642 N N . THR A 1 592 ? -2.526 15.609 -26.476 1.00 29.64 592 THR A N 1
ATOM 4643 C CA . THR A 1 592 ? -1.451 15.429 -27.463 1.00 29.64 592 THR A CA 1
ATOM 4644 C C . THR A 1 592 ? -1.656 14.098 -28.182 1.00 29.64 592 THR A C 1
ATOM 4646 O O . THR A 1 592 ? -0.886 13.158 -28.006 1.00 29.64 592 THR A O 1
ATOM 4649 N N . VAL A 1 593 ? -2.726 13.986 -28.985 1.00 29.08 593 VAL A N 1
ATOM 4650 C CA . VAL A 1 593 ? -2.887 12.821 -29.862 1.00 29.08 593 VAL A CA 1
ATOM 4651 C C . VAL A 1 593 ? -1.919 13.057 -31.003 1.00 29.08 593 VAL A C 1
ATOM 4653 O O . VAL A 1 593 ? -2.091 13.975 -31.804 1.00 29.08 593 VAL A O 1
ATOM 4656 N N . ASP A 1 594 ? -0.883 12.233 -30.991 1.00 28.80 594 ASP A N 1
ATOM 4657 C CA . ASP A 1 594 ? -0.165 11.698 -32.134 1.00 28.80 594 ASP A CA 1
ATOM 4658 C C . ASP A 1 594 ? 0.211 12.699 -33.246 1.00 28.80 594 ASP A C 1
ATOM 4660 O O . ASP A 1 594 ? -0.557 13.064 -34.142 1.00 28.80 594 ASP A O 1
ATOM 4664 N N . THR A 1 595 ? 1.485 13.094 -33.233 1.00 32.03 595 THR A N 1
ATOM 4665 C CA . THR A 1 595 ? 2.126 13.809 -34.346 1.00 32.03 595 THR A CA 1
ATOM 4666 C C . THR A 1 595 ? 2.447 12.898 -35.536 1.00 32.03 595 THR A C 1
ATOM 4668 O O . THR A 1 595 ? 3.067 13.356 -36.498 1.00 32.03 595 THR A O 1
ATOM 4671 N N . ALA A 1 596 ? 1.945 11.660 -35.566 1.00 31.97 596 ALA A N 1
ATOM 4672 C CA . ALA A 1 596 ? 1.897 10.844 -36.769 1.00 31.97 596 ALA A CA 1
ATOM 4673 C C . ALA A 1 596 ? 0.471 10.787 -37.365 1.00 31.97 596 ALA A C 1
ATOM 4675 O O . ALA A 1 596 ? -0.256 9.812 -37.251 1.00 31.97 596 ALA A O 1
ATOM 4676 N N . ASN A 1 597 ? 0.148 11.836 -38.134 1.00 34.62 597 ASN A N 1
ATOM 4677 C CA . ASN A 1 597 ? -0.925 11.943 -39.141 1.00 34.62 597 ASN A CA 1
ATOM 4678 C C . ASN A 1 597 ? -2.402 12.139 -38.692 1.00 34.62 597 ASN A C 1
ATOM 4680 O O . ASN A 1 597 ? -3.164 11.199 -38.511 1.00 34.62 597 ASN A O 1
ATOM 4684 N N . ASN A 1 598 ? -2.828 13.411 -38.833 1.00 40.16 598 ASN A N 1
ATOM 4685 C CA . ASN A 1 598 ? -4.114 13.933 -39.357 1.00 40.16 598 ASN A CA 1
ATOM 4686 C C . ASN A 1 598 ? -5.225 14.502 -38.445 1.00 40.16 598 ASN A C 1
ATOM 4688 O O . ASN A 1 598 ? -6.159 15.069 -39.014 1.00 40.16 598 ASN A O 1
ATOM 4692 N N . ASP A 1 599 ? -5.125 14.528 -37.111 1.00 56.53 599 ASP A N 1
ATOM 4693 C CA . ASP A 1 599 ? -6.277 14.936 -36.264 1.00 56.53 599 ASP A CA 1
ATOM 4694 C C . ASP A 1 599 ? -6.179 16.317 -35.567 1.00 56.53 599 ASP A C 1
ATOM 4696 O O . ASP A 1 599 ? -6.909 16.626 -34.626 1.00 56.53 599 ASP A O 1
ATOM 4700 N N . VAL A 1 600 ? -5.296 17.210 -36.034 1.00 73.62 600 VAL A N 1
ATOM 4701 C CA . VAL A 1 600 ? -5.287 18.612 -35.568 1.00 73.62 600 VAL A CA 1
ATOM 4702 C C . VAL A 1 600 ? -6.518 19.337 -36.117 1.00 73.62 600 VAL A C 1
ATOM 4704 O O . VAL A 1 600 ? -6.750 19.328 -37.330 1.00 73.62 600 VAL A O 1
ATOM 4707 N N . ALA A 1 601 ? -7.270 20.028 -35.252 1.00 80.81 601 ALA A N 1
ATOM 4708 C CA . ALA A 1 601 ? -8.448 20.814 -35.621 1.00 80.81 601 ALA A CA 1
ATOM 4709 C C . ALA A 1 601 ? -8.086 22.007 -36.532 1.00 80.81 601 ALA A C 1
ATOM 4711 O O . ALA A 1 601 ? -7.940 23.148 -36.094 1.00 80.81 601 ALA A O 1
ATOM 4712 N N . LYS A 1 602 ? -7.918 21.743 -37.833 1.00 88.69 602 LYS A N 1
ATOM 4713 C CA . LYS A 1 602 ? -7.549 22.752 -38.836 1.00 88.69 602 LYS A CA 1
ATOM 4714 C C . LYS A 1 602 ? -8.747 23.576 -39.286 1.00 88.69 602 LYS A C 1
ATOM 4716 O O . LYS A 1 602 ? -8.600 24.758 -39.579 1.00 88.69 602 LYS A O 1
ATOM 4721 N N . LYS A 1 603 ? -9.937 22.972 -39.351 1.00 94.50 603 LYS A N 1
ATOM 4722 C CA . LYS A 1 603 ? -11.165 23.649 -39.777 1.00 94.50 603 LYS A CA 1
ATOM 4723 C C . LYS A 1 603 ? -12.152 23.706 -38.618 1.00 94.50 603 LYS A C 1
ATOM 4725 O O . LYS A 1 603 ? -12.756 22.687 -38.293 1.00 94.50 603 LYS A O 1
ATOM 4730 N N . VAL A 1 604 ? -12.342 24.886 -38.030 1.00 96.81 604 VAL A N 1
ATOM 4731 C CA . VAL A 1 604 ? -13.199 25.085 -36.848 1.00 96.81 604 VAL A CA 1
ATOM 4732 C C . VAL A 1 604 ? -14.323 26.071 -37.156 1.00 96.81 604 VAL A C 1
ATOM 4734 O O . VAL A 1 604 ? -14.073 27.202 -37.587 1.00 96.81 604 VAL A O 1
ATOM 4737 N N . LEU A 1 605 ? -15.563 25.652 -36.918 1.00 97.19 605 LEU A N 1
ATOM 4738 C CA . LEU A 1 605 ? -16.750 26.489 -37.065 1.00 97.19 605 LEU A CA 1
ATOM 4739 C C . LEU A 1 605 ? -17.342 26.809 -35.692 1.00 97.19 605 LEU A C 1
ATOM 4741 O O . LEU A 1 605 ? -17.695 25.908 -34.943 1.00 97.19 605 LEU A O 1
ATOM 4745 N N . PHE A 1 606 ? -17.496 28.092 -35.383 1.00 97.50 606 PHE A N 1
ATOM 4746 C CA . PHE A 1 606 ? -18.178 28.560 -34.180 1.00 97.50 606 PHE A CA 1
ATOM 4747 C C . PHE A 1 606 ? -19.623 28.941 -34.503 1.00 97.50 606 PHE A C 1
ATOM 4749 O O . PHE A 1 606 ? -19.859 29.799 -35.352 1.00 97.50 606 PHE A O 1
ATOM 4756 N N . ILE A 1 607 ? -20.590 28.344 -33.815 1.00 96.19 607 ILE A N 1
ATOM 4757 C CA . ILE A 1 607 ? -22.009 28.680 -33.947 1.00 96.19 607 ILE A CA 1
ATOM 4758 C C . ILE A 1 607 ? -22.513 29.187 -32.603 1.00 96.19 607 ILE A C 1
ATOM 4760 O O . ILE A 1 607 ? -22.386 28.509 -31.584 1.00 96.19 607 ILE A O 1
ATOM 4764 N N . GLY A 1 608 ? -23.078 30.391 -32.595 1.00 94.25 608 GLY A N 1
ATOM 4765 C CA . GLY A 1 608 ? -23.530 31.004 -31.352 1.00 94.25 608 GLY A CA 1
ATOM 4766 C C . GLY A 1 608 ? -24.244 32.333 -31.533 1.00 94.25 608 GLY A C 1
ATOM 4767 O O . GLY A 1 608 ? -24.946 32.570 -32.513 1.00 94.25 608 GLY A O 1
ATOM 4768 N N . ASN A 1 609 ? -24.063 33.234 -30.577 1.00 94.00 609 ASN A N 1
ATOM 4769 C CA . ASN A 1 609 ? -24.690 34.551 -30.573 1.00 94.00 609 ASN A CA 1
ATOM 4770 C C . ASN A 1 609 ? -23.667 35.665 -30.301 1.00 94.00 609 ASN A C 1
ATOM 4772 O O . ASN A 1 609 ? -22.490 35.561 -30.663 1.00 94.00 609 ASN A O 1
ATOM 4776 N N . SER A 1 610 ? -24.106 36.770 -29.698 1.00 91.62 610 SER A N 1
ATOM 4777 C CA . SER A 1 610 ? -23.255 37.921 -29.393 1.00 91.62 610 SER A CA 1
ATOM 4778 C C . SER A 1 610 ? -22.053 37.571 -28.506 1.00 91.62 610 SER A C 1
ATOM 4780 O O . SER A 1 610 ? -21.013 38.213 -28.639 1.00 91.62 610 SER A O 1
ATOM 4782 N N . PHE A 1 611 ? -22.131 36.520 -27.684 1.00 93.88 611 PHE A N 1
ATOM 4783 C CA . PHE A 1 611 ? -21.017 36.032 -26.857 1.00 93.88 611 PHE A CA 1
ATOM 4784 C C . PHE A 1 611 ? -19.875 35.458 -27.710 1.00 93.88 611 PHE A C 1
ATOM 4786 O O . PHE A 1 611 ? -18.711 35.554 -27.329 1.00 93.88 611 PHE A O 1
ATOM 4793 N N . THR A 1 612 ? -20.200 34.945 -28.898 1.00 94.19 612 THR A N 1
ATOM 4794 C CA . THR A 1 612 ? -19.231 34.491 -29.905 1.00 94.19 612 THR A CA 1
ATOM 4795 C C . THR A 1 612 ? -18.810 35.619 -30.859 1.00 94.19 612 THR A C 1
ATOM 4797 O O . THR A 1 612 ? -17.694 35.607 -31.376 1.00 94.19 612 THR A O 1
ATOM 4800 N N . TYR A 1 613 ? -19.673 36.606 -31.121 1.00 94.19 613 TYR A N 1
ATOM 4801 C CA . TYR A 1 613 ? -19.430 37.670 -32.112 1.00 94.19 613 TYR A CA 1
ATOM 4802 C C . TYR A 1 613 ? -18.614 38.867 -31.592 1.00 94.19 613 TYR A C 1
ATOM 4804 O O . TYR A 1 613 ? -17.949 39.544 -32.378 1.00 94.19 613 TYR A O 1
ATOM 4812 N N . TYR A 1 614 ? -18.666 39.167 -30.293 1.00 91.88 614 TYR A N 1
ATOM 4813 C CA . TYR A 1 614 ? -18.058 40.383 -29.746 1.00 91.88 614 TYR A CA 1
ATOM 4814 C C . TYR A 1 614 ? -16.548 40.500 -30.013 1.00 91.88 614 TYR A C 1
ATOM 4816 O O . TYR A 1 614 ? -15.835 39.512 -30.157 1.00 91.88 614 TYR A O 1
ATOM 4824 N N . ASN A 1 615 ? -16.075 41.750 -30.065 1.00 93.81 615 ASN A N 1
ATOM 4825 C CA . ASN A 1 615 ? -14.672 42.128 -30.258 1.00 93.81 615 ASN A CA 1
ATOM 4826 C C . ASN A 1 615 ? -14.003 41.556 -31.521 1.00 93.81 615 ASN A C 1
ATOM 4828 O O . ASN A 1 615 ? -12.835 41.221 -31.458 1.00 93.81 615 ASN A O 1
ATOM 4832 N N . ASN A 1 616 ? -14.697 41.529 -32.666 1.00 90.75 616 ASN A N 1
ATOM 4833 C CA . ASN A 1 616 ? -14.244 40.899 -33.925 1.00 90.75 616 ASN A CA 1
ATOM 4834 C C . ASN A 1 616 ? -14.341 39.363 -33.942 1.00 90.75 616 ASN A C 1
ATOM 4836 O O . ASN A 1 616 ? -13.703 38.699 -34.751 1.00 90.75 616 ASN A O 1
ATOM 4840 N N . SER A 1 617 ? -15.227 38.828 -33.103 1.00 93.75 617 SER A N 1
ATOM 4841 C CA . SER A 1 617 ? -15.577 37.423 -32.959 1.00 93.75 617 SER A CA 1
ATOM 4842 C C . SER A 1 617 ? -14.465 36.516 -32.436 1.00 93.75 617 SER A C 1
ATOM 4844 O O . SER A 1 617 ? -13.300 36.581 -32.818 1.00 93.75 617 SER A O 1
ATOM 4846 N N . LEU A 1 618 ? -14.861 35.594 -31.564 1.00 97.00 618 LEU A N 1
ATOM 4847 C CA . LEU A 1 618 ? -13.974 34.673 -30.872 1.00 97.00 618 LEU A CA 1
ATOM 4848 C C . LEU A 1 618 ? -13.148 33.799 -31.827 1.00 97.00 618 LEU A C 1
ATOM 4850 O O . LEU A 1 618 ? -11.951 33.624 -31.606 1.00 97.00 618 LEU A O 1
ATOM 4854 N N . HIS A 1 619 ? -13.753 33.320 -32.920 1.00 96.88 619 HIS A N 1
ATOM 4855 C CA . HIS A 1 619 ? -13.066 32.480 -33.907 1.00 96.88 619 HIS A CA 1
ATOM 4856 C C . HIS A 1 619 ? -11.820 33.163 -34.492 1.00 96.88 619 HIS A C 1
ATOM 4858 O O . HIS A 1 619 ? -10.801 32.506 -34.683 1.00 96.88 619 HIS A O 1
ATOM 4864 N N . TYR A 1 620 ? -11.875 34.481 -34.716 1.00 97.44 620 TYR A N 1
ATOM 4865 C CA . TYR A 1 620 ? -10.750 35.254 -35.233 1.00 97.44 620 TYR A CA 1
ATOM 4866 C C . TYR A 1 620 ? -9.601 35.307 -34.225 1.00 97.44 620 TYR A C 1
ATOM 4868 O O . TYR A 1 620 ? -8.439 35.209 -34.603 1.00 97.44 620 TYR A O 1
ATOM 4876 N N . HIS A 1 621 ? -9.889 35.432 -32.930 1.00 97.75 621 HIS A N 1
ATOM 4877 C CA . HIS A 1 621 ? -8.836 35.480 -31.913 1.00 97.75 621 HIS A CA 1
ATOM 4878 C C . HIS A 1 621 ? -8.195 34.116 -31.671 1.00 97.75 621 HIS A C 1
ATOM 4880 O O . HIS A 1 621 ? -6.978 34.045 -31.523 1.00 97.75 621 HIS A O 1
ATOM 4886 N N . VAL A 1 622 ? -8.979 33.039 -31.724 1.00 97.69 622 VAL A N 1
ATOM 4887 C CA . VAL A 1 622 ? -8.452 31.666 -31.719 1.00 97.69 622 VAL A CA 1
ATOM 4888 C C . VAL A 1 622 ? -7.579 31.420 -32.956 1.00 97.69 622 VAL A C 1
ATOM 4890 O O . VAL A 1 622 ? -6.481 30.873 -32.838 1.00 97.69 622 VAL A O 1
ATOM 4893 N N . GLU A 1 623 ? -8.017 31.899 -34.126 1.00 96.75 623 GLU A N 1
ATOM 4894 C CA . GLU A 1 623 ? -7.227 31.890 -35.359 1.00 96.75 623 GLU A CA 1
ATOM 4895 C C . GLU A 1 623 ? -5.895 32.625 -35.169 1.00 96.75 623 GLU A C 1
ATOM 4897 O O . GLU A 1 623 ? -4.847 32.087 -35.517 1.00 96.75 623 GLU A O 1
ATOM 4902 N N . GLN A 1 624 ? -5.909 33.839 -34.604 1.00 97.06 624 GLN A N 1
ATOM 4903 C CA . GLN A 1 624 ? -4.687 34.614 -34.391 1.00 97.06 624 GLN A CA 1
ATOM 4904 C C . GLN A 1 624 ? -3.737 33.935 -33.402 1.00 97.06 624 GLN A C 1
ATOM 4906 O O . GLN A 1 624 ? -2.534 33.913 -33.663 1.00 97.06 624 GLN A O 1
ATOM 4911 N N . LEU A 1 625 ? -4.241 33.353 -32.309 1.00 95.88 625 LEU A N 1
ATOM 4912 C CA . LEU A 1 625 ? -3.411 32.597 -31.367 1.00 95.88 625 LEU A CA 1
ATOM 4913 C C . LEU A 1 625 ? -2.688 31.450 -32.085 1.00 95.88 625 LEU A C 1
ATOM 4915 O O . LEU A 1 625 ? -1.464 31.374 -32.009 1.00 95.88 625 LEU A O 1
ATOM 4919 N N . ARG A 1 626 ? -3.406 30.639 -32.878 1.00 94.44 626 ARG A N 1
ATOM 4920 C CA . ARG A 1 626 ? -2.804 29.527 -33.638 1.00 94.44 626 ARG A CA 1
ATOM 4921 C C . ARG A 1 626 ? -1.875 29.992 -34.753 1.00 94.44 626 ARG A C 1
ATOM 4923 O O . ARG A 1 626 ? -0.797 29.439 -34.933 1.00 94.44 626 ARG A O 1
ATOM 4930 N N . ARG A 1 627 ? -2.254 31.031 -35.495 1.00 93.88 627 ARG A N 1
ATOM 4931 C CA . ARG A 1 627 ? -1.435 31.597 -36.575 1.00 93.88 627 ARG A CA 1
ATOM 4932 C C . ARG A 1 627 ? -0.074 32.068 -36.068 1.00 93.88 627 ARG A C 1
ATOM 4934 O O . ARG A 1 627 ? 0.914 31.922 -36.776 1.00 93.88 627 ARG A O 1
ATOM 4941 N N . ASN A 1 628 ? -0.014 32.617 -34.855 1.00 90.50 628 ASN A N 1
ATOM 4942 C CA . ASN A 1 628 ? 1.215 33.167 -34.283 1.00 90.50 628 ASN A CA 1
ATOM 4943 C C . ASN A 1 628 ? 2.142 32.117 -33.645 1.00 90.50 628 ASN A C 1
ATOM 4945 O O . ASN A 1 628 ? 3.229 32.486 -33.198 1.00 90.50 628 ASN A O 1
ATOM 4949 N N . THR A 1 629 ? 1.768 30.832 -33.629 1.00 87.56 629 THR A N 1
ATOM 4950 C CA . THR A 1 629 ? 2.663 29.747 -33.183 1.00 87.56 629 THR A CA 1
ATOM 4951 C C . THR A 1 629 ? 3.431 29.085 -34.318 1.00 87.56 629 THR A C 1
ATOM 4953 O O . THR A 1 629 ? 4.310 28.264 -34.072 1.00 87.56 629 THR A O 1
ATOM 4956 N N . MET A 1 630 ? 3.138 29.441 -35.572 1.00 88.81 630 MET A N 1
ATOM 4957 C CA . MET A 1 630 ? 3.670 28.738 -36.735 1.00 88.81 630 MET A CA 1
ATOM 4958 C C . MET A 1 630 ? 3.958 29.656 -37.924 1.00 88.81 630 MET A C 1
ATOM 4960 O O . MET A 1 630 ? 3.609 30.833 -37.949 1.00 88.81 630 MET A O 1
ATOM 4964 N N . SER A 1 631 ? 4.617 29.103 -38.945 1.00 86.69 631 SER A N 1
ATOM 4965 C CA . SER A 1 631 ? 4.878 29.826 -40.193 1.00 86.69 631 SER A CA 1
ATOM 4966 C C . SER A 1 631 ? 3.614 29.977 -41.049 1.00 86.69 631 SER A C 1
ATOM 4968 O O . SER A 1 631 ? 2.724 29.126 -41.022 1.00 86.69 631 SER A O 1
ATOM 4970 N N . THR A 1 632 ? 3.573 31.001 -41.909 1.00 84.31 632 THR A N 1
ATOM 4971 C CA . THR A 1 632 ? 2.468 31.227 -42.862 1.00 84.31 632 THR A CA 1
ATOM 4972 C C . THR A 1 632 ? 2.163 30.000 -43.726 1.00 84.31 632 THR A C 1
ATOM 4974 O O . THR A 1 632 ? 1.003 29.734 -44.022 1.00 84.31 632 THR A O 1
ATOM 4977 N N . LYS A 1 633 ? 3.192 29.229 -44.110 1.00 82.69 633 LYS A N 1
ATOM 4978 C CA . LYS A 1 633 ? 3.030 28.004 -44.907 1.00 82.69 633 LYS A CA 1
ATOM 4979 C C . LYS A 1 633 ? 2.350 26.890 -44.108 1.00 82.69 633 LYS A C 1
ATOM 4981 O O . LYS A 1 633 ? 1.474 26.226 -44.643 1.00 82.69 633 LYS A O 1
ATOM 4986 N N . ALA A 1 634 ? 2.726 26.708 -42.841 1.00 82.62 634 ALA A N 1
ATOM 4987 C CA . ALA A 1 634 ? 2.108 25.714 -41.960 1.00 82.62 634 ALA A CA 1
ATOM 4988 C C . ALA A 1 634 ? 0.649 26.065 -41.616 1.00 82.62 634 ALA A C 1
ATOM 4990 O O . ALA A 1 634 ? -0.168 25.174 -41.401 1.00 82.62 634 ALA A O 1
ATOM 4991 N N . PHE A 1 635 ? 0.312 27.358 -41.620 1.00 89.75 635 PHE A N 1
ATOM 4992 C CA . PHE A 1 635 ? -1.036 27.844 -41.340 1.00 89.75 635 PHE A CA 1
ATOM 4993 C C . PHE A 1 635 ? -1.999 27.768 -42.542 1.00 89.75 635 PHE A C 1
ATOM 4995 O O . PHE A 1 635 ? -3.202 27.942 -42.373 1.00 89.75 635 PHE A O 1
ATOM 5002 N N . ALA A 1 636 ? -1.505 27.515 -43.758 1.00 88.19 636 ALA A N 1
ATOM 5003 C CA . ALA A 1 636 ? -2.290 27.654 -44.990 1.00 88.19 636 ALA A CA 1
ATOM 5004 C C . ALA A 1 636 ? -3.564 26.784 -45.037 1.00 88.19 636 ALA A C 1
ATOM 5006 O O . ALA A 1 636 ? -4.559 27.198 -45.629 1.00 88.19 636 ALA A O 1
ATOM 5007 N N . ASP A 1 637 ? -3.548 25.621 -44.378 1.00 85.88 637 ASP A N 1
ATOM 5008 C CA . ASP A 1 637 ? -4.669 24.671 -44.366 1.00 85.88 637 ASP A CA 1
ATOM 5009 C C . ASP A 1 637 ? -5.703 24.942 -43.260 1.00 85.88 637 ASP A C 1
ATOM 5011 O O . ASP A 1 637 ? -6.708 24.229 -43.164 1.00 85.88 637 ASP A O 1
ATOM 5015 N N . TYR A 1 638 ? -5.469 25.946 -42.408 1.00 91.44 638 TYR A N 1
ATOM 5016 C CA . TYR A 1 638 ? -6.375 26.284 -41.319 1.00 91.44 638 TYR A CA 1
ATOM 5017 C C . TYR A 1 638 ? -7.501 27.212 -41.787 1.00 91.44 638 TYR A C 1
ATOM 5019 O O . TYR A 1 638 ? -7.293 28.158 -42.547 1.00 91.44 638 TYR A O 1
ATOM 5027 N N . ASN A 1 639 ? -8.716 26.967 -41.302 1.00 93.62 639 ASN A N 1
ATOM 5028 C CA . ASN A 1 639 ? -9.892 27.762 -41.622 1.00 93.62 639 ASN A CA 1
ATOM 5029 C C . ASN A 1 639 ? -10.797 27.899 -40.397 1.00 93.62 639 ASN A C 1
ATOM 5031 O O . ASN A 1 639 ? -11.357 26.916 -39.919 1.00 93.62 639 ASN A O 1
ATOM 5035 N N . PHE A 1 640 ? -10.994 29.131 -39.940 1.00 96.00 640 PHE A N 1
ATOM 5036 C CA . PHE A 1 640 ? -11.899 29.450 -38.842 1.00 96.00 640 PHE A CA 1
ATOM 5037 C C . PHE A 1 640 ? -13.058 30.265 -39.387 1.00 96.00 640 PHE A C 1
ATOM 5039 O O . PHE A 1 640 ? -12.867 31.208 -40.163 1.00 96.00 640 PHE A O 1
ATOM 5046 N N . ARG A 1 641 ? -14.277 29.908 -38.999 1.00 95.94 641 ARG A N 1
ATOM 5047 C CA . ARG A 1 641 ? -15.475 30.691 -39.314 1.00 95.94 641 ARG A CA 1
ATOM 5048 C C . ARG A 1 641 ? -16.363 30.777 -38.091 1.00 95.94 641 ARG A C 1
ATOM 5050 O O . ARG A 1 641 ? -16.322 29.906 -37.228 1.00 95.94 641 ARG A O 1
ATOM 5057 N N . ALA A 1 642 ? -17.190 31.811 -38.055 1.00 95.06 642 ALA A N 1
ATOM 5058 C CA . ALA A 1 642 ? -18.303 31.884 -37.132 1.00 95.06 642 ALA A CA 1
ATOM 5059 C C . ALA A 1 642 ? -19.601 32.192 -37.876 1.00 95.06 642 ALA A C 1
ATOM 5061 O O . ALA A 1 642 ? -19.597 32.926 -38.865 1.00 95.06 642 ALA A O 1
ATOM 5062 N N . ALA A 1 643 ? -20.701 31.655 -37.364 1.00 93.19 643 ALA A N 1
ATOM 5063 C CA . ALA A 1 643 ? -22.054 32.050 -37.712 1.00 93.19 643 ALA A CA 1
ATOM 5064 C C . ALA A 1 643 ? -22.795 32.388 -36.422 1.00 93.19 643 ALA A C 1
ATOM 5066 O O . ALA A 1 643 ? -22.772 31.614 -35.464 1.00 93.19 643 ALA A O 1
ATOM 5067 N N . THR A 1 644 ? -23.408 33.569 -36.371 1.00 90.44 644 THR A N 1
ATOM 5068 C CA . THR A 1 644 ? -24.052 34.042 -35.149 1.00 90.44 644 THR A CA 1
ATOM 5069 C C . THR A 1 644 ? -25.444 34.599 -35.403 1.00 90.44 644 THR A C 1
ATOM 5071 O O . THR A 1 644 ? -25.674 35.315 -36.375 1.00 90.44 644 THR A O 1
ATOM 5074 N N . ILE A 1 645 ? -26.367 34.295 -34.489 1.00 86.19 645 ILE A N 1
ATOM 5075 C CA . ILE A 1 645 ? -27.704 34.898 -34.422 1.00 86.19 645 ILE A CA 1
ATOM 5076 C C . ILE A 1 645 ? -27.745 35.730 -33.143 1.00 86.19 645 ILE A C 1
ATOM 5078 O O . ILE A 1 645 ? -27.533 35.212 -32.048 1.00 86.19 645 ILE A O 1
ATOM 5082 N N . ALA A 1 646 ? -27.945 37.042 -33.263 1.00 78.88 646 ALA A N 1
ATOM 5083 C CA . ALA A 1 646 ? -27.920 37.943 -32.112 1.00 78.88 646 ALA A CA 1
ATOM 5084 C C . ALA A 1 646 ? -29.017 37.572 -31.099 1.00 78.88 646 ALA A C 1
ATOM 5086 O O . ALA A 1 646 ? -30.186 37.503 -31.457 1.00 78.88 646 ALA A O 1
ATOM 5087 N N . GLY A 1 647 ? -28.630 37.331 -29.841 1.00 76.50 647 GLY A N 1
ATOM 5088 C CA . GLY A 1 647 ? -29.550 36.897 -28.781 1.00 76.50 647 GLY A CA 1
ATOM 5089 C C . GLY A 1 647 ? -30.158 35.503 -28.974 1.00 76.50 647 GLY A C 1
ATOM 5090 O O . GLY A 1 647 ? -31.037 35.138 -28.203 1.00 76.50 647 GLY A O 1
ATOM 5091 N N . GLY A 1 648 ? -29.703 34.743 -29.976 1.00 85.56 648 GLY A N 1
ATOM 5092 C CA . GLY A 1 648 ? -30.324 33.481 -30.352 1.00 85.56 648 GLY A CA 1
ATOM 5093 C C . GLY A 1 648 ? -30.141 32.378 -29.312 1.00 85.56 648 GLY A C 1
ATOM 5094 O O . GLY A 1 648 ? -29.087 32.283 -28.664 1.00 85.56 648 GLY A O 1
ATOM 5095 N N . TYR A 1 649 ? -31.174 31.550 -29.205 1.00 90.94 649 TYR A N 1
ATOM 5096 C CA . TYR A 1 649 ? -31.184 30.283 -28.485 1.00 90.94 649 TYR A CA 1
ATOM 5097 C C . TYR A 1 649 ? -30.599 29.161 -29.352 1.00 90.94 649 TYR A C 1
ATOM 5099 O O . TYR A 1 649 ? -30.537 29.291 -30.576 1.00 90.94 649 TYR A O 1
ATOM 5107 N N . TRP A 1 650 ? -30.176 28.040 -28.755 1.00 93.94 650 TRP A N 1
ATOM 5108 C CA . TRP A 1 650 ? -29.536 26.973 -29.541 1.00 93.94 650 TRP A CA 1
ATOM 5109 C C . TRP A 1 650 ? -30.472 26.341 -30.579 1.00 93.94 650 TRP A C 1
ATOM 5111 O O . TRP A 1 650 ? -30.059 26.108 -31.711 1.00 93.94 650 TRP A O 1
ATOM 5121 N N . PHE A 1 651 ? -31.748 26.126 -30.244 1.00 90.38 651 PHE A N 1
ATOM 5122 C CA . PHE A 1 651 ? -32.710 25.525 -31.180 1.00 90.38 651 PHE A CA 1
ATOM 5123 C C . PHE A 1 651 ? -32.896 26.356 -32.467 1.00 90.38 651 PHE A C 1
ATOM 5125 O O . PHE A 1 651 ? -33.169 25.806 -33.529 1.00 90.38 651 PHE A O 1
ATOM 5132 N N . GLU A 1 652 ? -32.682 27.675 -32.414 1.00 90.81 652 GLU A N 1
ATOM 5133 C CA . GLU A 1 652 ? -32.767 28.565 -33.583 1.00 90.81 652 GLU A CA 1
ATOM 5134 C C . GLU A 1 652 ? -31.571 28.393 -34.538 1.00 90.81 652 GLU A C 1
ATOM 5136 O O . GLU A 1 652 ? -31.612 28.839 -35.685 1.00 90.81 652 GLU A O 1
ATOM 5141 N N . GLN A 1 653 ? -30.503 27.732 -34.081 1.00 89.88 653 GLN A N 1
ATOM 5142 C CA . GLN A 1 653 ? -29.283 27.498 -34.850 1.00 89.88 653 GLN A CA 1
ATOM 5143 C C . GLN A 1 653 ? -29.345 26.233 -35.708 1.00 89.88 653 GLN A C 1
ATOM 5145 O O . GLN A 1 653 ? -28.487 26.079 -36.571 1.00 89.88 653 GLN A O 1
ATOM 5150 N N . GLN A 1 654 ? -30.329 25.344 -35.525 1.00 85.56 654 GLN A N 1
ATOM 5151 C CA . GLN A 1 654 ? -30.360 24.024 -36.176 1.00 85.56 654 GLN A CA 1
ATOM 5152 C C . GLN A 1 654 ? -30.304 24.103 -37.710 1.00 85.56 654 GLN A C 1
ATOM 5154 O O . GLN A 1 654 ? -29.492 23.429 -38.343 1.00 85.56 654 GLN A O 1
ATOM 5159 N N . ALA A 1 655 ? -31.086 25.000 -38.320 1.00 84.00 655 ALA A N 1
ATOM 5160 C CA . ALA A 1 655 ? -31.062 25.202 -39.772 1.00 84.00 655 ALA A CA 1
ATOM 5161 C C . ALA A 1 655 ? -29.703 25.739 -40.268 1.00 84.00 655 ALA A C 1
ATOM 5163 O O . ALA A 1 655 ? -29.215 25.354 -41.335 1.00 84.00 655 ALA A O 1
ATOM 5164 N N . SER A 1 656 ? -29.071 26.618 -39.483 1.00 84.25 656 SER A N 1
ATOM 5165 C CA . SER A 1 656 ? -27.732 27.140 -39.774 1.00 84.25 656 SER A CA 1
ATOM 5166 C C . SER A 1 656 ? -26.670 26.053 -39.615 1.00 84.25 656 SER A C 1
ATOM 5168 O O . SER A 1 656 ? -25.795 25.937 -40.469 1.00 84.25 656 SER A O 1
ATOM 5170 N N . LEU A 1 657 ? -26.761 25.236 -38.564 1.00 90.88 657 LEU A N 1
ATOM 5171 C CA . LEU A 1 657 ? -25.870 24.112 -38.295 1.00 90.88 657 LEU A CA 1
ATOM 5172 C C . LEU A 1 657 ? -25.865 23.137 -39.468 1.00 90.88 657 LEU A C 1
ATOM 5174 O O . LEU A 1 657 ? -24.795 22.829 -39.991 1.00 90.88 657 LEU A O 1
ATOM 5178 N N . ASP A 1 658 ? -27.040 22.706 -39.925 1.00 89.94 658 ASP A N 1
ATOM 5179 C CA . ASP A 1 658 ? -27.154 21.786 -41.053 1.00 89.94 658 ASP A CA 1
ATOM 5180 C C . ASP A 1 658 ? -26.516 22.372 -42.328 1.00 89.94 658 ASP A C 1
ATOM 5182 O O . ASP A 1 658 ? -25.568 21.807 -42.888 1.00 89.94 658 ASP A O 1
ATOM 5186 N N . SER A 1 659 ? -26.953 23.569 -42.730 1.00 90.25 659 SER A N 1
ATOM 5187 C CA . SER A 1 659 ? -26.472 24.250 -43.940 1.00 90.25 659 SER A CA 1
ATOM 5188 C C . SER A 1 659 ? -24.956 24.504 -43.929 1.00 90.25 659 SER A C 1
ATOM 5190 O O . SER A 1 659 ? -24.270 24.336 -44.945 1.00 90.25 659 SER A O 1
ATOM 5192 N N . LEU A 1 660 ? -24.403 24.886 -42.775 1.00 91.62 660 LEU A N 1
ATOM 5193 C CA . LEU A 1 660 ? -22.990 25.237 -42.637 1.00 91.62 660 LEU A CA 1
ATOM 5194 C C . LEU A 1 660 ? -22.072 24.025 -42.488 1.00 91.62 660 LEU A C 1
ATOM 5196 O O . LEU A 1 660 ? -20.866 24.172 -42.702 1.00 91.62 660 LEU A O 1
ATOM 5200 N N . THR A 1 661 ? -22.600 22.848 -42.152 1.00 91.75 661 THR A N 1
ATOM 5201 C CA . THR A 1 661 ? -21.790 21.638 -41.944 1.00 91.75 661 THR A CA 1
ATOM 5202 C C . THR A 1 661 ? -21.875 20.643 -43.102 1.00 91.75 661 THR A C 1
ATOM 5204 O O . THR A 1 661 ? -20.907 19.919 -43.353 1.00 91.75 661 THR A O 1
ATOM 5207 N N . HIS A 1 662 ? -22.949 20.661 -43.898 1.00 87.88 662 HIS A N 1
ATOM 5208 C CA . HIS A 1 662 ? -23.133 19.734 -45.015 1.00 87.88 662 HIS A CA 1
ATOM 5209 C C . HIS A 1 662 ? -22.052 19.900 -46.106 1.00 87.88 662 HIS A C 1
ATOM 5211 O O . HIS A 1 662 ? -21.960 20.926 -46.787 1.00 87.88 662 HIS A O 1
ATOM 5217 N N . LYS A 1 663 ? -21.232 18.853 -46.299 1.00 75.12 663 LYS A N 1
ATOM 5218 C CA . LYS A 1 663 ? -20.140 18.774 -47.296 1.00 75.12 663 LYS A CA 1
ATOM 5219 C C . LYS A 1 663 ? -19.105 19.912 -47.206 1.00 75.12 663 LYS A C 1
ATOM 5221 O O . LYS A 1 663 ? -18.478 20.260 -48.206 1.00 75.12 663 LYS A O 1
ATOM 5226 N N . LYS A 1 664 ? -18.911 20.507 -46.021 1.00 78.50 664 LYS A N 1
ATOM 5227 C CA . LYS A 1 664 ? -17.923 21.587 -45.793 1.00 78.50 664 LYS A CA 1
ATOM 5228 C C . LYS A 1 664 ? -16.607 21.116 -45.161 1.00 78.50 664 LYS A C 1
ATOM 5230 O O . LYS A 1 664 ? -15.628 21.861 -45.197 1.00 78.50 664 LYS A O 1
ATOM 5235 N N . GLY A 1 665 ? -16.563 19.877 -44.660 1.00 83.12 665 GLY A N 1
ATOM 5236 C CA . GLY A 1 665 ? -15.347 19.228 -44.157 1.00 83.12 665 GLY A CA 1
ATOM 5237 C C . GLY A 1 665 ? -14.755 19.905 -42.920 1.00 83.12 665 GLY A C 1
ATOM 5238 O O . GLY A 1 665 ? -13.547 20.119 -42.877 1.00 83.12 665 GLY A O 1
ATOM 5239 N N . TRP A 1 666 ? -15.599 20.316 -41.970 1.00 93.56 666 TRP A N 1
ATOM 5240 C CA . TRP A 1 666 ? -15.152 20.845 -40.678 1.00 93.56 666 TRP A CA 1
ATOM 5241 C C . TRP A 1 666 ? -14.547 19.738 -39.818 1.00 93.56 666 TRP A C 1
ATOM 5243 O O . TRP A 1 666 ? -15.054 18.623 -39.818 1.00 93.56 666 TRP A O 1
ATOM 5253 N N . SER A 1 667 ? -13.492 20.061 -39.072 1.00 91.38 667 SER A N 1
ATOM 5254 C CA . SER A 1 667 ? -12.920 19.169 -38.058 1.00 91.38 667 SER A CA 1
ATOM 5255 C C . SER A 1 667 ? -13.699 19.279 -36.748 1.00 91.38 667 SER A C 1
ATOM 5257 O O . SER A 1 667 ? -13.980 18.276 -36.103 1.00 91.38 667 SER A O 1
ATOM 5259 N N . VAL A 1 668 ? -14.056 20.513 -36.372 1.00 95.69 668 VAL A N 1
ATOM 5260 C CA . VAL A 1 668 ? -14.727 20.830 -35.108 1.00 95.69 668 VAL A CA 1
ATOM 5261 C C . VAL A 1 668 ? -15.861 21.826 -35.334 1.00 95.69 668 VAL A C 1
ATOM 5263 O O . VAL A 1 668 ? -15.700 22.796 -36.085 1.00 95.69 668 VAL A O 1
ATOM 5266 N N . VAL A 1 669 ? -16.976 21.621 -34.632 1.00 97.19 669 VAL A N 1
ATOM 5267 C CA . VAL A 1 669 ? -18.061 22.600 -34.501 1.00 97.19 669 VAL A CA 1
ATOM 5268 C C . VAL A 1 669 ? -18.266 22.949 -33.031 1.00 97.19 669 VAL A C 1
ATOM 5270 O O . VAL A 1 669 ? -18.549 22.089 -32.201 1.00 97.19 669 VAL A O 1
ATOM 5273 N N . VAL A 1 670 ? -18.132 24.236 -32.718 1.00 97.50 670 VAL A N 1
ATOM 5274 C CA . VAL A 1 670 ? -18.380 24.795 -31.389 1.00 97.50 670 VAL A CA 1
ATOM 5275 C C . VAL A 1 670 ? -19.831 25.252 -31.306 1.00 97.50 670 VAL A C 1
ATOM 5277 O O . VAL A 1 670 ? -20.272 26.072 -32.113 1.00 97.50 670 VAL A O 1
ATOM 5280 N N . MET A 1 671 ? -20.546 24.747 -30.309 1.00 97.00 671 MET A N 1
ATOM 5281 C CA . MET A 1 671 ? -21.961 24.988 -30.063 1.00 97.00 671 MET A CA 1
ATOM 5282 C C . MET A 1 671 ? -22.128 25.881 -28.836 1.00 97.00 671 MET A C 1
ATOM 5284 O O . MET A 1 671 ? -21.740 25.508 -27.728 1.00 97.00 671 MET A O 1
ATOM 5288 N N . GLN A 1 672 ? -22.699 27.068 -29.028 1.00 95.88 672 GLN A N 1
ATOM 5289 C CA . GLN A 1 672 ? -22.966 28.021 -27.955 1.00 95.88 672 GLN A CA 1
ATOM 5290 C C . GLN A 1 672 ? -24.448 28.407 -27.921 1.00 95.88 672 GLN A C 1
ATOM 5292 O O . GLN A 1 672 ? -24.920 29.161 -28.771 1.00 95.88 672 GLN A O 1
ATOM 5297 N N . GLY A 1 673 ? -25.172 27.923 -26.908 1.00 90.69 673 GLY A N 1
ATOM 5298 C CA . GLY A 1 673 ? -26.553 28.329 -26.623 1.00 90.69 673 GLY A CA 1
ATOM 5299 C C . GLY A 1 673 ? -26.651 29.690 -25.930 1.00 90.69 673 GLY A C 1
ATOM 5300 O O . GLY A 1 673 ? -25.644 30.328 -25.612 1.00 90.69 673 GLY A O 1
ATOM 5301 N N . HIS A 1 674 ? -27.866 30.159 -25.659 1.00 92.94 674 HIS A N 1
ATOM 5302 C CA . HIS A 1 674 ? -28.091 31.390 -24.908 1.00 92.94 674 HIS A CA 1
ATOM 5303 C C . HIS A 1 674 ? -27.424 31.327 -23.519 1.00 92.94 674 HIS A C 1
ATOM 5305 O O . HIS A 1 674 ? -27.390 30.286 -22.864 1.00 92.94 674 HIS A O 1
ATOM 5311 N N . SER A 1 675 ? -26.938 32.462 -23.011 1.00 89.44 675 SER A N 1
ATOM 5312 C CA . SER A 1 675 ? -26.099 32.563 -21.797 1.00 89.44 675 SER A CA 1
ATOM 5313 C C . SER A 1 675 ? -26.726 32.035 -20.495 1.00 89.44 675 SER A C 1
ATOM 5315 O O . SER A 1 675 ? -26.054 31.934 -19.471 1.00 89.44 675 SER A O 1
ATOM 5317 N N . ARG A 1 676 ? -28.028 31.732 -20.513 1.00 91.12 676 ARG A N 1
ATOM 5318 C CA . ARG A 1 676 ? -28.800 31.193 -19.384 1.00 91.12 676 ARG A CA 1
ATOM 5319 C C . ARG A 1 676 ? -29.541 29.898 -19.716 1.00 91.12 676 ARG A C 1
ATOM 5321 O O . ARG A 1 676 ? -30.212 29.380 -18.837 1.00 91.12 676 ARG A O 1
ATOM 5328 N N . GLU A 1 677 ? -29.448 29.381 -20.942 1.00 90.25 677 GLU A N 1
ATOM 5329 C CA . GLU A 1 677 ? -30.257 28.235 -21.397 1.00 90.25 677 GLU A CA 1
ATOM 5330 C C . GLU A 1 677 ? -30.055 26.981 -20.538 1.00 90.25 677 GLU A C 1
ATOM 5332 O O . GLU A 1 677 ? -31.012 26.265 -20.261 1.00 90.25 677 GLU A O 1
ATOM 5337 N N . ALA A 1 678 ? -28.833 26.772 -20.042 1.00 92.00 678 ALA A N 1
ATOM 5338 C CA . ALA A 1 678 ? -28.512 25.664 -19.149 1.00 92.00 678 ALA A CA 1
ATOM 5339 C C . ALA A 1 678 ? -29.143 25.791 -17.751 1.00 92.00 678 ALA A C 1
ATOM 5341 O O . ALA A 1 678 ? -29.332 24.781 -17.093 1.00 92.00 678 ALA A O 1
ATOM 5342 N N . ILE A 1 679 ? -29.477 26.999 -17.286 1.00 92.50 679 ILE A N 1
ATOM 5343 C CA . ILE A 1 679 ? -29.936 27.254 -15.904 1.00 92.50 679 ILE A CA 1
ATOM 5344 C C . ILE A 1 679 ? -31.350 27.846 -15.828 1.00 92.50 679 ILE A C 1
ATOM 5346 O O . ILE A 1 679 ? -31.885 28.044 -14.745 1.00 92.50 679 ILE A O 1
ATOM 5350 N N . ASP A 1 680 ? -31.978 28.137 -16.965 1.00 90.75 680 ASP A N 1
ATOM 5351 C CA . ASP A 1 680 ? -33.375 28.561 -17.044 1.00 90.75 680 ASP A CA 1
ATOM 5352 C C . ASP A 1 680 ? -34.273 27.323 -17.126 1.00 90.75 680 ASP A C 1
ATOM 5354 O O . ASP A 1 680 ? -34.316 26.651 -18.156 1.00 90.75 680 ASP A O 1
ATOM 5358 N N . GLU A 1 681 ? -34.982 27.012 -16.038 1.00 86.50 681 GLU A N 1
ATOM 5359 C CA . GLU A 1 681 ? -35.843 25.825 -15.911 1.00 86.50 681 GLU A CA 1
ATOM 5360 C C . GLU A 1 681 ? -36.817 25.651 -17.087 1.00 86.50 681 GLU A C 1
ATOM 5362 O O . GLU A 1 681 ? -37.057 24.530 -17.532 1.00 86.50 681 GLU A O 1
ATOM 5367 N N . SER A 1 682 ? -37.323 26.752 -17.656 1.00 87.81 682 SER A N 1
ATOM 5368 C CA . SER A 1 682 ? -38.262 26.713 -18.785 1.00 87.81 682 SER A CA 1
ATOM 5369 C C . SER A 1 682 ? -37.605 26.372 -20.128 1.00 87.81 682 SER A C 1
ATOM 5371 O O . SER A 1 682 ? -38.303 26.100 -21.107 1.00 87.81 682 SER A O 1
ATOM 5373 N N . LYS A 1 683 ? -36.269 26.411 -20.199 1.00 89.88 683 LYS A N 1
ATOM 5374 C CA . LYS A 1 683 ? -35.482 26.247 -21.430 1.00 89.88 683 LYS A CA 1
ATOM 5375 C C . LYS A 1 683 ? -34.561 25.034 -21.417 1.00 89.88 683 LYS A C 1
ATOM 5377 O O . LYS A 1 683 ? -34.265 24.526 -22.494 1.00 89.88 683 LYS A O 1
ATOM 5382 N N . GLN A 1 684 ? -34.171 24.529 -20.247 1.00 90.50 684 GLN A N 1
ATOM 5383 C CA . GLN A 1 684 ? -33.216 23.422 -20.106 1.00 90.50 684 GLN A CA 1
ATOM 5384 C C . GLN A 1 684 ? -33.553 22.195 -20.962 1.00 90.50 684 GLN A C 1
ATOM 5386 O O . GLN A 1 684 ? -32.685 21.669 -21.656 1.00 90.50 684 GLN A O 1
ATOM 5391 N N . LEU A 1 685 ? -34.816 21.756 -20.952 1.00 88.19 685 LEU A N 1
ATOM 5392 C CA . LEU A 1 685 ? -35.234 20.574 -21.711 1.00 88.19 685 LEU A CA 1
ATOM 5393 C C . LEU A 1 685 ? -35.143 20.799 -23.227 1.00 88.19 685 LEU A C 1
ATOM 5395 O O . LEU A 1 685 ? -34.690 19.922 -23.963 1.00 88.19 685 LEU A O 1
ATOM 5399 N N . THR A 1 686 ? -35.544 21.988 -23.689 1.00 92.25 686 THR A N 1
ATOM 5400 C CA . THR A 1 686 ? -35.451 22.366 -25.109 1.00 92.25 686 THR A CA 1
ATOM 5401 C C . THR A 1 686 ? -33.991 22.493 -25.535 1.00 92.25 686 THR A C 1
ATOM 5403 O O . THR A 1 686 ? -33.625 22.010 -26.601 1.00 92.25 686 THR A O 1
ATOM 5406 N N . PHE A 1 687 ? -33.147 23.074 -24.680 1.00 94.62 687 PHE A N 1
ATOM 5407 C CA . PHE A 1 687 ? -31.719 23.227 -24.932 1.00 94.62 687 PHE A CA 1
ATOM 5408 C C . PHE A 1 687 ? -31.019 21.869 -25.065 1.00 94.62 687 PHE A C 1
ATOM 5410 O O . PHE A 1 687 ? -30.363 21.619 -26.073 1.00 94.62 687 PHE A O 1
ATOM 5417 N N . LYS A 1 688 ? -31.229 20.959 -24.101 1.00 94.62 688 LYS A N 1
ATOM 5418 C CA . LYS A 1 688 ? -30.676 19.596 -24.141 1.00 94.62 688 LYS A CA 1
ATOM 5419 C C . LYS A 1 688 ? -31.154 18.821 -25.371 1.00 94.62 688 LYS A C 1
ATOM 5421 O O . LYS A 1 688 ? -30.338 18.192 -26.040 1.00 94.62 688 LYS A O 1
ATOM 5426 N N . SER A 1 689 ? -32.446 18.897 -25.698 1.00 91.62 689 SER A N 1
ATOM 5427 C CA . SER A 1 689 ? -33.001 18.205 -26.872 1.00 91.62 689 SER A CA 1
ATOM 5428 C C . SER A 1 689 ? -32.390 18.728 -28.174 1.00 91.62 689 SER A C 1
ATOM 5430 O O . SER A 1 689 ? -31.920 17.945 -28.992 1.00 91.62 689 SER A O 1
ATOM 5432 N N . ALA A 1 690 ? -32.309 20.052 -28.337 1.00 94.50 690 ALA A N 1
ATOM 5433 C CA . ALA A 1 690 ? -31.731 20.661 -29.531 1.00 94.50 690 ALA A CA 1
ATOM 5434 C C . ALA A 1 690 ? -30.223 20.385 -29.668 1.00 94.50 690 ALA A C 1
ATOM 5436 O O . ALA A 1 690 ? -29.724 20.245 -30.787 1.00 94.50 690 ALA A O 1
ATOM 5437 N N . LEU A 1 691 ? -29.488 20.301 -28.552 1.00 96.06 691 LEU A N 1
ATOM 5438 C CA . LEU A 1 691 ? -28.089 19.866 -28.545 1.00 96.06 691 LEU A CA 1
ATOM 5439 C C . LEU A 1 691 ? -27.956 18.397 -28.949 1.00 96.06 691 LEU A C 1
ATOM 5441 O O . LEU A 1 691 ? -27.096 18.094 -29.764 1.00 96.06 691 LEU A O 1
ATOM 5445 N N . SER A 1 692 ? -28.821 17.515 -28.443 1.00 94.12 692 SER A N 1
ATOM 5446 C CA . SER A 1 692 ? -28.806 16.082 -28.781 1.00 94.12 692 SER A CA 1
ATOM 5447 C C . SER A 1 692 ? -28.976 15.863 -30.289 1.00 94.12 692 SER A C 1
ATOM 5449 O O . SER A 1 692 ? -28.141 15.220 -30.913 1.00 94.12 692 SER A O 1
ATOM 5451 N N . GLU A 1 693 ? -29.970 16.512 -30.903 1.00 92.75 693 GLU A N 1
ATOM 5452 C CA . GLU A 1 693 ? -30.188 16.462 -32.360 1.00 92.75 693 GLU A CA 1
ATOM 5453 C C . GLU A 1 693 ? -28.986 17.019 -33.147 1.00 92.75 693 GLU A C 1
ATOM 5455 O O . GLU A 1 693 ? -28.600 16.510 -34.199 1.00 92.75 693 GLU A O 1
ATOM 5460 N N . SER A 1 694 ? -28.348 18.064 -32.615 1.00 95.38 694 SER A N 1
ATOM 5461 C CA . SER A 1 694 ? -27.153 18.654 -33.225 1.00 95.38 694 SER A CA 1
ATOM 5462 C C . SER A 1 694 ? -25.947 17.716 -33.158 1.00 95.38 694 SER A C 1
ATOM 5464 O O . SER A 1 694 ? -25.160 17.669 -34.101 1.00 95.38 694 SER A O 1
ATOM 5466 N N . LEU A 1 695 ? -25.794 16.981 -32.056 1.00 93.94 695 LEU A N 1
ATOM 5467 C CA . LEU A 1 695 ? -24.724 16.007 -31.856 1.00 93.94 695 LEU A CA 1
ATOM 5468 C C . LEU A 1 695 ? -24.873 14.826 -32.808 1.00 93.94 695 LEU A C 1
ATOM 5470 O O . LEU A 1 695 ? -23.904 14.485 -33.483 1.00 93.94 695 LEU A O 1
ATOM 5474 N N . GLU A 1 696 ? -26.082 14.275 -32.934 1.00 91.25 696 GLU A N 1
ATOM 5475 C CA . GLU A 1 696 ? -26.395 13.222 -33.909 1.00 91.25 696 GLU A CA 1
ATOM 5476 C C . GLU A 1 696 ? -25.993 13.657 -35.326 1.00 91.25 696 GLU A C 1
ATOM 5478 O O . GLU A 1 696 ? -25.189 12.991 -35.983 1.00 91.25 696 GLU A O 1
ATOM 5483 N N . LEU A 1 697 ? -26.438 14.844 -35.750 1.00 92.69 697 LEU A N 1
ATOM 5484 C CA . LEU A 1 697 ? -26.117 15.403 -37.064 1.00 92.69 697 LEU A CA 1
ATOM 5485 C C . LEU A 1 697 ? -24.605 15.580 -37.295 1.00 92.69 697 LEU A C 1
ATOM 5487 O O . LEU A 1 697 ? -24.105 15.363 -38.402 1.00 92.69 697 LEU A O 1
ATOM 5491 N N . LEU A 1 698 ? -23.868 16.039 -36.280 1.00 93.75 698 LEU A N 1
ATOM 5492 C CA . LEU A 1 698 ? -22.425 16.270 -36.372 1.00 93.75 698 LEU A CA 1
ATOM 5493 C C . LEU A 1 698 ? -21.639 14.955 -36.397 1.00 93.75 698 LEU A C 1
ATOM 5495 O O . LEU A 1 698 ? -20.714 14.822 -37.203 1.00 93.75 698 LEU A O 1
ATOM 5499 N N . HIS A 1 699 ? -22.040 13.974 -35.588 1.00 89.38 699 HIS A N 1
ATOM 5500 C CA . HIS A 1 699 ? -21.433 12.645 -35.551 1.00 89.38 699 HIS A CA 1
ATOM 5501 C C . HIS A 1 699 ? -21.644 11.883 -36.862 1.00 89.38 699 HIS A C 1
ATOM 5503 O O . HIS A 1 699 ? -20.678 11.344 -37.402 1.00 89.38 699 HIS A O 1
ATOM 5509 N N . GLU A 1 700 ? -22.843 11.935 -37.455 1.00 87.81 700 GLU A N 1
ATOM 5510 C CA . GLU A 1 700 ? -23.107 11.383 -38.797 1.00 87.81 700 GLU A CA 1
ATOM 5511 C C . GLU A 1 700 ? -22.173 11.959 -39.873 1.00 87.81 700 GLU A C 1
ATOM 5513 O O . GLU A 1 700 ? -21.874 11.317 -40.882 1.00 87.81 700 GLU A O 1
ATOM 5518 N N . ARG A 1 701 ? -21.691 13.187 -39.663 1.00 90.06 701 ARG A N 1
ATOM 5519 C CA . ARG A 1 701 ? -20.796 13.901 -40.582 1.00 90.06 701 ARG A CA 1
ATOM 5520 C C . ARG A 1 701 ? -19.317 13.725 -40.239 1.00 90.06 701 ARG A C 1
ATOM 5522 O O . ARG A 1 701 ? -18.482 14.294 -40.944 1.00 90.06 701 ARG A O 1
ATOM 5529 N N . GLY A 1 702 ? -18.991 12.970 -39.188 1.00 87.38 702 GLY A N 1
ATOM 5530 C CA . GLY A 1 702 ? -17.626 12.798 -38.688 1.00 87.38 702 GLY A CA 1
ATOM 5531 C C . GLY A 1 702 ? -17.011 14.090 -38.141 1.00 87.38 702 GLY A C 1
ATOM 5532 O O . GLY A 1 702 ? -15.800 14.278 -38.233 1.00 87.38 702 GLY A O 1
ATOM 5533 N N . ILE A 1 703 ? -17.837 15.010 -37.633 1.00 92.00 703 ILE A N 1
ATOM 5534 C CA . ILE A 1 703 ? -17.411 16.311 -37.108 1.00 92.00 703 ILE A CA 1
ATOM 5535 C C . ILE A 1 703 ? -17.425 16.256 -35.582 1.00 92.00 703 ILE A C 1
ATOM 5537 O O . ILE A 1 703 ? -18.422 15.848 -34.992 1.00 92.00 703 ILE A O 1
ATOM 5541 N N . LYS A 1 704 ? -16.351 16.725 -34.936 1.00 93.06 704 LYS A N 1
ATOM 5542 C CA . LYS A 1 704 ? -16.253 16.736 -33.472 1.00 93.06 704 LYS A CA 1
ATOM 5543 C C . LYS A 1 704 ? -17.031 17.918 -32.869 1.00 93.06 704 LYS A C 1
ATOM 5545 O O . LYS A 1 704 ? -16.708 19.071 -33.183 1.00 93.06 704 LYS A O 1
ATOM 5550 N N . PRO A 1 705 ? -18.031 17.679 -32.009 1.00 94.88 705 PRO A N 1
ATOM 5551 C CA . PRO A 1 705 ? -18.749 18.742 -31.320 1.00 94.88 705 PRO A CA 1
ATOM 5552 C C . PRO A 1 705 ? -17.996 19.232 -30.076 1.00 94.88 705 PRO A C 1
ATOM 5554 O O . PRO A 1 705 ? -17.364 18.462 -29.354 1.00 94.88 705 PRO A O 1
ATOM 5557 N N . MET A 1 706 ? -18.092 20.532 -29.795 1.00 96.81 706 MET A N 1
ATOM 5558 C CA . MET A 1 706 ? -17.632 21.129 -28.539 1.00 96.81 706 MET A CA 1
ATOM 5559 C C . MET A 1 706 ? -18.699 22.063 -27.971 1.00 96.81 706 MET A C 1
ATOM 5561 O O . MET A 1 706 ? -19.200 22.937 -28.676 1.00 96.81 706 MET A O 1
ATOM 5565 N N . LEU A 1 707 ? -19.013 21.925 -26.687 1.00 97.25 707 LEU A N 1
ATOM 5566 C CA . LEU A 1 707 ? -20.008 22.725 -25.984 1.00 97.25 707 LEU A CA 1
ATOM 5567 C C . LEU A 1 707 ? -19.346 23.922 -25.291 1.00 97.25 707 LEU A C 1
ATOM 5569 O O . LEU A 1 707 ? -18.524 23.763 -24.392 1.00 97.25 707 LEU A O 1
ATOM 5573 N N . PHE A 1 708 ? -19.711 25.138 -25.690 1.00 97.56 708 PHE A N 1
ATOM 5574 C CA . PHE A 1 708 ? -19.179 26.375 -25.117 1.00 97.56 708 PHE A CA 1
ATOM 5575 C C . PHE A 1 708 ? -19.993 26.796 -23.886 1.00 97.56 708 PHE A C 1
ATOM 5577 O O . PHE A 1 708 ? -21.098 27.326 -24.012 1.00 97.56 708 PHE A O 1
ATOM 5584 N N . MET A 1 709 ? -19.406 26.655 -22.692 1.00 97.25 709 MET A N 1
ATOM 5585 C CA . MET A 1 709 ? -19.981 27.200 -21.461 1.00 97.25 709 MET A CA 1
ATOM 5586 C C . MET A 1 709 ? -19.730 28.704 -21.311 1.00 97.25 709 MET A C 1
ATOM 5588 O O . MET A 1 709 ? -18.592 29.161 -21.177 1.00 97.25 709 MET A O 1
ATOM 5592 N N . THR A 1 710 ? -20.814 29.476 -21.260 1.00 94.69 710 THR A N 1
ATOM 5593 C CA . THR A 1 710 ? -20.795 30.932 -21.059 1.00 94.69 710 THR A CA 1
ATOM 5594 C C . THR A 1 710 ? -20.523 31.337 -19.604 1.00 94.69 710 THR A C 1
ATOM 5596 O O . THR A 1 710 ? -20.596 30.524 -18.688 1.00 94.69 710 THR A O 1
ATOM 5599 N N . TRP A 1 711 ? -20.237 32.620 -19.372 1.00 97.31 711 TRP A N 1
ATOM 5600 C CA . TRP A 1 711 ? -19.892 33.181 -18.058 1.00 97.31 711 TRP A CA 1
ATOM 5601 C C . TRP A 1 711 ? -21.068 33.837 -17.320 1.00 97.31 711 TRP A C 1
ATOM 5603 O O . TRP A 1 711 ? -22.073 34.234 -17.914 1.00 97.31 711 TRP A O 1
ATOM 5613 N N . ALA A 1 712 ? -20.888 34.016 -16.008 1.00 96.81 712 ALA A N 1
ATOM 5614 C CA . ALA A 1 712 ? -21.757 34.812 -15.146 1.00 96.81 712 ALA A CA 1
ATOM 5615 C C . ALA A 1 712 ? -21.752 36.300 -15.532 1.00 96.81 712 ALA A C 1
ATOM 5617 O O . ALA A 1 712 ? -20.724 36.854 -15.929 1.00 96.81 712 ALA A O 1
ATOM 5618 N N . TYR A 1 713 ? -22.892 36.978 -15.392 1.00 97.00 713 TYR A N 1
ATOM 5619 C CA . TYR A 1 71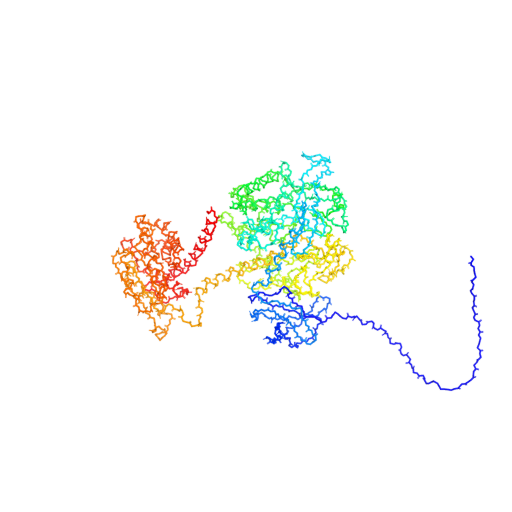3 ? -22.965 38.423 -15.630 1.00 97.00 713 TYR A CA 1
ATOM 5620 C C . TYR A 1 713 ? -22.235 39.185 -14.523 1.00 97.00 713 TYR A C 1
ATOM 5622 O O . TYR A 1 713 ? -22.251 38.772 -13.367 1.00 97.00 713 TYR A O 1
ATOM 5630 N N . LYS A 1 714 ? -21.665 40.351 -14.840 1.00 95.12 714 LYS A N 1
ATOM 5631 C CA . LYS A 1 714 ? -20.918 41.176 -13.877 1.00 95.12 714 LYS A CA 1
ATOM 5632 C C . LYS A 1 714 ? -21.735 41.530 -12.631 1.00 95.12 714 LYS A C 1
ATOM 5634 O O . LYS A 1 714 ? -21.200 41.572 -11.533 1.00 95.12 714 LYS A O 1
ATOM 5639 N N . HIS A 1 715 ? -23.029 41.793 -12.809 1.00 94.06 715 HIS A N 1
ATOM 5640 C CA . HIS A 1 715 ? -23.956 42.137 -11.726 1.00 94.06 715 HIS A CA 1
ATOM 5641 C C . HIS A 1 715 ? -24.615 40.908 -11.073 1.00 94.06 715 HIS A C 1
ATOM 5643 O O . HIS A 1 715 ? -25.434 41.082 -10.177 1.00 94.06 715 HIS A O 1
ATOM 5649 N N . ARG A 1 716 ? -24.290 39.694 -11.541 1.00 94.88 716 ARG A N 1
ATOM 5650 C CA . ARG A 1 716 ? -24.759 38.409 -11.002 1.00 94.88 716 ARG A CA 1
ATOM 5651 C C . ARG A 1 716 ? -23.643 37.354 -11.010 1.00 94.88 716 ARG A C 1
ATOM 5653 O O . ARG A 1 716 ? -23.750 36.362 -11.739 1.00 94.88 716 ARG A O 1
ATOM 5660 N N . PRO A 1 717 ? -22.539 37.570 -10.269 1.00 91.75 717 PRO A N 1
ATOM 5661 C CA . PRO A 1 717 ? -21.420 36.629 -10.225 1.00 91.75 717 PRO A CA 1
ATOM 5662 C C . PRO A 1 717 ? -21.826 35.251 -9.679 1.00 91.75 717 PRO A C 1
ATOM 5664 O O . PRO A 1 717 ? -21.264 34.243 -10.093 1.00 91.75 717 PRO A O 1
ATOM 5667 N N . GLU A 1 718 ? -22.849 35.177 -8.823 1.00 92.00 718 GLU A N 1
ATOM 5668 C CA . GLU A 1 718 ? -23.397 33.934 -8.269 1.00 92.00 718 GLU A CA 1
ATOM 5669 C C . GLU A 1 718 ? -23.942 32.973 -9.331 1.00 92.00 718 GLU A C 1
ATOM 5671 O O . GLU A 1 718 ? -24.034 31.773 -9.076 1.00 92.00 718 GLU A O 1
ATOM 5676 N N . MET A 1 719 ? -24.247 33.473 -10.534 1.00 95.00 719 MET A N 1
ATOM 5677 C CA . MET A 1 719 ? -24.717 32.674 -11.667 1.00 95.00 719 MET A CA 1
ATOM 5678 C C . MET A 1 719 ? -23.748 31.534 -12.019 1.00 95.00 719 MET A C 1
ATOM 5680 O O . MET A 1 719 ? -24.192 30.493 -12.501 1.00 95.00 719 MET A O 1
ATOM 5684 N N . ILE A 1 720 ? -22.445 31.679 -11.733 1.00 96.19 720 ILE A N 1
ATOM 5685 C CA . ILE A 1 720 ? -21.465 30.616 -11.997 1.00 96.19 720 ILE A CA 1
ATOM 5686 C C . ILE A 1 720 ? -21.721 29.355 -11.163 1.00 96.19 720 ILE A C 1
ATOM 5688 O O . ILE A 1 720 ? -21.544 28.256 -11.676 1.00 96.19 720 ILE A O 1
ATOM 5692 N N . LYS A 1 721 ? -22.241 29.504 -9.934 1.00 94.00 721 LYS A N 1
ATOM 5693 C CA . LYS A 1 721 ? -22.563 28.380 -9.037 1.00 94.00 721 LYS A CA 1
ATOM 5694 C C . LYS A 1 721 ? -23.656 27.471 -9.597 1.00 94.00 721 LYS A C 1
ATOM 5696 O O . LYS A 1 721 ? -23.807 26.349 -9.137 1.00 94.00 721 LYS A O 1
ATOM 5701 N N . GLN A 1 722 ? -24.432 27.971 -10.560 1.00 94.88 722 GLN A N 1
ATOM 5702 C CA . GLN A 1 722 ? -25.442 27.197 -11.277 1.00 94.88 722 GLN A CA 1
ATOM 5703 C C . GLN A 1 722 ? -24.929 26.748 -12.647 1.00 94.88 722 GLN A C 1
ATOM 5705 O O . GLN A 1 722 ? -25.173 25.617 -13.047 1.00 94.88 722 GLN A O 1
ATOM 5710 N N . LEU A 1 723 ? -24.222 27.623 -13.373 1.00 95.12 723 LEU A N 1
ATOM 5711 C CA . LEU A 1 723 ? -23.745 27.323 -14.725 1.00 95.12 723 LEU A CA 1
ATOM 5712 C C . LEU A 1 723 ? -22.730 26.180 -14.754 1.00 95.12 723 LEU A C 1
ATOM 5714 O O . LEU A 1 723 ? -22.904 25.260 -15.542 1.00 95.12 723 LEU A O 1
ATOM 5718 N N . GLU A 1 724 ? -21.685 26.245 -13.928 1.00 95.06 724 GLU A N 1
ATOM 5719 C CA . GLU A 1 724 ? -20.578 25.282 -13.962 1.00 95.06 724 GLU A CA 1
ATOM 5720 C C . GLU A 1 724 ? -21.036 23.834 -13.726 1.00 95.06 724 GLU A C 1
ATOM 5722 O O . GLU A 1 724 ? -20.835 23.015 -14.627 1.00 95.06 724 GLU A O 1
ATOM 5727 N N . PRO A 1 725 ? -21.729 23.500 -12.617 1.00 92.69 725 PRO A N 1
ATOM 5728 C CA . PRO A 1 725 ? -22.177 22.125 -12.402 1.00 92.69 725 PRO A CA 1
ATOM 5729 C C . PRO A 1 725 ? -23.149 21.663 -13.492 1.00 92.69 725 PRO A C 1
ATOM 5731 O O . PRO A 1 725 ? -23.089 20.518 -13.932 1.00 92.69 725 PRO A O 1
ATOM 5734 N N . ARG A 1 726 ? -24.014 22.558 -13.986 1.00 93.25 726 ARG A N 1
ATOM 5735 C CA . ARG A 1 726 ? -25.032 22.190 -14.970 1.00 93.25 726 ARG A CA 1
ATOM 5736 C C . ARG A 1 726 ? -24.460 21.935 -16.361 1.00 93.25 726 ARG A C 1
ATOM 5738 O O . ARG A 1 726 ? -24.948 21.057 -17.063 1.00 93.25 726 ARG A O 1
ATOM 5745 N N . TYR A 1 727 ? -23.430 22.671 -16.768 1.00 95.50 727 TYR A N 1
ATOM 5746 C CA . TYR A 1 727 ? -22.725 22.411 -18.022 1.00 95.50 727 TYR A CA 1
ATOM 5747 C C . TYR A 1 727 ? -21.807 21.183 -17.934 1.00 95.50 727 TYR A C 1
ATOM 5749 O O . TYR A 1 727 ? -21.682 20.481 -18.935 1.00 95.50 727 TYR A O 1
ATOM 5757 N N . ILE A 1 728 ? -21.211 20.896 -16.768 1.00 91.56 728 ILE A N 1
ATOM 5758 C CA . ILE A 1 728 ? -20.479 19.639 -16.517 1.00 91.56 728 ILE A CA 1
ATOM 5759 C C . ILE A 1 728 ? -21.421 18.443 -16.670 1.00 91.56 728 ILE A C 1
ATOM 5761 O O . ILE A 1 728 ? -21.127 17.525 -17.435 1.00 91.56 728 ILE A O 1
ATOM 5765 N N . GLU A 1 729 ? -22.581 18.493 -16.013 1.00 90.94 729 GLU A N 1
ATOM 5766 C CA . GLU A 1 729 ? -23.617 17.470 -16.140 1.00 90.94 729 GLU A CA 1
ATOM 5767 C C . GLU A 1 729 ? -24.085 17.326 -17.591 1.00 90.94 729 GLU A C 1
ATOM 5769 O O . GLU A 1 729 ? -24.087 16.222 -18.124 1.00 90.94 729 GLU A O 1
ATOM 5774 N N . LEU A 1 730 ? -24.431 18.433 -18.255 1.00 90.81 730 LEU A N 1
ATOM 5775 C CA . LEU A 1 730 ? -24.932 18.409 -19.629 1.00 90.81 730 LEU A CA 1
ATOM 5776 C C . LEU A 1 730 ? -23.902 17.844 -20.617 1.00 90.81 730 LEU A C 1
ATOM 5778 O O . LEU A 1 730 ? -24.272 17.107 -21.523 1.00 90.81 730 LEU A O 1
ATOM 5782 N N . ALA A 1 731 ? -22.619 18.171 -20.449 1.00 91.62 731 ALA A N 1
ATOM 5783 C CA . ALA A 1 731 ? -21.549 17.634 -21.284 1.00 91.62 731 ALA A CA 1
ATOM 5784 C C . ALA A 1 731 ? -21.359 16.124 -21.085 1.00 91.62 731 ALA A C 1
ATOM 5786 O O . ALA A 1 731 ? -21.141 15.413 -22.061 1.00 91.62 731 ALA A O 1
ATOM 5787 N N . HIS A 1 732 ? -21.487 15.645 -19.843 1.00 87.81 732 HIS A N 1
ATOM 5788 C CA . HIS A 1 732 ? -21.447 14.221 -19.520 1.00 87.81 732 HIS A CA 1
ATOM 5789 C C . HIS A 1 732 ? -22.659 13.475 -20.095 1.00 87.81 732 HIS A C 1
ATOM 5791 O O . HIS A 1 732 ? -22.496 12.465 -20.766 1.00 87.81 732 HIS A O 1
ATOM 5797 N N . GLU A 1 733 ? -23.878 13.979 -19.874 1.00 87.31 733 GLU A N 1
ATOM 5798 C CA . GLU A 1 733 ? -25.119 13.373 -20.388 1.00 87.31 733 GLU A CA 1
ATOM 5799 C C . GLU A 1 733 ? -25.163 13.270 -21.918 1.00 87.31 733 GLU A C 1
ATOM 5801 O O . GLU A 1 733 ? -25.886 12.435 -22.452 1.00 87.31 733 GLU A O 1
ATOM 5806 N N . LEU A 1 734 ? -24.452 14.160 -22.608 1.00 86.19 734 LEU A N 1
ATOM 5807 C CA . LEU A 1 734 ? -24.428 14.259 -24.063 1.00 86.19 734 LEU A CA 1
ATOM 5808 C C . LEU A 1 734 ? -23.123 13.745 -24.689 1.00 86.19 734 LEU A C 1
ATOM 5810 O O . LEU A 1 734 ? -22.946 13.891 -25.896 1.00 86.19 734 LEU A O 1
ATOM 5814 N N . GLU A 1 735 ? -22.203 13.209 -23.880 1.00 86.94 735 GLU A N 1
ATOM 5815 C CA . GLU A 1 735 ? -20.894 12.700 -24.317 1.00 86.94 735 GLU A CA 1
ATOM 5816 C C . GLU A 1 735 ? -20.126 13.684 -25.228 1.00 86.94 735 GLU A C 1
ATOM 5818 O O . GLU A 1 735 ? -19.521 13.315 -26.234 1.00 86.94 735 GLU A O 1
ATOM 5823 N N . THR A 1 736 ? -20.148 14.977 -24.888 1.00 90.00 736 THR A N 1
ATOM 5824 C CA . THR A 1 736 ? -19.532 16.043 -25.695 1.00 90.00 736 THR A CA 1
ATOM 5825 C C . THR A 1 736 ? -18.427 16.765 -24.931 1.00 90.00 736 THR A C 1
ATOM 5827 O O . THR A 1 736 ? -18.490 16.956 -23.719 1.00 90.00 736 THR A O 1
ATOM 5830 N N . THR A 1 737 ? -17.417 17.259 -25.652 1.00 92.38 737 THR A N 1
ATOM 5831 C CA . THR A 1 737 ? -16.327 18.032 -25.033 1.00 92.38 737 THR A CA 1
ATOM 5832 C C . THR A 1 737 ? -16.843 19.373 -24.506 1.00 92.38 737 THR A C 1
ATOM 5834 O O . THR A 1 737 ? -17.403 20.158 -25.272 1.00 92.38 737 THR A O 1
ATOM 5837 N N . LEU A 1 738 ? -16.611 19.671 -23.226 1.00 96.00 738 LEU A N 1
ATOM 5838 C CA . LEU A 1 738 ? -16.952 20.952 -22.601 1.00 96.00 738 LEU A CA 1
ATOM 5839 C C . LEU A 1 738 ? -15.804 21.958 -22.733 1.00 96.00 738 LEU A C 1
ATOM 5841 O O . LEU A 1 738 ? -14.662 21.638 -22.427 1.00 96.00 738 LEU A O 1
ATOM 5845 N N . VAL A 1 739 ? -16.102 23.199 -23.120 1.00 97.69 739 VAL A N 1
ATOM 5846 C CA . VAL A 1 739 ? -15.143 24.315 -23.120 1.00 97.69 739 VAL A CA 1
ATOM 5847 C C . VAL A 1 739 ? -15.480 25.282 -21.976 1.00 97.69 739 VAL A C 1
ATOM 5849 O O . VAL A 1 739 ? -16.459 26.033 -22.084 1.00 97.69 739 VAL A O 1
ATOM 5852 N N . PRO A 1 740 ? -14.687 25.311 -20.887 1.00 97.44 740 PRO A N 1
ATOM 5853 C CA . PRO A 1 740 ? -15.080 25.933 -19.622 1.00 97.44 740 PRO A CA 1
ATOM 5854 C C . PRO A 1 740 ? -14.743 27.431 -19.537 1.00 97.44 740 PRO A C 1
ATOM 5856 O O . PRO A 1 740 ? -14.097 27.906 -18.603 1.00 97.44 740 PRO A O 1
ATOM 5859 N N . VAL A 1 741 ? -15.189 28.229 -20.510 1.00 98.38 741 VAL A N 1
ATOM 5860 C CA . VAL A 1 741 ? -14.894 29.677 -20.519 1.00 98.38 741 VAL A CA 1
ATOM 5861 C C . VAL A 1 741 ? -15.514 30.384 -19.309 1.00 98.38 741 VAL A C 1
ATOM 5863 O O . VAL A 1 741 ? -14.877 31.249 -18.708 1.00 98.38 741 VAL A O 1
ATOM 5866 N N . GLY A 1 742 ? -16.736 30.009 -18.914 1.00 97.44 742 GLY A N 1
ATOM 5867 C CA . GLY A 1 742 ? -17.393 30.559 -17.725 1.00 97.44 742 GLY A CA 1
ATOM 5868 C C . GLY A 1 742 ? -16.590 30.379 -16.434 1.00 97.44 742 GLY A C 1
ATOM 5869 O O . GLY A 1 742 ? -16.454 31.326 -15.657 1.00 97.44 742 GLY A O 1
ATOM 5870 N N . SER A 1 743 ? -15.997 29.198 -16.259 1.00 97.81 743 SER A N 1
ATOM 5871 C CA . SER A 1 743 ? -15.117 28.848 -15.141 1.00 97.81 743 SER A CA 1
ATOM 5872 C C . SER A 1 743 ? -13.881 29.735 -15.109 1.00 97.81 743 SER A C 1
ATOM 5874 O O . SER A 1 743 ? -13.518 30.250 -14.050 1.00 97.81 743 SER A O 1
ATOM 5876 N N . ALA A 1 744 ? -13.278 29.973 -16.278 1.00 98.19 744 ALA A N 1
ATOM 5877 C CA . ALA A 1 744 ? -12.073 30.785 -16.400 1.00 98.19 744 ALA A CA 1
ATOM 5878 C C . ALA A 1 744 ? -12.357 32.249 -16.051 1.00 98.19 744 ALA A C 1
ATOM 5880 O O . ALA A 1 744 ? -11.560 32.888 -15.368 1.00 98.19 744 ALA A O 1
ATOM 5881 N N . PHE A 1 745 ? -13.515 32.777 -16.463 1.00 98.25 745 PHE A N 1
ATOM 5882 C CA . PHE A 1 745 ? -13.956 34.120 -16.077 1.00 98.25 745 PHE A CA 1
ATOM 5883 C C . PHE A 1 745 ? -14.078 34.264 -14.559 1.00 98.25 745 PHE A C 1
ATOM 5885 O O . PHE A 1 745 ? -13.598 35.252 -14.005 1.00 98.25 745 PHE A O 1
ATOM 5892 N N . ALA A 1 746 ? -14.704 33.293 -13.891 1.00 97.56 746 ALA A N 1
ATOM 5893 C CA . ALA A 1 746 ? -14.866 33.325 -12.442 1.00 97.56 746 ALA A CA 1
ATOM 5894 C C . ALA A 1 746 ? -13.512 33.276 -11.721 1.00 97.56 746 ALA A C 1
ATOM 5896 O O . ALA A 1 746 ? -13.232 34.146 -10.900 1.00 97.56 746 ALA A O 1
ATOM 5897 N N . ARG A 1 747 ? -12.634 32.346 -12.113 1.00 97.44 747 ARG A N 1
ATOM 5898 C CA . ARG A 1 747 ? -11.290 32.179 -11.531 1.00 97.44 747 ARG A CA 1
ATOM 5899 C C . ARG A 1 747 ? -10.397 33.398 -11.764 1.00 97.44 747 ARG A C 1
ATOM 5901 O O . ARG A 1 747 ? -9.665 33.814 -10.869 1.00 97.44 747 ARG A O 1
ATOM 5908 N N . ALA A 1 748 ? -10.474 34.020 -12.942 1.00 97.88 748 ALA A N 1
ATOM 5909 C CA . ALA A 1 748 ? -9.736 35.249 -13.227 1.00 97.88 748 ALA A CA 1
ATOM 5910 C C . ALA A 1 748 ? -10.198 36.414 -12.338 1.00 97.88 748 ALA A C 1
ATOM 5912 O O . ALA A 1 748 ? -9.357 37.127 -11.796 1.00 97.88 748 ALA A O 1
ATOM 5913 N N . LEU A 1 749 ? -11.513 36.600 -12.172 1.00 97.19 749 LEU A N 1
ATOM 5914 C CA . LEU A 1 749 ? -12.070 37.682 -11.351 1.00 97.19 749 LEU A CA 1
ATOM 5915 C C . LEU A 1 749 ? -11.903 37.437 -9.850 1.00 97.19 749 LEU A C 1
ATOM 5917 O O . LEU A 1 749 ? -11.808 38.397 -9.095 1.00 97.19 749 LEU A O 1
ATOM 5921 N N . GLU A 1 750 ? -11.836 36.182 -9.415 1.00 95.56 750 GLU A N 1
ATOM 5922 C CA . GLU A 1 750 ? -11.498 35.826 -8.038 1.00 95.56 750 GLU A CA 1
ATOM 5923 C C . GLU A 1 750 ? -10.041 36.182 -7.716 1.00 95.56 750 GLU A C 1
ATOM 5925 O O . GLU A 1 750 ? -9.765 36.857 -6.726 1.00 95.56 750 GLU A O 1
ATOM 5930 N N . ARG A 1 751 ? -9.105 35.791 -8.591 1.00 96.25 751 ARG A N 1
ATOM 5931 C CA . ARG A 1 751 ? -7.666 36.045 -8.409 1.00 96.25 751 ARG A CA 1
ATOM 5932 C C . ARG A 1 751 ? -7.289 37.516 -8.625 1.00 96.25 751 ARG A C 1
ATOM 5934 O O . ARG A 1 751 ? -6.361 38.016 -7.992 1.00 96.25 751 ARG A O 1
ATOM 5941 N N . ARG A 1 752 ? -7.978 38.214 -9.533 1.00 96.75 752 ARG A N 1
ATOM 5942 C CA . ARG A 1 752 ? -7.764 39.635 -9.862 1.00 96.75 752 ARG A CA 1
ATOM 5943 C C . ARG A 1 752 ? -9.109 40.358 -10.062 1.00 96.75 752 ARG A C 1
ATOM 5945 O O . ARG A 1 752 ? -9.539 40.560 -11.202 1.00 96.75 752 ARG A O 1
ATOM 5952 N N . PRO A 1 753 ? -9.765 40.802 -8.971 1.00 93.50 753 PRO A N 1
ATOM 5953 C CA . PRO A 1 753 ? -11.058 41.496 -9.037 1.00 93.50 753 PRO A CA 1
ATOM 5954 C C . PRO A 1 753 ? -11.027 42.846 -9.768 1.00 93.50 753 PRO A C 1
ATOM 5956 O O . PRO A 1 753 ? -12.069 43.373 -10.156 1.00 93.50 753 PRO A O 1
ATOM 5959 N N . ASP A 1 754 ? -9.838 43.425 -9.947 1.00 92.38 754 ASP A N 1
ATOM 5960 C CA . ASP A 1 754 ? -9.608 44.675 -10.671 1.00 92.38 754 ASP A CA 1
ATOM 5961 C C . ASP A 1 754 ? -9.667 44.515 -12.202 1.00 92.38 754 ASP A C 1
ATOM 5963 O O . ASP A 1 754 ? -9.826 45.507 -12.921 1.00 92.38 754 ASP A O 1
ATOM 5967 N N . LEU A 1 755 ? -9.596 43.282 -12.722 1.00 94.38 755 LEU A N 1
ATOM 5968 C CA . LEU A 1 755 ? -9.702 43.029 -14.156 1.00 94.38 755 LEU A CA 1
ATOM 5969 C C . LEU A 1 755 ? -11.112 43.300 -14.677 1.00 94.38 755 LEU A C 1
ATOM 5971 O O . LEU A 1 755 ? -12.129 42.874 -14.132 1.00 94.38 755 LEU A O 1
ATOM 5975 N N . THR A 1 756 ? -11.183 43.961 -15.829 1.00 95.94 756 THR A N 1
ATOM 5976 C CA . THR A 1 756 ? -12.450 44.181 -16.529 1.00 95.94 756 THR A CA 1
ATOM 5977 C C . THR A 1 756 ? -12.626 43.126 -17.614 1.00 95.94 756 THR A C 1
ATOM 5979 O O . THR A 1 756 ? -12.189 43.330 -18.745 1.00 95.94 756 THR A O 1
ATOM 5982 N N . LEU A 1 757 ? -13.279 42.003 -17.291 1.00 97.81 757 LEU A N 1
ATOM 5983 C CA . LEU A 1 757 ? -13.584 40.932 -18.259 1.00 97.81 757 LEU A CA 1
ATOM 5984 C C . LEU A 1 757 ? -14.918 41.111 -18.992 1.00 97.81 757 LEU A C 1
ATOM 5986 O O . LEU A 1 757 ? -15.117 40.522 -20.053 1.00 97.81 757 LEU A O 1
ATOM 5990 N N . HIS A 1 758 ? -15.806 41.962 -18.481 1.00 98.19 758 HIS A N 1
ATOM 5991 C CA . HIS A 1 758 ? -17.081 42.297 -19.119 1.00 98.19 758 HIS A CA 1
ATOM 5992 C C . HIS A 1 758 ? -17.034 43.673 -19.781 1.00 98.19 758 HIS A C 1
ATOM 5994 O O . HIS A 1 758 ? -16.348 44.586 -19.319 1.00 98.19 758 HIS A O 1
ATOM 6000 N N . ALA A 1 759 ? -17.799 43.841 -20.855 1.00 96.25 759 ALA A N 1
ATOM 6001 C CA . ALA A 1 759 ? -18.066 45.132 -21.467 1.00 96.25 759 ALA A CA 1
ATOM 6002 C C . ALA A 1 759 ? -18.881 46.037 -20.519 1.00 96.25 759 ALA A C 1
ATOM 6004 O O . ALA A 1 759 ? -19.290 45.638 -19.427 1.00 96.25 759 ALA A O 1
ATOM 6005 N N . LYS A 1 760 ? -19.136 47.284 -20.940 1.00 94.25 760 LYS A N 1
ATOM 6006 C CA . LYS A 1 760 ? -19.865 48.275 -20.124 1.00 94.25 760 LYS A CA 1
ATOM 6007 C C . LYS A 1 760 ? -21.280 47.831 -19.733 1.00 94.25 760 LYS A C 1
ATOM 6009 O O . LYS A 1 760 ? -21.774 48.273 -18.705 1.00 94.25 760 LYS A O 1
ATOM 6014 N N . ASP A 1 761 ? -21.906 46.968 -20.530 1.00 94.50 761 ASP A N 1
ATOM 6015 C CA . ASP A 1 761 ? -23.221 46.385 -20.235 1.00 94.50 761 ASP A CA 1
ATOM 6016 C C . ASP A 1 761 ? -23.190 45.313 -19.130 1.00 94.50 761 ASP A C 1
ATOM 6018 O O . ASP A 1 761 ? -24.239 44.886 -18.653 1.00 94.50 761 ASP A O 1
ATOM 6022 N N . GLY A 1 762 ? -22.000 44.876 -18.702 1.00 95.44 762 GLY A N 1
ATOM 6023 C CA . GLY A 1 762 ? -21.827 43.856 -17.674 1.00 95.44 762 GLY A CA 1
ATOM 6024 C C . GLY A 1 762 ? -22.269 42.452 -18.095 1.00 95.44 762 GLY A C 1
ATOM 6025 O O . GLY A 1 762 ? -22.395 41.589 -17.229 1.00 95.44 762 GLY A O 1
ATOM 6026 N N . ILE A 1 763 ? -22.519 42.214 -19.383 1.00 95.00 763 ILE A N 1
ATOM 6027 C CA . ILE A 1 763 ? -23.017 40.941 -19.923 1.00 95.00 763 ILE A CA 1
ATOM 6028 C C . ILE A 1 763 ? -22.037 40.398 -20.962 1.00 95.00 763 ILE A C 1
ATOM 6030 O O . ILE A 1 763 ? -21.575 39.265 -20.838 1.00 95.00 763 ILE A O 1
ATOM 6034 N N . HIS A 1 764 ? -21.689 41.205 -21.963 1.00 96.75 764 HIS A N 1
ATOM 6035 C CA . HIS A 1 764 ? -20.815 40.799 -23.062 1.00 96.75 764 HIS A CA 1
ATOM 6036 C C . HIS A 1 764 ? -19.339 40.815 -22.647 1.00 96.75 764 HIS A C 1
ATOM 6038 O O . HIS A 1 764 ? -18.993 41.470 -21.658 1.00 96.75 764 HIS A O 1
ATOM 6044 N N . PRO A 1 765 ? -18.436 40.127 -23.372 1.00 97.38 765 PRO A N 1
ATOM 6045 C CA . PRO A 1 765 ? -17.039 40.099 -22.981 1.00 97.38 765 PRO A CA 1
ATOM 6046 C C . PRO A 1 765 ? -16.368 41.429 -23.347 1.00 97.38 765 PRO A C 1
ATOM 6048 O O . PRO A 1 765 ? -16.591 42.005 -24.417 1.00 97.38 765 PRO A O 1
ATOM 6051 N N . SER A 1 766 ? -15.496 41.916 -22.470 1.00 97.50 766 SER A N 1
ATOM 6052 C CA . SER A 1 766 ? -14.521 42.939 -22.837 1.00 97.50 766 SER A CA 1
ATOM 6053 C C . SER A 1 766 ? -13.476 42.340 -23.789 1.00 97.50 766 SER A C 1
ATOM 6055 O O . SER A 1 766 ? -13.483 41.143 -24.097 1.00 97.50 766 SER A O 1
ATOM 6057 N N . ARG A 1 767 ? -12.514 43.162 -24.214 1.00 97.31 767 ARG A N 1
ATOM 6058 C CA . ARG A 1 767 ? -11.322 42.676 -24.915 1.00 97.31 767 ARG A CA 1
ATOM 6059 C C . ARG A 1 767 ? -10.573 41.614 -24.100 1.00 97.31 767 ARG A C 1
ATOM 6061 O O . ARG A 1 767 ? -10.266 40.559 -24.639 1.00 97.31 767 ARG A O 1
ATOM 6068 N N . ALA A 1 768 ? -10.346 41.865 -22.810 1.00 98.06 768 ALA A N 1
ATOM 6069 C CA . ALA A 1 768 ? -9.692 40.919 -21.907 1.00 98.06 768 ALA A CA 1
ATOM 6070 C C . ALA A 1 768 ? -10.512 39.631 -21.728 1.00 98.06 768 ALA A C 1
ATOM 6072 O O . ALA A 1 768 ? -9.959 38.539 -21.803 1.00 98.06 768 ALA A O 1
ATOM 6073 N N . GLY A 1 769 ? -11.838 39.738 -21.601 1.00 98.25 769 GLY A N 1
ATOM 6074 C CA . GLY A 1 769 ? -12.713 38.563 -21.540 1.00 98.25 769 GLY A CA 1
ATOM 6075 C C . GLY A 1 769 ? -12.696 37.727 -22.826 1.00 98.25 769 GLY A C 1
ATOM 6076 O O . GLY A 1 769 ? -12.650 36.502 -22.772 1.00 98.25 769 GLY A O 1
ATOM 6077 N N . THR A 1 770 ? -12.670 38.375 -23.995 1.00 98.50 770 THR A N 1
ATOM 6078 C CA . THR A 1 770 ? -12.579 37.673 -25.293 1.00 98.50 770 THR A CA 1
ATOM 6079 C C . THR A 1 770 ? -11.228 36.993 -25.457 1.00 98.50 770 THR A C 1
ATOM 6081 O O . THR A 1 770 ? -11.162 35.872 -25.952 1.00 98.50 770 THR A O 1
ATOM 6084 N N . TYR A 1 771 ? -10.156 37.645 -25.007 1.00 98.56 771 TYR A N 1
ATOM 6085 C CA . TYR A 1 771 ? -8.822 37.066 -25.013 1.00 98.56 771 TYR A CA 1
ATOM 6086 C C . TYR A 1 771 ? -8.720 35.838 -24.102 1.00 98.56 771 TYR A C 1
ATOM 6088 O O . TYR A 1 771 ? -8.212 34.806 -24.529 1.00 98.56 771 TYR A O 1
ATOM 6096 N N . LEU A 1 772 ? -9.273 35.908 -22.886 1.00 98.69 772 LEU A N 1
ATOM 6097 C CA . LEU A 1 772 ? -9.354 34.761 -21.981 1.00 98.69 772 LEU A CA 1
ATOM 6098 C C . LEU A 1 772 ? -10.125 33.597 -22.615 1.00 98.69 772 LEU A C 1
ATOM 6100 O O . LEU A 1 772 ? -9.637 32.470 -22.621 1.00 98.69 772 LEU A O 1
ATOM 6104 N N . ALA A 1 773 ? -11.290 33.874 -23.209 1.00 98.50 773 ALA A N 1
ATOM 6105 C CA . ALA A 1 773 ? -12.062 32.868 -23.931 1.00 98.50 773 ALA A CA 1
ATOM 6106 C C . ALA A 1 773 ? -11.249 32.244 -25.077 1.00 98.50 773 ALA A C 1
ATOM 6108 O O . ALA A 1 773 ? -11.226 31.024 -25.219 1.00 98.50 773 ALA A O 1
ATOM 6109 N N . ALA A 1 774 ? -10.538 33.058 -25.863 1.00 98.50 774 ALA A N 1
ATOM 6110 C CA . ALA A 1 774 ? -9.710 32.574 -26.963 1.00 98.50 774 ALA A CA 1
ATOM 6111 C C . ALA A 1 774 ? -8.563 31.679 -26.469 1.00 98.50 774 ALA A C 1
ATOM 6113 O O . ALA A 1 774 ? -8.293 30.654 -27.090 1.00 98.50 774 ALA A O 1
ATOM 6114 N N . SER A 1 775 ? -7.941 32.018 -25.337 1.00 98.31 775 SER A N 1
ATOM 6115 C CA . SER A 1 775 ? -6.897 31.210 -24.695 1.00 98.31 775 SER A CA 1
ATOM 6116 C C . SER A 1 775 ? -7.429 29.873 -24.170 1.00 98.31 775 SER A C 1
ATOM 6118 O O . SER A 1 775 ? -6.766 28.855 -24.345 1.00 98.31 775 SER A O 1
ATOM 6120 N N . VAL A 1 776 ? -8.641 29.840 -23.599 1.00 98.44 776 VAL A N 1
ATOM 6121 C CA . VAL A 1 776 ? -9.307 28.582 -23.204 1.00 98.44 776 VAL A CA 1
ATOM 6122 C C . VAL A 1 776 ? -9.598 27.724 -24.437 1.00 98.44 776 VAL A C 1
ATOM 6124 O O . VAL A 1 776 ? -9.295 26.537 -24.445 1.00 98.44 776 VAL A O 1
ATOM 6127 N N . PHE A 1 777 ? -10.123 28.311 -25.516 1.00 98.00 777 PHE A N 1
ATOM 6128 C CA . PHE A 1 777 ? -10.349 27.578 -26.765 1.00 98.00 777 PHE A CA 1
ATOM 6129 C C . PHE A 1 777 ? -9.052 27.086 -27.409 1.00 98.00 777 PHE A C 1
ATOM 6131 O O . PHE A 1 777 ? -9.035 25.977 -27.928 1.00 98.00 777 PHE A O 1
ATOM 6138 N N . TYR A 1 778 ? -7.971 27.867 -27.366 1.00 96.94 778 TYR A N 1
ATOM 6139 C CA . TYR A 1 778 ? -6.652 27.431 -27.827 1.00 96.94 778 TYR A CA 1
ATOM 6140 C C . TYR A 1 778 ? -6.196 26.184 -27.065 1.00 96.94 778 TYR A C 1
ATOM 6142 O O . TYR A 1 778 ? -5.879 25.166 -27.684 1.00 96.94 778 TYR A O 1
ATOM 6150 N N . ALA A 1 779 ? -6.255 26.254 -25.732 1.00 93.94 779 ALA A N 1
ATOM 6151 C CA . ALA A 1 779 ? -5.922 25.145 -24.850 1.00 93.94 779 ALA A CA 1
ATOM 6152 C C . ALA A 1 779 ? -6.813 23.923 -25.096 1.00 93.94 779 ALA A C 1
ATOM 6154 O O . ALA A 1 779 ? -6.343 22.803 -25.019 1.00 93.94 779 ALA A O 1
ATOM 6155 N N . MET A 1 780 ? -8.087 24.100 -25.444 1.00 94.00 780 MET A N 1
ATOM 6156 C CA . MET A 1 780 ? -8.987 22.970 -25.688 1.00 94.00 780 MET A CA 1
ATOM 6157 C C . MET A 1 780 ? -8.869 22.368 -27.096 1.00 94.00 780 MET A C 1
ATOM 6159 O O . MET A 1 780 ? -9.015 21.159 -27.242 1.00 94.00 780 MET A O 1
ATOM 6163 N N . LEU A 1 781 ? -8.629 23.183 -28.129 1.00 91.44 781 LEU A N 1
ATOM 6164 C CA . LEU A 1 781 ? -8.591 22.749 -29.535 1.00 91.44 781 LEU A CA 1
ATOM 6165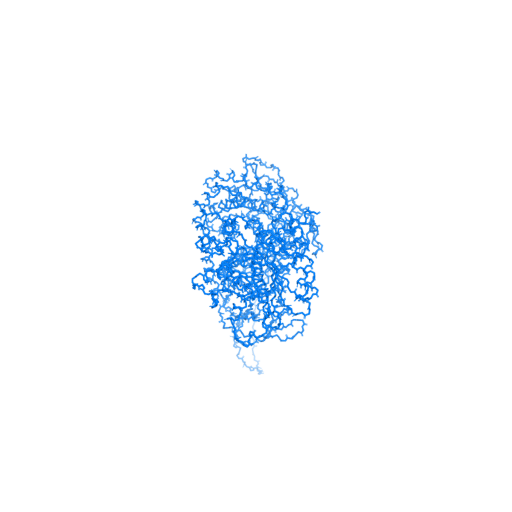 C C . LEU A 1 781 ? -7.257 22.124 -29.935 1.00 91.44 781 LEU A C 1
ATOM 6167 O O . LEU A 1 781 ? -7.236 21.166 -30.702 1.00 91.44 781 LEU A O 1
ATOM 6171 N N . TYR A 1 782 ? -6.156 22.714 -29.471 1.00 89.19 782 TYR A N 1
ATOM 6172 C CA . TYR A 1 782 ? -4.803 22.252 -29.800 1.00 89.19 782 TYR A CA 1
ATOM 6173 C C . TYR A 1 782 ? -4.135 21.576 -28.645 1.00 89.19 782 TYR A C 1
ATOM 6175 O O . TYR A 1 782 ? -3.088 20.977 -28.857 1.00 89.19 782 TYR A O 1
ATOM 6183 N N . LYS A 1 783 ? -4.734 21.709 -27.455 1.00 85.12 783 LYS A N 1
ATOM 6184 C CA . LYS A 1 783 ? -4.270 20.995 -26.289 1.00 85.12 783 LYS A CA 1
ATOM 6185 C C . LYS A 1 783 ? -2.825 21.336 -25.902 1.00 85.12 783 LYS A C 1
ATOM 6187 O O . LYS A 1 783 ? -2.100 20.612 -25.241 1.00 85.12 783 LYS A O 1
ATOM 6192 N N . GLU A 1 784 ? -2.455 22.549 -26.274 1.00 88.12 784 GLU A N 1
ATOM 6193 C CA . GLU A 1 784 ? -1.194 23.187 -25.967 1.00 88.12 784 GLU A CA 1
ATOM 6194 C C . GLU A 1 784 ? -1.453 24.299 -24.946 1.00 88.12 784 GLU A C 1
ATOM 6196 O O . GLU A 1 784 ? -2.495 24.965 -24.972 1.00 88.12 784 GLU A O 1
ATOM 6201 N N . SER A 1 785 ? -0.486 24.553 -24.066 1.00 90.62 785 SER A N 1
ATOM 6202 C CA . SER A 1 785 ? -0.592 25.675 -23.134 1.00 90.62 785 SER A CA 1
ATOM 6203 C C . SER A 1 785 ? -0.636 27.012 -23.892 1.00 90.62 785 SER A C 1
ATOM 6205 O O . SER A 1 785 ? 0.211 27.255 -24.755 1.00 90.62 785 SER A O 1
ATOM 6207 N N . PRO A 1 786 ? -1.580 27.919 -23.572 1.00 91.81 786 PRO A N 1
ATOM 6208 C CA . PRO A 1 786 ? -1.589 29.263 -24.131 1.00 91.81 786 PRO A CA 1
ATOM 6209 C C . PRO A 1 786 ? -0.537 30.176 -23.478 1.00 91.81 786 PRO A C 1
ATOM 6211 O O . PRO A 1 786 ? -0.370 31.313 -23.921 1.00 91.81 786 PRO A O 1
ATOM 6214 N N . VAL A 1 787 ? 0.156 29.724 -22.423 1.00 92.75 787 VAL A N 1
ATOM 6215 C CA . VAL A 1 787 ? 1.159 30.518 -21.698 1.00 92.75 787 VAL A CA 1
ATOM 6216 C C . VAL A 1 787 ? 2.361 30.801 -22.595 1.00 92.75 787 VAL A C 1
ATOM 6218 O O . VAL A 1 787 ? 2.965 29.899 -23.168 1.00 92.75 787 VAL A O 1
ATOM 6221 N N . GLY A 1 788 ? 2.711 32.082 -22.719 1.00 87.62 788 GLY A N 1
ATOM 6222 C CA . GLY A 1 788 ? 3.826 32.538 -23.549 1.00 87.62 788 GLY A CA 1
ATOM 6223 C C . GLY A 1 788 ? 3.460 32.807 -25.013 1.00 87.62 788 GLY A C 1
ATOM 6224 O O . GLY A 1 788 ? 4.334 33.189 -25.798 1.00 87.62 788 GLY A O 1
ATOM 6225 N N . LEU A 1 789 ? 2.184 32.672 -25.401 1.00 91.56 789 LEU A N 1
ATOM 6226 C CA . LEU A 1 789 ? 1.737 33.052 -26.742 1.00 91.56 789 LEU A CA 1
ATOM 6227 C C . LEU A 1 789 ? 1.916 34.556 -26.983 1.00 91.56 789 LEU A C 1
ATOM 6229 O O . LEU A 1 789 ? 1.570 35.394 -26.151 1.00 91.56 789 LEU A O 1
ATOM 6233 N N . LYS A 1 790 ? 2.440 34.895 -28.166 1.00 89.19 790 LYS A N 1
ATOM 6234 C CA . LYS A 1 790 ? 2.834 36.271 -28.524 1.00 89.19 790 LYS A CA 1
ATOM 6235 C C . LYS A 1 790 ? 1.667 37.178 -28.903 1.00 89.19 790 LYS A C 1
ATOM 6237 O O . LYS A 1 790 ? 1.783 38.397 -28.815 1.00 89.19 790 LYS A O 1
ATOM 6242 N N . TYR A 1 791 ? 0.564 36.610 -29.383 1.00 95.81 791 TYR A N 1
ATOM 6243 C CA . TYR A 1 791 ? -0.621 37.388 -29.722 1.00 95.81 791 TYR A CA 1
ATOM 6244 C C . TYR A 1 791 ? -1.383 37.729 -28.442 1.00 95.81 791 TYR A C 1
ATOM 6246 O O . TYR A 1 791 ? -1.879 36.820 -27.798 1.00 95.81 791 TYR A O 1
ATOM 6254 N N . THR A 1 792 ? -1.509 39.016 -28.100 1.00 95.62 792 THR A N 1
ATOM 6255 C CA . THR A 1 792 ? -2.137 39.469 -26.838 1.00 95.62 792 THR A CA 1
ATOM 6256 C C . THR A 1 792 ? -3.448 40.233 -27.029 1.00 95.62 792 THR A C 1
ATOM 6258 O O . THR A 1 792 ? -3.972 40.824 -26.089 1.00 95.62 792 THR A O 1
ATOM 6261 N N . MET A 1 793 ? -3.960 40.324 -28.264 1.00 94.94 793 MET A N 1
ATOM 6262 C CA . MET A 1 793 ? -5.106 41.183 -28.615 1.00 94.94 793 MET A CA 1
ATOM 6263 C C . MET A 1 793 ? -4.904 42.673 -28.237 1.00 94.94 793 MET A C 1
ATOM 6265 O O . MET A 1 793 ? -5.865 43.433 -28.139 1.00 94.94 793 MET A O 1
ATOM 6269 N N . GLY A 1 794 ? -3.654 43.117 -28.048 1.00 92.88 794 GLY A N 1
ATOM 6270 C CA . GLY A 1 794 ? -3.320 44.484 -27.633 1.00 92.88 794 GLY A CA 1
ATOM 6271 C C . GLY A 1 794 ? -3.525 44.758 -26.140 1.00 92.88 794 GLY A C 1
ATOM 6272 O O . GLY A 1 794 ? -3.601 45.922 -25.753 1.00 92.88 794 GLY A O 1
ATOM 6273 N N . LEU A 1 795 ? -3.657 43.711 -25.321 1.00 96.31 795 LEU A N 1
ATOM 6274 C CA . LEU A 1 795 ? -3.521 43.798 -23.867 1.00 96.31 795 LEU A CA 1
ATOM 6275 C C . LEU A 1 795 ? -2.046 43.987 -23.500 1.00 96.31 795 LEU A C 1
ATOM 6277 O O . LEU A 1 795 ? -1.158 43.565 -24.254 1.00 96.31 795 LEU A O 1
ATOM 6281 N N . ASP A 1 796 ? -1.785 44.604 -22.348 1.00 94.56 796 ASP A N 1
ATOM 6282 C CA . ASP A 1 796 ? -0.437 44.599 -21.796 1.00 94.56 796 ASP A CA 1
ATOM 6283 C C . ASP A 1 796 ? -0.007 43.166 -21.457 1.00 94.56 796 ASP A C 1
ATOM 6285 O O . ASP A 1 796 ? -0.826 42.271 -21.229 1.00 94.56 796 ASP A O 1
ATOM 6289 N N . LEU A 1 797 ? 1.305 42.941 -21.471 1.00 91.31 797 LEU A N 1
ATOM 6290 C CA . LEU A 1 797 ? 1.862 41.600 -21.339 1.00 91.31 797 LEU A CA 1
ATOM 6291 C C . LEU A 1 797 ? 1.521 40.963 -19.987 1.00 91.31 797 LEU A C 1
ATOM 6293 O O . LEU A 1 797 ? 1.342 39.754 -19.926 1.00 91.31 797 LEU A O 1
ATOM 6297 N N . LYS A 1 798 ? 1.403 41.757 -18.917 1.00 93.31 798 LYS A N 1
ATOM 6298 C CA . LYS A 1 798 ? 1.114 41.238 -17.579 1.00 93.31 798 LYS A CA 1
ATOM 6299 C C . LYS A 1 798 ? -0.299 40.666 -17.526 1.00 93.31 798 LYS A C 1
ATOM 6301 O O . LYS A 1 798 ? -0.476 39.533 -17.082 1.00 93.31 798 LYS A O 1
ATOM 6306 N N . ASP A 1 799 ? -1.281 41.419 -18.010 1.00 95.75 799 ASP A N 1
ATOM 6307 C CA . ASP A 1 799 ? -2.667 40.962 -18.053 1.00 95.75 799 ASP A CA 1
ATOM 6308 C C . ASP A 1 799 ? -2.845 39.821 -19.069 1.00 95.75 799 ASP A C 1
ATOM 6310 O O . ASP A 1 799 ? -3.552 38.855 -18.792 1.00 95.75 799 ASP A O 1
ATOM 6314 N N . ALA A 1 800 ? -2.154 39.861 -20.214 1.00 97.00 800 ALA A N 1
ATOM 6315 C CA . ALA A 1 800 ? -2.195 38.773 -21.190 1.00 97.00 800 ALA A CA 1
ATOM 6316 C C . ALA A 1 800 ? -1.629 37.455 -20.630 1.00 97.00 800 ALA A C 1
ATOM 6318 O O . ALA A 1 800 ? -2.285 36.423 -20.759 1.00 97.00 800 ALA A O 1
ATOM 6319 N N . THR A 1 801 ? -0.456 37.482 -19.989 1.00 93.44 801 THR A N 1
ATOM 6320 C CA . THR A 1 801 ? 0.158 36.293 -19.375 1.00 93.44 801 THR A CA 1
ATOM 6321 C C . THR A 1 801 ? -0.720 35.734 -18.263 1.00 93.44 801 THR A C 1
ATOM 6323 O O . THR A 1 801 ? -1.013 34.542 -18.260 1.00 93.44 801 THR A O 1
ATOM 6326 N N . PHE A 1 802 ? -1.239 36.594 -17.384 1.00 97.62 802 PHE A N 1
ATOM 6327 C CA . PHE A 1 802 ? -2.151 36.167 -16.323 1.00 97.62 802 PHE A CA 1
ATOM 6328 C C . PHE A 1 802 ? -3.387 35.442 -16.883 1.00 97.62 802 PHE A C 1
ATOM 6330 O O . PHE A 1 802 ? -3.777 34.385 -16.393 1.00 97.62 802 PHE A O 1
ATOM 6337 N N . LEU A 1 803 ? -4.002 35.971 -17.945 1.00 98.19 803 LEU A N 1
ATOM 6338 C CA . LEU A 1 803 ? -5.171 35.334 -18.558 1.00 98.19 803 LEU A CA 1
ATOM 6339 C C . LEU A 1 803 ? -4.824 34.015 -19.264 1.00 98.19 803 LEU A C 1
ATOM 6341 O O . LEU A 1 803 ? -5.657 33.110 -19.288 1.00 98.19 803 LEU A O 1
ATOM 6345 N N . GLN A 1 804 ? -3.613 33.871 -19.809 1.00 97.31 804 GLN A N 1
ATOM 6346 C CA . GLN A 1 804 ? -3.133 32.590 -20.336 1.00 97.31 804 GLN A CA 1
ATOM 6347 C C . GLN A 1 804 ? -2.968 31.551 -19.214 1.00 97.31 804 GLN A C 1
ATOM 6349 O O . GLN A 1 804 ? -3.421 30.419 -19.363 1.00 97.31 804 GLN A O 1
ATOM 6354 N N . GLU A 1 805 ? -2.386 31.935 -18.075 1.00 93.94 805 GLU A N 1
ATOM 6355 C CA . GLU A 1 805 ? -2.215 31.061 -16.904 1.00 93.94 805 GLU A CA 1
ATOM 6356 C C . GLU A 1 805 ? -3.562 30.636 -16.305 1.00 93.94 805 GLU A C 1
ATOM 6358 O O . GLU A 1 805 ? -3.764 29.465 -15.968 1.00 93.94 805 GLU A O 1
ATOM 6363 N N . VAL A 1 806 ? -4.525 31.562 -16.215 1.00 97.69 806 VAL A N 1
ATOM 6364 C CA . VAL A 1 806 ? -5.890 31.230 -15.784 1.00 97.69 806 VAL A CA 1
ATOM 6365 C C . VAL A 1 806 ? -6.549 30.272 -16.771 1.00 97.69 806 VAL A C 1
ATOM 6367 O O . VAL A 1 806 ? -7.140 29.288 -16.334 1.00 97.69 806 VAL A O 1
ATOM 6370 N N . ALA A 1 807 ? -6.431 30.508 -18.080 1.00 97.56 807 ALA A N 1
ATOM 6371 C CA . ALA A 1 807 ? -6.976 29.597 -19.084 1.00 97.56 807 ALA A CA 1
ATOM 6372 C C . ALA A 1 807 ? -6.380 28.185 -18.961 1.00 97.56 807 ALA A C 1
ATOM 6374 O O . ALA A 1 807 ? -7.132 27.214 -18.944 1.00 97.56 807 ALA A O 1
ATOM 6375 N N . HIS A 1 808 ? -5.055 28.079 -18.823 1.00 93.69 808 HIS A N 1
ATOM 6376 C CA . HIS A 1 808 ? -4.354 26.803 -18.679 1.00 93.69 808 HIS A CA 1
ATOM 6377 C C . HIS A 1 808 ? -4.786 26.048 -17.414 1.00 93.69 808 HIS A C 1
ATOM 6379 O O . HIS A 1 808 ? -5.230 24.906 -17.501 1.00 93.69 808 HIS A O 1
ATOM 6385 N N . SER A 1 809 ? -4.730 26.711 -16.252 1.00 88.88 809 SER A N 1
ATOM 6386 C CA . SER A 1 809 ? -5.112 26.094 -14.973 1.00 88.88 809 SER A CA 1
ATOM 6387 C C . SER A 1 809 ? -6.596 25.719 -14.913 1.00 88.88 809 SER A C 1
ATOM 6389 O O . SER A 1 809 ? -6.930 24.662 -14.394 1.00 88.88 809 SER A O 1
ATOM 6391 N N . THR A 1 810 ? -7.486 26.527 -15.500 1.00 94.69 810 THR A N 1
ATOM 6392 C CA . THR A 1 810 ? -8.929 26.224 -15.522 1.00 94.69 810 THR A CA 1
ATOM 6393 C C . THR A 1 810 ? -9.243 24.984 -16.357 1.00 94.69 810 THR A C 1
ATOM 6395 O O . THR A 1 810 ? -10.098 24.194 -15.972 1.00 94.69 810 THR A O 1
ATOM 6398 N N . VAL A 1 811 ? -8.587 24.814 -17.510 1.00 91.94 811 VAL A N 1
ATOM 6399 C CA . VAL A 1 811 ? -8.811 23.637 -18.364 1.00 91.94 811 VAL A CA 1
ATOM 6400 C C . VAL A 1 811 ? -8.402 22.354 -17.642 1.00 91.94 811 VAL A C 1
ATOM 6402 O O . VAL A 1 811 ? -9.147 21.380 -17.698 1.00 91.94 811 VAL A O 1
ATOM 6405 N N . ALA A 1 812 ? -7.275 22.373 -16.924 1.00 80.31 812 ALA A N 1
ATOM 6406 C CA . ALA A 1 812 ? -6.838 21.239 -16.113 1.00 80.31 812 ALA A CA 1
ATOM 6407 C C . ALA A 1 812 ? -7.825 20.938 -14.970 1.00 80.31 812 ALA A C 1
ATOM 6409 O O . ALA A 1 812 ? -8.256 19.803 -14.808 1.00 80.31 812 ALA A O 1
ATOM 6410 N N . GLU A 1 813 ? -8.246 21.965 -14.228 1.00 85.56 813 GLU A N 1
ATOM 6411 C CA . GLU A 1 813 ? -9.150 21.817 -13.082 1.00 85.56 813 GLU A CA 1
ATOM 6412 C C . GLU A 1 813 ? -10.539 21.289 -13.479 1.00 85.56 813 GLU A C 1
ATOM 6414 O O . GLU A 1 813 ? -11.077 20.393 -12.834 1.00 85.56 813 GLU A O 1
ATOM 6419 N N . VAL A 1 814 ? -11.135 21.811 -14.557 1.00 78.19 814 VAL A N 1
ATOM 6420 C CA . VAL A 1 814 ? -12.467 21.357 -14.990 1.00 78.19 814 VAL A CA 1
ATOM 6421 C C . VAL A 1 814 ? -12.420 19.946 -15.575 1.00 78.19 814 VAL A C 1
ATOM 6423 O O . VAL A 1 814 ? -13.393 19.212 -15.418 1.00 78.19 814 VAL A O 1
ATOM 6426 N N . ALA A 1 815 ? -11.302 19.528 -16.177 1.00 74.38 815 ALA A N 1
ATOM 6427 C CA . ALA A 1 815 ? -11.124 18.133 -16.575 1.00 74.38 815 ALA A CA 1
ATOM 6428 C C . ALA A 1 815 ? -11.208 17.192 -15.357 1.00 74.38 815 ALA A C 1
ATOM 6430 O O . ALA A 1 815 ? -11.925 16.195 -15.416 1.00 74.38 815 ALA A O 1
ATOM 6431 N N . THR A 1 816 ? -10.584 17.564 -14.232 1.00 72.00 816 THR A N 1
ATOM 6432 C CA . THR A 1 816 ? -10.699 16.837 -12.955 1.00 72.00 816 THR A CA 1
ATOM 6433 C C . THR A 1 816 ? -12.135 16.828 -12.419 1.00 72.00 816 THR A C 1
ATOM 6435 O O . THR A 1 816 ? -12.657 15.789 -12.029 1.00 72.00 816 THR A O 1
ATOM 6438 N N . LEU A 1 817 ? -12.848 17.957 -12.468 1.00 73.44 817 LEU A N 1
ATOM 6439 C CA . LEU A 1 817 ? -14.246 17.997 -12.015 1.00 73.44 817 LEU A CA 1
ATOM 6440 C C . LEU A 1 817 ? -15.180 17.132 -12.880 1.00 73.44 817 LEU A C 1
ATOM 6442 O O . LEU A 1 817 ? -16.139 16.554 -12.367 1.00 73.44 817 LEU A O 1
ATOM 6446 N N . GLN A 1 818 ? -14.922 17.029 -14.188 1.00 68.31 818 GLN A N 1
ATOM 6447 C CA . GLN A 1 818 ? -15.681 16.141 -15.073 1.00 68.31 818 GLN A CA 1
ATOM 6448 C C . GLN A 1 818 ? -15.415 14.662 -14.759 1.00 68.31 818 GLN A C 1
ATOM 6450 O O . GLN A 1 818 ? -16.366 13.876 -14.767 1.00 68.31 818 GLN A O 1
ATOM 6455 N N . SER A 1 819 ? -14.171 14.287 -14.433 1.00 66.19 819 SER A N 1
ATOM 6456 C CA . SER A 1 819 ? -13.850 12.922 -13.995 1.00 66.19 819 SER A CA 1
ATOM 6457 C C . SER A 1 819 ? -14.483 12.593 -12.643 1.00 66.19 819 SER A C 1
ATOM 6459 O O . SER A 1 819 ? -15.080 11.527 -12.488 1.00 66.19 819 SER A O 1
ATOM 6461 N N . ASP A 1 820 ? -14.458 13.534 -11.697 1.00 65.81 820 ASP A N 1
ATOM 6462 C CA . ASP A 1 820 ? -15.077 13.372 -10.377 1.00 65.81 820 ASP A CA 1
ATOM 6463 C C . ASP A 1 820 ? -16.600 13.215 -10.482 1.00 65.81 820 ASP A C 1
ATOM 6465 O O . ASP A 1 820 ? -17.201 12.355 -9.829 1.00 65.81 820 ASP A O 1
ATOM 6469 N N . TYR A 1 821 ? -17.244 13.999 -11.355 1.00 68.44 821 TYR A N 1
ATOM 6470 C CA . TYR A 1 821 ? -18.678 13.882 -11.607 1.00 68.44 821 TYR A CA 1
ATOM 6471 C C . TYR A 1 821 ? -19.044 12.531 -12.239 1.00 68.44 821 TYR A C 1
ATOM 6473 O O . TYR A 1 821 ? -19.970 11.870 -11.756 1.00 68.44 821 TYR A O 1
ATOM 6481 N N . ALA A 1 822 ? -18.307 12.085 -13.262 1.00 57.62 822 ALA A N 1
ATOM 6482 C CA . ALA A 1 822 ? -18.516 10.781 -13.897 1.00 57.62 822 ALA A CA 1
ATOM 6483 C C . ALA A 1 822 ? -18.387 9.632 -12.883 1.00 57.62 822 ALA A C 1
ATOM 6485 O O . ALA A 1 822 ? -19.236 8.737 -12.822 1.00 57.62 822 ALA A O 1
ATOM 6486 N N . ARG A 1 823 ? -17.382 9.719 -12.003 1.00 57.47 823 ARG A N 1
ATOM 6487 C CA . ARG A 1 823 ? -17.180 8.789 -10.887 1.00 57.47 823 ARG A CA 1
ATOM 6488 C C . ARG A 1 823 ? -18.380 8.786 -9.935 1.00 57.47 823 ARG A C 1
ATOM 6490 O O . ARG A 1 823 ? -18.883 7.719 -9.593 1.00 57.47 823 ARG A O 1
ATOM 6497 N N . SER A 1 824 ? -18.902 9.963 -9.576 1.00 59.12 824 SER A N 1
ATOM 6498 C CA . SER A 1 824 ? -20.058 10.101 -8.674 1.00 59.12 824 SER A CA 1
ATOM 6499 C C . SER A 1 824 ? -21.375 9.543 -9.245 1.00 59.12 824 SER A C 1
ATOM 6501 O O . SER A 1 824 ? -22.166 8.955 -8.508 1.00 59.12 824 SER A O 1
ATOM 6503 N N . LYS A 1 825 ? -21.620 9.674 -10.558 1.00 52.44 825 LYS A N 1
ATOM 6504 C CA . LYS A 1 825 ? -22.837 9.161 -11.218 1.00 52.44 825 LYS A CA 1
ATOM 6505 C C . LYS A 1 825 ? -22.783 7.661 -11.498 1.00 52.44 825 LYS A C 1
ATOM 6507 O O . LYS A 1 825 ? -23.810 7.001 -11.355 1.00 52.44 825 LYS A O 1
ATOM 6512 N N . SER A 1 826 ? -21.607 7.125 -11.832 1.00 47.75 826 SER A N 1
ATOM 6513 C CA . SER A 1 826 ? -21.380 5.675 -11.950 1.00 47.75 826 SER A CA 1
ATOM 6514 C C . SER A 1 826 ? -21.693 4.940 -10.639 1.00 47.75 826 SER A C 1
ATOM 6516 O O . SER A 1 826 ? -22.259 3.849 -10.652 1.00 47.75 826 SER A O 1
ATOM 6518 N N . LEU A 1 827 ? -21.416 5.583 -9.500 1.00 40.81 827 LEU A N 1
ATOM 6519 C CA . LEU A 1 827 ? -21.794 5.086 -8.176 1.00 40.81 827 LEU A CA 1
ATOM 6520 C C . LEU A 1 827 ? -23.320 5.135 -7.949 1.00 40.81 827 LEU A C 1
ATOM 6522 O O . LEU A 1 827 ? -23.885 4.163 -7.470 1.00 40.81 827 LEU A O 1
ATOM 6526 N N . ALA A 1 828 ? -24.005 6.211 -8.358 1.00 37.16 828 ALA A N 1
ATOM 6527 C CA . ALA A 1 828 ? -25.448 6.386 -8.135 1.00 37.16 828 ALA A CA 1
ATOM 6528 C C . ALA A 1 828 ? -26.366 5.535 -9.045 1.00 37.16 828 ALA A C 1
ATOM 6530 O O . ALA A 1 828 ? -27.499 5.254 -8.664 1.00 37.16 828 ALA A O 1
ATOM 6531 N N . MET A 1 829 ? -25.922 5.134 -10.244 1.00 37.62 829 MET A N 1
ATOM 6532 C CA . MET A 1 829 ? -26.699 4.249 -11.138 1.00 37.62 829 MET A CA 1
ATOM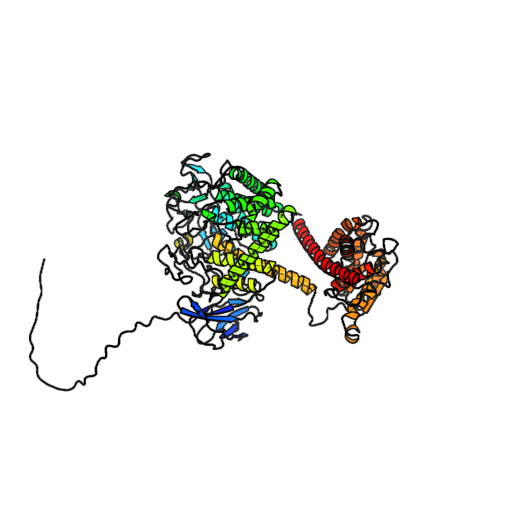 6533 C C . MET A 1 829 ? -26.618 2.763 -10.761 1.00 37.62 829 MET A C 1
ATOM 6535 O O . MET A 1 829 ? -27.352 1.967 -11.333 1.00 37.62 829 MET A O 1
ATOM 6539 N N . LYS A 1 830 ? -25.753 2.382 -9.813 1.00 38.44 830 LYS A N 1
ATOM 6540 C CA . LYS A 1 830 ? -25.712 1.023 -9.249 1.00 38.44 830 LYS A CA 1
ATOM 6541 C C . LYS A 1 830 ? -26.705 0.816 -8.093 1.00 38.44 830 LYS A C 1
ATOM 6543 O O . LYS A 1 830 ? -26.948 -0.325 -7.721 1.00 38.44 830 LYS A O 1
ATOM 6548 N N . ASP A 1 831 ? -27.298 1.901 -7.584 1.00 38.53 831 ASP A N 1
ATOM 6549 C CA . ASP A 1 831 ? -28.286 1.907 -6.491 1.00 38.53 831 ASP A CA 1
ATOM 6550 C C . ASP A 1 831 ? -29.759 1.969 -6.981 1.00 38.53 831 ASP A C 1
ATOM 6552 O O . ASP A 1 831 ? -30.680 2.058 -6.162 1.00 38.53 831 ASP A O 1
ATOM 6556 N N . GLN A 1 832 ? -30.003 1.934 -8.301 1.00 32.41 832 GLN A N 1
ATOM 6557 C CA . GLN A 1 832 ? -31.327 1.784 -8.940 1.00 32.41 832 GLN A CA 1
ATOM 6558 C C . GLN A 1 832 ? -31.383 0.491 -9.745 1.00 32.41 832 GLN A C 1
ATOM 6560 O O . GLN A 1 832 ? -32.465 -0.142 -9.729 1.00 32.41 832 GLN A O 1
#

InterPro domains:
  IPR001701 Glycoside hydrolase family 9 [PF00759] (127-571)
  IPR004197 Cellulase, Ig-like domain [PF02927] (38-116)
  IPR004197 Cellulase, Ig-like domain [cd02850] (39-122)
  IPR008928 Six-hairpin glycosidase superfamily [SSF48208] (124-572)
  IPR012341 Six-hairpin glycosidase-like superfamily [G3DSA:1.50.10.10] (126-576)
  IPR013783 Immunoglobulin-like fold [G3DSA:2.60.40.10] (39-125)
  IPR014756 Immunoglobulin E-set [SSF81296] (28-122)
  IPR033126 Glycosyl hydrolases family 9, Asp/Glu active sites [PS00698] (547-565)
  IPR036514 SGNH hydrolase superfamily [G3DSA:3.40.50.1110] (594-824)

Foldseek 3Di:
DDDDDDDDDDDDDDDDDDDDDDDPDPDPPPPPPPQQDWAKWAQQLAEELQFWGKIKTKQDDDFFWKFKAAPPPRDTDDTWTWDDWDQAFPRMIITITTPSVDRDWHKIWIDDDNYIAFIHTHHLCSCLVLLLLLLLVLLVFKAQQWDQQPVVRDTDHHFPVQPAFACADDPADHHRDGFPLTFGGCFWLFNKDFLLLLLLLLLLLLLLCVLPVVSQFAPSRSHPCGPVRDRPSVVSSCRHLVSQLSQADPQLFGFTIKWALAADALAARRPPPGHIHRHDTWLLSLLSLLLSLLSQLVSCCQPPVPSSVVSNVSSVSNCSVNVPDPWIDDRDDPSVPNHHDDLADDPQRPPVLRRTNLLSNLSNLLSNCLRPVDVVSVVVCVVRLVPDACDQPHSSGPNNSSLVCCLPRDDDPSCVVVSVVNLVRLLVLLVLLQVVLVVHSLSFSQQAQFFLSLLSLLSNLLSLLVNCLVPVDCSSSNSSVSSSTCCSQSHSVSENQFAPRGPHYQFQAQHSNCSNVVHDRGNFRWSAGHQPQVQPPFHHPSRNSREDSHNSSNGHRMGGSSSSSSNSSSVSSNSSSVVVVVVVVVVLVLLVPDPPDDQFQQFEEEEEALQQPPPNGLQVLLLVLVPQVDDPVVNVSHHTYYDYDHQAAQLVCLVVLLVVLPPPPGQEYEGEGHLCQLPPPVRNVVNLVSVLVSLVSCVVSNHAYEYEQHAAFQVGNVVLVRRLVSQLVSCVVNVHHYQPLRQLVSQLCVVPVPDQQADPVSGHGDLLSSLLSSLSVNCNRNVDQSAPRPDQSPDPPVSSNSSSVSSNVSNVVSVVVSVVVVVVVVSVVVVD

Secondary structure (DSSP, 8-state):
----------------------------------PPPPEEE--SS-B-TTS--EEEEES----PPEEEEETTT--EEEEE-PPPPEE-GGG-EEEEEE-TT----EEEEEEETTEEPPPEEESTTTTHHHHHHHHHHHHHTBSSS-EE-TTT--EE----TT--B-SS--SS--TT-B-----SB--BSSS-EEHHHHHHHHHHHHHHHHH-GGGS-TTSS--TTTTSSS-HHHHHHHHHHHHHHHTB-TTS-EEEEEEESSPPPSS-GGG--S-EEEEEEEHHHHHHHHHHHHHHHHHTTTT-HHHHHHHHHHHHHHHHHHTT--S--B---GGGGSSS---S--SS---GGGS--HHHHHHHHHHHHHHH--HHHHHHHHHHSTT------BTTB-HHHHHHHHHHH---GGGHHHHHHHHHHHHHHHHHHHHHHHH-TT--S----STTHHHHHHHHHHHHHHHHHHH--HHHHHHHHHHHHHHTT-STT--BSBTTSSTTB----B-HHHHHHT-PPSS-BB----TT-TTS-SPSS-GGG-----TT-HHHHBBBHHHHHHHHHHHHHHHHHHHHHHHHHHHTTSSS--SSSS-S--EEEEEESHHHHGGG-HHHHHHHHHHTTS-TTTTTT-EEEEEE-TT--GGGGHHHHHHHHTTT--SEEEE---TTTTT-TTTHHHHHHHHHHHHHHHHHTTPEEEEEPPPPBTTBGGGHHHHHHHHHHHHHHTT-EEE-HHHHHHHHHHH-TT---B-TTSSSB-HHHHHHHHHHHHHHHT-S--TT-S--TT--HHHHHHHHHHHHHHHHHHHHHHHHHHHHHHHHTT--

Mean predicted aligned error: 14.76 Å

Solvent-accessible surface area (backbone atoms only — not comparable to full-atom values): 43889 Å² total; per-residue (Å²): 140,86,86,82,89,81,83,90,88,90,86,88,90,88,81,90,85,90,81,89,86,75,87,80,74,83,71,78,83,71,77,72,75,82,67,72,71,63,44,42,20,36,28,23,53,33,34,47,40,90,43,81,36,65,35,34,39,33,45,55,85,81,63,68,62,32,34,34,28,33,66,86,81,67,46,81,74,46,80,38,62,48,45,79,74,43,74,30,76,94,79,30,30,29,22,48,32,75,51,41,86,57,57,75,68,50,46,32,32,43,37,44,94,96,37,60,33,65,55,24,33,28,29,89,61,37,55,55,62,53,46,39,33,35,60,37,29,54,69,79,26,44,33,45,41,64,46,76,39,80,89,80,68,49,68,49,61,53,13,52,78,74,27,19,25,26,85,47,68,58,100,88,49,46,53,71,40,74,46,76,52,44,43,20,45,30,39,42,29,56,79,37,31,46,42,44,46,48,27,50,23,52,41,49,54,51,51,52,40,72,75,46,53,83,81,42,42,49,49,68,54,75,49,95,68,42,75,72,82,50,33,35,58,57,56,56,49,46,45,39,55,57,24,54,59,47,37,47,46,100,72,19,51,16,40,39,32,40,33,34,71,49,65,76,69,64,43,46,61,56,72,54,78,67,75,30,28,48,41,45,39,27,46,43,41,25,15,37,46,16,23,36,22,17,45,46,20,57,71,28,43,86,84,35,52,69,59,11,50,52,28,36,53,51,17,55,37,18,47,67,37,53,77,72,52,92,62,70,46,70,52,77,57,82,70,69,42,54,20,39,83,76,93,58,64,46,102,88,40,77,59,71,52,57,81,44,31,63,48,24,48,48,22,18,35,48,28,40,22,79,60,65,71,44,66,76,32,50,57,48,47,70,70,57,50,84,82,60,76,59,62,73,60,40,65,66,35,57,28,40,57,36,52,49,46,49,47,75,73,57,82,59,74,91,49,46,69,56,32,57,45,50,54,49,38,44,42,53,44,33,52,57,33,49,54,35,18,72,70,31,71,73,34,32,53,61,84,66,36,36,72,37,25,44,26,50,26,21,38,54,18,36,48,15,38,51,38,16,72,75,68,69,44,62,69,29,43,50,46,18,48,32,26,53,28,33,50,29,6,38,39,100,76,51,35,8,44,29,17,80,37,37,81,42,31,47,69,33,55,16,31,25,48,33,58,44,74,71,44,73,63,54,22,40,31,30,18,27,23,6,22,74,20,82,68,69,69,31,49,61,77,46,42,77,64,4,48,51,83,31,56,75,22,53,39,21,16,17,30,34,53,41,33,29,34,25,46,46,45,30,55,48,55,50,49,52,54,49,46,53,47,51,49,51,47,42,58,43,23,79,22,52,73,59,96,78,80,83,83,73,64,36,24,35,39,38,40,28,19,52,84,42,48,50,93,78,21,41,46,52,49,33,45,46,50,58,48,68,75,52,54,75,77,78,45,65,78,51,45,67,41,72,51,68,41,79,83,33,48,47,64,76,39,51,70,54,51,50,68,68,50,63,94,61,75,49,43,30,39,37,44,31,53,36,81,49,34,78,69,36,83,94,35,31,67,58,44,52,51,42,48,51,57,51,47,53,58,30,52,78,68,71,25,45,59,32,40,51,41,60,53,47,33,69,90,40,61,70,48,39,78,51,44,53,64,44,49,48,50,51,24,61,79,63,76,41,49,70,42,62,38,20,57,28,53,52,54,43,41,70,79,37,68,86,61,64,41,45,31,96,84,28,66,47,56,18,72,58,29,44,49,32,40,20,26,32,50,41,31,68,62,64,36,43,76,38,58,82,60,83,65,46,92,84,50,58,68,68,63,37,44,52,35,15,49,37,20,45,53,39,56,56,52,50,54,51,52,48,52,52,49,53,53,56,49,61,58,57,66,73,78,111

Radius of gyration: 34.13 Å; Cα contacts (8 Å, |Δi|>4): 1617; chains: 1; bounding box: 107×110×83 Å

pLDDT: mean 90.47, std 16.37, range [27.59, 98.94]